Protein AF-A0A1F9JSQ9-F1 (afdb_monomer_lite)

pLDDT: mean 73.8, std 21.66, range [24.62, 98.81]

Sequence (836 aa):
MKRNQMRGGLVVLLMALALAYSAFALAQSYVGPLFETHAHIVPYQSESSTEVQYRVDAREAATELTVADYVASLDRNNITCTLGFHGIAFDGKQQELLDHATRLLDLYPDRFILFAEIFRDNPLGWYDSTSLDLIFDEGLFAGFGEAPFAHYPLGPDDDHSTTTQLYPNDPFFQPIYTLLGDRGLFMMAHPKSRQGLADAISYDPDVTWIIHGPQVHSSWSITDTDGDGIPDGMEALENLLNNHSNLYYTLDIAESLRDFLDLTKVMDPTTGKADFLDAMNDDPTFNDLLDQMVSTWKDVIERHPDRFLWGTDMALPTWHWDPEVIDKIAEFSRAFIGELDPTVAEMYAYQNAERLFGTCSNQGGEIQFSSASYGVDEGVGSATITVQRTGLTARTVAVDYATSSGTATEGSDYVAASGTLTFGPGETSKSFAVPIVNDSEVEGNETINLTLSNPTRGATLGTTSTAVLTIANNDVSFRFKDASYSVSEHDGTATIRVEKLGGTPETVTVNYSTSGGTAIAGTDYDAATATGTLTFAPGDPGIKTFSITILNNNTADGDRTLILTLANPTNPRGAATLGSPATALLTIRDDDFNTPAGTNVQTTPVDSTTGTTPVSVTFANVTQAGTTSLTTSSSGPASPSGFQLGSPPTYYEITTTALYSGSITVCINYSGVSFDDESNLRLYHLESGVWVDQTVSLDTTNDIICASASSLSPFAIFEPIPIPVTIDIKPGSFPNSINLGSGGTVPVAIFSTQTFDARTLTPSTITLASAPVKLKGQGTPMASFQDVNGDGLLDVVVHVSTETLQLSDTDTAAVLRGKTSDGRVVKGTDSVRVVP

Secondary structure (DSSP, 8-state):
-HHHHHHHHHHHHHHHHHHHHHHS-PPPPP-S-EEEEEEEEEEES-TT-SS-EEES--SSSS---BHHHHHHHHHHTTEEEEEEEEE--STT-HHHHHHHHHHHHHHSTTTEEEEEE--TTS-GGGSSHHHHHHHHHTT-EEEEEEEEE--SS--TT--TTT---B-TT-TTTHHHHHHHHHTT-EEEEEES-HHHHHHHHHH-TTSEEEEESGGGTTT----S-S---PPPTHHHHHHHHHH-TTEEEEEEHHHHHHHHTTGGG---TTTHHHHHHHHHH-HHHHHHHHHHHHHHHHHHHHHSTTTEEEE--BT-TTS---HHHHHHHHHHHHHHHTTS-HHHHHIIIIIHHHHHH--TT-TT-EEEES-SEEEEEGGGSEEEEEEEEES--SS-EEEEEEEEESSSPBTTTB---EEEEEE-TT--EEEEEEEB---S-----EEEEEEEE---TT-EE-TTSEEEEEEE---EEEEESSSEEEEEGGG-EEEEEEEEES--SS-EEEEEEEE-SS--BTTTB-TTTS-EEEEE-TT--SEEEEEEEB---S-----EEEEEEEEEEE-SSS-EEEPSPSEEEEEEE-------TT--EEEPPS-TTS--PPEEEEEEEEEE---EEEEEES--SPPPTTEEE-BS--EEEEEE-SEEEEEEEEEEE-TT-B-S-GGG-EEEEEETTEEEE-EEEEETTTTEEEEEESS---EEEEEEPPPPPP----TT---S----STT--------------TTS--TT----SS--------S--S-EEE-SSSSS--EEE----TTS----TT-------EE-TTSPEE----------

Foldseek 3Di:
DVVVVVVVVVVVVVVVVVVVVVVPPQLDFADDAFEAEAFEKEWDDDPPDPDIWIFREDDDDAATDGVVQVVVLNVVLRHFEHEYAYEDPDPPCLVVSVVVLVVVCVVPLQYYAYEHEYDQADDCVCLAQVNVCVNLQQVSHQAYEPQEEDEDDDDPPDDPRRGSHDQQPDPRNLSVLVSCLLQVHEYEYAYPDLVRVLSNCVSHLSHQYEYEACCQPDVPPPPVPVVPPQDGHPSSVLVSVVVRVRYAYEYAQQRLVCVVVVCVVVLDLVCQQVVLVVQLPPPVSLVVSLVVLCVRPQVSCQVVLLGAAYHHNSYDNSHNDGSVSSNSSSSSLSSNLSSHDPVSSCSHRPVSCCQAANGSLQSCFAKAWPDQEAEDELLVFKDKTKMFGGHRQSAWKKKKKWKDFDQDDDPAFWPIDIDMDIRGRPRGMDIDMTTTHADADADAWGKMKMAIDDIDDSHHYDPRRIHIYIHAYQHKEKEWPDQEFEDALVVQKTKTKMFMGHAHQAKKKKKKAKDDWQDDDPAFWPRVQRIDMDIDHGPRPRMDIGMIGTHDDQDPPFKIKIKMAIDDIDGPRGHYYYDPPRIHMYIHGYPHDPDDWFDWPFAFAPDDDADTKTKTKTANGWPFDWDKHKYKDLDDADDDPQKDFFVSWIKIFIDIPIHGADKMKIKIQPPRTDDPDLVQKFKWFQDPNDTDGFWPDADPVRSITMGIDGDRGMMGIIGGHPDDDDDDDDPDDDDQWDDDPDDDTDGDDDDDDDDDDPPPDDPDDDDDDDDDDDDDDDDDPQWDWDDPPPPPGTDIGGDDDCVVDDDDPPDDDDWDWDADPVGDIDGDDDDDDDDD

Structure (mmCIF, N/CA/C/O backbone):
data_AF-A0A1F9JSQ9-F1
#
_entry.id   AF-A0A1F9JSQ9-F1
#
loop_
_atom_site.group_PDB
_atom_site.id
_atom_site.type_symbol
_atom_site.label_atom_id
_atom_site.label_alt_id
_atom_site.label_comp_id
_atom_site.label_asym_id
_atom_site.label_entity_id
_atom_site.label_seq_id
_atom_site.pdbx_PDB_ins_code
_atom_site.Cartn_x
_atom_site.Cartn_y
_atom_site.Cartn_z
_atom_site.occupancy
_atom_site.B_iso_or_equiv
_atom_site.auth_seq_id
_atom_site.auth_comp_id
_atom_site.auth_asym_id
_atom_site.auth_atom_id
_atom_site.pdbx_PDB_model_num
ATOM 1 N N . MET A 1 1 ? 11.952 68.418 -7.853 1.00 43.44 1 MET A N 1
ATOM 2 C CA . MET A 1 1 ? 13.041 67.923 -8.730 1.00 43.44 1 MET A CA 1
ATOM 3 C C . MET A 1 1 ? 13.687 66.613 -8.256 1.00 43.44 1 MET A C 1
ATOM 5 O O . MET A 1 1 ? 13.841 65.734 -9.087 1.00 43.44 1 MET A O 1
ATOM 9 N N . LYS A 1 2 ? 13.970 66.386 -6.959 1.00 44.09 2 LYS A N 1
ATOM 10 C CA . LYS A 1 2 ? 14.623 65.134 -6.493 1.00 44.09 2 LYS A CA 1
ATOM 11 C C . LYS A 1 2 ? 13.759 63.851 -6.485 1.00 44.09 2 LYS A C 1
ATOM 13 O O . LYS A 1 2 ? 14.314 62.762 -6.496 1.00 44.09 2 LYS A O 1
ATOM 18 N N . ARG A 1 3 ? 12.420 63.945 -6.512 1.00 36.56 3 ARG A N 1
ATOM 19 C CA . ARG A 1 3 ? 11.516 62.766 -6.528 1.00 36.56 3 ARG A CA 1
ATOM 20 C C . ARG A 1 3 ? 11.298 62.158 -7.926 1.00 36.56 3 ARG A C 1
ATOM 22 O O . ARG A 1 3 ? 11.112 60.952 -8.027 1.00 36.56 3 ARG A O 1
ATOM 29 N N . ASN A 1 4 ? 11.390 62.962 -8.991 1.00 43.19 4 ASN A N 1
ATOM 30 C CA . ASN A 1 4 ? 11.239 62.476 -10.373 1.00 43.19 4 ASN A CA 1
ATOM 31 C C . ASN A 1 4 ? 12.536 61.871 -10.934 1.00 43.19 4 ASN A C 1
ATOM 33 O O . ASN A 1 4 ? 12.459 60.943 -11.729 1.00 43.19 4 ASN A O 1
ATOM 37 N N . GLN A 1 5 ? 13.715 62.314 -10.474 1.00 46.53 5 GLN A N 1
ATOM 38 C CA . GLN A 1 5 ? 14.986 61.683 -10.858 1.00 46.53 5 GLN A CA 1
ATOM 39 C C . GLN A 1 5 ? 15.192 60.299 -10.222 1.00 46.53 5 GLN A C 1
ATOM 41 O O . GLN A 1 5 ? 15.734 59.421 -10.880 1.00 46.53 5 GLN A O 1
ATOM 46 N N . MET A 1 6 ? 14.702 60.059 -8.998 1.00 43.72 6 MET A N 1
ATOM 47 C CA . MET A 1 6 ? 14.757 58.720 -8.387 1.00 43.72 6 MET A CA 1
ATOM 48 C C . MET A 1 6 ? 13.792 57.723 -9.043 1.00 43.72 6 MET A C 1
ATOM 50 O O . MET A 1 6 ? 14.151 56.564 -9.205 1.00 43.72 6 MET A O 1
ATOM 54 N N . ARG A 1 7 ? 12.599 58.160 -9.479 1.00 46.50 7 ARG A N 1
ATOM 55 C CA . ARG A 1 7 ? 11.677 57.298 -10.243 1.00 46.50 7 ARG A CA 1
ATOM 56 C C . ARG A 1 7 ? 12.193 56.997 -11.651 1.00 46.50 7 ARG A C 1
ATOM 58 O O . ARG A 1 7 ? 12.094 55.858 -12.078 1.00 46.50 7 ARG A O 1
ATOM 65 N N . GLY A 1 8 ? 12.792 57.976 -12.333 1.00 50.94 8 GLY A N 1
ATOM 66 C CA . GLY A 1 8 ? 13.451 57.749 -13.624 1.00 50.94 8 GLY A CA 1
ATOM 67 C C . GLY A 1 8 ? 14.651 56.806 -13.512 1.00 50.94 8 GLY A C 1
ATOM 68 O O . GLY A 1 8 ? 14.771 55.888 -14.309 1.00 50.94 8 GLY A O 1
ATOM 69 N N . GLY A 1 9 ? 15.486 56.967 -12.478 1.00 53.88 9 GLY A N 1
ATOM 70 C CA . GLY A 1 9 ? 16.624 56.080 -12.220 1.00 53.88 9 GLY A CA 1
ATOM 71 C C . GLY A 1 9 ? 16.217 54.655 -11.843 1.00 53.88 9 GLY A C 1
ATOM 72 O O . GLY A 1 9 ? 16.841 53.716 -12.314 1.00 53.88 9 GLY A O 1
ATOM 73 N N . LEU A 1 10 ? 15.147 54.476 -11.059 1.00 54.47 10 LEU A N 1
ATOM 74 C CA . LEU A 1 10 ? 14.639 53.149 -10.692 1.00 54.47 10 LEU A CA 1
ATOM 75 C C . LEU A 1 10 ? 13.972 52.436 -11.877 1.00 54.47 10 LEU A C 1
ATOM 77 O O . LEU A 1 10 ? 14.142 51.236 -12.023 1.00 54.47 10 LEU A O 1
ATOM 81 N N . VAL A 1 11 ? 13.253 53.163 -12.740 1.00 58.44 11 VAL A N 1
ATOM 82 C CA . VAL A 1 11 ? 12.648 52.598 -13.960 1.00 58.44 11 VAL A CA 1
ATOM 83 C C . VAL A 1 11 ? 13.716 52.253 -14.996 1.00 58.44 11 VAL A C 1
ATOM 85 O O . VAL A 1 11 ? 13.620 51.204 -15.615 1.00 58.44 11 VAL A O 1
ATOM 88 N N . VAL A 1 12 ? 14.763 53.071 -15.143 1.00 62.44 12 VAL A N 1
ATOM 89 C CA . VAL A 1 12 ? 15.910 52.754 -16.012 1.00 62.44 12 VAL A CA 1
ATOM 90 C C . VAL A 1 12 ? 16.738 51.605 -15.438 1.00 62.44 12 VAL A C 1
ATOM 92 O O . VAL A 1 12 ? 17.194 50.775 -16.207 1.00 62.44 12 VAL A O 1
ATOM 95 N N . LEU A 1 13 ? 16.884 51.494 -14.113 1.00 58.91 13 LEU A N 1
ATOM 96 C CA . LEU A 1 13 ? 17.549 50.359 -13.469 1.00 58.91 13 LEU A CA 1
ATOM 97 C C . LEU A 1 13 ? 16.716 49.076 -13.578 1.00 58.91 13 LEU A C 1
ATOM 99 O O . LEU A 1 13 ? 17.287 48.033 -13.834 1.00 58.91 13 LEU A O 1
ATOM 103 N N . LEU A 1 14 ? 15.387 49.142 -13.447 1.00 58.03 14 LEU A N 1
ATOM 104 C CA . LEU A 1 14 ? 14.481 48.004 -13.651 1.00 58.03 14 LEU A CA 1
ATOM 105 C C . LEU A 1 14 ? 14.375 47.605 -15.123 1.00 58.03 14 LEU A C 1
ATOM 107 O O . LEU A 1 14 ? 14.306 46.421 -15.405 1.00 58.03 14 LEU A O 1
ATOM 111 N N . MET A 1 15 ? 14.407 48.556 -16.060 1.00 56.28 15 MET A N 1
ATOM 112 C CA . MET A 1 15 ? 14.492 48.261 -17.492 1.00 56.28 15 MET A CA 1
ATOM 113 C C . MET A 1 15 ? 15.872 47.742 -17.876 1.00 56.28 15 MET A C 1
ATOM 115 O O . MET A 1 15 ? 15.934 46.856 -18.704 1.00 56.28 15 MET A O 1
ATOM 119 N N . ALA A 1 16 ? 16.959 48.232 -17.277 1.00 52.19 16 ALA A N 1
ATOM 120 C CA . ALA A 1 16 ? 18.304 47.704 -17.490 1.00 52.19 16 ALA A CA 1
ATOM 121 C C . ALA A 1 16 ? 18.493 46.342 -16.817 1.00 52.19 16 ALA A C 1
ATOM 123 O O . ALA A 1 16 ? 19.191 45.516 -17.375 1.00 52.19 16 ALA A O 1
ATOM 124 N N . LEU A 1 17 ? 17.849 46.078 -15.672 1.00 50.94 17 LEU A N 1
ATOM 125 C CA . LEU A 1 17 ? 17.783 44.747 -15.073 1.00 50.94 17 LEU A CA 1
ATOM 126 C C . LEU A 1 17 ? 16.870 43.826 -15.868 1.00 50.94 17 LEU A C 1
ATOM 128 O O . LEU A 1 17 ? 17.227 42.676 -15.983 1.00 50.94 17 LEU A O 1
ATOM 132 N N . ALA A 1 18 ? 15.754 44.291 -16.433 1.00 48.88 18 ALA A N 1
ATOM 133 C CA . ALA A 1 18 ? 14.885 43.483 -17.289 1.00 48.88 18 ALA A CA 1
ATOM 134 C C . ALA A 1 18 ? 15.519 43.219 -18.662 1.00 48.88 18 ALA A C 1
ATOM 136 O O . ALA A 1 18 ? 15.412 42.107 -19.147 1.00 48.88 18 ALA A O 1
ATOM 137 N N . LEU A 1 19 ? 16.232 44.198 -19.235 1.00 43.22 19 LEU A N 1
ATOM 138 C CA . LEU A 1 19 ? 17.055 44.053 -20.440 1.00 43.22 19 LEU A CA 1
ATOM 139 C C . LEU A 1 19 ? 18.295 43.204 -20.170 1.00 43.22 19 LEU A C 1
ATOM 141 O O . LEU A 1 19 ? 18.697 42.457 -21.045 1.00 43.22 19 LEU A O 1
ATOM 145 N N . ALA A 1 20 ? 18.884 43.284 -18.972 1.00 42.34 20 ALA A N 1
ATOM 146 C CA . ALA A 1 20 ? 19.941 42.379 -18.543 1.00 42.34 20 ALA A CA 1
ATOM 147 C C . ALA A 1 20 ? 19.389 40.989 -18.226 1.00 42.34 20 ALA A C 1
ATOM 149 O O . ALA A 1 20 ? 20.077 40.043 -18.532 1.00 42.34 20 ALA A O 1
ATOM 150 N N . TYR A 1 21 ? 18.167 40.829 -17.705 1.00 41.59 21 TYR A N 1
ATOM 151 C CA . TYR A 1 21 ? 17.522 39.524 -17.491 1.00 41.59 21 TYR A CA 1
ATOM 152 C C . TYR A 1 21 ? 17.106 38.891 -18.821 1.00 41.59 21 TYR A C 1
ATOM 154 O O . TYR A 1 21 ? 17.252 37.692 -18.990 1.00 41.59 21 TYR A O 1
ATOM 162 N N . SER A 1 22 ? 16.661 39.690 -19.796 1.00 38.75 22 SER A N 1
ATOM 163 C CA . SER A 1 22 ? 16.381 39.227 -21.158 1.00 38.75 22 SER A CA 1
ATOM 164 C C . SER A 1 22 ? 17.641 39.083 -22.021 1.00 38.75 22 SER A C 1
ATOM 166 O O . SER A 1 22 ? 17.572 38.450 -23.062 1.00 38.75 22 SER A O 1
ATOM 168 N N . ALA A 1 23 ? 18.779 39.664 -21.614 1.00 33.75 23 ALA A N 1
ATOM 169 C CA . ALA A 1 23 ? 20.094 39.461 -22.239 1.00 33.75 23 ALA A CA 1
ATOM 170 C C . ALA A 1 23 ? 20.987 38.452 -21.479 1.00 33.75 23 ALA A C 1
ATOM 172 O O . ALA A 1 23 ? 22.039 38.085 -21.987 1.00 33.75 23 ALA A O 1
ATOM 173 N N . PHE A 1 24 ? 20.578 38.010 -20.281 1.00 36.03 24 PHE A N 1
ATOM 174 C CA . PHE A 1 24 ? 21.173 36.920 -19.487 1.00 36.03 24 PHE A CA 1
ATOM 175 C C . PHE A 1 24 ? 20.246 35.708 -19.347 1.00 36.03 24 PHE A C 1
ATOM 177 O O . PHE A 1 24 ? 20.600 34.760 -18.649 1.00 36.03 24 PHE A O 1
ATOM 184 N N . ALA A 1 25 ? 19.110 35.680 -20.042 1.00 38.88 25 ALA A N 1
ATOM 185 C CA . ALA A 1 25 ? 18.455 34.428 -20.392 1.00 38.88 25 ALA A CA 1
ATOM 186 C C . ALA A 1 25 ? 19.263 33.763 -21.520 1.00 38.88 25 ALA A C 1
ATOM 188 O O . ALA A 1 25 ? 18.775 33.564 -22.622 1.00 38.88 25 ALA A O 1
ATOM 189 N N . LEU A 1 26 ? 20.546 33.498 -21.257 1.00 42.62 26 LEU A N 1
ATOM 190 C CA . LEU A 1 26 ? 21.195 32.350 -21.864 1.00 42.62 26 LEU A CA 1
ATOM 191 C C . LEU A 1 26 ? 20.419 31.164 -21.303 1.00 42.62 26 LEU A C 1
ATOM 193 O O . LEU A 1 26 ? 20.310 31.064 -20.074 1.00 42.62 26 LEU A O 1
ATOM 197 N N . ALA A 1 27 ? 19.826 30.336 -22.161 1.00 53.00 27 ALA A N 1
ATOM 198 C CA . ALA A 1 27 ? 19.311 29.053 -21.720 1.00 53.00 27 ALA A CA 1
ATOM 199 C C . ALA A 1 27 ? 20.408 28.380 -20.897 1.00 53.00 27 ALA A C 1
ATOM 201 O O . ALA A 1 27 ? 21.541 28.203 -21.349 1.00 53.00 27 ALA A O 1
ATOM 202 N N . GLN A 1 28 ? 20.126 28.150 -19.617 1.00 66.94 28 GLN A N 1
ATOM 203 C CA . GLN A 1 28 ? 21.077 27.439 -18.787 1.00 66.94 28 GLN A CA 1
ATOM 204 C C . GLN A 1 28 ? 21.017 25.993 -19.245 1.00 66.94 28 GLN A C 1
ATOM 206 O O . GLN A 1 28 ? 19.958 25.374 -19.167 1.00 66.94 28 GLN A O 1
ATOM 211 N N . SER A 1 29 ? 22.141 25.477 -19.740 1.00 83.12 29 SER A N 1
ATOM 212 C CA . SER A 1 29 ? 22.257 24.074 -20.114 1.00 83.12 29 SER A CA 1
ATOM 213 C C . SER A 1 29 ? 21.743 23.193 -18.979 1.00 83.12 29 SER A C 1
ATOM 215 O O . SER A 1 29 ? 22.001 23.456 -17.800 1.00 83.12 29 SER A O 1
ATOM 217 N N . TYR A 1 30 ? 21.021 22.140 -19.335 1.00 94.69 30 TYR A N 1
ATOM 218 C CA . TYR A 1 30 ? 20.478 21.200 -18.371 1.00 94.69 30 TYR A CA 1
ATOM 219 C C . TYR A 1 30 ? 21.600 20.514 -17.574 1.00 94.69 30 TYR A C 1
ATOM 221 O O . TYR A 1 30 ? 22.547 19.965 -18.143 1.00 94.69 30 TYR A O 1
ATOM 229 N N . VAL A 1 31 ? 21.491 20.528 -16.241 1.00 91.88 31 VAL A N 1
ATOM 230 C CA . VAL A 1 31 ? 22.517 20.005 -15.312 1.00 91.88 31 VAL A CA 1
ATOM 231 C C . VAL A 1 31 ? 22.109 18.717 -14.590 1.00 91.88 31 VAL A C 1
ATOM 233 O O . VAL A 1 31 ? 22.902 18.180 -13.818 1.00 91.88 31 VAL A O 1
ATOM 236 N N . GLY A 1 32 ? 20.891 18.220 -14.816 1.00 93.25 32 GLY A N 1
ATOM 237 C CA . GLY A 1 32 ? 20.406 16.989 -14.191 1.00 93.25 32 GLY A CA 1
ATOM 238 C C . GLY A 1 32 ? 20.997 15.709 -14.808 1.00 93.25 32 GLY A C 1
ATOM 239 O O . GLY A 1 32 ? 21.872 15.779 -15.691 1.00 93.25 32 GLY A O 1
ATOM 240 N N . PRO A 1 33 ? 20.588 14.534 -14.299 1.00 95.31 33 PRO A N 1
ATOM 241 C CA . PRO A 1 33 ? 21.011 13.245 -14.834 1.00 95.31 33 PRO A CA 1
ATOM 242 C C . PRO A 1 33 ? 20.444 13.010 -16.236 1.00 95.31 33 PRO A C 1
ATOM 244 O O . PRO A 1 33 ? 19.392 13.523 -16.592 1.00 95.31 33 PRO A O 1
ATOM 247 N N . LEU A 1 34 ? 21.154 12.218 -17.031 1.00 95.75 34 LEU A N 1
ATOM 248 C CA . LEU A 1 34 ? 20.677 11.747 -18.330 1.00 95.75 34 LEU A CA 1
ATOM 249 C C . LEU A 1 34 ? 20.463 10.231 -18.290 1.00 95.75 34 LEU A C 1
ATOM 251 O O . LEU A 1 34 ? 21.182 9.514 -17.578 1.00 95.75 34 LEU A O 1
ATOM 255 N N . PHE A 1 35 ? 19.490 9.758 -19.065 1.00 95.88 35 PHE A N 1
ATOM 256 C CA . PHE A 1 35 ? 19.202 8.345 -19.282 1.00 95.88 35 PHE A CA 1
ATOM 257 C C . PHE A 1 35 ? 19.292 8.036 -20.776 1.00 95.88 35 PHE A C 1
ATOM 259 O O . PHE A 1 35 ? 18.383 8.358 -21.530 1.00 95.88 35 PHE A O 1
ATOM 266 N N . GLU A 1 36 ? 20.379 7.395 -21.196 1.00 93.38 36 GLU A N 1
ATOM 267 C CA . GLU A 1 36 ? 20.593 7.034 -22.597 1.00 93.38 36 GLU A CA 1
ATOM 268 C C . GLU A 1 36 ? 19.627 5.919 -23.000 1.00 93.38 36 GLU A C 1
ATOM 270 O O . GLU A 1 36 ? 19.711 4.816 -22.461 1.00 93.38 36 GLU A O 1
ATOM 275 N N . THR A 1 37 ? 18.704 6.182 -23.925 1.00 93.06 37 THR A N 1
ATOM 276 C CA . THR A 1 37 ? 17.718 5.173 -24.341 1.00 93.06 37 THR A CA 1
ATOM 277 C C . THR A 1 37 ? 18.064 4.429 -25.624 1.00 93.06 37 THR A C 1
ATOM 279 O O . THR A 1 37 ? 17.341 3.492 -25.962 1.00 93.06 37 THR A O 1
ATOM 282 N N . HIS A 1 38 ? 19.169 4.764 -26.296 1.00 88.19 38 HIS A N 1
ATOM 283 C CA . HIS A 1 38 ? 19.554 4.086 -27.524 1.00 88.19 38 HIS A CA 1
ATOM 284 C C . HIS A 1 38 ? 21.073 4.110 -27.799 1.00 88.19 38 HIS A C 1
ATOM 286 O O . HIS A 1 38 ? 21.625 5.074 -28.328 1.00 88.19 38 HIS A O 1
ATOM 292 N N . ALA A 1 39 ? 21.764 3.015 -27.463 1.00 84.62 39 ALA A N 1
ATOM 293 C CA . ALA A 1 39 ? 23.172 2.802 -27.812 1.00 84.62 39 ALA A CA 1
ATOM 294 C C . ALA A 1 39 ? 23.435 1.345 -28.211 1.00 84.62 39 ALA A C 1
ATOM 296 O O . ALA A 1 39 ? 22.967 0.432 -27.532 1.00 84.62 39 ALA A O 1
ATOM 297 N N . HIS A 1 40 ? 24.232 1.101 -29.253 1.00 80.06 40 HIS A N 1
ATOM 298 C CA . HIS A 1 40 ? 24.532 -0.264 -29.697 1.00 80.06 40 HIS A CA 1
ATOM 299 C C . HIS A 1 40 ? 25.754 -0.826 -28.989 1.00 80.06 40 HIS A C 1
ATOM 301 O O . HIS A 1 40 ? 26.741 -0.131 -28.773 1.00 80.06 40 HIS A O 1
ATOM 307 N N . ILE A 1 41 ? 25.711 -2.109 -28.634 1.00 77.19 41 ILE A N 1
ATOM 308 C CA . ILE A 1 41 ? 26.803 -2.815 -27.964 1.00 77.19 41 ILE A CA 1
ATOM 309 C C . ILE A 1 41 ? 27.008 -4.171 -28.628 1.00 77.19 41 ILE A C 1
ATOM 311 O O . ILE A 1 41 ? 26.273 -5.130 -28.384 1.00 77.19 41 ILE A O 1
ATOM 315 N N . VAL A 1 42 ? 28.082 -4.287 -29.400 1.00 71.62 42 VAL A N 1
ATOM 316 C CA . VAL A 1 42 ? 28.450 -5.521 -30.092 1.00 71.62 42 VAL A CA 1
ATOM 317 C C . VAL A 1 42 ? 29.660 -6.189 -29.431 1.00 71.62 42 VAL A C 1
ATOM 319 O O . VAL A 1 42 ? 30.596 -5.515 -28.981 1.00 71.62 42 VAL A O 1
ATOM 322 N N . PRO A 1 43 ? 29.696 -7.526 -29.353 1.00 67.12 43 PRO A N 1
ATOM 323 C CA . PRO A 1 43 ? 30.903 -8.233 -28.954 1.00 67.12 43 PRO A CA 1
ATOM 324 C C . PRO A 1 43 ? 31.986 -8.113 -30.037 1.00 67.12 43 PRO A C 1
ATOM 326 O O . PRO A 1 43 ? 31.709 -8.103 -31.235 1.00 67.12 43 PRO A O 1
ATOM 329 N N . TYR A 1 44 ? 33.244 -8.046 -29.608 1.00 58.56 44 TYR A N 1
ATOM 330 C CA . TYR A 1 44 ? 34.419 -7.938 -30.464 1.00 58.56 44 TYR A CA 1
ATOM 331 C C . TYR A 1 44 ? 35.447 -9.037 -30.158 1.00 58.56 44 TYR A C 1
ATOM 333 O O . TYR A 1 44 ? 35.785 -9.270 -28.997 1.00 58.56 44 TYR A O 1
ATOM 341 N N . GLN A 1 45 ? 36.007 -9.606 -31.236 1.00 55.56 45 GLN A N 1
ATOM 342 C CA . GLN A 1 45 ? 36.970 -10.722 -31.359 1.00 55.56 45 GLN A CA 1
ATOM 343 C C . GLN A 1 45 ? 36.375 -12.099 -31.705 1.00 55.56 45 GLN A C 1
ATOM 345 O O . GLN A 1 45 ? 35.335 -12.508 -31.204 1.00 55.56 45 GLN A O 1
ATOM 350 N N . SER A 1 46 ? 37.094 -12.821 -32.580 1.00 47.16 46 SER A N 1
ATOM 351 C CA . SER A 1 46 ? 36.757 -14.164 -33.066 1.00 47.16 46 SER A CA 1
ATOM 352 C C . SER A 1 46 ? 36.849 -15.227 -31.970 1.00 47.16 46 SER A C 1
ATOM 354 O O . SER A 1 46 ? 37.709 -15.121 -31.098 1.00 47.16 46 SER A O 1
ATOM 356 N N . GLU A 1 47 ? 36.054 -16.285 -32.135 1.00 45.81 47 GLU A N 1
ATOM 357 C CA . GLU A 1 47 ? 35.765 -17.506 -31.345 1.00 45.81 47 GLU A CA 1
ATOM 358 C C . GLU A 1 47 ? 36.897 -18.216 -30.542 1.00 45.81 47 GLU A C 1
ATOM 360 O O . GLU A 1 47 ? 36.685 -19.304 -30.014 1.00 45.81 47 GLU A O 1
ATOM 365 N N . SER A 1 48 ? 38.104 -17.655 -30.409 1.00 46.62 48 SER A N 1
ATOM 366 C CA . SER A 1 48 ? 39.265 -18.253 -29.730 1.00 46.62 48 SER A CA 1
ATOM 367 C C . SER A 1 48 ? 39.880 -17.425 -28.587 1.00 46.62 48 SER A C 1
ATOM 369 O O . SER A 1 48 ? 40.893 -17.850 -28.029 1.00 46.62 48 SER A O 1
ATOM 371 N N . SER A 1 49 ? 39.346 -16.246 -28.249 1.00 49.19 49 SER A N 1
ATOM 372 C CA . SER A 1 49 ? 39.861 -15.415 -27.142 1.00 49.19 49 SER A CA 1
ATOM 373 C C . SER A 1 49 ? 39.260 -15.816 -25.787 1.00 49.19 49 SER A C 1
ATOM 375 O O . SER A 1 49 ? 38.064 -16.063 -25.679 1.00 49.19 49 SER A O 1
ATOM 377 N N . THR A 1 50 ? 40.076 -15.846 -24.725 1.00 49.78 50 THR A N 1
ATOM 378 C CA . THR A 1 50 ? 39.611 -16.045 -23.335 1.00 49.78 50 THR A CA 1
ATOM 379 C C . THR A 1 50 ? 39.083 -14.757 -22.683 1.00 49.78 50 THR A C 1
ATOM 381 O O . THR A 1 50 ? 38.433 -14.811 -21.638 1.00 49.78 50 THR A O 1
ATOM 384 N N . GLU A 1 51 ? 39.343 -13.593 -23.285 1.00 53.00 51 GLU A N 1
ATOM 385 C CA . GLU A 1 51 ? 38.755 -12.305 -22.902 1.00 53.00 51 GLU A CA 1
ATOM 386 C C . GLU A 1 51 ? 37.792 -11.842 -23.997 1.00 53.00 51 GLU A C 1
ATOM 388 O O . GLU A 1 51 ? 38.216 -11.437 -25.078 1.00 53.00 51 GLU A O 1
ATOM 393 N N . VAL A 1 52 ? 36.490 -11.908 -23.707 1.00 56.12 52 VAL A N 1
ATOM 394 C CA . VAL A 1 52 ? 35.449 -11.295 -24.538 1.00 56.12 52 VAL A CA 1
ATOM 395 C C . VAL A 1 52 ? 35.553 -9.786 -24.352 1.00 56.12 52 VAL A C 1
ATOM 397 O O . VAL A 1 52 ? 35.507 -9.298 -23.219 1.00 56.12 52 VAL A O 1
ATOM 400 N N . GLN A 1 53 ? 35.732 -9.062 -25.452 1.00 61.94 53 GLN A N 1
ATOM 401 C CA . GLN A 1 53 ? 35.732 -7.604 -25.477 1.00 61.94 53 GLN A CA 1
ATOM 402 C C . GLN A 1 53 ? 34.406 -7.115 -26.055 1.00 61.94 53 GLN A C 1
ATOM 404 O O . GLN A 1 53 ? 33.821 -7.776 -26.906 1.00 61.94 53 GLN A O 1
ATOM 409 N N . TYR A 1 54 ? 33.943 -5.952 -25.611 1.00 65.69 54 TYR A N 1
ATOM 410 C CA . TYR A 1 54 ? 32.717 -5.323 -26.104 1.00 65.69 54 TYR A CA 1
ATOM 411 C C . TYR A 1 54 ? 33.054 -3.973 -26.730 1.00 65.69 54 TYR A C 1
ATOM 413 O O . TYR A 1 54 ? 33.958 -3.272 -26.253 1.00 65.69 54 TYR A O 1
ATOM 421 N N . ARG A 1 55 ? 32.319 -3.615 -27.782 1.00 68.25 55 ARG A N 1
ATOM 422 C CA . ARG A 1 55 ? 32.414 -2.339 -28.495 1.00 68.25 55 ARG A CA 1
ATOM 423 C C . ARG A 1 55 ? 31.052 -1.704 -28.632 1.00 68.25 55 ARG A C 1
ATOM 425 O O . ARG A 1 55 ? 30.050 -2.403 -28.679 1.00 68.25 55 ARG A O 1
ATOM 432 N N . VAL A 1 56 ? 31.063 -0.387 -28.748 1.00 66.88 56 VAL A N 1
ATOM 433 C CA . VAL A 1 56 ? 29.859 0.425 -28.953 1.00 66.88 56 VAL A CA 1
ATOM 434 C C . VAL A 1 56 ? 29.672 0.772 -30.451 1.00 66.88 56 VAL A C 1
ATOM 436 O O . VAL A 1 56 ? 28.934 1.676 -30.797 1.00 66.88 56 VAL A O 1
ATOM 439 N N . ASP A 1 57 ? 30.372 0.081 -31.369 1.00 62.31 57 ASP A N 1
ATOM 440 C CA . ASP A 1 57 ? 30.297 0.303 -32.830 1.00 62.31 57 ASP A CA 1
ATOM 441 C C . ASP A 1 57 ? 30.457 -1.020 -33.610 1.00 62.31 57 ASP A C 1
ATOM 443 O O . ASP A 1 57 ? 31.257 -1.887 -33.237 1.00 62.31 57 ASP A O 1
ATOM 447 N N . ALA A 1 58 ? 29.685 -1.164 -34.692 1.00 53.00 58 ALA A N 1
ATOM 448 C CA . ALA A 1 58 ? 29.397 -2.392 -35.424 1.00 53.00 58 ALA A CA 1
ATOM 449 C C . ALA A 1 58 ? 30.193 -2.618 -36.731 1.00 53.00 58 ALA A C 1
ATOM 451 O O . ALA A 1 58 ? 29.952 -3.642 -37.378 1.00 53.00 58 ALA A O 1
ATOM 452 N N . ARG A 1 59 ? 31.116 -1.740 -37.182 1.00 52.56 59 ARG A N 1
ATOM 453 C CA . ARG A 1 59 ? 31.796 -1.932 -38.499 1.00 52.56 59 ARG A CA 1
ATOM 454 C C . ARG A 1 59 ? 33.326 -1.788 -38.531 1.00 52.56 59 ARG A C 1
ATOM 456 O O . ARG A 1 59 ? 33.968 -1.261 -37.633 1.00 52.56 59 ARG A O 1
ATOM 463 N N . GLU A 1 60 ? 33.918 -2.377 -39.578 1.00 50.84 60 GLU A N 1
ATOM 464 C CA . GLU A 1 60 ? 35.350 -2.678 -39.710 1.00 50.84 60 GLU A CA 1
ATOM 465 C C . GLU A 1 60 ? 36.295 -1.452 -39.732 1.00 50.84 60 GLU A C 1
ATOM 467 O O . GLU A 1 60 ? 36.189 -0.562 -40.571 1.00 50.84 60 GLU A O 1
ATOM 472 N N . ALA A 1 61 ? 37.346 -1.565 -38.907 1.00 49.38 61 ALA A N 1
ATOM 473 C CA . ALA A 1 61 ? 38.732 -1.139 -39.151 1.00 49.38 61 ALA A CA 1
ATOM 474 C C . ALA A 1 61 ? 39.212 0.303 -38.866 1.00 49.38 61 ALA A C 1
ATOM 476 O O . ALA A 1 61 ? 40.384 0.569 -39.151 1.00 49.38 61 ALA A O 1
ATOM 477 N N . ALA A 1 62 ? 38.461 1.198 -38.215 1.00 47.72 62 ALA A N 1
ATOM 478 C CA . ALA A 1 62 ? 39.029 2.501 -37.836 1.00 47.72 62 ALA A CA 1
ATOM 479 C C . ALA A 1 62 ? 38.591 3.007 -36.446 1.00 47.72 62 ALA A C 1
ATOM 481 O O . ALA A 1 62 ? 37.483 3.486 -36.261 1.00 47.72 62 ALA A O 1
ATOM 482 N N . THR A 1 63 ? 39.534 2.936 -35.492 1.00 54.69 63 THR A N 1
ATOM 483 C CA . THR A 1 63 ? 39.489 3.421 -34.089 1.00 54.69 63 THR A CA 1
ATOM 484 C C . THR A 1 63 ? 38.410 2.819 -33.182 1.00 54.69 63 THR A C 1
ATOM 486 O O . THR A 1 63 ? 37.242 2.731 -33.517 1.00 54.69 63 THR A O 1
ATOM 489 N N . GLU A 1 64 ? 38.836 2.338 -32.014 1.00 62.59 64 GLU A N 1
ATOM 490 C CA . GLU A 1 64 ? 38.061 1.424 -31.173 1.00 62.59 64 GLU A CA 1
ATOM 491 C C . GLU A 1 64 ? 37.554 2.154 -29.921 1.00 62.59 64 GLU A C 1
ATOM 493 O O . GLU A 1 64 ? 38.369 2.585 -29.107 1.00 62.59 64 GLU A O 1
ATOM 498 N N . LEU A 1 65 ? 36.232 2.256 -29.735 1.00 73.56 65 LEU A N 1
ATOM 499 C CA . LEU A 1 65 ? 35.636 2.671 -28.462 1.00 73.56 65 LEU A CA 1
ATOM 500 C C . LEU A 1 65 ? 35.286 1.430 -27.635 1.00 73.56 65 LEU A C 1
ATOM 502 O O . LEU A 1 65 ? 34.368 0.673 -27.966 1.00 73.56 65 LEU A O 1
ATOM 506 N N . THR A 1 66 ? 36.032 1.201 -26.555 1.00 79.00 66 THR A N 1
ATOM 507 C CA . THR A 1 66 ? 35.735 0.109 -25.622 1.00 79.00 66 THR A CA 1
ATOM 508 C C . THR A 1 66 ? 34.549 0.472 -24.726 1.00 79.00 66 THR A C 1
ATOM 510 O O . THR A 1 66 ? 34.327 1.646 -24.430 1.00 79.00 66 THR A O 1
ATOM 513 N N . VAL A 1 67 ? 33.815 -0.524 -24.213 1.00 81.25 67 VAL A N 1
ATOM 514 C CA . VAL A 1 67 ? 32.756 -0.268 -23.211 1.00 81.25 67 VAL A CA 1
ATOM 515 C C . VAL A 1 67 ? 33.306 0.438 -21.965 1.00 81.25 67 VAL A C 1
ATOM 517 O O . VAL A 1 67 ? 32.615 1.263 -21.380 1.00 81.25 67 VAL A O 1
ATOM 520 N N . ALA A 1 68 ? 34.560 0.190 -21.575 1.00 83.44 68 ALA A N 1
ATOM 521 C CA . ALA A 1 68 ? 35.175 0.879 -20.440 1.00 83.44 68 ALA A CA 1
ATOM 522 C C . ALA A 1 68 ? 35.348 2.386 -20.694 1.00 83.44 68 ALA A C 1
ATOM 524 O O . ALA A 1 68 ? 35.014 3.198 -19.831 1.00 83.44 68 ALA A O 1
ATOM 525 N N . ASP A 1 69 ? 35.832 2.759 -21.880 1.00 83.62 69 ASP A N 1
ATOM 526 C CA . ASP A 1 69 ? 35.992 4.163 -22.270 1.00 83.62 69 ASP A CA 1
ATOM 527 C C . ASP A 1 69 ? 34.635 4.856 -22.452 1.00 83.62 69 ASP A C 1
ATOM 529 O O . ASP A 1 69 ? 34.476 6.022 -22.080 1.00 83.62 69 ASP A O 1
ATOM 533 N N . TYR A 1 70 ? 33.641 4.115 -22.953 1.00 85.75 70 TYR A N 1
ATOM 534 C CA . TYR A 1 70 ? 32.254 4.561 -23.040 1.00 85.75 70 TYR A CA 1
ATOM 535 C C . TYR A 1 70 ? 31.676 4.878 -21.656 1.00 85.75 70 TYR A C 1
ATOM 537 O O . TYR A 1 70 ? 31.276 6.008 -21.393 1.00 85.75 70 TYR A O 1
ATOM 545 N N . VAL A 1 71 ? 31.739 3.921 -20.727 1.00 88.69 71 VAL A N 1
ATOM 546 C CA . VAL A 1 71 ? 31.297 4.066 -19.330 1.00 88.69 71 VAL A CA 1
ATOM 547 C C . VAL A 1 71 ? 31.999 5.243 -18.640 1.00 88.69 71 VAL A C 1
ATOM 549 O O . VAL A 1 71 ? 31.359 6.015 -17.923 1.00 88.69 71 VAL A O 1
ATOM 552 N N . ALA A 1 72 ? 33.291 5.450 -18.910 1.00 90.12 72 ALA A N 1
ATOM 553 C CA . ALA A 1 72 ? 34.023 6.602 -18.394 1.00 90.12 72 ALA A CA 1
ATOM 554 C C . ALA A 1 72 ? 33.517 7.942 -18.963 1.00 90.12 72 ALA A C 1
ATOM 556 O O . ALA A 1 72 ? 33.575 8.955 -18.265 1.00 90.12 72 ALA A O 1
ATOM 557 N N . SER A 1 73 ? 33.052 7.987 -20.216 1.00 88.50 73 SER A N 1
ATOM 558 C CA . SER A 1 73 ? 32.396 9.175 -20.787 1.00 88.50 73 SER A CA 1
ATOM 559 C C . SER A 1 73 ? 31.015 9.397 -20.176 1.00 88.50 73 SER A C 1
ATOM 561 O O . SER A 1 73 ? 30.716 10.505 -19.732 1.00 88.50 73 SER A O 1
ATOM 563 N N . LEU A 1 74 ? 30.214 8.342 -20.033 1.00 90.94 74 LEU A N 1
ATOM 564 C CA . LEU A 1 74 ? 28.928 8.411 -19.343 1.00 90.94 74 LEU A CA 1
ATOM 565 C C . LEU A 1 74 ? 29.070 9.008 -17.926 1.00 90.94 74 LEU A C 1
ATOM 567 O O . LEU A 1 74 ? 28.300 9.891 -17.553 1.00 90.94 74 LEU A O 1
ATOM 571 N N . ASP A 1 75 ? 30.103 8.607 -17.170 1.00 93.00 75 ASP A N 1
ATOM 572 C CA . ASP A 1 75 ? 30.393 9.151 -15.831 1.00 93.00 75 ASP A CA 1
ATOM 573 C C . ASP A 1 75 ? 30.710 10.648 -15.855 1.00 93.00 75 ASP A C 1
ATOM 575 O O . ASP A 1 75 ? 30.181 11.414 -15.046 1.00 93.00 75 ASP A O 1
ATOM 579 N N . ARG A 1 76 ? 31.562 11.088 -16.793 1.00 93.50 76 ARG A N 1
ATOM 580 C CA . ARG A 1 76 ? 31.902 12.514 -16.946 1.00 93.50 76 ARG A CA 1
ATOM 581 C C . ARG A 1 76 ? 30.676 13.359 -17.274 1.00 93.50 76 ARG A C 1
ATOM 583 O O . ARG A 1 76 ? 30.607 14.507 -16.841 1.00 93.50 76 ARG A O 1
ATOM 590 N N . ASN A 1 77 ? 29.722 12.782 -17.998 1.00 92.12 77 ASN A N 1
ATOM 591 C CA . ASN A 1 77 ? 28.513 13.457 -18.446 1.00 92.12 77 ASN A CA 1
ATOM 592 C C . ASN A 1 77 ? 27.291 13.185 -17.568 1.00 92.12 77 ASN A C 1
ATOM 594 O O . ASN A 1 77 ? 26.200 13.561 -17.981 1.00 92.12 77 ASN A O 1
ATOM 598 N N . ASN A 1 78 ? 27.422 12.569 -16.386 1.00 94.12 78 ASN A N 1
ATOM 599 C CA . ASN A 1 78 ? 26.291 12.245 -15.503 1.00 94.12 78 ASN A CA 1
ATOM 600 C C . ASN A 1 78 ? 25.148 11.492 -16.230 1.00 94.12 78 ASN A C 1
ATOM 602 O O . ASN A 1 78 ? 23.965 11.766 -16.010 1.00 94.12 78 ASN A O 1
ATOM 606 N N . ILE A 1 79 ? 25.512 10.577 -17.135 1.00 94.25 79 ILE A N 1
ATOM 607 C CA . ILE A 1 79 ? 24.588 9.627 -17.759 1.00 94.25 79 ILE A CA 1
ATOM 608 C C . ILE A 1 79 ? 24.561 8.386 -16.870 1.00 94.25 79 ILE A C 1
ATOM 610 O O . ILE A 1 79 ? 25.561 7.681 -16.710 1.00 94.25 79 ILE A O 1
ATOM 614 N N . THR A 1 80 ? 23.417 8.166 -16.237 1.00 92.69 80 THR A N 1
ATOM 615 C CA . THR A 1 80 ? 23.286 7.246 -15.098 1.00 92.69 80 THR A CA 1
ATOM 616 C C . THR A 1 80 ? 22.887 5.833 -15.508 1.00 92.69 80 THR A C 1
ATOM 618 O O . THR A 1 80 ? 23.167 4.886 -14.778 1.00 92.69 80 THR A O 1
ATOM 621 N N . CYS A 1 81 ? 22.263 5.682 -16.675 1.00 92.62 81 CYS A N 1
ATOM 622 C CA . CYS A 1 81 ? 21.800 4.408 -17.202 1.00 92.62 81 CYS A CA 1
ATOM 623 C C . CYS A 1 81 ? 21.743 4.458 -18.733 1.00 92.62 81 CYS A C 1
ATOM 625 O O . CYS A 1 81 ? 21.506 5.527 -19.302 1.00 92.62 81 CYS A O 1
ATOM 627 N N . THR A 1 82 ? 21.970 3.309 -19.372 1.00 91.75 82 THR A N 1
ATOM 628 C CA . THR A 1 82 ? 21.987 3.148 -20.829 1.00 91.75 82 THR A CA 1
ATOM 629 C C . THR A 1 82 ? 21.168 1.933 -21.258 1.00 91.75 82 THR A C 1
ATOM 631 O O . THR A 1 82 ? 21.408 0.824 -20.779 1.00 91.75 82 THR A O 1
ATOM 634 N N . LEU A 1 83 ? 20.242 2.109 -22.200 1.00 91.25 83 LEU A N 1
ATOM 635 C CA . LEU A 1 83 ? 19.664 1.007 -22.968 1.00 91.25 83 LEU A CA 1
ATOM 636 C C . LEU A 1 83 ? 20.676 0.570 -24.031 1.00 91.25 83 LEU A C 1
ATOM 638 O O . LEU A 1 83 ? 20.908 1.269 -25.016 1.00 91.25 83 LEU A O 1
ATOM 642 N N . GLY A 1 84 ? 21.299 -0.581 -23.793 1.00 87.31 84 GLY A N 1
ATOM 643 C CA . GLY A 1 84 ? 22.267 -1.198 -24.689 1.00 87.31 84 GLY A CA 1
ATOM 644 C C . GLY A 1 84 ? 21.599 -2.192 -25.633 1.00 87.31 84 GLY A C 1
ATOM 645 O O . GLY A 1 84 ? 21.147 -3.251 -25.193 1.00 87.31 84 GLY A O 1
ATOM 646 N N . PHE A 1 85 ? 21.578 -1.884 -26.923 1.00 81.44 85 PHE A N 1
ATOM 647 C CA . PHE A 1 85 ? 21.140 -2.782 -27.985 1.00 81.44 85 PHE A CA 1
ATOM 648 C C . PHE A 1 85 ? 22.245 -3.791 -28.243 1.00 81.44 85 PHE A C 1
ATOM 650 O O . PHE A 1 85 ? 23.303 -3.478 -28.784 1.00 81.44 85 PHE A O 1
ATOM 657 N N . HIS A 1 86 ? 22.038 -4.997 -27.726 1.00 76.94 86 HIS A N 1
ATOM 658 C CA . HIS A 1 86 ? 23.032 -6.047 -27.738 1.00 76.94 86 HIS A CA 1
ATOM 659 C C . HIS A 1 86 ? 22.692 -7.061 -28.822 1.00 76.94 86 HIS A C 1
ATOM 661 O O . HIS A 1 86 ? 21.783 -7.882 -28.671 1.00 76.94 86 HIS A O 1
ATOM 667 N N . GLY A 1 87 ? 23.438 -6.984 -29.921 1.00 69.44 87 GLY A N 1
ATOM 668 C CA . GLY A 1 87 ? 23.293 -7.868 -31.068 1.00 69.44 87 GLY A CA 1
ATOM 669 C C . GLY A 1 87 ? 24.523 -8.741 -31.300 1.00 69.44 87 GLY A C 1
ATOM 670 O O . GLY A 1 87 ? 25.666 -8.325 -31.101 1.00 69.44 87 GLY A O 1
ATOM 671 N N . ILE A 1 88 ? 24.279 -9.960 -31.780 1.00 60.00 88 ILE A N 1
ATOM 672 C CA . ILE A 1 88 ? 25.283 -10.824 -32.407 1.00 60.00 88 ILE A CA 1
ATOM 673 C C . ILE A 1 88 ? 24.852 -11.010 -33.864 1.00 60.00 88 ILE A C 1
ATOM 675 O O . ILE A 1 88 ? 23.754 -11.489 -34.140 1.00 60.00 88 ILE A O 1
ATOM 679 N N . ALA A 1 89 ? 25.708 -10.623 -34.810 1.00 51.47 89 ALA A N 1
ATOM 680 C CA . ALA A 1 89 ? 25.624 -11.169 -36.160 1.00 51.47 89 ALA A CA 1
ATOM 681 C C . ALA A 1 89 ? 26.049 -12.646 -36.085 1.00 51.47 89 ALA A C 1
ATOM 683 O O . ALA A 1 89 ? 26.945 -12.945 -35.308 1.00 51.47 89 ALA A O 1
ATOM 684 N N . PHE A 1 90 ? 25.470 -13.536 -36.893 1.00 51.66 90 PHE A N 1
ATOM 685 C CA . PHE A 1 90 ? 25.851 -14.950 -37.112 1.00 51.66 90 PHE A CA 1
ATOM 686 C C . PHE A 1 90 ? 24.923 -16.029 -36.499 1.00 51.66 90 PHE A C 1
ATOM 688 O O . PHE A 1 90 ? 24.500 -15.990 -35.348 1.00 51.66 90 PHE A O 1
ATOM 695 N N . ASP A 1 91 ? 24.653 -17.033 -37.339 1.00 51.88 91 ASP A N 1
ATOM 696 C CA . ASP A 1 91 ? 23.679 -18.122 -37.198 1.00 51.88 91 ASP A CA 1
ATOM 697 C C . ASP A 1 91 ? 23.996 -19.125 -36.058 1.00 51.88 91 ASP A C 1
ATOM 699 O O . ASP A 1 91 ? 25.141 -19.541 -35.884 1.00 51.88 91 ASP A O 1
ATOM 703 N N . GLY A 1 92 ? 22.968 -19.552 -35.308 1.00 57.97 92 GLY A N 1
ATOM 704 C CA . GLY A 1 92 ? 23.026 -20.584 -34.256 1.00 57.97 92 GLY A CA 1
ATOM 705 C C . GLY A 1 92 ? 23.622 -20.204 -32.886 1.00 57.97 92 GLY A C 1
ATOM 706 O O . GLY A 1 92 ? 24.053 -21.100 -32.159 1.00 57.97 92 GLY A O 1
ATOM 707 N N . LYS A 1 93 ? 23.685 -18.914 -32.527 1.00 68.31 93 LYS A N 1
ATOM 708 C CA . LYS A 1 93 ? 24.475 -18.397 -31.387 1.00 68.31 93 LYS A CA 1
ATOM 709 C C . LYS A 1 93 ? 23.664 -17.806 -30.217 1.00 68.31 93 LYS A C 1
ATOM 711 O O . LYS A 1 93 ? 24.176 -16.966 -29.485 1.00 68.31 93 LYS A O 1
ATOM 716 N N . GLN A 1 94 ? 22.425 -18.248 -29.970 1.00 73.62 94 GLN A N 1
ATOM 717 C CA . GLN A 1 94 ? 21.592 -17.712 -28.869 1.00 73.62 94 GLN A CA 1
ATOM 718 C C . GLN A 1 94 ? 22.270 -17.827 -27.494 1.00 73.62 94 GLN A C 1
ATOM 720 O O . GLN A 1 94 ? 22.229 -16.892 -26.702 1.00 73.62 94 GLN A O 1
ATOM 725 N N . GLN A 1 95 ? 22.943 -18.948 -27.221 1.00 76.19 95 GLN A N 1
ATOM 726 C CA . GLN A 1 95 ? 23.681 -19.112 -25.967 1.00 76.19 95 GLN A CA 1
ATOM 727 C C . GLN A 1 95 ? 24.859 -18.134 -25.862 1.00 76.19 95 GLN A C 1
ATOM 729 O O . GLN A 1 95 ? 25.128 -17.619 -24.787 1.00 76.19 95 GLN A O 1
ATOM 734 N N . GLU A 1 96 ? 25.528 -17.833 -26.975 1.00 75.56 96 GLU A N 1
ATOM 735 C CA . GLU A 1 96 ? 26.616 -16.851 -27.008 1.00 75.56 96 GLU A CA 1
ATOM 736 C C . GLU A 1 96 ? 26.086 -15.439 -26.714 1.00 75.56 96 GLU A C 1
ATOM 738 O O . GLU A 1 96 ? 26.713 -14.698 -25.962 1.00 75.56 96 GLU A O 1
ATOM 743 N N . LEU A 1 97 ? 24.895 -15.097 -27.225 1.00 77.12 97 LEU A N 1
ATOM 744 C CA . LEU A 1 97 ? 24.203 -13.843 -26.906 1.00 77.12 97 LEU A CA 1
ATOM 745 C C . LEU A 1 97 ? 23.902 -13.740 -25.405 1.00 77.12 97 LEU A C 1
ATOM 747 O O . LEU A 1 97 ? 24.168 -12.708 -24.792 1.00 77.12 97 LEU A O 1
ATOM 751 N N . LEU A 1 98 ? 23.391 -14.814 -24.800 1.00 80.12 98 LEU A N 1
ATOM 752 C CA . LEU A 1 98 ? 23.098 -14.872 -23.365 1.00 80.12 98 LEU A CA 1
ATOM 753 C C . LEU A 1 98 ? 24.368 -14.794 -22.505 1.00 80.12 98 LEU A C 1
ATOM 755 O O . LEU A 1 98 ? 24.406 -14.048 -21.524 1.00 80.12 98 LEU A O 1
ATOM 759 N N . ASP A 1 99 ? 25.423 -15.517 -22.882 1.00 79.00 99 ASP A N 1
ATOM 760 C CA . ASP A 1 99 ? 26.708 -15.512 -22.178 1.00 79.00 99 ASP A CA 1
ATOM 761 C C . ASP A 1 99 ? 27.361 -14.119 -22.247 1.00 79.00 99 ASP A C 1
ATOM 763 O O . ASP A 1 99 ? 27.906 -13.620 -21.255 1.00 79.00 99 ASP A O 1
ATOM 767 N N . HIS A 1 100 ? 27.264 -13.452 -23.402 1.00 79.00 100 HIS A N 1
ATOM 768 C CA . HIS A 1 100 ? 27.759 -12.093 -23.593 1.00 79.00 100 HIS A CA 1
ATOM 769 C C . HIS A 1 100 ? 26.933 -11.061 -22.822 1.00 79.00 100 HIS A C 1
ATOM 771 O O . HIS A 1 100 ? 27.519 -10.220 -22.138 1.00 79.00 100 HIS A O 1
ATOM 777 N N . ALA A 1 101 ? 25.606 -11.138 -22.858 1.00 82.44 101 ALA A N 1
ATOM 778 C CA . ALA A 1 101 ? 24.744 -10.271 -22.061 1.00 82.44 101 ALA A CA 1
ATOM 779 C C . ALA A 1 101 ? 25.042 -10.420 -20.561 1.00 82.44 101 ALA A C 1
ATOM 781 O O . ALA A 1 101 ? 25.256 -9.426 -19.867 1.00 82.44 101 ALA A O 1
ATOM 782 N N . THR A 1 102 ? 25.153 -11.661 -20.075 1.00 82.94 102 THR A N 1
ATOM 783 C CA . THR A 1 102 ? 25.470 -11.963 -18.669 1.00 82.94 102 THR A CA 1
ATOM 784 C C . THR A 1 102 ? 26.788 -11.324 -18.253 1.00 82.94 102 THR A C 1
ATOM 786 O O . THR A 1 102 ? 26.841 -10.592 -17.269 1.00 82.94 102 THR A O 1
ATOM 789 N N . ARG A 1 103 ? 27.854 -11.526 -19.033 1.00 81.06 103 ARG A N 1
ATOM 790 C CA . ARG A 1 103 ? 29.176 -10.984 -18.704 1.00 81.06 103 ARG A CA 1
ATOM 791 C C . ARG A 1 103 ? 29.226 -9.452 -18.759 1.00 81.06 103 ARG A C 1
ATOM 793 O O . ARG A 1 103 ? 29.945 -8.854 -17.961 1.00 81.06 103 ARG A O 1
ATOM 800 N N . LEU A 1 104 ? 28.485 -8.813 -19.668 1.00 82.69 104 LEU A N 1
ATOM 801 C CA . LEU A 1 104 ? 28.387 -7.351 -19.718 1.00 82.69 104 LEU A CA 1
ATOM 802 C C . LEU A 1 104 ? 27.721 -6.807 -18.449 1.00 82.69 104 LEU A C 1
ATOM 804 O O . LEU A 1 104 ? 28.243 -5.879 -17.831 1.00 82.69 104 LEU A O 1
ATOM 808 N N . LEU A 1 105 ? 26.612 -7.425 -18.039 1.00 83.88 105 LEU A N 1
ATOM 809 C CA . LEU A 1 105 ? 25.891 -7.065 -16.821 1.00 83.88 105 LEU A CA 1
ATOM 810 C C . LEU A 1 105 ? 26.683 -7.397 -15.547 1.00 83.88 105 LEU A C 1
ATOM 812 O O . LEU A 1 105 ? 26.592 -6.654 -14.581 1.00 83.88 105 LEU A O 1
ATOM 816 N N . ASP A 1 106 ? 27.518 -8.437 -15.538 1.00 83.56 106 ASP A N 1
ATOM 817 C CA . ASP A 1 106 ? 28.416 -8.724 -14.409 1.00 83.56 106 ASP A CA 1
ATOM 818 C C . ASP A 1 106 ? 29.520 -7.664 -14.258 1.00 83.56 106 ASP A C 1
ATOM 820 O O . ASP A 1 106 ? 29.920 -7.322 -13.142 1.00 83.56 106 ASP A O 1
ATOM 824 N N . LEU A 1 107 ? 30.037 -7.146 -15.378 1.00 84.31 107 LEU A N 1
ATOM 825 C CA . LEU A 1 107 ? 31.078 -6.114 -15.379 1.00 84.31 107 LEU A CA 1
ATOM 826 C C . LEU A 1 107 ? 30.521 -4.719 -15.070 1.00 84.31 107 LEU A C 1
ATOM 828 O O . LEU A 1 107 ? 31.206 -3.919 -14.431 1.00 84.31 107 LEU A O 1
ATOM 832 N N . TYR A 1 108 ? 29.296 -4.433 -15.515 1.00 86.12 108 TYR A N 1
ATOM 833 C CA . TYR A 1 108 ? 28.662 -3.118 -15.411 1.00 86.12 108 TYR A CA 1
ATOM 834 C C . TYR A 1 108 ? 27.192 -3.219 -14.954 1.00 86.12 108 TYR A C 1
ATOM 836 O O . TYR A 1 108 ? 26.290 -2.768 -15.669 1.00 86.12 108 TYR A O 1
ATOM 844 N N . PRO A 1 109 ? 26.932 -3.777 -13.755 1.00 81.12 109 PRO A N 1
ATOM 845 C CA . PRO A 1 109 ? 25.583 -4.133 -13.299 1.00 81.12 109 PRO A CA 1
ATOM 846 C C . PRO A 1 109 ? 24.644 -2.938 -13.157 1.00 81.12 109 PRO A C 1
ATOM 848 O O . PRO A 1 109 ? 23.442 -3.086 -13.328 1.00 81.12 109 PRO A O 1
ATOM 851 N N . ASP A 1 110 ? 25.194 -1.751 -12.907 1.00 87.25 110 ASP A N 1
ATOM 852 C CA . ASP A 1 110 ? 24.423 -0.534 -12.661 1.00 87.25 110 ASP A CA 1
ATOM 853 C C . ASP A 1 110 ? 24.426 0.428 -13.858 1.00 87.25 110 ASP A C 1
ATOM 855 O O . ASP A 1 110 ? 24.094 1.599 -13.692 1.00 87.25 110 ASP A O 1
ATOM 859 N N . ARG A 1 111 ? 24.834 -0.022 -15.057 1.00 89.44 111 ARG A N 1
ATOM 860 C CA . ARG A 1 111 ? 25.019 0.868 -16.224 1.00 89.44 111 ARG A CA 1
ATOM 861 C C . ARG A 1 111 ? 24.215 0.515 -17.455 1.00 89.44 111 ARG A C 1
ATOM 863 O O . ARG A 1 111 ? 23.947 1.419 -18.240 1.00 89.44 111 ARG A O 1
ATOM 870 N N . PHE A 1 112 ? 23.819 -0.745 -17.611 1.00 89.12 112 PHE A N 1
ATOM 871 C CA . PHE A 1 112 ? 23.109 -1.188 -18.803 1.00 89.12 112 PHE A CA 1
ATOM 872 C C . PHE A 1 112 ? 21.793 -1.883 -18.480 1.00 89.12 112 PHE A C 1
ATOM 874 O O . PHE A 1 112 ? 21.727 -2.747 -17.608 1.00 89.12 112 PHE A O 1
ATOM 881 N N . ILE A 1 113 ? 20.773 -1.547 -19.261 1.00 89.81 113 ILE A N 1
ATOM 882 C CA . ILE A 1 113 ? 19.574 -2.352 -19.483 1.00 89.81 113 ILE A CA 1
ATOM 883 C C . ILE A 1 113 ? 19.671 -2.843 -20.922 1.00 89.81 113 ILE A C 1
ATOM 885 O O . ILE A 1 113 ? 19.922 -2.044 -21.818 1.00 89.81 113 ILE A O 1
ATOM 889 N N . LEU A 1 114 ? 19.528 -4.143 -21.167 1.00 88.81 114 LEU A N 1
ATOM 890 C CA . LEU A 1 114 ? 19.802 -4.690 -22.495 1.00 88.81 114 LEU A CA 1
ATOM 891 C C . LEU A 1 114 ? 18.530 -4.865 -23.316 1.00 88.81 114 LEU A C 1
ATOM 893 O O . LEU A 1 114 ? 17.522 -5.358 -22.814 1.00 88.81 114 LEU A O 1
ATOM 897 N N . PHE A 1 115 ? 18.604 -4.514 -24.592 1.00 88.56 115 PHE A N 1
ATOM 898 C CA . PHE A 1 115 ? 17.638 -4.908 -25.613 1.00 88.56 115 PHE A CA 1
ATOM 899 C C . PHE A 1 115 ? 18.294 -5.934 -26.527 1.00 88.56 115 PHE A C 1
ATOM 901 O O . PHE A 1 115 ? 19.476 -5.820 -26.849 1.00 88.56 115 PHE A O 1
ATOM 908 N N . ALA A 1 116 ? 17.542 -6.961 -26.913 1.00 83.25 116 ALA A N 1
ATOM 909 C CA . ALA A 1 116 ? 18.006 -7.909 -27.912 1.00 83.25 116 ALA A CA 1
ATOM 910 C C . ALA A 1 116 ? 17.878 -7.259 -29.296 1.00 83.25 116 ALA A C 1
ATOM 912 O O . ALA A 1 116 ? 16.782 -6.855 -29.692 1.00 83.25 116 ALA A O 1
ATOM 913 N N . GLU A 1 117 ? 18.993 -7.175 -30.019 1.00 77.75 117 GLU A N 1
ATOM 914 C CA . GLU A 1 117 ? 19.055 -6.649 -31.384 1.00 77.75 117 GLU A CA 1
ATOM 915 C C . GLU A 1 117 ? 19.337 -7.787 -32.380 1.00 77.75 117 GLU A C 1
ATOM 917 O O . GLU A 1 117 ? 20.276 -8.570 -32.211 1.00 77.75 117 GLU A O 1
ATOM 922 N N . ILE A 1 118 ? 18.540 -7.870 -33.450 1.00 66.69 118 ILE A N 1
ATOM 923 C CA . ILE A 1 118 ? 18.749 -8.810 -34.562 1.00 66.69 118 ILE A CA 1
ATOM 924 C C . ILE A 1 118 ? 19.061 -7.996 -35.823 1.00 66.69 118 ILE A C 1
ATOM 926 O O . ILE A 1 118 ? 18.176 -7.381 -36.413 1.00 66.69 118 ILE A O 1
ATOM 930 N N . PHE A 1 119 ? 20.328 -8.024 -36.250 1.00 57.56 119 PHE A N 1
ATOM 931 C CA . PHE A 1 119 ? 20.809 -7.285 -37.422 1.00 57.56 119 PHE A CA 1
ATOM 932 C C . PHE A 1 119 ? 20.177 -7.749 -38.747 1.00 57.56 119 PHE A C 1
ATOM 934 O O . PHE A 1 119 ? 19.819 -8.915 -38.927 1.00 57.56 119 PHE A O 1
ATOM 941 N N . ARG A 1 120 ? 20.166 -6.818 -39.715 1.00 50.09 120 ARG A N 1
ATOM 942 C CA . ARG A 1 120 ? 19.637 -6.907 -41.094 1.00 50.09 120 ARG A CA 1
ATOM 943 C C . ARG A 1 120 ? 20.132 -8.074 -41.975 1.00 50.09 120 ARG A C 1
ATOM 945 O O . ARG A 1 120 ? 19.748 -8.151 -43.129 1.00 50.09 120 ARG A O 1
ATOM 952 N N . ASP A 1 121 ? 20.954 -8.990 -41.496 1.00 51.75 121 ASP A N 1
ATOM 953 C CA . ASP A 1 121 ? 21.408 -10.126 -42.313 1.00 51.75 121 ASP A CA 1
ATOM 954 C C . ASP A 1 121 ? 20.972 -11.481 -41.731 1.00 51.75 121 ASP A C 1
ATOM 956 O O . ASP A 1 121 ? 21.364 -12.536 -42.236 1.00 51.75 121 ASP A O 1
ATOM 960 N N . ASN A 1 122 ? 20.142 -11.476 -40.679 1.00 54.53 122 ASN A N 1
ATOM 961 C CA . ASN A 1 122 ? 19.684 -12.699 -40.030 1.00 54.53 122 ASN A CA 1
ATOM 962 C C . ASN A 1 122 ? 18.520 -13.370 -40.795 1.00 54.53 122 ASN A C 1
ATOM 964 O O . ASN A 1 122 ? 17.613 -12.685 -41.276 1.00 54.53 122 ASN A O 1
ATOM 968 N N . PRO A 1 123 ? 18.504 -14.715 -40.908 1.00 57.12 123 PRO A N 1
ATOM 969 C CA . PRO A 1 123 ? 17.413 -15.440 -41.558 1.00 57.12 123 PRO A CA 1
ATOM 970 C C . PRO A 1 123 ? 16.067 -15.188 -40.863 1.00 57.12 123 PRO A C 1
ATOM 972 O O . PRO A 1 123 ? 16.012 -15.132 -39.636 1.00 57.12 123 PRO A O 1
ATOM 975 N N . LEU A 1 124 ? 14.962 -15.171 -41.622 1.00 58.81 124 LEU A N 1
ATOM 976 C CA . LEU A 1 124 ? 13.593 -15.022 -41.088 1.00 58.81 124 LEU A CA 1
ATOM 977 C C . LEU A 1 124 ? 13.270 -15.983 -39.928 1.00 58.81 124 LEU A C 1
ATOM 979 O O . LEU A 1 124 ? 12.483 -15.643 -39.055 1.00 58.81 124 LEU A O 1
ATOM 983 N N . GLY A 1 125 ? 13.912 -17.156 -39.882 1.00 59.25 125 GLY A N 1
ATOM 984 C CA . GLY A 1 125 ? 13.768 -18.132 -38.798 1.00 59.25 125 GLY A CA 1
ATOM 985 C C . GLY A 1 125 ? 14.309 -17.698 -37.429 1.00 59.25 125 GLY A C 1
ATOM 986 O O . GLY A 1 125 ? 14.156 -18.457 -36.490 1.00 59.25 125 GLY A O 1
ATOM 987 N N . TRP A 1 126 ? 14.945 -16.530 -37.292 1.00 60.12 126 TRP A N 1
ATOM 988 C CA . TRP A 1 126 ? 15.275 -15.932 -35.987 1.00 60.12 126 TRP A CA 1
ATOM 989 C C . TRP A 1 126 ? 14.177 -15.005 -35.460 1.00 60.12 126 TRP A C 1
ATOM 991 O O . TRP A 1 126 ? 14.090 -14.775 -34.257 1.00 60.12 126 TRP A O 1
ATOM 1001 N N . TYR A 1 127 ? 13.315 -14.507 -36.346 1.00 64.69 127 TYR A N 1
ATOM 1002 C CA . TYR A 1 127 ? 12.127 -13.742 -35.985 1.00 64.69 127 TYR A CA 1
ATOM 1003 C C . TYR A 1 127 ? 10.938 -14.680 -35.735 1.00 64.69 127 TYR A C 1
ATOM 1005 O O . TYR A 1 127 ? 9.814 -14.376 -36.114 1.00 64.69 127 TYR A O 1
ATOM 1013 N N . ASP A 1 128 ? 11.181 -15.849 -35.141 1.00 71.50 128 ASP A N 1
ATOM 1014 C CA . ASP A 1 128 ? 10.119 -16.731 -34.670 1.00 71.50 128 ASP A CA 1
ATOM 1015 C C . ASP A 1 128 ? 9.996 -16.617 -33.145 1.00 71.50 128 ASP A C 1
ATOM 1017 O O . ASP A 1 128 ? 10.989 -16.474 -32.425 1.00 71.50 128 ASP A O 1
ATOM 1021 N N . SER A 1 129 ? 8.765 -16.675 -32.640 1.00 74.75 129 SER A N 1
ATOM 1022 C CA . SER A 1 129 ? 8.505 -16.471 -31.215 1.00 74.75 129 SER A CA 1
ATOM 1023 C C . SER A 1 129 ? 9.133 -17.542 -30.322 1.00 74.75 129 SER A C 1
ATOM 1025 O O . SER A 1 129 ? 9.437 -17.241 -29.180 1.00 74.75 129 SER A O 1
ATOM 1027 N N . THR A 1 130 ? 9.380 -18.762 -30.810 1.00 78.06 130 THR A N 1
ATOM 1028 C CA . THR A 1 130 ? 9.991 -19.843 -30.011 1.00 78.06 130 THR A CA 1
ATOM 1029 C C . THR A 1 130 ? 11.475 -19.575 -29.772 1.00 78.06 130 THR A C 1
ATOM 1031 O O . THR A 1 130 ? 11.977 -19.787 -28.671 1.00 78.06 130 THR A O 1
ATOM 1034 N N . SER A 1 131 ? 12.182 -19.087 -30.791 1.00 75.56 131 SER A N 1
ATOM 1035 C CA . SER A 1 131 ? 13.590 -18.697 -30.672 1.00 75.56 131 SER A CA 1
ATOM 1036 C C . SER A 1 131 ? 13.769 -17.490 -29.746 1.00 75.56 131 SER A C 1
ATOM 1038 O O . SER A 1 131 ? 14.685 -17.478 -28.923 1.00 75.56 131 SER A O 1
ATOM 1040 N N . LEU A 1 132 ? 12.876 -16.500 -29.841 1.00 78.94 132 LEU A N 1
ATOM 1041 C CA . LEU A 1 132 ? 12.873 -15.330 -28.959 1.00 78.94 132 LEU A CA 1
ATOM 1042 C C . LEU A 1 132 ? 12.473 -15.676 -27.517 1.00 78.94 132 LEU A C 1
ATOM 1044 O O . LEU A 1 132 ? 13.049 -15.125 -26.582 1.00 78.94 132 LEU A O 1
ATOM 1048 N N . ASP A 1 133 ? 11.552 -16.623 -27.324 1.00 81.00 133 ASP A N 1
ATOM 1049 C CA . ASP A 1 133 ? 11.131 -17.095 -25.999 1.00 81.00 133 ASP A CA 1
ATOM 1050 C C . ASP A 1 133 ? 12.331 -17.587 -25.176 1.00 81.00 133 ASP A C 1
ATOM 1052 O O . ASP A 1 133 ? 12.479 -17.197 -24.022 1.00 81.00 133 ASP A O 1
ATOM 1056 N N . LEU A 1 134 ? 13.256 -18.331 -25.800 1.00 78.00 134 LEU A N 1
ATOM 1057 C CA . LEU A 1 134 ? 14.494 -18.803 -25.161 1.00 78.00 134 LEU A CA 1
ATOM 1058 C C . LEU A 1 134 ? 15.430 -17.663 -24.735 1.00 78.00 134 LEU A C 1
ATOM 1060 O O . LEU A 1 134 ? 16.086 -17.763 -23.702 1.00 78.00 134 LEU A O 1
ATOM 1064 N N . ILE A 1 135 ? 15.503 -16.585 -25.519 1.00 78.88 135 ILE A N 1
ATOM 1065 C CA . ILE A 1 135 ? 16.334 -15.414 -25.199 1.00 78.88 135 ILE A CA 1
ATOM 1066 C C . ILE A 1 135 ? 15.729 -14.650 -24.016 1.00 78.88 135 ILE A C 1
ATOM 1068 O O . ILE A 1 135 ? 16.447 -14.199 -23.120 1.00 78.88 135 ILE A O 1
ATOM 1072 N N . PHE A 1 136 ? 14.403 -14.520 -23.993 1.00 83.00 136 PHE A N 1
ATOM 1073 C CA . PHE A 1 136 ? 13.703 -13.775 -22.955 1.00 83.00 136 PHE A CA 1
ATOM 1074 C C . PHE A 1 136 ? 13.456 -14.578 -21.674 1.00 83.00 136 PHE A C 1
ATOM 1076 O O . PHE A 1 136 ? 13.183 -13.968 -20.644 1.00 83.00 136 PHE A O 1
ATOM 1083 N N . ASP A 1 137 ? 13.559 -15.912 -21.686 1.00 80.00 137 ASP A N 1
ATOM 1084 C CA . ASP A 1 137 ? 13.348 -16.759 -20.497 1.00 80.00 137 ASP A CA 1
ATOM 1085 C C . ASP A 1 137 ? 14.372 -16.508 -19.387 1.00 80.00 137 ASP A C 1
ATOM 1087 O O . ASP A 1 137 ? 14.041 -16.511 -18.200 1.00 80.00 137 ASP A O 1
ATOM 1091 N N . GLU A 1 138 ? 15.601 -16.168 -19.772 1.00 77.31 138 GLU A N 1
ATOM 1092 C CA . GLU A 1 138 ? 16.642 -15.767 -18.825 1.00 77.31 138 GLU A CA 1
ATOM 1093 C C . GLU A 1 138 ? 16.376 -14.375 -18.217 1.00 77.31 138 GLU A C 1
ATOM 1095 O O . GLU A 1 138 ? 16.939 -14.012 -17.178 1.00 77.31 138 GLU A O 1
ATOM 1100 N N . GLY A 1 139 ? 15.500 -13.583 -18.851 1.00 78.31 139 GLY A N 1
ATOM 1101 C CA . GLY A 1 139 ? 15.121 -12.233 -18.441 1.00 78.31 139 GLY A CA 1
ATOM 1102 C C . GLY A 1 139 ? 16.265 -11.217 -18.520 1.00 78.31 139 GLY A C 1
ATOM 1103 O O . GLY A 1 139 ? 16.212 -10.162 -17.891 1.00 78.31 139 GLY A O 1
ATOM 1104 N N . LEU A 1 140 ? 17.337 -11.514 -19.257 1.00 81.44 140 LEU A N 1
ATOM 1105 C CA . LEU A 1 140 ? 18.480 -10.604 -19.379 1.00 81.44 140 LEU A CA 1
ATOM 1106 C C . LEU A 1 140 ? 18.140 -9.322 -20.143 1.00 81.44 140 LEU A C 1
ATOM 1108 O O . LEU A 1 140 ? 18.751 -8.285 -19.887 1.00 81.44 140 LEU A O 1
ATOM 1112 N N . PHE A 1 141 ? 17.150 -9.404 -21.029 1.00 86.81 141 PHE A N 1
ATOM 1113 C CA . PHE A 1 141 ? 16.735 -8.333 -21.919 1.00 86.81 141 PHE A CA 1
ATOM 1114 C C . PHE A 1 141 ? 15.401 -7.731 -21.474 1.00 86.81 141 PHE A C 1
ATOM 1116 O O . PHE A 1 141 ? 14.466 -8.458 -21.144 1.00 86.81 141 PHE A O 1
ATOM 1123 N N . ALA A 1 142 ? 15.314 -6.403 -21.486 1.00 87.56 142 ALA A N 1
ATOM 1124 C CA . ALA A 1 142 ? 14.088 -5.652 -21.231 1.00 87.56 142 ALA A CA 1
ATOM 1125 C C . ALA A 1 142 ? 13.174 -5.596 -22.461 1.00 87.56 142 ALA A C 1
ATOM 1127 O O . ALA A 1 142 ? 11.978 -5.348 -22.334 1.00 87.56 142 ALA A O 1
ATOM 1128 N N . GLY A 1 143 ? 13.710 -5.843 -23.651 1.00 88.25 143 GLY A N 1
ATOM 1129 C CA . GLY A 1 143 ? 12.930 -5.768 -24.869 1.00 88.25 143 GLY A CA 1
ATOM 1130 C C . GLY A 1 143 ? 13.666 -6.265 -26.096 1.00 88.25 143 GLY A C 1
ATOM 1131 O O . GLY A 1 143 ? 14.790 -6.771 -26.029 1.00 88.25 143 GLY A O 1
ATOM 1132 N N . PHE A 1 144 ? 12.985 -6.102 -27.217 1.00 84.25 144 PHE A N 1
ATOM 1133 C CA . PHE A 1 144 ? 13.445 -6.423 -28.555 1.00 84.25 144 PHE A CA 1
ATOM 1134 C C . PHE A 1 144 ? 13.475 -5.148 -29.390 1.00 84.25 144 PHE A C 1
ATOM 1136 O O . PHE A 1 144 ? 12.578 -4.316 -29.241 1.00 84.25 144 PHE A O 1
ATOM 1143 N N . GLY A 1 145 ? 14.446 -4.982 -30.286 1.00 80.56 145 GLY A N 1
ATOM 1144 C CA . GLY A 1 145 ? 14.362 -3.853 -31.201 1.00 80.56 145 GLY A CA 1
ATOM 1145 C C . GLY A 1 145 ? 15.319 -3.835 -32.376 1.00 80.56 145 GLY A C 1
ATOM 1146 O O . GLY A 1 145 ? 15.912 -4.857 -32.720 1.00 80.56 145 GLY A O 1
ATOM 1147 N N . GLU A 1 146 ? 15.378 -2.664 -33.018 1.00 70.25 146 GLU A N 1
ATOM 1148 C CA . GLU A 1 146 ? 16.045 -2.406 -34.307 1.00 70.25 146 GLU A CA 1
ATOM 1149 C C . GLU A 1 146 ? 15.441 -3.160 -35.502 1.00 70.25 146 GLU A C 1
ATOM 1151 O O . GLU A 1 146 ? 16.051 -3.390 -36.550 1.00 70.25 146 GLU A O 1
ATOM 1156 N N . ALA A 1 147 ? 14.169 -3.532 -35.367 1.00 64.62 147 ALA A N 1
ATOM 1157 C CA . ALA A 1 147 ? 13.437 -4.219 -36.412 1.00 64.62 147 ALA A CA 1
ATOM 1158 C C . ALA A 1 147 ? 12.773 -3.204 -37.368 1.00 64.62 147 ALA A C 1
ATOM 1160 O O . ALA A 1 147 ? 11.959 -2.384 -36.925 1.00 64.62 147 ALA A O 1
ATOM 1161 N N . PRO A 1 148 ? 13.075 -3.224 -38.681 1.00 63.28 148 PRO A N 1
ATOM 1162 C CA . PRO A 1 148 ? 12.455 -2.298 -39.616 1.00 63.28 148 PRO A CA 1
ATOM 1163 C C . PRO A 1 148 ? 11.017 -2.729 -39.946 1.00 63.28 148 PRO A C 1
ATOM 1165 O O . PRO A 1 148 ? 10.790 -3.853 -40.365 1.00 63.28 148 PRO A O 1
ATOM 1168 N N . PHE A 1 149 ? 10.025 -1.851 -39.791 1.00 61.88 149 PHE A N 1
ATOM 1169 C CA . PHE A 1 149 ? 8.610 -2.194 -40.037 1.00 61.88 149 PHE A CA 1
ATOM 1170 C C . PHE A 1 149 ? 8.104 -1.694 -41.392 1.00 61.88 149 PHE A C 1
ATOM 1172 O O . PHE A 1 149 ? 8.281 -0.515 -41.696 1.00 61.88 149 PHE A O 1
ATOM 1179 N N . ALA A 1 150 ? 7.408 -2.536 -42.161 1.00 59.81 150 ALA A N 1
ATOM 1180 C CA . ALA A 1 150 ? 6.845 -2.189 -43.473 1.00 59.81 150 ALA A CA 1
ATOM 1181 C C . ALA A 1 150 ? 5.337 -2.491 -43.592 1.00 59.81 150 ALA A C 1
ATOM 1183 O O . ALA A 1 150 ? 4.772 -3.232 -42.787 1.00 59.81 150 ALA A O 1
ATOM 1184 N N . HIS A 1 151 ? 4.669 -1.886 -44.584 1.00 54.50 151 HIS A N 1
ATOM 1185 C CA . HIS A 1 151 ? 3.233 -2.068 -44.849 1.00 54.50 151 HIS A CA 1
ATOM 1186 C C . HIS A 1 151 ? 2.979 -3.021 -46.023 1.00 54.50 151 HIS A C 1
ATOM 1188 O O . HIS A 1 151 ? 3.816 -3.185 -46.904 1.00 54.50 151 HIS A O 1
ATOM 1194 N N . TYR A 1 152 ? 1.814 -3.670 -46.003 1.00 51.47 152 TYR A N 1
ATOM 1195 C CA . TYR A 1 152 ? 1.387 -4.685 -46.968 1.00 51.47 152 TYR A CA 1
ATOM 1196 C C . TYR A 1 152 ? 0.256 -4.134 -47.863 1.00 51.47 152 TYR A C 1
ATOM 1198 O O . TYR A 1 152 ? -0.628 -3.476 -47.317 1.00 51.47 152 TYR A O 1
ATOM 1206 N N . PRO A 1 153 ? 0.167 -4.444 -49.180 1.00 51.66 153 PRO A N 1
ATOM 1207 C CA . PRO A 1 153 ? 0.924 -5.445 -49.938 1.00 51.66 153 PRO A CA 1
ATOM 1208 C C . PRO A 1 153 ? 2.226 -4.926 -50.554 1.00 51.66 153 PRO A C 1
ATOM 1210 O O . PRO A 1 153 ? 2.346 -3.750 -50.876 1.00 51.66 153 PRO A O 1
ATOM 1213 N N . LEU A 1 154 ? 3.152 -5.868 -50.758 1.00 50.12 154 LEU A N 1
ATOM 1214 C CA . LEU A 1 154 ? 4.471 -5.687 -51.366 1.00 50.12 154 LEU A CA 1
ATOM 1215 C C . LEU A 1 154 ? 4.452 -4.764 -52.590 1.00 50.12 154 LEU A C 1
ATOM 1217 O O . LEU A 1 154 ? 3.699 -4.991 -53.549 1.00 50.12 154 LEU A O 1
ATOM 1221 N N . GLY A 1 155 ? 5.355 -3.787 -52.596 1.00 47.59 155 GLY A N 1
ATOM 1222 C CA . GLY A 1 155 ? 5.778 -3.158 -53.836 1.00 47.59 155 GLY A CA 1
ATOM 1223 C C . GLY A 1 155 ? 6.492 -4.182 -54.736 1.00 47.59 155 GLY A C 1
ATOM 1224 O O . GLY A 1 155 ? 6.959 -5.219 -54.267 1.00 47.59 155 GLY A O 1
ATOM 1225 N N . PRO A 1 156 ? 6.612 -3.925 -56.049 1.00 43.66 156 PRO A N 1
ATOM 1226 C CA . PRO A 1 156 ? 7.284 -4.834 -56.985 1.00 43.66 156 PRO A CA 1
ATOM 1227 C C . PRO A 1 156 ? 8.776 -5.093 -56.687 1.00 43.66 156 PRO A C 1
ATOM 1229 O O . PRO A 1 156 ? 9.346 -5.988 -57.309 1.00 43.66 156 PRO A O 1
ATOM 1232 N N . ASP A 1 157 ? 9.380 -4.350 -55.753 1.00 45.34 157 ASP A N 1
ATOM 1233 C CA . ASP A 1 157 ? 10.773 -4.493 -55.313 1.00 45.34 157 ASP A CA 1
ATOM 1234 C C . ASP A 1 157 ? 10.926 -5.245 -53.969 1.00 45.34 157 ASP A C 1
ATOM 1236 O O . ASP A 1 157 ? 12.054 -5.518 -53.555 1.00 45.34 157 ASP A O 1
ATOM 1240 N N . ASP A 1 158 ? 9.828 -5.625 -53.300 1.00 46.44 158 ASP A N 1
ATOM 1241 C CA . ASP A 1 158 ? 9.882 -6.334 -52.015 1.00 46.44 158 ASP A CA 1
ATOM 1242 C C . ASP A 1 158 ? 9.933 -7.861 -52.234 1.00 46.44 158 ASP A C 1
ATOM 1244 O O . ASP A 1 158 ? 8.920 -8.541 -52.421 1.00 46.44 158 ASP A O 1
ATOM 1248 N N . ASP A 1 159 ? 11.144 -8.422 -52.241 1.00 44.09 159 ASP A N 1
ATOM 1249 C CA . ASP A 1 159 ? 11.381 -9.867 -52.313 1.00 44.09 159 ASP A CA 1
ATOM 1250 C C . ASP A 1 159 ? 11.371 -10.499 -50.909 1.00 44.09 159 ASP A C 1
ATOM 1252 O O . ASP A 1 159 ? 12.335 -10.365 -50.151 1.00 44.09 159 ASP A O 1
ATOM 1256 N N . HIS A 1 160 ? 10.322 -11.277 -50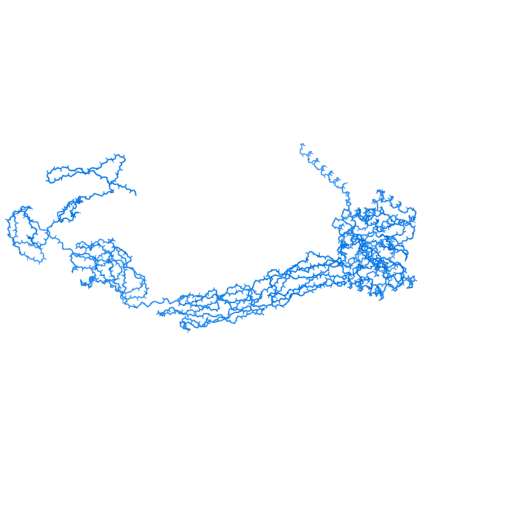.606 1.00 44.72 160 HIS A N 1
ATOM 1257 C CA . HIS A 1 160 ? 10.181 -12.098 -49.390 1.00 44.72 160 HIS A CA 1
ATOM 1258 C C . HIS A 1 160 ? 11.409 -12.969 -49.041 1.00 44.72 160 HIS A C 1
ATOM 1260 O O . HIS A 1 160 ? 11.499 -13.467 -47.921 1.00 44.72 160 HIS A O 1
ATOM 1266 N N . SER A 1 161 ? 12.338 -13.213 -49.972 1.00 40.91 161 SER A N 1
ATOM 1267 C CA . SER A 1 161 ? 13.538 -14.020 -49.730 1.00 40.91 161 SER A CA 1
ATOM 1268 C C . SER A 1 161 ? 14.733 -13.249 -49.141 1.00 40.91 161 SER A C 1
ATOM 1270 O O . SER A 1 161 ? 15.721 -13.884 -48.768 1.00 40.91 161 SER A O 1
ATOM 1272 N N . THR A 1 162 ? 14.648 -11.913 -49.022 1.00 41.97 162 THR A N 1
ATOM 1273 C CA . THR A 1 162 ? 15.760 -11.042 -48.568 1.00 41.97 162 THR A CA 1
ATOM 1274 C C . THR A 1 162 ? 15.367 -9.924 -47.590 1.00 41.97 162 THR A C 1
ATOM 1276 O O . THR A 1 162 ? 16.236 -9.190 -47.119 1.00 41.97 162 THR A O 1
ATOM 1279 N N . THR A 1 163 ? 14.081 -9.754 -47.271 1.00 49.16 163 THR A N 1
ATOM 1280 C CA . THR A 1 163 ? 13.600 -8.584 -46.521 1.00 49.16 163 THR A CA 1
ATOM 1281 C C . THR A 1 163 ? 13.740 -8.752 -45.010 1.00 49.16 163 THR A C 1
ATOM 1283 O O . THR A 1 163 ? 13.141 -9.634 -44.404 1.00 49.16 163 THR A O 1
ATOM 1286 N N . THR A 1 164 ? 14.466 -7.823 -44.399 1.00 54.19 164 THR A N 1
ATOM 1287 C CA . THR A 1 164 ? 14.721 -7.672 -42.955 1.00 54.19 164 THR A CA 1
ATOM 1288 C C . THR A 1 164 ? 13.558 -7.079 -42.178 1.00 54.19 164 THR A C 1
ATOM 1290 O O . THR A 1 164 ? 13.729 -6.673 -41.034 1.00 54.19 164 THR A O 1
ATOM 1293 N N . GLN A 1 165 ? 12.400 -6.952 -42.822 1.00 61.16 165 GLN A N 1
ATOM 1294 C CA . GLN A 1 165 ? 11.310 -6.110 -42.364 1.00 61.16 165 GLN A CA 1
ATOM 1295 C C . GLN A 1 165 ? 10.211 -6.920 -41.677 1.00 61.16 165 GLN A C 1
ATOM 1297 O O . GLN A 1 165 ? 9.793 -7.964 -42.176 1.00 61.16 165 GLN A O 1
ATOM 1302 N N . LEU A 1 166 ? 9.721 -6.413 -40.545 1.00 65.38 166 LEU A N 1
ATOM 1303 C CA . LEU A 1 166 ? 8.545 -6.929 -39.860 1.00 65.38 166 LEU A CA 1
ATOM 1304 C C . LEU A 1 166 ? 7.285 -6.378 -40.528 1.00 65.38 166 LEU A C 1
ATOM 1306 O O . LEU A 1 166 ? 7.126 -5.163 -40.676 1.00 65.38 166 LEU A O 1
ATOM 1310 N N . TYR A 1 167 ? 6.378 -7.280 -40.893 1.00 69.75 167 TYR A N 1
ATOM 1311 C CA . TYR A 1 167 ? 5.063 -6.957 -41.440 1.00 69.75 167 TYR A CA 1
ATOM 1312 C C . TYR A 1 167 ? 4.001 -7.237 -40.371 1.00 69.75 167 TYR A C 1
ATOM 1314 O O . TYR A 1 167 ? 3.698 -8.397 -40.109 1.00 69.75 167 TYR A O 1
ATOM 1322 N N . PRO A 1 168 ? 3.407 -6.215 -39.744 1.00 67.50 168 PRO A N 1
ATOM 1323 C CA . PRO A 1 168 ? 2.582 -6.415 -38.545 1.00 67.50 168 PRO A CA 1
ATOM 1324 C C . PRO A 1 168 ? 1.312 -7.244 -38.736 1.00 67.50 168 PRO A C 1
ATOM 1326 O O . PRO A 1 168 ? 0.852 -7.920 -37.818 1.00 67.50 168 PRO A O 1
ATOM 1329 N N . ASN A 1 169 ? 0.771 -7.238 -39.955 1.00 69.81 169 ASN A N 1
ATOM 1330 C CA . ASN A 1 169 ? -0.379 -8.059 -40.331 1.00 69.81 169 ASN A CA 1
ATOM 1331 C C . ASN A 1 169 ? 0.009 -9.482 -40.772 1.00 69.81 169 ASN A C 1
ATOM 1333 O O . ASN A 1 169 ? -0.877 -10.268 -41.109 1.00 69.81 169 ASN A O 1
ATOM 1337 N N . ASP A 1 170 ? 1.301 -9.819 -40.807 1.00 74.00 170 ASP A N 1
ATOM 1338 C CA . ASP A 1 170 ? 1.760 -11.170 -41.111 1.00 74.00 170 ASP A CA 1
ATOM 1339 C C . ASP A 1 170 ? 1.575 -12.071 -39.873 1.00 74.00 170 ASP A C 1
ATOM 1341 O O . ASP A 1 170 ? 2.156 -11.796 -38.814 1.00 74.00 170 ASP A O 1
ATOM 1345 N N . PRO A 1 171 ? 0.807 -13.173 -39.983 1.00 75.62 171 PRO A N 1
ATOM 1346 C CA . PRO A 1 171 ? 0.634 -14.136 -38.897 1.00 75.62 171 PRO A CA 1
ATOM 1347 C C . PRO A 1 171 ? 1.941 -14.735 -38.362 1.00 75.62 171 PRO A C 1
ATOM 1349 O O . PRO A 1 171 ? 1.935 -15.318 -37.281 1.00 75.62 171 PRO A O 1
ATOM 1352 N N . PHE A 1 172 ? 3.048 -14.633 -39.103 1.00 74.19 172 PHE A N 1
ATOM 1353 C CA . PHE A 1 172 ? 4.365 -15.068 -38.652 1.00 74.19 172 PHE A CA 1
ATOM 1354 C C . PHE A 1 172 ? 4.924 -14.197 -37.513 1.00 74.19 172 PHE A C 1
ATOM 1356 O O . PHE A 1 172 ? 5.493 -14.739 -36.569 1.00 74.19 172 PHE A O 1
ATOM 1363 N N . PHE A 1 173 ? 4.726 -12.872 -37.558 1.00 75.88 173 PHE A N 1
ATOM 1364 C CA . PHE A 1 173 ? 5.286 -11.938 -36.568 1.00 75.88 173 PHE A CA 1
ATOM 1365 C C . PHE A 1 173 ? 4.339 -11.643 -35.401 1.00 75.88 173 PHE A C 1
ATOM 1367 O O . PHE A 1 173 ? 4.791 -11.299 -34.312 1.00 75.88 173 PHE A O 1
ATOM 1374 N N . GLN A 1 174 ? 3.034 -11.830 -35.594 1.00 81.00 174 GLN A N 1
ATOM 1375 C CA . GLN A 1 174 ? 2.015 -11.626 -34.561 1.00 81.00 174 GLN A CA 1
ATOM 1376 C C . GLN A 1 174 ? 2.296 -12.344 -33.221 1.00 81.00 174 GLN A C 1
ATOM 1378 O O . GLN A 1 174 ? 2.161 -11.702 -32.177 1.00 81.00 174 GLN A O 1
ATOM 1383 N N . PRO A 1 175 ? 2.751 -13.617 -33.198 1.00 84.94 175 PRO A N 1
ATOM 1384 C CA . PRO A 1 175 ? 3.138 -14.295 -31.960 1.00 84.94 175 PRO A CA 1
ATOM 1385 C C . PRO A 1 175 ? 4.283 -13.627 -31.187 1.00 84.94 175 PRO A C 1
ATOM 1387 O O . PRO A 1 175 ? 4.407 -13.859 -29.988 1.00 84.94 175 PRO A O 1
ATOM 1390 N N . ILE A 1 176 ? 5.125 -12.817 -31.840 1.00 82.75 176 ILE A N 1
ATOM 1391 C CA . ILE A 1 176 ? 6.194 -12.067 -31.168 1.00 82.75 176 ILE A CA 1
ATOM 1392 C C . ILE A 1 176 ? 5.593 -10.939 -30.334 1.00 82.75 176 ILE A C 1
ATOM 1394 O O . ILE A 1 176 ? 5.996 -10.760 -29.192 1.00 82.75 176 ILE A O 1
ATOM 1398 N N . TYR A 1 177 ? 4.618 -10.199 -30.869 1.00 84.88 177 TYR A N 1
ATOM 1399 C CA . TYR A 1 177 ? 3.978 -9.111 -30.123 1.00 84.88 177 TYR A CA 1
ATOM 1400 C C . TYR A 1 177 ? 3.270 -9.654 -28.883 1.00 84.88 177 TYR A C 1
ATOM 1402 O O . TYR A 1 177 ? 3.506 -9.149 -27.793 1.00 84.88 177 TYR A O 1
ATOM 1410 N N . THR A 1 178 ? 2.538 -10.763 -29.027 1.00 86.69 178 THR A N 1
ATOM 1411 C CA . THR A 1 178 ? 1.910 -11.450 -27.889 1.00 86.69 178 THR A CA 1
ATOM 1412 C C . THR A 1 178 ? 2.939 -11.924 -26.864 1.00 86.69 178 THR A C 1
ATOM 1414 O O . THR A 1 178 ? 2.752 -11.704 -25.675 1.00 86.69 178 THR A O 1
ATOM 1417 N N . LEU A 1 179 ? 4.066 -12.502 -27.301 1.00 87.00 179 LEU A N 1
ATOM 1418 C CA . LEU A 1 179 ? 5.159 -12.883 -26.399 1.00 87.00 179 LEU A CA 1
ATOM 1419 C C . LEU A 1 179 ? 5.703 -11.682 -25.609 1.00 87.00 179 LEU A C 1
ATOM 1421 O O . LEU A 1 179 ? 5.971 -11.803 -24.413 1.00 87.00 179 LEU A O 1
ATOM 1425 N N . LEU A 1 180 ? 5.893 -10.537 -26.270 1.00 87.38 180 LEU A N 1
ATOM 1426 C CA . LEU A 1 180 ? 6.388 -9.328 -25.617 1.00 87.38 180 LEU A CA 1
ATOM 1427 C C . LEU A 1 180 ? 5.354 -8.769 -24.630 1.00 87.38 180 LEU A C 1
ATOM 1429 O O . LEU A 1 180 ? 5.721 -8.465 -23.497 1.00 87.38 180 LEU A O 1
ATOM 1433 N N . GLY A 1 181 ? 4.079 -8.698 -25.025 1.00 86.69 181 GLY A N 1
ATOM 1434 C CA . GLY A 1 181 ? 2.976 -8.222 -24.186 1.00 86.69 181 GLY A CA 1
ATOM 1435 C C . GLY A 1 181 ? 2.788 -9.089 -22.941 1.00 86.69 181 GLY A C 1
ATOM 1436 O O . GLY A 1 181 ? 2.844 -8.580 -21.821 1.00 86.69 181 GLY A O 1
ATOM 1437 N N . ASP A 1 182 ? 2.706 -10.412 -23.118 1.00 85.25 182 ASP A N 1
ATOM 1438 C CA . ASP A 1 182 ? 2.552 -11.388 -22.028 1.00 85.25 182 ASP A CA 1
ATOM 1439 C C . ASP A 1 182 ? 3.702 -11.319 -21.005 1.00 85.25 182 ASP A C 1
ATOM 1441 O O . ASP A 1 182 ? 3.510 -11.611 -19.822 1.00 85.25 182 ASP A O 1
ATOM 1445 N N . ARG A 1 183 ? 4.908 -10.932 -21.444 1.00 83.81 183 ARG A N 1
ATOM 1446 C CA . ARG A 1 183 ? 6.112 -10.840 -20.598 1.00 83.81 183 ARG A CA 1
ATOM 1447 C C . ARG A 1 183 ? 6.426 -9.420 -20.113 1.00 83.81 183 ARG A C 1
ATOM 1449 O O . ARG A 1 183 ? 7.414 -9.247 -19.395 1.00 83.81 183 ARG A O 1
ATOM 1456 N N . GLY A 1 184 ? 5.615 -8.423 -20.476 1.00 85.44 184 GLY A N 1
ATOM 1457 C CA . GLY A 1 184 ? 5.860 -7.015 -20.144 1.00 85.44 184 GLY A CA 1
ATOM 1458 C C . GLY A 1 184 ? 7.168 -6.472 -20.733 1.00 85.44 184 GLY A C 1
ATOM 1459 O O . GLY A 1 184 ? 7.848 -5.670 -20.092 1.00 85.44 184 GLY A O 1
ATOM 1460 N N . LEU A 1 185 ? 7.552 -6.962 -21.913 1.00 88.38 185 LEU A N 1
ATOM 1461 C CA . LEU A 1 185 ? 8.752 -6.563 -22.644 1.00 88.38 185 LEU A CA 1
ATOM 1462 C C . LEU A 1 185 ? 8.455 -5.411 -23.607 1.00 88.38 185 LEU A C 1
ATOM 1464 O O . LEU A 1 185 ? 7.347 -5.262 -24.126 1.00 88.38 185 LEU A O 1
ATOM 1468 N N . PHE A 1 186 ? 9.483 -4.617 -23.883 1.00 90.12 186 PHE A N 1
ATOM 1469 C CA . PHE A 1 186 ? 9.390 -3.474 -24.786 1.00 90.12 186 PHE A CA 1
ATOM 1470 C C . PHE A 1 186 ? 9.700 -3.865 -26.233 1.00 90.12 186 PHE A C 1
ATOM 1472 O O . PHE A 1 186 ? 10.544 -4.725 -26.493 1.00 90.12 186 PHE A O 1
ATOM 1479 N N . MET A 1 187 ? 9.064 -3.172 -27.175 1.00 88.31 187 MET A N 1
ATOM 1480 C CA . MET A 1 187 ? 9.417 -3.210 -28.591 1.00 88.31 187 MET A CA 1
ATOM 1481 C C . MET A 1 187 ? 9.996 -1.858 -28.998 1.00 88.31 187 MET A C 1
ATOM 1483 O O . MET A 1 187 ? 9.265 -0.868 -29.005 1.00 88.31 187 MET A O 1
ATOM 1487 N N . MET A 1 188 ? 11.274 -1.810 -29.377 1.00 87.44 188 MET A N 1
ATOM 1488 C CA . MET A 1 188 ? 11.833 -0.654 -30.072 1.00 87.44 188 MET A CA 1
ATOM 1489 C C . MET A 1 188 ? 11.795 -0.883 -31.586 1.00 87.44 188 MET A C 1
ATOM 1491 O O . MET A 1 188 ? 12.432 -1.781 -32.128 1.00 87.44 188 MET A O 1
ATOM 1495 N N . ALA A 1 189 ? 11.014 -0.070 -32.278 1.00 79.75 189 ALA A N 1
ATOM 1496 C CA . ALA A 1 189 ? 10.766 -0.165 -33.700 1.00 79.75 189 ALA A CA 1
ATOM 1497 C C . ALA A 1 189 ? 11.522 0.924 -34.462 1.00 79.75 189 ALA A C 1
ATOM 1499 O O . ALA A 1 189 ? 11.531 2.089 -34.069 1.00 79.75 189 ALA A O 1
ATOM 1500 N N . HIS A 1 190 ? 12.050 0.547 -35.623 1.00 73.94 190 HIS A N 1
ATOM 1501 C CA . HIS A 1 190 ? 12.661 1.468 -36.573 1.00 73.94 190 HIS A CA 1
ATOM 1502 C C . HIS A 1 190 ? 11.743 1.567 -37.821 1.00 73.94 190 HIS A C 1
ATOM 1504 O O . HIS A 1 190 ? 11.963 0.900 -38.843 1.00 73.94 190 HIS A O 1
ATOM 1510 N N . PRO A 1 191 ? 10.623 2.316 -37.757 1.00 68.56 191 PRO A N 1
ATOM 1511 C CA . PRO A 1 191 ? 9.534 2.198 -38.725 1.00 68.56 191 PRO A CA 1
ATOM 1512 C C . PRO A 1 191 ? 9.905 2.720 -40.121 1.00 68.56 191 PRO A C 1
ATOM 1514 O O . PRO A 1 191 ? 10.325 3.863 -40.291 1.00 68.56 191 PRO A O 1
ATOM 1517 N N . LYS A 1 192 ? 9.668 1.899 -41.153 1.00 65.94 192 LYS A N 1
ATOM 1518 C CA . LYS A 1 192 ? 9.716 2.303 -42.571 1.00 65.94 192 LYS A CA 1
ATOM 1519 C C . LYS A 1 192 ? 8.331 2.642 -43.135 1.00 65.94 192 LYS A C 1
ATOM 1521 O O . LYS A 1 192 ? 8.259 3.261 -44.190 1.00 65.94 192 LYS A O 1
ATOM 1526 N N . SER A 1 193 ? 7.248 2.284 -42.436 1.00 66.62 193 SER A N 1
ATOM 1527 C CA . SER A 1 193 ? 5.868 2.637 -42.793 1.00 66.62 193 SER A CA 1
ATOM 1528 C C . SER A 1 193 ? 5.023 3.050 -41.581 1.00 66.62 193 SER A C 1
ATOM 1530 O O . SER A 1 193 ? 5.027 2.373 -40.550 1.00 66.62 193 SER A O 1
ATOM 1532 N N . ARG A 1 194 ? 4.240 4.128 -41.747 1.00 69.50 194 ARG A N 1
ATOM 1533 C CA . ARG A 1 194 ? 3.256 4.639 -40.772 1.00 69.50 194 ARG A CA 1
ATOM 1534 C C . ARG A 1 194 ? 2.135 3.648 -40.504 1.00 69.50 194 ARG A C 1
ATOM 1536 O O . ARG A 1 194 ? 1.896 3.292 -39.355 1.00 69.50 194 ARG A O 1
ATOM 1543 N N . GLN A 1 195 ? 1.457 3.215 -41.567 1.00 69.94 195 GLN A N 1
ATOM 1544 C CA . GLN A 1 195 ? 0.311 2.319 -41.455 1.00 69.94 195 GLN A CA 1
ATOM 1545 C C . GLN A 1 195 ? 0.741 0.964 -40.897 1.00 69.94 195 GLN A C 1
ATOM 1547 O O . GLN A 1 195 ? 0.065 0.428 -40.029 1.00 69.94 195 GLN A O 1
ATOM 1552 N N . GLY A 1 196 ? 1.906 0.456 -41.321 1.00 72.50 196 GLY A N 1
ATOM 1553 C CA . GLY A 1 196 ? 2.494 -0.745 -40.728 1.00 72.50 196 GLY A CA 1
ATOM 1554 C C . GLY A 1 196 ? 2.650 -0.605 -39.211 1.00 72.50 196 GLY A C 1
ATOM 1555 O O . GLY A 1 196 ? 2.122 -1.422 -38.465 1.00 72.50 196 GLY A O 1
ATOM 1556 N N . LEU A 1 197 ? 3.296 0.464 -38.738 1.00 76.12 197 LEU A N 1
ATOM 1557 C CA . LEU A 1 197 ? 3.460 0.709 -37.303 1.00 76.12 197 LEU A CA 1
ATOM 1558 C C . LEU A 1 197 ? 2.115 0.826 -36.559 1.00 76.12 197 LEU A C 1
ATOM 1560 O O . LEU A 1 197 ? 1.945 0.198 -35.518 1.00 76.12 197 LEU A O 1
ATOM 1564 N N . ALA A 1 198 ? 1.159 1.593 -37.090 1.00 77.12 198 ALA A N 1
ATOM 1565 C CA . ALA A 1 198 ? -0.163 1.754 -36.478 1.00 77.12 198 ALA A CA 1
ATOM 1566 C C 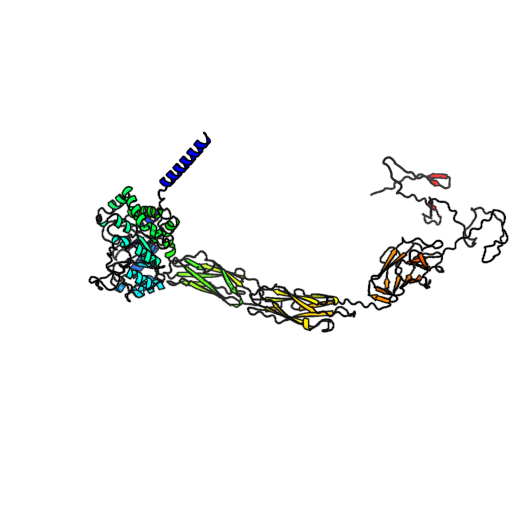. ALA A 1 198 ? -0.922 0.418 -36.369 1.00 77.12 198 ALA A C 1
ATOM 1568 O O . ALA A 1 198 ? -1.548 0.145 -35.340 1.00 77.12 198 ALA A O 1
ATOM 1569 N N . ASP A 1 199 ? -0.824 -0.432 -37.397 1.00 77.19 199 ASP A N 1
ATOM 1570 C CA . ASP A 1 199 ? -1.393 -1.783 -37.396 1.00 77.19 199 ASP A CA 1
ATOM 1571 C C . ASP A 1 199 ? -0.746 -2.653 -36.304 1.00 77.19 199 ASP A C 1
ATOM 1573 O O . ASP A 1 199 ? -1.450 -3.360 -35.584 1.00 77.19 199 ASP A O 1
ATOM 1577 N N . ALA A 1 200 ? 0.578 -2.558 -36.126 1.00 78.25 200 ALA A N 1
ATOM 1578 C CA . ALA A 1 200 ? 1.322 -3.309 -35.109 1.00 78.25 200 ALA A CA 1
ATOM 1579 C C . ALA A 1 200 ? 0.911 -2.940 -33.685 1.00 78.25 200 ALA A C 1
ATOM 1581 O O . ALA A 1 200 ? 0.595 -3.813 -32.879 1.00 78.25 200 ALA A O 1
ATOM 1582 N N . ILE A 1 201 ? 0.873 -1.638 -33.394 1.00 83.50 201 ILE A N 1
ATOM 1583 C CA . ILE A 1 201 ? 0.505 -1.129 -32.070 1.00 83.50 201 ILE A CA 1
ATOM 1584 C C . ILE A 1 201 ? -0.945 -1.499 -31.740 1.00 83.50 201 ILE A C 1
ATOM 1586 O O . ILE A 1 201 ? -1.274 -1.792 -30.593 1.00 83.50 201 ILE A O 1
ATOM 1590 N N . SER A 1 202 ? -1.819 -1.499 -32.748 1.00 83.94 202 SER A N 1
ATOM 1591 C CA . SER A 1 202 ? -3.229 -1.857 -32.579 1.00 83.94 202 SER A CA 1
ATOM 1592 C C . SER A 1 202 ? -3.457 -3.359 -32.404 1.00 83.94 202 SER A C 1
ATOM 1594 O O . SER A 1 202 ? -4.504 -3.744 -31.882 1.00 83.94 202 SER A O 1
ATOM 1596 N N . TYR A 1 203 ? -2.525 -4.204 -32.858 1.00 83.94 203 TYR A N 1
ATOM 1597 C CA . TYR A 1 203 ? -2.632 -5.655 -32.718 1.00 83.94 203 TYR A CA 1
ATOM 1598 C C . TYR A 1 203 ? -2.505 -6.091 -31.255 1.00 83.94 203 TYR A C 1
ATOM 1600 O O . TYR A 1 203 ? -3.321 -6.888 -30.793 1.00 83.94 203 TYR A O 1
ATOM 1608 N N . ASP A 1 204 ? -1.524 -5.541 -30.532 1.00 83.56 204 ASP A N 1
ATOM 1609 C CA . ASP A 1 204 ? -1.305 -5.838 -29.117 1.00 83.56 204 ASP A CA 1
ATOM 1610 C C . ASP A 1 204 ? -1.091 -4.547 -28.299 1.00 83.56 204 ASP A C 1
ATOM 1612 O O . ASP A 1 204 ? -0.005 -3.952 -28.343 1.00 83.56 204 ASP A O 1
ATOM 1616 N N . PRO A 1 205 ? -2.122 -4.084 -27.564 1.00 84.38 205 PRO A N 1
ATOM 1617 C CA . PRO A 1 205 ? -2.038 -2.868 -26.763 1.00 84.38 205 PRO A CA 1
ATOM 1618 C C . PRO A 1 205 ? -1.212 -3.040 -25.479 1.00 84.38 205 PRO A C 1
ATOM 1620 O O . PRO A 1 205 ? -0.869 -2.028 -24.864 1.00 84.38 205 PRO A O 1
ATOM 1623 N N . ASP A 1 206 ? -0.899 -4.277 -25.073 1.00 85.88 206 ASP A N 1
ATOM 1624 C CA . ASP A 1 206 ? -0.140 -4.559 -23.850 1.00 85.88 206 ASP A CA 1
ATOM 1625 C C . ASP A 1 206 ? 1.377 -4.421 -24.080 1.00 85.88 206 ASP A C 1
ATOM 1627 O O . ASP A 1 206 ? 2.140 -4.190 -23.138 1.00 85.88 206 ASP A O 1
ATOM 1631 N N . VAL A 1 207 ? 1.829 -4.460 -25.340 1.00 88.88 207 VAL A N 1
ATOM 1632 C CA . VAL A 1 207 ? 3.211 -4.128 -25.708 1.00 88.88 207 VAL A CA 1
ATOM 1633 C C . VAL A 1 207 ? 3.432 -2.624 -25.577 1.00 88.88 207 VAL A C 1
ATOM 1635 O O . VAL A 1 207 ? 2.691 -1.819 -26.143 1.00 88.88 207 VAL A O 1
ATOM 1638 N N . THR A 1 208 ? 4.498 -2.225 -24.881 1.00 90.88 208 THR A N 1
ATOM 1639 C CA . THR A 1 208 ? 4.973 -0.837 -24.930 1.00 90.88 208 THR A CA 1
ATOM 1640 C C . THR A 1 208 ? 5.921 -0.662 -26.110 1.00 90.88 208 THR A C 1
ATOM 1642 O O . THR A 1 208 ? 6.941 -1.347 -26.216 1.00 90.88 208 THR A O 1
ATOM 1645 N N . TRP A 1 209 ? 5.579 0.273 -26.989 1.00 90.38 209 TRP A N 1
ATOM 1646 C CA . TRP A 1 209 ? 6.288 0.559 -28.227 1.00 90.38 209 TRP A CA 1
ATOM 1647 C C . TRP A 1 209 ? 7.154 1.796 -28.070 1.00 90.38 209 TRP A C 1
ATOM 1649 O O . TRP A 1 209 ? 6.705 2.809 -27.545 1.00 90.38 209 TRP A O 1
ATOM 1659 N N . ILE A 1 210 ? 8.375 1.743 -28.579 1.00 90.94 210 ILE A N 1
ATOM 1660 C CA . ILE A 1 210 ? 9.293 2.874 -28.657 1.00 90.94 210 ILE A CA 1
ATOM 1661 C C . ILE A 1 210 ? 9.712 2.988 -30.113 1.00 90.94 210 ILE A C 1
ATOM 1663 O O . ILE A 1 210 ? 10.051 1.987 -30.732 1.00 90.94 210 ILE A O 1
ATOM 1667 N N . ILE A 1 211 ? 9.673 4.178 -30.686 1.00 85.75 211 ILE A N 1
ATOM 1668 C CA . ILE A 1 211 ? 10.218 4.437 -32.020 1.00 85.75 211 ILE A CA 1
ATOM 1669 C C . ILE A 1 211 ? 11.378 5.411 -31.916 1.00 85.75 211 I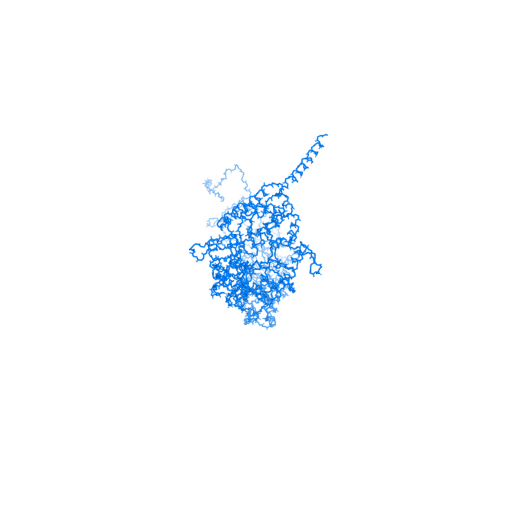LE A C 1
ATOM 1671 O O . ILE A 1 211 ? 11.376 6.258 -31.027 1.00 85.75 211 ILE A O 1
ATOM 1675 N N . HIS A 1 212 ? 12.358 5.289 -32.802 1.00 80.88 212 HIS A N 1
ATOM 1676 C CA . HIS A 1 212 ? 13.574 6.101 -32.760 1.00 80.88 212 HIS A CA 1
ATOM 1677 C C . HIS A 1 212 ? 14.059 6.486 -34.178 1.00 80.88 212 HIS A C 1
ATOM 1679 O O . HIS A 1 212 ? 13.533 5.982 -35.178 1.00 80.88 212 HIS A O 1
ATOM 1685 N N . GLY A 1 213 ? 15.021 7.416 -34.248 1.00 65.25 213 GLY A N 1
ATOM 1686 C CA . GLY A 1 213 ? 15.679 7.924 -35.463 1.00 65.25 213 GLY A CA 1
ATOM 1687 C C . GLY A 1 213 ? 14.988 9.083 -36.244 1.00 65.25 213 GLY A C 1
ATOM 1688 O O . GLY A 1 213 ? 13.766 9.099 -36.395 1.00 65.25 213 GLY A O 1
ATOM 1689 N N . PRO A 1 214 ? 15.723 10.058 -36.842 1.00 49.41 214 PRO A N 1
ATOM 1690 C CA . PRO A 1 214 ? 15.259 11.150 -37.723 1.00 49.41 214 PRO A CA 1
ATOM 1691 C C . PRO A 1 214 ? 14.609 10.723 -39.039 1.00 49.41 214 PRO A C 1
ATOM 1693 O O . PRO A 1 214 ? 14.333 11.569 -39.895 1.00 49.41 214 PRO A O 1
ATOM 1696 N N . GLN A 1 215 ? 14.319 9.441 -39.251 1.00 49.81 215 GLN A N 1
ATOM 1697 C CA . GLN A 1 215 ? 13.647 9.013 -40.478 1.00 49.81 215 GLN A CA 1
ATOM 1698 C C . GLN A 1 215 ? 12.242 9.590 -40.598 1.00 49.81 215 GLN A C 1
ATOM 1700 O O . GLN A 1 215 ? 11.773 9.731 -41.717 1.00 49.81 215 GLN A O 1
ATOM 1705 N N . VAL A 1 216 ? 11.647 10.068 -39.503 1.00 47.78 216 VAL A N 1
ATOM 1706 C CA . VAL A 1 216 ? 10.431 10.895 -39.530 1.00 47.78 216 VAL A CA 1
ATOM 1707 C C . VAL A 1 216 ? 10.629 12.222 -40.294 1.00 47.78 216 VAL A C 1
ATOM 1709 O O . VAL A 1 216 ? 9.654 12.809 -40.759 1.00 47.78 216 VAL A O 1
ATOM 1712 N N . HIS A 1 217 ? 11.873 12.688 -40.471 1.00 41.91 217 HIS A N 1
ATOM 1713 C CA . HIS A 1 217 ? 12.203 14.020 -40.986 1.00 41.91 217 HIS A CA 1
ATOM 1714 C C . HIS A 1 217 ? 12.960 14.050 -42.334 1.00 41.91 217 HIS A C 1
ATOM 1716 O O . HIS A 1 217 ? 12.681 14.938 -43.136 1.00 41.91 217 HIS A O 1
ATOM 1722 N N . SER A 1 218 ? 13.874 13.115 -42.647 1.00 39.81 218 SER A N 1
ATOM 1723 C CA . SER A 1 218 ? 14.691 13.206 -43.887 1.00 39.81 218 SER A CA 1
ATOM 1724 C C . SER A 1 218 ? 14.515 12.059 -44.893 1.00 39.81 218 SER A C 1
ATOM 1726 O O . SER A 1 218 ? 14.650 12.269 -46.100 1.00 39.81 218 SER A O 1
ATOM 1728 N N . SER A 1 219 ? 14.162 10.854 -44.433 1.00 39.44 219 SER A N 1
ATOM 1729 C CA . SER A 1 219 ? 13.874 9.692 -45.297 1.00 39.44 219 SER A CA 1
ATOM 1730 C C . SER A 1 219 ? 12.403 9.269 -45.306 1.00 39.44 219 SER A C 1
ATOM 1732 O O . SER A 1 219 ? 12.012 8.479 -46.161 1.00 39.44 219 SER A O 1
ATOM 1734 N N . TRP A 1 220 ? 11.549 9.933 -44.522 1.00 44.38 220 TRP A N 1
ATOM 1735 C CA . TRP A 1 220 ? 10.142 10.185 -44.855 1.00 44.38 220 TRP A CA 1
ATOM 1736 C C . TRP A 1 220 ? 10.015 11.282 -45.923 1.00 44.38 220 TRP A C 1
ATOM 1738 O O . TRP A 1 220 ? 9.161 12.160 -45.864 1.00 44.38 220 TRP A O 1
ATOM 1748 N N . SER A 1 221 ? 10.814 11.169 -46.984 1.00 39.31 221 SER A N 1
ATOM 1749 C CA . SER A 1 221 ? 10.374 11.576 -48.315 1.00 39.31 221 SER A CA 1
ATOM 1750 C C . SER A 1 221 ? 9.341 10.548 -48.803 1.00 39.31 221 SER A C 1
ATOM 1752 O O . SER A 1 221 ? 9.547 9.861 -49.802 1.00 39.31 221 SER A O 1
ATOM 1754 N N . ILE A 1 222 ? 8.212 10.438 -48.109 1.00 38.09 222 ILE A N 1
ATOM 1755 C CA . ILE A 1 222 ? 6.974 10.107 -48.794 1.00 38.09 222 ILE A CA 1
ATOM 1756 C C . ILE A 1 222 ? 6.546 11.457 -49.364 1.00 38.09 222 ILE A C 1
ATOM 1758 O O . ILE A 1 222 ? 5.924 12.276 -48.712 1.00 38.09 222 ILE A O 1
ATOM 1762 N N . THR A 1 223 ? 6.884 11.721 -50.626 1.00 37.66 223 THR A N 1
ATOM 1763 C CA . THR A 1 223 ? 5.783 12.194 -51.466 1.00 37.66 223 THR A CA 1
ATOM 1764 C C . THR A 1 223 ? 4.667 11.202 -51.212 1.00 37.66 223 THR A C 1
ATOM 1766 O O . THR A 1 223 ? 4.967 10.026 -51.411 1.00 37.66 223 THR A O 1
ATOM 1769 N N . ASP A 1 224 ? 3.497 11.634 -50.733 1.00 42.06 224 ASP A N 1
ATOM 1770 C CA . ASP A 1 224 ? 2.271 10.830 -50.651 1.00 42.06 224 ASP A CA 1
ATOM 1771 C C . ASP A 1 224 ? 2.228 9.820 -51.811 1.00 42.06 224 ASP A C 1
ATOM 1773 O O . ASP A 1 224 ? 1.864 10.144 -52.943 1.00 42.06 224 ASP A O 1
ATOM 1777 N N . THR A 1 225 ? 2.770 8.631 -51.568 1.00 41.81 225 THR A N 1
ATOM 1778 C CA . THR A 1 225 ? 2.912 7.565 -52.565 1.00 41.81 225 THR A CA 1
ATOM 1779 C C . THR A 1 225 ? 1.836 6.518 -52.318 1.00 41.81 225 THR A C 1
ATOM 1781 O O . THR A 1 225 ? 1.528 5.738 -53.218 1.00 41.81 225 THR A O 1
ATOM 1784 N N . ASP A 1 226 ? 1.192 6.604 -51.152 1.00 43.03 226 ASP A N 1
ATOM 1785 C CA . ASP A 1 226 ? 0.192 5.688 -50.631 1.00 43.03 226 ASP A CA 1
ATOM 1786 C C . ASP A 1 226 ? -1.229 6.245 -50.875 1.00 43.03 226 ASP A C 1
ATOM 1788 O O . ASP A 1 226 ? -2.199 5.487 -50.926 1.00 43.03 226 ASP A O 1
ATOM 1792 N N . GLY A 1 227 ? -1.368 7.558 -51.106 1.00 42.97 227 GLY A N 1
ATOM 1793 C CA . GLY A 1 227 ? -2.621 8.242 -51.430 1.00 42.97 227 GLY A CA 1
ATOM 1794 C C . GLY A 1 227 ? -3.612 8.327 -50.266 1.00 42.97 227 GLY A C 1
ATOM 1795 O O . GLY A 1 227 ? -4.817 8.434 -50.518 1.00 42.97 227 GLY A O 1
ATOM 1796 N N . ASP A 1 228 ? -3.150 8.219 -49.017 1.00 47.69 228 ASP A N 1
ATOM 1797 C CA . ASP A 1 228 ? -3.997 8.017 -47.829 1.00 47.69 228 ASP A CA 1
ATOM 1798 C C . ASP A 1 228 ? -4.526 9.319 -47.189 1.00 47.69 228 ASP A C 1
ATOM 1800 O O . ASP A 1 228 ? -5.482 9.289 -46.410 1.00 47.69 228 ASP A O 1
ATOM 1804 N N . GLY A 1 229 ? -3.974 10.475 -47.577 1.00 42.88 229 GLY A N 1
ATOM 1805 C CA . GLY A 1 229 ? -4.435 11.798 -47.154 1.00 42.88 229 GLY A CA 1
ATOM 1806 C C . GLY A 1 229 ? -4.022 12.230 -45.740 1.00 42.88 229 GLY A C 1
ATOM 1807 O O . GLY A 1 229 ? -4.629 13.174 -45.224 1.00 42.88 229 GLY A O 1
ATOM 1808 N N . ILE A 1 230 ? -3.026 11.589 -45.112 1.00 41.97 230 ILE A N 1
ATOM 1809 C CA . ILE A 1 230 ? -2.484 11.988 -43.796 1.00 41.97 230 ILE A CA 1
ATOM 1810 C C . ILE A 1 230 ? -1.267 12.928 -43.971 1.00 41.97 230 ILE A C 1
ATOM 1812 O O . ILE A 1 230 ? -0.374 12.613 -44.755 1.00 41.97 230 ILE A O 1
ATOM 1816 N N . PRO A 1 231 ? -1.176 14.068 -43.251 1.00 42.44 231 PRO A N 1
ATOM 1817 C CA . PRO A 1 231 ? -0.080 15.036 -43.418 1.00 42.44 231 PRO A CA 1
ATOM 1818 C C . PRO A 1 231 ? 1.319 14.486 -43.089 1.00 42.44 231 PRO A C 1
ATOM 1820 O O . PRO A 1 231 ? 1.473 13.670 -42.181 1.00 42.44 231 PRO A O 1
ATOM 1823 N N . ASP A 1 232 ? 2.349 14.955 -43.802 1.00 53.53 232 ASP A N 1
ATOM 1824 C CA . ASP A 1 232 ? 3.743 14.516 -43.645 1.00 53.53 232 ASP A CA 1
ATOM 1825 C C . ASP A 1 232 ? 4.486 15.131 -42.447 1.00 53.53 232 ASP A C 1
ATOM 1827 O O . ASP A 1 232 ? 4.269 16.284 -42.078 1.00 53.53 232 ASP A O 1
ATOM 1831 N N . GLY A 1 233 ? 5.425 14.370 -41.870 1.00 62.84 233 GLY A N 1
ATOM 1832 C CA . GLY A 1 233 ? 6.363 14.850 -40.846 1.00 62.84 233 GLY A CA 1
ATOM 1833 C C . GLY A 1 233 ? 5.807 14.838 -39.416 1.00 62.84 233 GLY A C 1
ATOM 1834 O O . GLY A 1 233 ? 5.170 13.873 -38.992 1.00 62.84 233 GLY A O 1
ATOM 1835 N N . MET A 1 234 ? 6.071 15.904 -38.653 1.00 72.56 234 MET A N 1
ATOM 1836 C CA . MET A 1 234 ? 5.770 16.002 -37.212 1.00 72.56 234 MET A CA 1
ATOM 1837 C C . MET A 1 234 ? 4.286 15.817 -36.864 1.00 72.56 234 MET A C 1
ATOM 1839 O O . MET A 1 234 ? 3.969 15.303 -35.795 1.00 72.56 234 MET A O 1
ATOM 1843 N N . GLU A 1 235 ? 3.372 16.178 -37.769 1.00 74.56 235 GLU A N 1
ATOM 1844 C CA . GLU A 1 235 ? 1.927 16.002 -37.572 1.00 74.56 235 GLU A CA 1
ATOM 1845 C C . GLU A 1 235 ? 1.520 14.518 -37.543 1.00 74.56 235 GLU A C 1
ATOM 1847 O O . GLU A 1 235 ? 0.669 14.120 -36.748 1.00 74.56 235 GLU A O 1
ATOM 1852 N N . ALA A 1 236 ? 2.160 13.665 -38.349 1.00 72.50 236 ALA A N 1
ATOM 1853 C CA . ALA A 1 236 ? 1.911 12.224 -38.330 1.00 72.50 236 ALA A CA 1
ATOM 1854 C C . ALA A 1 236 ? 2.402 11.568 -37.032 1.00 72.50 236 ALA A C 1
ATOM 1856 O O . ALA A 1 236 ? 1.703 10.721 -36.472 1.00 72.50 236 ALA A O 1
ATOM 1857 N N . LEU A 1 237 ? 3.570 11.983 -36.527 1.00 78.44 237 LEU A N 1
ATOM 1858 C CA . LEU A 1 237 ? 4.062 11.547 -35.219 1.00 78.44 237 LEU A CA 1
ATOM 1859 C C . LEU A 1 237 ? 3.092 11.966 -34.108 1.00 78.44 237 LEU A C 1
ATOM 1861 O O . LEU A 1 237 ? 2.712 11.143 -33.277 1.00 78.44 237 LEU A O 1
ATOM 1865 N N . GLU A 1 238 ? 2.642 13.221 -34.129 1.00 82.94 238 GLU A N 1
ATOM 1866 C CA . GLU A 1 238 ? 1.686 13.741 -33.150 1.00 82.94 238 GLU A CA 1
ATOM 1867 C C . GLU A 1 238 ? 0.368 12.947 -33.178 1.00 82.94 238 GLU A C 1
ATOM 1869 O O . GLU A 1 238 ? -0.158 12.561 -32.134 1.00 82.94 238 GLU A O 1
ATOM 1874 N N . ASN A 1 239 ? -0.137 12.614 -34.369 1.00 82.56 239 ASN A N 1
ATOM 1875 C CA . ASN A 1 239 ? -1.327 11.776 -34.527 1.00 82.56 239 ASN A CA 1
ATOM 1876 C C . ASN A 1 239 ? -1.141 10.364 -33.948 1.00 82.56 239 ASN A C 1
ATOM 1878 O O . ASN A 1 239 ? -2.045 9.857 -33.283 1.00 82.56 239 ASN A O 1
ATOM 1882 N N . LEU A 1 240 ? 0.018 9.732 -34.153 1.00 82.50 240 LEU A N 1
ATOM 1883 C CA . LEU A 1 240 ? 0.315 8.422 -33.563 1.00 82.50 240 LEU A CA 1
ATOM 1884 C C . LEU A 1 240 ? 0.372 8.491 -32.031 1.00 82.50 240 LEU A C 1
ATOM 1886 O O . LEU A 1 240 ? -0.265 7.681 -31.357 1.00 82.50 240 LEU A O 1
ATOM 1890 N N . LEU A 1 241 ? 1.073 9.482 -31.473 1.00 88.00 241 LEU A N 1
ATOM 1891 C CA . LEU A 1 241 ? 1.174 9.669 -30.022 1.00 88.00 241 LEU A CA 1
ATOM 1892 C C . LEU A 1 241 ? -0.195 9.926 -29.375 1.00 88.00 241 LEU A C 1
ATOM 1894 O O . LEU A 1 241 ? -0.464 9.410 -28.287 1.00 88.00 241 LEU A O 1
ATOM 1898 N N . ASN A 1 242 ? -1.068 10.677 -30.050 1.00 89.31 242 ASN A N 1
ATOM 1899 C CA . ASN A 1 242 ? -2.432 10.952 -29.594 1.00 89.31 242 ASN A CA 1
ATOM 1900 C C . ASN A 1 242 ? -3.339 9.714 -29.599 1.00 89.31 242 ASN A C 1
ATOM 1902 O O . ASN A 1 242 ? -4.208 9.592 -28.736 1.00 89.31 242 ASN A O 1
ATOM 1906 N N . ASN A 1 243 ? -3.154 8.807 -30.560 1.00 88.75 243 ASN A N 1
ATOM 1907 C CA . ASN A 1 243 ? -4.038 7.655 -30.748 1.00 88.75 243 ASN A CA 1
ATOM 1908 C C . ASN A 1 243 ? -3.595 6.398 -29.988 1.00 88.75 243 ASN A C 1
ATOM 1910 O O . ASN A 1 243 ? -4.412 5.505 -29.769 1.00 88.75 243 ASN A O 1
ATOM 1914 N N . HIS A 1 244 ? -2.334 6.330 -29.560 1.00 87.69 244 HIS A N 1
ATOM 1915 C CA . HIS A 1 244 ? -1.771 5.150 -28.908 1.00 87.69 244 HIS A CA 1
ATOM 1916 C C . HIS A 1 244 ? -1.084 5.535 -27.604 1.00 87.69 244 HIS A C 1
ATOM 1918 O O . HIS A 1 244 ? -0.018 6.134 -27.637 1.00 87.69 244 HIS A O 1
ATOM 1924 N N . SER A 1 245 ? -1.654 5.196 -26.446 1.00 90.75 245 SER A N 1
ATOM 1925 C CA . SER A 1 245 ? -1.084 5.553 -25.133 1.00 90.75 245 SER A CA 1
ATOM 1926 C C . SER A 1 245 ? 0.168 4.755 -24.750 1.00 90.75 245 SER A C 1
ATOM 1928 O O . SER A 1 245 ? 0.901 5.170 -23.860 1.00 90.75 245 SER A O 1
ATOM 1930 N N . ASN A 1 246 ? 0.409 3.624 -25.412 1.00 89.88 246 ASN A N 1
ATOM 1931 C CA . ASN A 1 246 ? 1.534 2.710 -25.204 1.00 89.88 246 ASN A CA 1
ATOM 1932 C C . ASN A 1 246 ? 2.737 2.988 -26.131 1.00 89.88 246 ASN A C 1
ATOM 1934 O O . ASN A 1 246 ? 3.666 2.188 -26.159 1.00 89.88 246 ASN A O 1
ATOM 1938 N N . LEU A 1 247 ? 2.731 4.086 -26.898 1.00 92.00 247 LEU A N 1
ATOM 1939 C CA . LEU A 1 247 ? 3.814 4.459 -27.820 1.00 92.00 247 LEU A CA 1
ATOM 1940 C C . LEU A 1 247 ? 4.770 5.492 -27.195 1.00 92.00 247 LEU A C 1
ATOM 1942 O O . LEU A 1 247 ? 4.344 6.389 -26.483 1.00 92.00 247 LEU A O 1
ATOM 1946 N N . TYR A 1 248 ? 6.054 5.443 -27.491 1.00 94.00 248 TYR A N 1
ATOM 1947 C CA . TYR A 1 248 ? 7.053 6.401 -27.024 1.00 94.00 248 TYR A CA 1
ATOM 1948 C C . TYR A 1 248 ? 7.994 6.753 -28.168 1.00 94.00 248 TYR A C 1
ATOM 1950 O O . TYR A 1 248 ? 8.122 5.985 -29.120 1.00 94.00 248 TYR A O 1
ATOM 1958 N N . TYR A 1 249 ? 8.637 7.913 -28.088 1.00 91.81 249 TYR A N 1
ATOM 1959 C CA . TYR A 1 249 ? 9.591 8.368 -29.093 1.00 91.81 249 TYR A CA 1
ATOM 1960 C C . TYR A 1 249 ? 10.949 8.647 -28.459 1.00 91.81 249 TYR A C 1
ATOM 1962 O O . TYR A 1 249 ? 11.062 9.546 -27.627 1.00 91.81 249 TYR A O 1
ATOM 1970 N N . THR A 1 250 ? 11.978 7.921 -28.879 1.00 91.94 250 THR A N 1
ATOM 1971 C CA . THR A 1 250 ? 13.368 8.245 -28.573 1.00 91.94 250 THR A CA 1
ATOM 1972 C C . THR A 1 250 ? 13.908 9.212 -29.623 1.00 91.94 250 THR A C 1
ATOM 1974 O O . THR A 1 250 ? 13.949 8.905 -30.814 1.00 91.94 250 THR A O 1
ATOM 1977 N N . LEU A 1 251 ? 14.310 10.407 -29.186 1.00 88.62 251 LEU A N 1
ATOM 1978 C CA . LEU A 1 251 ? 14.983 11.372 -30.048 1.00 88.62 251 LEU A CA 1
ATOM 1979 C C . LEU A 1 251 ? 16.491 11.137 -30.000 1.00 88.62 251 LEU A C 1
ATOM 1981 O O . LEU A 1 251 ? 17.164 11.542 -29.054 1.00 88.62 251 LEU A O 1
ATOM 1985 N N . ASP A 1 252 ? 16.991 10.529 -31.069 1.00 85.62 252 ASP A N 1
ATOM 1986 C CA . ASP A 1 252 ? 18.403 10.231 -31.267 1.00 85.62 252 ASP A CA 1
ATOM 1987 C C . ASP A 1 252 ? 19.175 11.469 -31.732 1.00 85.62 252 ASP A C 1
ATOM 1989 O O . ASP A 1 252 ? 19.065 11.924 -32.880 1.00 85.62 252 ASP A O 1
ATOM 1993 N N . ILE A 1 253 ? 19.950 12.054 -30.817 1.00 84.81 253 ILE A N 1
ATOM 1994 C CA . ILE A 1 253 ? 20.636 13.328 -31.057 1.00 84.81 253 ILE A CA 1
ATOM 1995 C C . ILE A 1 253 ? 21.740 13.185 -32.108 1.00 84.81 253 ILE A C 1
ATOM 1997 O O . ILE A 1 253 ? 21.834 14.042 -32.989 1.00 84.81 253 ILE A O 1
ATOM 2001 N N . ALA A 1 254 ? 22.558 12.126 -32.073 1.00 77.69 254 ALA A N 1
ATOM 2002 C CA . ALA A 1 254 ? 23.648 11.991 -33.042 1.00 77.69 254 ALA A CA 1
ATOM 2003 C C . ALA A 1 254 ? 23.108 11.788 -34.463 1.00 77.69 254 ALA A C 1
ATOM 2005 O O . ALA A 1 254 ? 23.606 12.397 -35.416 1.00 77.69 254 ALA A O 1
ATOM 2006 N N . GLU A 1 255 ? 22.040 10.998 -34.594 1.00 73.50 255 GLU A N 1
ATOM 2007 C CA . GLU A 1 255 ? 21.377 10.785 -35.873 1.00 73.50 255 GLU A CA 1
ATOM 2008 C C . GLU A 1 255 ? 20.741 12.090 -36.396 1.00 73.50 255 GLU A C 1
ATOM 2010 O O . GLU A 1 255 ? 20.871 12.424 -37.575 1.00 73.50 255 GLU A O 1
ATOM 2015 N N . SER A 1 256 ? 20.134 12.891 -35.515 1.00 74.81 256 SER A N 1
ATOM 2016 C CA . SER A 1 256 ? 19.562 14.198 -35.875 1.00 74.81 256 SER A CA 1
ATOM 2017 C C . SER A 1 256 ? 20.628 15.200 -36.339 1.00 74.81 256 SER A C 1
ATOM 2019 O O . SER A 1 256 ? 20.455 15.870 -37.358 1.00 74.81 256 SER A O 1
ATOM 2021 N N . LEU A 1 257 ? 21.762 15.282 -35.635 1.00 73.62 257 LEU A N 1
ATOM 2022 C CA . LEU A 1 257 ? 22.871 16.178 -35.985 1.00 73.62 257 LEU A CA 1
ATOM 2023 C C . LEU A 1 257 ? 23.484 15.845 -37.352 1.00 73.62 257 LEU A C 1
ATOM 2025 O O . LEU A 1 257 ? 23.841 16.757 -38.101 1.00 73.62 257 LEU A O 1
ATOM 2029 N N . ARG A 1 258 ? 23.566 14.554 -37.707 1.00 64.25 258 ARG A N 1
ATOM 2030 C CA . ARG A 1 258 ? 24.008 14.097 -39.036 1.00 64.25 258 ARG A CA 1
ATOM 2031 C C . ARG A 1 258 ? 23.197 14.737 -40.158 1.00 64.25 258 ARG A C 1
ATOM 2033 O O . ARG A 1 258 ? 23.777 15.191 -41.148 1.00 64.25 258 ARG A O 1
ATOM 2040 N N . ASP A 1 259 ? 21.878 14.743 -40.007 1.00 61.03 259 ASP A N 1
ATOM 2041 C CA . ASP A 1 259 ? 20.961 15.227 -41.033 1.00 61.03 259 ASP A CA 1
ATOM 2042 C C . ASP A 1 259 ? 21.036 16.757 -41.174 1.00 61.03 259 ASP A C 1
ATOM 2044 O O . ASP A 1 259 ? 21.043 17.265 -42.296 1.00 61.03 259 ASP A O 1
ATOM 2048 N N . PHE A 1 260 ? 21.183 17.493 -40.064 1.00 60.09 260 PHE A N 1
ATOM 2049 C CA . PHE A 1 260 ? 21.303 18.959 -40.082 1.00 60.09 260 PHE A CA 1
ATOM 2050 C C . PHE A 1 260 ? 22.642 19.465 -40.627 1.00 60.09 260 PHE A C 1
ATOM 2052 O O . PHE A 1 260 ? 22.693 20.500 -41.291 1.00 60.09 260 PHE A O 1
ATOM 2059 N N . LEU A 1 261 ? 23.727 18.733 -40.386 1.00 59.94 261 LEU A N 1
ATOM 2060 C CA . LEU A 1 261 ? 25.057 19.105 -40.865 1.00 59.94 261 LEU A CA 1
ATOM 2061 C C . LEU A 1 261 ? 25.321 18.702 -42.339 1.00 59.94 261 LEU A C 1
ATOM 2063 O O . LEU A 1 261 ? 26.423 18.932 -42.833 1.00 59.94 261 LEU A O 1
ATOM 2067 N N . ASP A 1 262 ? 24.354 18.094 -43.055 1.00 57.72 262 ASP A N 1
ATOM 2068 C CA . ASP A 1 262 ? 24.544 17.482 -44.395 1.00 57.72 262 ASP A CA 1
ATOM 2069 C C . ASP A 1 262 ? 25.803 16.581 -44.437 1.00 57.72 262 ASP A C 1
ATOM 2071 O O . ASP A 1 262 ? 26.533 16.495 -45.434 1.00 57.72 262 ASP A O 1
ATOM 2075 N N . LEU A 1 263 ? 26.080 15.886 -43.320 1.00 51.56 263 LEU A N 1
ATOM 2076 C CA . LEU A 1 263 ? 27.309 15.103 -43.112 1.00 51.56 263 LEU A CA 1
ATOM 2077 C C . LEU A 1 263 ? 27.406 13.882 -44.022 1.00 51.56 263 LEU A C 1
ATOM 2079 O O . LEU A 1 263 ? 28.450 13.235 -44.072 1.00 51.56 263 LEU A O 1
ATOM 2083 N N . THR A 1 264 ? 26.377 13.604 -44.824 1.00 45.56 264 THR A N 1
ATOM 2084 C CA . THR A 1 264 ? 26.453 12.607 -45.896 1.00 45.56 264 THR A CA 1
ATOM 2085 C C . THR A 1 264 ? 27.589 12.887 -46.890 1.00 45.56 264 THR A C 1
ATOM 2087 O O . THR A 1 264 ? 28.096 11.954 -47.513 1.00 45.56 264 THR A O 1
ATOM 2090 N N . LYS A 1 265 ? 28.051 14.144 -46.996 1.00 45.06 265 LYS A N 1
ATOM 2091 C CA . LYS A 1 265 ? 29.192 14.561 -47.837 1.00 45.06 265 LYS A CA 1
ATOM 2092 C C . LYS A 1 265 ? 30.544 14.599 -47.116 1.00 45.06 265 LYS A C 1
ATOM 2094 O O . LYS A 1 265 ? 31.559 14.784 -47.783 1.00 45.06 265 LYS A O 1
ATOM 2099 N N . VAL A 1 266 ? 30.564 14.405 -45.797 1.00 46.47 266 VAL A N 1
ATOM 2100 C CA . VAL A 1 266 ? 31.761 14.453 -44.929 1.00 46.47 266 VAL A CA 1
ATOM 2101 C C . VAL A 1 266 ? 32.076 13.063 -44.346 1.00 46.47 266 VAL A C 1
ATOM 2103 O O . VAL A 1 266 ? 32.864 12.909 -43.422 1.00 46.47 266 VAL A O 1
ATOM 2106 N N . MET A 1 267 ? 31.496 12.007 -44.927 1.00 51.03 267 MET A N 1
ATOM 2107 C CA . MET A 1 267 ? 31.776 10.606 -44.594 1.00 51.03 267 MET A CA 1
ATOM 2108 C C . MET A 1 267 ? 33.128 10.138 -45.160 1.00 51.03 267 MET A C 1
ATOM 2110 O O . MET A 1 267 ? 33.206 9.131 -45.866 1.00 51.03 267 MET A O 1
ATOM 2114 N N . ASP A 1 268 ? 34.195 10.887 -44.879 1.00 56.69 268 ASP A N 1
ATOM 2115 C CA . ASP A 1 268 ? 35.551 10.368 -44.983 1.00 56.69 268 ASP A CA 1
ATOM 2116 C C . ASP A 1 268 ? 35.893 9.684 -43.644 1.00 56.69 268 ASP A C 1
ATOM 2118 O O . ASP A 1 268 ? 36.071 10.384 -42.640 1.00 56.69 268 ASP A O 1
ATOM 2122 N N . PRO A 1 269 ? 36.049 8.345 -43.602 1.00 56.31 269 PRO A N 1
ATOM 2123 C CA . PRO A 1 269 ? 36.553 7.615 -42.435 1.00 56.31 269 PRO A CA 1
ATOM 2124 C C . PRO A 1 269 ? 38.015 7.971 -42.097 1.00 56.31 269 PRO A C 1
ATOM 2126 O O . PRO A 1 269 ? 38.695 7.249 -41.386 1.00 56.31 269 PRO A O 1
ATOM 2129 N N . THR A 1 270 ? 38.556 9.065 -42.627 1.00 60.16 270 THR A N 1
ATOM 2130 C CA . THR A 1 270 ? 39.860 9.617 -42.264 1.00 60.16 270 THR A CA 1
ATOM 2131 C C . THR A 1 270 ? 39.746 10.978 -41.564 1.00 60.16 270 THR A C 1
ATOM 2133 O O . THR A 1 270 ? 40.629 11.301 -40.769 1.00 60.16 270 THR A O 1
ATOM 2136 N N . THR A 1 271 ? 38.682 11.766 -41.803 1.00 64.56 271 THR A N 1
ATOM 2137 C CA . THR A 1 271 ? 38.518 13.133 -41.248 1.00 64.56 271 THR A CA 1
ATOM 2138 C C . THR A 1 271 ? 37.224 13.364 -40.464 1.00 64.56 271 THR A C 1
ATOM 2140 O O . THR A 1 271 ? 37.177 14.317 -39.690 1.00 64.56 271 THR A O 1
ATOM 2143 N N . GLY A 1 272 ? 36.227 12.473 -40.555 1.00 70.31 272 GLY A N 1
ATOM 2144 C CA . GLY A 1 272 ? 34.880 12.695 -40.006 1.00 70.31 272 GLY A CA 1
ATOM 2145 C C . GLY A 1 272 ? 34.818 13.083 -38.520 1.00 70.31 272 GLY A C 1
ATOM 2146 O O . GLY A 1 272 ? 34.039 13.959 -38.153 1.00 70.31 272 GLY A O 1
ATOM 2147 N N . LYS A 1 273 ? 35.684 12.519 -37.659 1.00 75.19 273 LYS A N 1
ATOM 2148 C CA . LYS A 1 273 ? 35.792 12.947 -36.245 1.00 75.19 273 LYS A CA 1
ATOM 2149 C C . LYS A 1 273 ? 36.221 14.408 -36.117 1.00 75.19 273 LYS A C 1
ATOM 2151 O O . LYS A 1 273 ? 35.642 15.140 -35.324 1.00 75.19 273 LYS A O 1
ATOM 2156 N N . ALA A 1 274 ? 37.263 14.812 -36.843 1.00 77.25 274 ALA A N 1
ATOM 2157 C CA . ALA A 1 274 ? 37.790 16.170 -36.757 1.00 77.25 274 ALA A CA 1
ATOM 2158 C C . ALA A 1 274 ? 36.763 17.177 -37.279 1.00 77.25 274 ALA A C 1
ATOM 2160 O O . ALA A 1 274 ? 36.525 18.180 -36.621 1.00 77.25 274 ALA A O 1
ATOM 2161 N N . ASP A 1 275 ? 36.091 16.854 -38.385 1.00 75.88 275 ASP A N 1
ATOM 2162 C CA . ASP A 1 275 ? 35.063 17.716 -38.969 1.00 75.88 275 ASP A CA 1
ATOM 2163 C C . ASP A 1 275 ? 33.856 17.889 -38.024 1.00 75.88 275 ASP A C 1
ATOM 2165 O O . ASP A 1 275 ? 33.356 19.002 -37.856 1.00 75.88 275 ASP A O 1
ATOM 2169 N N . PHE A 1 276 ? 33.421 16.819 -37.343 1.00 79.44 276 PHE A N 1
ATOM 2170 C CA . PHE A 1 276 ? 32.380 16.908 -36.313 1.00 79.44 276 PHE A CA 1
ATOM 2171 C C . PHE A 1 276 ? 32.819 17.762 -35.118 1.00 79.44 276 PHE A C 1
ATOM 2173 O O . PHE A 1 276 ? 32.086 18.652 -34.689 1.00 79.44 276 PHE A O 1
ATOM 2180 N N . LEU A 1 277 ? 34.014 17.509 -34.576 1.00 82.00 277 LEU A N 1
ATOM 2181 C CA . LEU A 1 277 ? 34.520 18.260 -33.428 1.00 82.00 277 LEU A CA 1
ATOM 2182 C C . LEU A 1 277 ? 34.744 19.735 -33.770 1.00 82.00 277 LEU A C 1
ATOM 2184 O O . LEU A 1 277 ? 34.442 20.589 -32.942 1.00 82.00 277 LEU A O 1
ATOM 2188 N N . ASP A 1 278 ? 35.226 20.051 -34.971 1.00 83.69 278 ASP A N 1
ATOM 2189 C CA . ASP A 1 278 ? 35.369 21.429 -35.443 1.00 83.69 278 ASP A CA 1
ATOM 2190 C C . ASP A 1 278 ? 33.998 22.116 -35.524 1.00 83.69 278 ASP A C 1
ATOM 2192 O O . ASP A 1 278 ? 33.850 23.226 -35.017 1.00 83.69 278 ASP A O 1
ATOM 2196 N N . ALA A 1 279 ? 32.975 21.440 -36.061 1.00 80.56 279 ALA A N 1
ATOM 2197 C CA . ALA A 1 279 ? 31.609 21.967 -36.102 1.00 80.56 279 ALA A CA 1
ATOM 2198 C C . ALA A 1 279 ? 31.009 22.188 -34.700 1.00 80.56 279 ALA A C 1
ATOM 2200 O O . ALA A 1 279 ? 30.357 23.201 -34.464 1.00 80.56 279 ALA A O 1
ATOM 2201 N N . MET A 1 280 ? 31.242 21.270 -33.757 1.00 84.50 280 MET A N 1
ATOM 2202 C CA . MET A 1 280 ? 30.746 21.380 -32.376 1.00 84.50 280 MET A CA 1
ATOM 2203 C C . MET A 1 280 ? 31.524 22.380 -31.512 1.00 84.50 280 MET A C 1
ATOM 2205 O O . MET A 1 280 ? 31.023 22.807 -30.475 1.00 84.50 280 MET A O 1
ATOM 2209 N N . ASN A 1 281 ? 32.753 22.728 -31.895 1.00 87.12 281 ASN A N 1
ATOM 2210 C CA . ASN A 1 281 ? 33.566 23.733 -31.207 1.00 87.12 281 ASN A CA 1
ATOM 2211 C C . ASN A 1 281 ? 33.441 25.135 -31.830 1.00 87.12 281 ASN A C 1
ATOM 2213 O O . ASN A 1 281 ? 33.924 26.104 -31.243 1.00 87.12 281 ASN A O 1
ATOM 2217 N N . ASP A 1 282 ? 32.828 25.256 -33.009 1.00 86.94 282 ASP A N 1
ATOM 2218 C CA . ASP A 1 282 ? 32.527 26.534 -33.650 1.00 86.94 282 ASP A CA 1
ATOM 2219 C C . ASP A 1 282 ? 31.189 27.085 -33.134 1.00 86.94 282 ASP A C 1
ATOM 2221 O O . ASP A 1 282 ? 30.124 26.599 -33.513 1.00 86.94 282 ASP A O 1
ATOM 2225 N N . ASP A 1 283 ? 31.236 28.115 -32.276 1.00 86.44 283 ASP A N 1
ATOM 2226 C CA . ASP A 1 283 ? 30.038 28.700 -31.648 1.00 86.44 283 ASP A CA 1
ATOM 2227 C C . ASP A 1 283 ? 28.917 29.043 -32.658 1.00 86.44 283 ASP A C 1
ATOM 2229 O O . ASP A 1 283 ? 27.757 28.749 -32.363 1.00 86.44 283 ASP A O 1
ATOM 2233 N N . PRO A 1 284 ? 29.177 29.664 -33.832 1.00 87.50 284 PRO A N 1
ATOM 2234 C CA . PRO A 1 284 ? 28.129 29.911 -34.823 1.00 87.50 284 PRO A CA 1
ATOM 2235 C C . PRO A 1 284 ? 27.462 28.628 -35.324 1.00 87.50 284 PRO A C 1
ATOM 2237 O O . PRO A 1 284 ? 26.238 28.537 -35.296 1.00 87.50 284 PRO A O 1
ATOM 2240 N N . THR A 1 285 ? 28.251 27.631 -35.733 1.00 82.94 285 THR A N 1
ATOM 2241 C CA . THR A 1 285 ? 27.723 26.356 -36.239 1.00 82.94 285 THR A CA 1
ATOM 2242 C C . THR A 1 285 ? 26.946 25.607 -35.157 1.00 82.94 285 THR A C 1
ATOM 2244 O O . THR A 1 285 ? 25.846 25.122 -35.415 1.00 82.94 285 THR A O 1
ATOM 2247 N N . PHE A 1 286 ? 27.468 25.564 -33.929 1.00 87.75 286 PHE A N 1
ATOM 2248 C CA . PHE A 1 286 ? 26.790 24.958 -32.784 1.00 87.75 286 PHE A CA 1
ATOM 2249 C C . PHE A 1 286 ? 25.424 25.607 -32.517 1.00 87.75 286 PHE A C 1
ATOM 2251 O O . PHE A 1 286 ? 24.420 24.905 -32.389 1.00 87.75 286 PHE A O 1
ATOM 2258 N N . ASN A 1 287 ? 25.368 26.942 -32.461 1.00 88.75 287 ASN A N 1
ATOM 2259 C CA . ASN A 1 287 ? 24.125 27.665 -32.179 1.00 88.75 287 ASN A CA 1
ATOM 2260 C C . ASN A 1 287 ? 23.109 27.541 -33.327 1.00 88.75 287 ASN A C 1
ATOM 2262 O O . ASN A 1 287 ? 21.926 27.354 -33.062 1.00 88.75 287 ASN A O 1
ATOM 2266 N N . ASP A 1 288 ? 23.557 27.560 -34.586 1.00 85.31 288 ASP A N 1
ATOM 2267 C CA . ASP A 1 288 ? 22.677 27.354 -35.745 1.00 85.31 288 ASP A CA 1
ATOM 2268 C C . ASP A 1 288 ? 22.038 25.950 -35.739 1.00 85.31 288 ASP A C 1
ATOM 2270 O O . ASP A 1 288 ? 20.894 25.778 -36.169 1.00 85.31 288 ASP A O 1
ATOM 2274 N N . LEU A 1 289 ? 22.757 24.930 -35.256 1.00 82.06 289 LEU A N 1
ATOM 2275 C CA . LEU A 1 289 ? 22.219 23.576 -35.078 1.00 82.06 289 LEU A CA 1
ATOM 2276 C C . LEU A 1 289 ? 21.251 23.494 -33.901 1.00 82.06 289 LEU A C 1
ATOM 2278 O O . LEU A 1 289 ? 20.203 22.854 -34.011 1.00 82.06 289 LEU A O 1
ATOM 2282 N N . LEU A 1 290 ? 21.583 24.152 -32.790 1.00 87.88 290 LEU A N 1
ATOM 2283 C CA . LEU A 1 290 ? 20.714 24.235 -31.622 1.00 87.88 290 LEU A CA 1
ATOM 2284 C C . LEU A 1 290 ? 19.368 24.874 -31.990 1.00 87.88 290 LEU A C 1
ATOM 2286 O O . LEU A 1 290 ? 18.326 24.277 -31.725 1.00 87.88 290 LEU A O 1
ATOM 2290 N N . ASP A 1 291 ? 19.379 26.011 -32.688 1.00 85.06 291 ASP A N 1
ATOM 2291 C CA . ASP A 1 291 ? 18.169 26.699 -33.155 1.00 85.06 291 ASP A CA 1
ATOM 2292 C C . ASP A 1 291 ? 17.314 25.810 -34.080 1.00 85.06 291 ASP A C 1
ATOM 2294 O O . ASP A 1 291 ? 16.079 25.799 -33.996 1.00 85.06 291 ASP A O 1
ATOM 2298 N N . GLN A 1 292 ? 17.949 25.012 -34.944 1.00 81.19 292 GLN A N 1
ATOM 2299 C CA . GLN A 1 292 ? 17.252 24.045 -35.799 1.00 81.19 292 GLN A CA 1
ATOM 2300 C C . GLN A 1 292 ? 16.605 22.914 -34.990 1.00 81.19 292 GLN A C 1
ATOM 2302 O O . GLN A 1 292 ? 15.439 22.585 -35.219 1.00 81.19 292 GLN A O 1
ATOM 2307 N N . MET A 1 293 ? 17.310 22.351 -34.006 1.00 84.31 293 MET A N 1
ATOM 2308 C CA . MET A 1 293 ? 16.744 21.314 -33.141 1.00 84.31 293 MET A CA 1
ATOM 2309 C C . MET A 1 293 ? 15.593 21.844 -32.287 1.00 84.31 293 MET A C 1
ATOM 2311 O O . MET A 1 293 ? 14.538 21.210 -32.223 1.00 84.31 293 MET A O 1
ATOM 2315 N N . VAL A 1 294 ? 15.754 23.031 -31.697 1.00 87.25 294 VAL A N 1
ATOM 2316 C CA . VAL A 1 294 ? 14.711 23.706 -30.913 1.00 87.25 294 VAL A CA 1
ATOM 2317 C C . VAL A 1 294 ? 13.476 23.963 -31.768 1.00 87.25 294 VAL A C 1
ATOM 2319 O O . VAL A 1 294 ? 12.381 23.562 -31.380 1.00 87.25 294 VAL A O 1
ATOM 2322 N N . SER A 1 295 ? 13.638 24.570 -32.946 1.00 81.62 295 SER A N 1
ATOM 2323 C CA . SER A 1 295 ? 12.506 24.878 -33.833 1.00 81.62 295 SER A CA 1
ATOM 2324 C C . SER A 1 295 ? 11.787 23.640 -34.378 1.00 81.62 295 SER A C 1
ATOM 2326 O O . SER A 1 295 ? 10.611 23.733 -34.721 1.00 81.62 295 SER A O 1
ATOM 2328 N N . THR A 1 296 ? 12.461 22.488 -34.426 1.00 79.94 296 THR A N 1
ATOM 2329 C CA . THR A 1 296 ? 11.874 21.231 -34.909 1.00 79.94 296 THR A CA 1
ATOM 2330 C C . THR A 1 296 ? 11.134 20.473 -33.804 1.00 79.94 296 THR A C 1
ATOM 2332 O O . THR A 1 296 ? 10.015 20.007 -34.017 1.00 79.94 296 THR A O 1
ATOM 2335 N N . TRP A 1 297 ? 11.743 20.334 -32.622 1.00 85.69 297 TRP A N 1
ATOM 2336 C CA . TRP A 1 297 ? 11.319 19.336 -31.632 1.00 85.69 297 TRP A CA 1
ATOM 2337 C C . TRP A 1 297 ? 10.651 19.911 -30.385 1.00 85.69 297 TRP A C 1
ATOM 2339 O O . TRP A 1 297 ? 9.808 19.237 -29.790 1.00 85.69 297 TRP A O 1
ATOM 2349 N N . LYS A 1 298 ? 10.985 21.142 -29.982 1.00 89.25 298 LYS A N 1
ATOM 2350 C CA . LYS A 1 298 ? 10.546 21.701 -28.693 1.00 89.25 298 LYS A CA 1
ATOM 2351 C C . LYS A 1 298 ? 9.029 21.652 -28.520 1.00 89.25 298 LYS A C 1
ATOM 2353 O O . LYS A 1 298 ? 8.536 21.097 -27.541 1.00 89.25 298 LYS A O 1
ATOM 2358 N N . ASP A 1 299 ? 8.292 22.160 -29.505 1.00 89.75 299 ASP A N 1
ATOM 2359 C CA . ASP A 1 299 ? 6.837 22.293 -29.413 1.00 89.75 299 ASP A CA 1
ATOM 2360 C C . ASP A 1 299 ? 6.111 20.939 -29.332 1.00 89.75 299 ASP A C 1
ATOM 2362 O O . ASP A 1 299 ? 5.034 20.857 -28.740 1.00 89.75 299 ASP A O 1
ATOM 2366 N N . VAL A 1 300 ? 6.641 19.864 -29.932 1.00 87.00 300 VAL A N 1
ATOM 2367 C CA . VAL A 1 300 ? 6.018 18.531 -29.820 1.00 87.00 300 VAL A CA 1
ATOM 2368 C C . VAL A 1 300 ? 6.358 17.864 -28.488 1.00 87.00 300 VAL A C 1
ATOM 2370 O O . VAL A 1 300 ? 5.481 17.247 -27.885 1.00 87.00 300 VAL A O 1
ATOM 2373 N N . ILE A 1 301 ? 7.591 18.040 -27.996 1.00 92.56 301 ILE A N 1
ATOM 2374 C CA . ILE A 1 301 ? 8.037 17.476 -26.718 1.00 92.56 301 ILE A CA 1
ATOM 2375 C C . ILE A 1 301 ? 7.238 18.116 -25.582 1.00 92.56 301 ILE A C 1
ATOM 2377 O O . ILE A 1 301 ? 6.706 17.409 -24.734 1.00 92.56 301 ILE A O 1
ATOM 2381 N N . GLU A 1 302 ? 7.064 19.439 -25.595 1.00 95.00 302 GLU A N 1
ATOM 2382 C CA . GLU A 1 302 ? 6.296 20.147 -24.562 1.00 95.00 302 GLU A CA 1
ATOM 2383 C C . GLU A 1 302 ? 4.787 19.851 -24.611 1.00 95.00 302 GLU A C 1
ATOM 2385 O O . GLU A 1 302 ? 4.110 19.950 -23.586 1.00 95.00 302 GLU A O 1
ATOM 2390 N N . ARG A 1 303 ? 4.246 19.446 -25.770 1.00 94.62 303 ARG A N 1
ATOM 2391 C CA . ARG A 1 303 ? 2.849 18.988 -25.894 1.00 94.62 303 ARG A CA 1
ATOM 2392 C C . ARG A 1 303 ? 2.645 17.537 -25.455 1.00 94.62 303 ARG A C 1
ATOM 2394 O O . ARG A 1 303 ? 1.552 17.207 -24.997 1.00 94.62 303 ARG A O 1
ATOM 2401 N N . HIS A 1 304 ? 3.681 16.702 -25.544 1.00 94.31 304 HIS A N 1
ATOM 2402 C CA . HIS A 1 304 ? 3.665 15.292 -25.135 1.00 94.31 304 HIS A CA 1
ATOM 2403 C C . HIS A 1 304 ? 4.810 14.959 -24.161 1.00 94.31 304 HIS A C 1
ATOM 2405 O O . HIS A 1 304 ? 5.615 14.060 -24.428 1.00 94.31 304 HIS A O 1
ATOM 2411 N N . PRO A 1 305 ? 4.906 15.661 -23.020 1.00 95.69 305 PRO A N 1
ATOM 2412 C CA . PRO A 1 305 ? 6.092 15.624 -22.165 1.00 95.69 305 PRO A CA 1
ATOM 2413 C C . PRO A 1 305 ? 6.360 14.252 -21.541 1.00 95.69 305 PRO A C 1
ATOM 2415 O O . PRO A 1 305 ? 7.485 13.965 -21.154 1.00 95.69 305 PRO A O 1
ATOM 2418 N N . ASP A 1 306 ? 5.354 13.384 -21.460 1.00 95.62 306 ASP A N 1
ATOM 2419 C CA . ASP A 1 306 ? 5.420 12.032 -20.903 1.00 95.62 306 ASP A CA 1
ATOM 2420 C C . ASP A 1 306 ? 5.733 10.936 -21.936 1.00 95.62 306 ASP A C 1
ATOM 2422 O O . ASP A 1 306 ? 5.746 9.756 -21.575 1.00 95.62 306 ASP A O 1
ATOM 2426 N N . ARG A 1 307 ? 5.957 11.307 -23.208 1.00 94.31 307 ARG A N 1
ATOM 2427 C CA . ARG A 1 307 ? 6.059 10.376 -24.350 1.00 94.31 307 ARG A CA 1
ATOM 2428 C C . ARG A 1 307 ? 7.397 10.405 -25.085 1.00 94.31 307 ARG A C 1
ATOM 2430 O O . ARG A 1 307 ? 7.634 9.530 -25.915 1.00 94.31 307 ARG A O 1
ATOM 2437 N N . PHE A 1 308 ? 8.255 11.377 -24.790 1.00 95.00 308 PHE A N 1
ATOM 2438 C CA . PHE A 1 308 ? 9.580 11.501 -25.394 1.00 95.00 308 PHE A CA 1
ATOM 2439 C C . PHE A 1 308 ? 10.681 11.011 -24.451 1.00 95.00 308 PHE A C 1
ATOM 2441 O O . PHE A 1 308 ? 10.613 11.217 -23.236 1.00 95.00 308 PHE A O 1
ATOM 2448 N N . LEU A 1 309 ? 11.701 10.394 -25.040 1.00 95.81 309 LEU A N 1
ATOM 2449 C CA . LEU A 1 309 ? 12.883 9.841 -24.392 1.00 95.81 309 LEU A CA 1
ATOM 2450 C C . LEU A 1 309 ? 14.135 10.408 -25.069 1.00 95.81 309 LEU A C 1
ATOM 2452 O O . LEU A 1 309 ? 14.170 10.546 -26.293 1.00 95.81 309 LEU A O 1
ATOM 2456 N N . TRP A 1 310 ? 15.160 10.735 -24.290 1.00 95.19 310 TRP A N 1
ATOM 2457 C CA . TRP A 1 310 ? 16.455 11.152 -24.826 1.00 95.19 310 TRP A CA 1
ATOM 2458 C C . TRP A 1 310 ? 17.302 9.934 -25.225 1.00 95.19 310 TRP A C 1
ATOM 2460 O O . TRP A 1 310 ? 17.392 8.959 -24.475 1.00 95.19 310 TRP A O 1
ATOM 2470 N N . GLY A 1 311 ? 17.927 9.985 -26.400 1.00 90.94 311 GLY A N 1
ATOM 2471 C CA . GLY A 1 311 ? 18.863 8.964 -26.865 1.00 90.94 311 GLY A CA 1
ATOM 2472 C C . GLY A 1 311 ? 19.953 9.551 -27.755 1.00 90.94 311 GLY A C 1
ATOM 2473 O O . GLY A 1 311 ? 19.868 10.703 -28.197 1.00 90.94 311 GLY A O 1
ATOM 2474 N N . THR A 1 312 ? 21.004 8.779 -28.013 1.00 83.75 312 THR A N 1
ATOM 2475 C CA . THR A 1 312 ? 22.105 9.217 -28.881 1.00 83.75 312 THR A CA 1
ATOM 2476 C C . THR A 1 312 ? 22.206 8.456 -30.192 1.00 83.75 312 THR A C 1
ATOM 2478 O O . THR A 1 312 ? 22.662 9.074 -31.151 1.00 83.75 312 THR A O 1
ATOM 2481 N N . ASP A 1 313 ? 21.751 7.203 -30.268 1.00 80.25 313 ASP A N 1
ATOM 2482 C CA . ASP A 1 313 ? 21.951 6.292 -31.408 1.00 80.25 313 ASP A CA 1
ATOM 2483 C C . ASP A 1 313 ? 23.429 6.131 -31.777 1.00 80.25 313 ASP A C 1
ATOM 2485 O O . ASP A 1 313 ? 23.915 6.455 -32.867 1.00 80.25 313 ASP A O 1
ATOM 2489 N N . MET A 1 314 ? 24.202 5.657 -30.808 1.00 71.94 314 MET A N 1
ATOM 2490 C CA . MET A 1 314 ? 25.605 5.335 -31.036 1.00 71.94 314 MET A CA 1
ATOM 2491 C C . MET A 1 314 ? 25.730 4.015 -31.805 1.00 71.94 314 MET A C 1
ATOM 2493 O O . MET A 1 314 ? 26.006 2.974 -31.214 1.00 71.94 314 MET A O 1
ATOM 2497 N N . ALA A 1 315 ? 25.482 4.072 -33.116 1.00 56.09 315 ALA A N 1
ATOM 2498 C CA . ALA A 1 315 ? 25.503 2.930 -34.041 1.00 56.09 315 ALA A CA 1
ATOM 2499 C C . ALA A 1 315 ? 26.226 3.210 -35.367 1.00 56.09 315 ALA A C 1
ATOM 2501 O O . ALA A 1 315 ? 26.514 2.290 -36.142 1.00 56.09 315 ALA A O 1
ATOM 2502 N N . LEU A 1 316 ? 26.426 4.490 -35.708 1.00 53.50 316 LEU A N 1
ATOM 2503 C CA . LEU A 1 316 ? 26.718 4.858 -37.090 1.00 53.50 316 LEU A CA 1
ATOM 2504 C C . LEU A 1 316 ? 28.187 4.597 -37.467 1.00 53.50 316 LEU A C 1
ATOM 2506 O O . LEU A 1 316 ? 29.089 5.189 -36.877 1.00 53.50 316 LEU A O 1
ATOM 2510 N N . PRO A 1 317 ? 28.441 3.814 -38.530 1.00 46.69 317 PRO A N 1
ATOM 2511 C CA . PRO A 1 317 ? 29.761 3.267 -38.854 1.00 46.69 317 PRO A CA 1
ATOM 2512 C C . PRO A 1 317 ? 30.746 4.254 -39.498 1.00 46.69 317 PRO A C 1
ATOM 2514 O O . PRO A 1 317 ? 31.844 3.865 -39.888 1.00 46.69 317 PRO A O 1
ATOM 2517 N N . THR A 1 318 ? 30.344 5.508 -39.717 1.00 50.94 318 THR A N 1
ATOM 2518 C CA . THR A 1 318 ? 31.179 6.528 -40.382 1.00 50.94 318 THR A CA 1
ATOM 2519 C C . THR A 1 318 ? 31.728 7.574 -39.422 1.00 50.94 318 THR A C 1
ATOM 2521 O O . THR A 1 318 ? 32.518 8.426 -39.828 1.00 50.94 318 THR A O 1
ATOM 2524 N N . TRP A 1 319 ? 31.336 7.500 -38.152 1.00 54.47 319 TRP A N 1
ATOM 2525 C CA . TRP A 1 319 ? 31.806 8.372 -37.092 1.00 54.47 319 TRP A CA 1
ATOM 2526 C C . TRP A 1 319 ? 32.844 7.580 -36.311 1.00 54.47 319 TRP A C 1
ATOM 2528 O O . TRP A 1 319 ? 32.541 6.530 -35.763 1.00 54.47 319 TRP A O 1
ATOM 2538 N N . HIS A 1 320 ? 34.095 8.037 -36.284 1.00 59.50 320 HIS A N 1
ATOM 2539 C CA . HIS A 1 320 ? 35.079 7.448 -35.379 1.00 59.50 320 HIS A CA 1
ATOM 2540 C C . HIS A 1 320 ? 34.684 7.800 -33.947 1.00 59.50 320 HIS A C 1
ATOM 2542 O O . HIS A 1 320 ? 35.023 8.880 -33.452 1.00 59.50 320 HIS A O 1
ATOM 2548 N N . TRP A 1 321 ? 33.923 6.909 -33.314 1.00 68.88 321 TRP A N 1
ATOM 2549 C CA . TRP A 1 321 ? 33.432 7.104 -31.962 1.00 68.88 321 TRP A CA 1
ATOM 2550 C C . TRP A 1 321 ? 34.604 7.150 -30.988 1.00 68.88 321 TRP A C 1
ATOM 2552 O O . TRP A 1 321 ? 35.440 6.251 -30.913 1.00 68.88 321 TRP A O 1
ATOM 2562 N N . ASP A 1 322 ? 34.667 8.249 -30.252 1.00 75.06 322 ASP A N 1
ATOM 2563 C CA . ASP A 1 322 ? 35.710 8.567 -29.292 1.00 75.06 322 ASP A CA 1
ATOM 2564 C C . ASP A 1 322 ? 35.040 9.186 -28.064 1.00 75.06 322 ASP A C 1
ATOM 2566 O O . ASP A 1 322 ? 34.004 9.845 -28.218 1.00 75.06 322 ASP A O 1
ATOM 2570 N N . PRO A 1 323 ? 35.605 9.025 -26.855 1.00 81.44 323 PRO A N 1
ATOM 2571 C CA . PRO A 1 323 ? 35.046 9.644 -25.660 1.00 81.44 323 PRO A CA 1
ATOM 2572 C C . PRO A 1 323 ? 34.764 11.149 -25.809 1.00 81.44 323 PRO A C 1
ATOM 2574 O O . PRO A 1 323 ? 33.784 11.632 -25.254 1.00 81.44 323 PRO A O 1
ATOM 2577 N N . GLU A 1 324 ? 35.561 11.881 -26.592 1.00 83.31 324 GLU A N 1
ATOM 2578 C CA . GLU A 1 324 ? 35.354 13.309 -26.869 1.00 83.31 324 GLU A CA 1
ATOM 2579 C C . GLU A 1 324 ? 34.106 13.588 -27.727 1.00 83.31 324 GLU A C 1
ATOM 2581 O O . GLU A 1 324 ? 33.421 14.587 -27.516 1.00 83.31 324 GLU A O 1
ATOM 2586 N N . VAL A 1 325 ? 33.769 12.697 -28.667 1.00 81.31 325 VAL A N 1
ATOM 2587 C CA . VAL A 1 325 ? 32.563 12.818 -29.507 1.00 81.31 325 VAL A CA 1
ATOM 2588 C C . VAL A 1 325 ? 31.306 12.650 -28.654 1.00 81.31 325 VAL A C 1
ATOM 2590 O O . VAL A 1 325 ? 30.368 13.431 -28.784 1.00 81.31 325 VAL A O 1
ATOM 2593 N N . ILE A 1 326 ? 31.310 11.681 -27.734 1.00 82.88 326 ILE A N 1
ATOM 2594 C CA . ILE A 1 326 ? 30.201 11.452 -26.796 1.00 82.88 326 ILE A CA 1
ATOM 2595 C C . ILE A 1 326 ? 30.042 12.646 -25.863 1.00 82.88 326 ILE A C 1
ATOM 2597 O O . ILE A 1 326 ? 28.931 13.140 -25.687 1.00 82.88 326 ILE A O 1
ATOM 2601 N N . ASP A 1 327 ? 31.153 13.132 -25.299 1.00 88.06 327 ASP A N 1
ATOM 2602 C CA . ASP A 1 327 ? 31.152 14.305 -24.425 1.00 88.06 327 ASP A CA 1
ATOM 2603 C C . ASP A 1 327 ? 30.535 15.514 -25.156 1.00 88.06 327 ASP A C 1
ATOM 2605 O O . ASP A 1 327 ? 29.728 16.238 -24.576 1.00 88.06 327 ASP A O 1
ATOM 2609 N N . LYS A 1 328 ? 30.822 15.686 -26.456 1.00 88.62 328 LYS A N 1
ATOM 2610 C CA . LYS A 1 328 ? 30.232 16.755 -27.276 1.00 88.62 328 LYS A CA 1
ATOM 2611 C C . LYS A 1 328 ? 28.759 16.553 -27.615 1.00 88.62 328 LYS A C 1
ATOM 2613 O O . LYS A 1 328 ? 28.002 17.520 -27.590 1.00 88.62 328 LYS A O 1
ATOM 2618 N N . ILE A 1 329 ? 28.322 15.325 -27.876 1.00 88.06 329 ILE A N 1
ATOM 2619 C CA . ILE A 1 329 ? 26.895 15.027 -28.066 1.00 88.06 329 ILE A CA 1
ATOM 2620 C C . ILE A 1 329 ? 26.124 15.259 -26.765 1.00 88.06 329 ILE A C 1
ATOM 2622 O O . ILE A 1 329 ? 25.031 15.824 -26.797 1.00 88.06 329 ILE A O 1
ATOM 2626 N N . ALA A 1 330 ? 26.686 14.879 -25.617 1.00 91.38 330 ALA A N 1
ATOM 2627 C CA . ALA A 1 330 ? 26.092 15.143 -24.313 1.00 91.38 330 ALA A CA 1
ATOM 2628 C C . ALA A 1 330 ? 26.049 16.651 -24.007 1.00 91.38 330 ALA A C 1
ATOM 2630 O O . ALA A 1 330 ? 25.030 17.145 -23.526 1.00 91.38 330 ALA A O 1
ATOM 2631 N N . GLU A 1 331 ? 27.108 17.399 -24.329 1.00 92.50 331 GLU A N 1
ATOM 2632 C CA . GLU A 1 331 ? 27.142 18.864 -24.227 1.00 92.50 331 GLU A CA 1
ATOM 2633 C C . GLU A 1 331 ? 26.036 19.509 -25.073 1.00 92.50 331 GLU A C 1
ATOM 2635 O O . GLU A 1 331 ? 25.235 20.289 -24.550 1.00 92.50 331 GLU A O 1
ATOM 2640 N N . PHE A 1 332 ? 25.935 19.125 -26.348 1.00 92.56 332 PHE A N 1
ATOM 2641 C CA . PHE A 1 332 ? 24.886 19.604 -27.245 1.00 92.56 332 PHE A CA 1
ATOM 2642 C C . PHE A 1 332 ? 23.489 19.231 -26.729 1.00 92.56 332 PHE A C 1
ATOM 2644 O O . PHE A 1 332 ? 22.600 20.079 -26.648 1.00 92.56 332 PHE A O 1
ATOM 2651 N N . SER A 1 333 ? 23.302 17.977 -26.306 1.00 94.19 333 SER A N 1
ATOM 2652 C CA . SER A 1 333 ? 22.043 17.490 -25.735 1.00 94.19 333 SER A CA 1
ATOM 2653 C C . SER A 1 333 ? 21.613 18.336 -24.543 1.00 94.19 333 SER A C 1
ATOM 2655 O O . SER A 1 333 ? 20.458 18.732 -24.453 1.00 94.19 333 SER A O 1
ATOM 2657 N N . ARG A 1 334 ? 22.541 18.675 -23.641 1.00 95.38 334 ARG A N 1
ATOM 2658 C CA . ARG A 1 334 ? 22.258 19.518 -22.472 1.00 95.38 334 ARG A CA 1
ATOM 2659 C C . ARG A 1 334 ? 21.892 20.946 -22.850 1.00 95.38 334 ARG A C 1
ATOM 2661 O O . ARG A 1 334 ? 21.056 21.537 -22.166 1.00 95.38 334 ARG A O 1
ATOM 2668 N N . ALA A 1 335 ? 22.496 21.498 -23.900 1.00 95.25 335 ALA A N 1
ATOM 2669 C CA . ALA A 1 335 ? 22.095 22.794 -24.438 1.00 95.25 335 ALA A CA 1
ATOM 2670 C C . ALA A 1 335 ? 20.652 22.736 -24.963 1.00 95.25 335 ALA A C 1
ATOM 2672 O O . ALA A 1 335 ? 19.823 23.516 -24.510 1.00 95.25 335 ALA A O 1
ATOM 2673 N N . PHE A 1 336 ? 20.325 21.744 -25.798 1.00 94.69 336 PHE A N 1
ATOM 2674 C CA . PHE A 1 336 ? 18.969 21.539 -26.320 1.00 94.69 336 PHE A CA 1
ATOM 2675 C C . PHE A 1 336 ? 17.928 21.300 -25.219 1.00 94.69 336 PHE A C 1
ATOM 2677 O O . PHE A 1 336 ? 16.888 21.951 -25.197 1.00 94.69 336 PHE A O 1
ATOM 2684 N N . ILE A 1 337 ? 18.209 20.416 -24.261 1.00 97.00 337 ILE A N 1
ATOM 2685 C CA . ILE A 1 337 ? 17.301 20.129 -23.140 1.00 97.00 337 ILE A CA 1
ATOM 2686 C C . ILE A 1 337 ? 17.085 21.382 -22.277 1.00 97.00 337 ILE A C 1
ATOM 2688 O O . ILE A 1 337 ? 15.984 21.602 -21.778 1.00 97.00 337 ILE A O 1
ATOM 2692 N N . GLY A 1 338 ? 18.114 22.224 -22.123 1.00 96.19 338 GLY A N 1
ATOM 2693 C CA . GLY A 1 338 ? 18.027 23.494 -21.395 1.00 96.19 338 GLY A CA 1
ATOM 2694 C C . GLY A 1 338 ? 17.084 24.524 -22.027 1.00 96.19 338 GLY A C 1
ATOM 2695 O O . GLY A 1 338 ? 16.700 25.481 -21.356 1.00 96.19 338 GLY A O 1
ATOM 2696 N N . GLU A 1 339 ? 16.689 24.326 -23.287 1.00 96.12 339 GLU A N 1
ATOM 2697 C CA . GLU A 1 339 ? 15.718 25.169 -23.992 1.00 96.12 339 GLU A CA 1
ATOM 2698 C C . GLU A 1 339 ? 14.260 24.754 -23.734 1.00 96.12 339 GLU A C 1
ATOM 2700 O O . GLU A 1 339 ? 13.348 25.515 -24.065 1.00 96.12 339 GLU A O 1
ATOM 2705 N N . LEU A 1 340 ? 14.012 23.573 -23.156 1.00 96.19 340 LEU A N 1
ATOM 2706 C CA . LEU A 1 340 ? 12.672 23.087 -22.804 1.00 96.19 340 LEU A CA 1
ATOM 2707 C C . LEU A 1 340 ? 12.183 23.691 -21.474 1.00 96.19 340 LEU A C 1
ATOM 2709 O O . LEU A 1 340 ? 12.980 24.150 -20.651 1.00 96.19 340 LEU A O 1
ATOM 2713 N N . ASP A 1 341 ? 10.870 23.652 -21.215 1.00 95.50 341 ASP A N 1
ATOM 2714 C CA . ASP A 1 341 ? 10.342 23.898 -19.862 1.00 95.50 341 ASP A CA 1
ATOM 2715 C C . ASP A 1 341 ? 11.079 23.024 -18.821 1.00 95.50 341 ASP A C 1
ATOM 2717 O O . ASP A 1 341 ? 11.229 21.823 -19.050 1.00 95.50 341 ASP A O 1
ATOM 2721 N N . PRO A 1 342 ? 11.508 23.559 -17.658 1.00 94.25 342 PRO A N 1
ATOM 2722 C CA . PRO A 1 342 ? 12.318 22.809 -16.694 1.00 94.25 342 PRO A CA 1
ATOM 2723 C C . PRO A 1 342 ? 11.704 21.491 -16.206 1.00 94.25 342 PRO A C 1
ATOM 2725 O O . PRO A 1 342 ? 12.439 20.565 -15.870 1.00 94.25 342 PRO A O 1
ATOM 2728 N N . THR A 1 343 ? 10.373 21.396 -16.150 1.00 94.81 343 THR A N 1
ATOM 2729 C CA . THR A 1 343 ? 9.687 20.154 -15.761 1.00 94.81 343 THR A CA 1
ATOM 2730 C C . THR A 1 343 ? 9.756 19.136 -16.894 1.00 94.81 343 THR A C 1
ATOM 2732 O O . THR A 1 343 ? 10.054 17.968 -16.664 1.00 94.81 343 THR A O 1
ATOM 2735 N N . VAL A 1 344 ? 9.523 19.593 -18.126 1.00 97.25 344 VAL A N 1
ATOM 2736 C CA . VAL A 1 344 ? 9.583 18.765 -19.337 1.00 97.25 344 VAL A CA 1
ATOM 2737 C C . VAL A 1 344 ? 11.012 18.299 -19.613 1.00 97.25 344 VAL A C 1
ATOM 2739 O O . VAL A 1 344 ? 11.212 17.141 -19.964 1.00 97.25 344 VAL A O 1
ATOM 2742 N N . ALA A 1 345 ? 12.000 19.167 -19.393 1.00 97.00 345 ALA A N 1
ATOM 2743 C CA . ALA A 1 345 ? 13.420 18.863 -19.506 1.00 97.00 345 ALA A CA 1
ATOM 2744 C C . ALA A 1 345 ? 13.802 17.638 -18.664 1.00 97.00 345 ALA A C 1
ATOM 2746 O O . ALA A 1 345 ? 14.392 16.700 -19.187 1.00 97.00 345 ALA A O 1
ATOM 2747 N N . GLU A 1 346 ? 13.407 17.614 -17.388 1.00 96.56 346 GLU A N 1
ATOM 2748 C CA . GLU A 1 346 ? 13.673 16.495 -16.477 1.00 96.56 346 GLU A CA 1
ATOM 2749 C C . GLU A 1 346 ? 12.925 15.212 -16.890 1.00 96.56 346 GLU A C 1
ATOM 2751 O O . GLU A 1 346 ? 13.471 14.108 -16.806 1.00 96.56 346 GLU A O 1
ATOM 2756 N N . MET A 1 347 ? 11.686 15.347 -17.379 1.00 97.44 347 MET A N 1
ATOM 2757 C CA . MET A 1 347 ? 10.902 14.213 -17.875 1.00 97.44 347 MET A CA 1
ATOM 2758 C C . MET A 1 347 ? 11.543 13.555 -19.098 1.00 97.44 347 MET A C 1
ATOM 2760 O O . MET A 1 347 ? 11.747 12.340 -19.102 1.00 97.44 347 MET A O 1
ATOM 2764 N N . TYR A 1 348 ? 11.891 14.361 -20.102 1.00 97.06 348 TYR A N 1
ATOM 2765 C CA . TYR A 1 348 ? 12.518 13.928 -21.349 1.00 97.06 348 TYR A CA 1
ATOM 2766 C C . TYR A 1 348 ? 13.926 13.355 -21.130 1.00 97.06 348 TYR A C 1
ATOM 2768 O O . TYR A 1 348 ? 14.263 12.311 -21.685 1.00 97.06 348 TYR A O 1
ATOM 2776 N N . ALA A 1 349 ? 14.732 14.021 -20.298 1.00 96.88 349 ALA A N 1
ATOM 2777 C CA . ALA A 1 349 ? 16.116 13.647 -20.028 1.00 96.88 349 ALA A CA 1
ATOM 2778 C C . ALA A 1 349 ? 16.262 12.349 -19.220 1.00 96.88 349 ALA A C 1
ATOM 2780 O O . ALA A 1 349 ? 17.251 11.634 -19.400 1.00 96.88 349 ALA A O 1
ATOM 2781 N N . TYR A 1 350 ? 15.325 12.074 -18.299 1.00 95.31 350 TYR A N 1
ATOM 2782 C CA . TYR A 1 350 ? 15.498 11.011 -17.307 1.00 95.31 350 TYR A CA 1
ATOM 2783 C C . TYR A 1 350 ? 14.194 10.336 -16.852 1.00 95.31 350 TYR A C 1
ATOM 2785 O O . TYR A 1 350 ? 14.073 9.115 -16.967 1.00 95.31 350 TYR A O 1
ATOM 2793 N N . GLN A 1 351 ? 13.204 11.082 -16.340 1.00 94.62 351 GLN A N 1
ATOM 2794 C CA . GLN A 1 351 ? 12.099 10.462 -15.580 1.00 94.62 351 GLN A CA 1
ATOM 2795 C C . GLN A 1 351 ? 11.204 9.552 -16.424 1.00 94.62 351 GLN A C 1
ATOM 2797 O O . GLN A 1 351 ? 10.683 8.565 -15.908 1.00 94.62 351 GLN A O 1
ATOM 2802 N N . ASN A 1 352 ? 11.002 9.853 -17.712 1.00 95.12 352 ASN A N 1
ATOM 2803 C CA . ASN A 1 352 ? 10.208 8.983 -18.580 1.00 95.12 352 ASN A CA 1
ATOM 2804 C C . ASN A 1 352 ? 10.885 7.623 -18.775 1.00 95.12 352 ASN A C 1
ATOM 2806 O O . ASN A 1 352 ? 10.214 6.597 -18.678 1.00 95.12 352 ASN A O 1
ATOM 2810 N N . ALA A 1 353 ? 12.203 7.613 -18.992 1.00 92.88 353 ALA A N 1
ATOM 2811 C CA . ALA A 1 353 ? 12.978 6.385 -19.118 1.00 92.88 353 ALA A CA 1
ATOM 2812 C C . ALA A 1 353 ? 13.013 5.614 -17.790 1.00 92.88 353 ALA A C 1
ATOM 2814 O O . ALA A 1 353 ? 12.721 4.424 -17.774 1.00 92.88 353 ALA A O 1
ATOM 2815 N N . GLU A 1 354 ? 13.251 6.288 -16.660 1.00 90.19 354 GLU A N 1
ATOM 2816 C CA . GLU A 1 354 ? 13.208 5.654 -15.334 1.00 90.19 354 GLU A CA 1
ATOM 2817 C C . GLU A 1 354 ? 11.822 5.068 -15.017 1.00 90.19 354 GLU A C 1
ATOM 2819 O O . GLU A 1 354 ? 11.711 3.967 -14.482 1.00 90.19 354 GLU A O 1
ATOM 2824 N N . ARG A 1 355 ? 10.739 5.757 -15.388 1.00 87.19 355 ARG A N 1
ATOM 2825 C CA . ARG A 1 355 ? 9.371 5.258 -15.198 1.00 87.19 355 ARG A CA 1
ATOM 2826 C C . ARG A 1 355 ? 9.099 3.987 -16.003 1.00 87.19 355 ARG A C 1
ATOM 2828 O O . ARG A 1 355 ? 8.357 3.129 -15.528 1.00 87.19 355 ARG A O 1
ATOM 2835 N N . LEU A 1 356 ? 9.648 3.887 -17.212 1.00 86.69 356 LEU A N 1
ATOM 2836 C CA . LEU A 1 356 ? 9.477 2.723 -18.083 1.00 86.69 356 LEU A CA 1
ATOM 2837 C C . LEU A 1 356 ? 10.384 1.563 -17.670 1.00 86.69 356 LEU A C 1
ATOM 2839 O O . LEU A 1 356 ? 9.916 0.443 -17.481 1.00 86.69 356 LEU A O 1
ATOM 2843 N N . PHE A 1 357 ? 11.676 1.836 -17.508 1.00 86.06 357 PHE A N 1
ATOM 2844 C CA . PHE A 1 357 ? 12.715 0.816 -17.391 1.00 86.06 357 PHE A CA 1
ATOM 2845 C C . PHE A 1 357 ? 13.288 0.678 -15.975 1.00 86.06 357 PHE A C 1
ATOM 2847 O O . PHE A 1 357 ? 14.154 -0.160 -15.745 1.00 86.06 357 PHE A O 1
ATOM 2854 N N . GLY A 1 358 ? 12.838 1.474 -15.007 1.00 85.19 358 GLY A N 1
ATOM 2855 C CA . GLY A 1 358 ? 13.490 1.564 -13.702 1.00 85.19 358 GLY A CA 1
ATOM 2856 C C . GLY A 1 358 ? 14.909 2.127 -13.809 1.00 85.19 358 GLY A C 1
ATOM 2857 O O . GLY A 1 358 ? 15.285 2.753 -14.797 1.00 85.19 358 GLY A O 1
ATOM 2858 N N . THR A 1 359 ? 15.722 1.896 -12.783 1.00 86.50 359 THR A N 1
ATOM 2859 C CA . THR A 1 359 ? 17.153 2.216 -12.814 1.00 86.50 359 THR A CA 1
ATOM 2860 C C . THR A 1 359 ? 17.948 1.021 -13.335 1.00 86.50 359 THR A C 1
ATOM 2862 O O . THR A 1 359 ? 17.546 -0.128 -13.154 1.00 86.50 359 THR A O 1
ATOM 2865 N N . CYS A 1 360 ? 19.139 1.255 -13.892 1.00 86.12 360 CYS A N 1
ATOM 2866 C CA . CYS A 1 360 ? 20.031 0.164 -14.301 1.00 86.12 360 CYS A CA 1
ATOM 2867 C C . CYS A 1 360 ? 20.417 -0.775 -13.143 1.00 86.12 360 CYS A C 1
ATOM 2869 O O . CYS A 1 360 ? 20.692 -1.948 -13.373 1.00 86.12 360 CYS A O 1
ATOM 2871 N N . SER A 1 361 ? 20.384 -0.281 -11.902 1.00 78.94 361 SER A N 1
ATOM 2872 C CA . SER A 1 361 ? 20.592 -1.066 -10.680 1.00 78.94 361 SER A CA 1
ATOM 2873 C C . SER A 1 361 ? 19.367 -1.885 -10.234 1.00 78.94 361 SER A C 1
ATOM 2875 O O . SER A 1 361 ? 19.489 -2.730 -9.348 1.00 78.94 361 SER A O 1
ATOM 2877 N N . ASN A 1 362 ? 18.188 -1.655 -10.828 1.00 77.25 362 ASN A N 1
ATOM 2878 C CA . ASN A 1 362 ? 16.916 -2.297 -10.486 1.00 77.25 362 ASN A CA 1
ATOM 2879 C C . ASN A 1 362 ? 16.350 -3.132 -11.649 1.00 77.25 362 ASN A C 1
ATOM 2881 O O . ASN A 1 362 ? 15.216 -2.956 -12.097 1.00 77.25 362 ASN A O 1
ATOM 2885 N N . GLN A 1 363 ? 17.145 -4.078 -12.144 1.00 75.00 363 GLN A N 1
ATOM 2886 C CA . GLN A 1 363 ? 16.774 -4.912 -13.297 1.00 75.00 363 GLN A CA 1
ATOM 2887 C C . GLN A 1 363 ? 15.654 -5.922 -13.001 1.00 75.00 363 GLN A C 1
ATOM 2889 O O . GLN A 1 363 ? 15.120 -6.553 -13.913 1.00 75.00 363 GLN A O 1
ATOM 2894 N N . GLY A 1 364 ? 15.311 -6.112 -11.724 1.00 80.25 364 GLY A N 1
ATOM 2895 C CA . GLY A 1 364 ? 14.220 -6.979 -11.290 1.00 80.25 364 GLY A CA 1
ATOM 2896 C C . GLY A 1 364 ? 12.912 -6.242 -10.998 1.00 80.25 364 GLY A C 1
ATOM 2897 O O . GLY A 1 364 ? 11.930 -6.904 -10.666 1.00 80.25 364 GLY A O 1
ATOM 2898 N N . GLY A 1 365 ? 12.874 -4.915 -11.123 1.00 87.19 365 GLY A N 1
ATOM 2899 C CA . GLY A 1 365 ? 11.714 -4.108 -10.757 1.00 87.19 365 GLY A CA 1
ATOM 2900 C C . GLY A 1 365 ? 11.564 -3.907 -9.245 1.00 87.19 365 GLY A C 1
ATOM 2901 O O . GLY A 1 365 ? 12.169 -4.589 -8.415 1.00 87.19 365 GLY A O 1
ATOM 2902 N N . GLU A 1 366 ? 10.743 -2.930 -8.878 1.00 90.94 366 GLU A N 1
ATOM 2903 C CA . GLU A 1 366 ? 10.451 -2.584 -7.487 1.00 90.94 366 GLU A CA 1
ATOM 2904 C C . GLU A 1 366 ? 9.277 -3.419 -6.963 1.00 90.94 366 GLU A C 1
ATOM 2906 O O . GLU A 1 366 ? 8.221 -3.466 -7.591 1.00 90.94 366 GLU A O 1
ATOM 2911 N N . ILE A 1 367 ? 9.448 -4.068 -5.808 1.00 96.38 367 ILE A N 1
ATOM 2912 C CA . ILE A 1 367 ? 8.434 -4.917 -5.173 1.00 96.38 367 ILE A CA 1
ATOM 2913 C C . ILE A 1 367 ? 7.966 -4.289 -3.859 1.00 96.38 367 ILE A C 1
ATOM 2915 O O . ILE A 1 367 ? 8.770 -3.980 -2.977 1.00 96.38 367 ILE A O 1
ATOM 2919 N N . GLN A 1 368 ? 6.654 -4.139 -3.693 1.00 97.88 368 GLN A N 1
ATOM 2920 C CA . GLN A 1 368 ? 6.059 -3.541 -2.497 1.00 97.88 368 GLN A CA 1
ATOM 2921 C C . GLN A 1 368 ? 4.655 -4.071 -2.212 1.00 97.88 368 GLN A C 1
ATOM 2923 O O . GLN A 1 368 ? 3.997 -4.649 -3.075 1.00 97.88 368 GLN A O 1
ATOM 2928 N N . PHE A 1 369 ? 4.153 -3.859 -0.998 1.00 98.69 369 PHE A N 1
ATOM 2929 C CA . PHE A 1 369 ? 2.745 -4.104 -0.707 1.00 98.69 369 PHE A CA 1
ATOM 2930 C C . PHE A 1 369 ? 1.849 -3.159 -1.516 1.00 98.69 369 PHE A C 1
ATOM 2932 O O . PHE A 1 369 ? 2.152 -1.982 -1.685 1.00 98.69 369 PHE A O 1
ATOM 2939 N N . SER A 1 370 ? 0.698 -3.669 -1.960 1.00 98.00 370 SER A N 1
ATOM 2940 C CA . SER A 1 370 ? -0.319 -2.879 -2.674 1.00 98.00 370 SER A CA 1
ATOM 2941 C C . SER A 1 370 ? -0.929 -1.740 -1.846 1.00 98.00 370 SER A C 1
ATOM 2943 O O . SER A 1 370 ? -1.500 -0.803 -2.396 1.00 98.00 370 SER A O 1
ATOM 2945 N N . SER A 1 371 ? -0.832 -1.842 -0.520 1.00 98.00 371 SER A N 1
ATOM 2946 C CA . SER A 1 371 ? -1.307 -0.875 0.461 1.00 98.00 371 SER A CA 1
ATOM 2947 C C . SER A 1 371 ? -0.443 -0.965 1.718 1.00 98.00 371 SER A C 1
ATOM 2949 O O . SER A 1 371 ? -0.002 -2.053 2.095 1.00 98.00 371 SER A O 1
ATOM 2951 N N . ALA A 1 372 ? -0.248 0.162 2.403 1.00 98.00 372 ALA A N 1
ATOM 2952 C CA . ALA A 1 372 ? 0.419 0.210 3.706 1.00 98.00 372 ALA A CA 1
ATOM 2953 C C . ALA A 1 372 ? -0.451 -0.360 4.845 1.00 98.00 372 ALA A C 1
ATOM 2955 O O . ALA A 1 372 ? 0.058 -0.671 5.923 1.00 98.00 372 ALA A O 1
ATOM 2956 N N . SER A 1 373 ? -1.762 -0.499 4.619 1.00 97.94 373 SER A N 1
ATOM 2957 C CA . SER A 1 373 ? -2.711 -1.018 5.606 1.00 97.94 373 SER A CA 1
ATOM 2958 C C . SER A 1 373 ? -3.750 -1.950 4.990 1.00 97.94 373 SER A C 1
ATOM 2960 O O . SER A 1 373 ? -4.328 -1.636 3.944 1.00 97.94 373 SER A O 1
ATOM 2962 N N . TYR A 1 374 ? -4.046 -3.038 5.693 1.00 98.31 374 TYR A N 1
ATOM 2963 C CA . TYR A 1 374 ? -5.085 -4.014 5.374 1.00 98.31 374 TYR A CA 1
ATOM 2964 C C . TYR A 1 374 ? -6.040 -4.159 6.560 1.00 98.31 374 TYR A C 1
ATOM 2966 O O . TYR A 1 374 ? -5.674 -3.878 7.701 1.00 98.31 374 TYR A O 1
ATOM 2974 N N . GLY A 1 375 ? -7.264 -4.608 6.295 1.00 96.69 375 GLY A N 1
ATOM 2975 C CA . GLY A 1 375 ? -8.266 -4.872 7.323 1.00 96.69 375 GLY A CA 1
ATOM 2976 C C . GLY A 1 375 ? -8.988 -6.181 7.049 1.00 96.69 375 GLY A C 1
ATOM 2977 O O . GLY A 1 375 ? -9.265 -6.504 5.892 1.00 96.69 375 GLY A O 1
ATOM 2978 N N . VAL A 1 376 ? -9.286 -6.925 8.107 1.00 96.12 376 VAL A N 1
ATOM 2979 C CA . VAL A 1 376 ? -10.041 -8.177 8.046 1.00 96.12 376 VAL A CA 1
ATOM 2980 C C . VAL A 1 376 ? -10.934 -8.288 9.279 1.00 96.12 376 VAL A C 1
ATOM 2982 O O . VAL A 1 376 ? -10.511 -7.926 10.372 1.00 96.12 376 VAL A O 1
ATOM 2985 N N . ASP A 1 377 ? -12.165 -8.768 9.108 1.00 91.94 377 ASP A N 1
ATOM 2986 C CA . ASP A 1 377 ? -12.995 -9.176 10.246 1.00 91.94 377 ASP A CA 1
ATOM 2987 C C . ASP A 1 377 ? -12.479 -10.523 10.765 1.00 91.94 377 ASP A C 1
ATOM 2989 O O . ASP A 1 377 ? -12.219 -11.435 9.975 1.00 91.94 377 ASP A O 1
ATOM 2993 N N . GLU A 1 378 ? -12.385 -10.668 12.081 1.00 92.75 378 GLU A N 1
ATOM 2994 C CA . GLU A 1 378 ? -11.887 -11.877 12.747 1.00 92.75 378 GLU A CA 1
ATOM 2995 C C . GLU A 1 378 ? -12.576 -13.169 12.247 1.00 92.75 378 GLU A C 1
ATOM 2997 O O . GLU A 1 378 ? -11.928 -14.154 11.885 1.00 92.75 378 GLU A O 1
ATOM 3002 N N . GLY A 1 379 ? -13.897 -13.116 12.050 1.00 89.81 379 GLY A N 1
ATOM 3003 C CA . GLY A 1 379 ? -14.713 -14.240 11.575 1.00 89.81 379 GLY A CA 1
ATOM 3004 C C . GLY A 1 379 ? -14.571 -14.619 10.098 1.00 89.81 379 GLY A C 1
ATOM 3005 O O . GLY A 1 379 ? -15.236 -15.554 9.650 1.00 89.81 379 GLY A O 1
ATOM 3006 N N . VAL A 1 380 ? -13.741 -13.923 9.312 1.00 91.31 380 VAL A N 1
ATOM 3007 C CA . VAL A 1 380 ? -13.499 -14.261 7.891 1.00 91.31 380 VAL A CA 1
ATOM 3008 C C . VAL A 1 380 ? -12.543 -15.450 7.753 1.00 91.31 380 VAL A C 1
ATOM 3010 O O . VAL A 1 380 ? -12.581 -16.161 6.748 1.00 91.31 380 VAL A O 1
ATOM 3013 N N . GLY A 1 381 ? -11.695 -15.690 8.758 1.00 92.75 381 GLY A N 1
ATOM 3014 C CA . GLY A 1 381 ? -10.767 -16.823 8.821 1.00 92.75 381 GLY A CA 1
ATOM 3015 C C . GLY A 1 381 ? -9.455 -16.647 8.047 1.00 92.75 381 GLY A C 1
ATOM 3016 O O . GLY A 1 381 ? -8.500 -17.380 8.292 1.00 92.75 381 GLY A O 1
ATOM 3017 N N . SER A 1 382 ? -9.352 -15.679 7.129 1.00 96.38 382 SER A N 1
ATOM 3018 C CA . SER A 1 382 ? -8.076 -15.324 6.493 1.00 96.38 382 SER A CA 1
ATOM 3019 C C . SER A 1 382 ? -8.102 -13.934 5.860 1.00 96.38 382 SER A C 1
ATOM 3021 O O . SER A 1 382 ? -9.058 -13.571 5.177 1.00 96.38 382 SER A O 1
ATOM 3023 N N . ALA A 1 383 ? -7.000 -13.195 5.987 1.00 98.00 383 ALA A N 1
ATOM 3024 C CA . ALA A 1 383 ? -6.738 -11.984 5.212 1.00 98.00 383 ALA A CA 1
ATOM 3025 C C . ALA A 1 383 ? -5.938 -12.311 3.944 1.00 98.00 383 ALA A C 1
ATOM 3027 O O . ALA A 1 383 ? -5.032 -13.143 3.986 1.00 98.00 383 ALA A O 1
ATOM 3028 N N . THR A 1 384 ? -6.241 -11.644 2.827 1.00 98.25 384 THR A N 1
ATOM 3029 C CA . THR A 1 384 ? -5.435 -11.714 1.594 1.00 98.25 384 THR A CA 1
ATOM 3030 C C . THR A 1 384 ? -4.560 -10.474 1.496 1.00 98.25 384 THR A C 1
ATOM 3032 O O . THR A 1 384 ? -5.073 -9.356 1.481 1.00 98.25 384 THR A O 1
ATOM 3035 N N . ILE A 1 385 ? -3.247 -10.674 1.415 1.00 98.62 385 ILE A N 1
ATOM 3036 C CA . ILE A 1 385 ? -2.258 -9.604 1.302 1.00 98.62 385 ILE A CA 1
ATOM 3037 C C . ILE A 1 385 ? -1.697 -9.613 -0.111 1.00 98.62 385 ILE A C 1
ATOM 3039 O O . ILE A 1 385 ? -1.154 -10.625 -0.552 1.00 98.62 385 ILE A O 1
ATOM 3043 N N . THR A 1 386 ? -1.810 -8.485 -0.809 1.00 98.62 386 THR A N 1
ATOM 3044 C CA . THR A 1 386 ? -1.349 -8.346 -2.193 1.00 98.62 386 THR A CA 1
ATOM 3045 C C . THR A 1 386 ? -0.043 -7.567 -2.255 1.00 98.62 386 THR A C 1
ATOM 3047 O O . THR A 1 386 ? 0.092 -6.480 -1.691 1.00 98.62 386 THR A O 1
ATOM 3050 N N . VAL A 1 387 ? 0.915 -8.122 -2.983 1.00 98.62 387 VAL A N 1
ATOM 3051 C CA . VAL A 1 387 ? 2.220 -7.547 -3.293 1.00 98.62 387 VAL A CA 1
ATOM 3052 C C . VAL A 1 387 ? 2.234 -7.215 -4.784 1.00 98.62 387 VAL A C 1
ATOM 3054 O O . VAL A 1 387 ? 1.751 -7.994 -5.609 1.00 98.62 387 VAL A O 1
ATOM 3057 N N . GLN A 1 388 ? 2.742 -6.038 -5.122 1.00 97.06 388 GLN A N 1
ATOM 3058 C CA . GLN A 1 388 ? 2.868 -5.540 -6.485 1.00 97.06 388 GLN A CA 1
ATOM 3059 C C . GLN A 1 388 ? 4.338 -5.420 -6.872 1.00 97.06 388 GLN A C 1
ATOM 3061 O O . GLN A 1 388 ? 5.194 -5.172 -6.021 1.00 97.06 388 GLN A O 1
ATOM 3066 N N . ARG A 1 389 ? 4.595 -5.576 -8.167 1.00 93.62 389 ARG A N 1
ATOM 3067 C CA . ARG A 1 389 ? 5.884 -5.377 -8.813 1.00 93.62 389 ARG A CA 1
ATOM 3068 C C . ARG A 1 389 ? 5.723 -4.349 -9.933 1.00 93.62 389 ARG A C 1
ATOM 3070 O O . ARG A 1 389 ? 4.835 -4.500 -10.769 1.00 93.62 389 ARG A O 1
ATOM 3077 N N . THR A 1 390 ? 6.574 -3.329 -9.949 1.00 86.56 390 THR A N 1
ATOM 3078 C CA . THR A 1 390 ? 6.573 -2.235 -10.937 1.00 86.56 390 THR A CA 1
ATOM 3079 C C . THR A 1 390 ? 7.948 -2.069 -11.591 1.00 86.56 390 THR A C 1
ATOM 3081 O O . THR A 1 390 ? 8.952 -2.538 -11.056 1.00 86.56 390 THR A O 1
ATOM 3084 N N . GLY A 1 391 ? 8.017 -1.384 -12.736 1.00 80.81 391 GLY A N 1
ATOM 3085 C CA . GLY A 1 391 ? 9.245 -1.267 -13.535 1.00 80.81 391 GLY A CA 1
ATOM 3086 C C . GLY A 1 391 ? 9.488 -2.519 -14.382 1.00 80.81 391 GLY A C 1
ATOM 3087 O O . GLY A 1 391 ? 8.538 -3.101 -14.902 1.00 80.81 391 GLY A O 1
ATOM 3088 N N . LEU A 1 392 ? 10.746 -2.957 -14.511 1.00 81.38 392 LEU A N 1
ATOM 3089 C CA . LEU A 1 392 ? 11.096 -4.127 -15.325 1.00 81.38 392 LEU A CA 1
ATOM 3090 C C . LEU A 1 392 ? 10.529 -5.431 -14.754 1.00 81.38 392 LEU A C 1
ATOM 3092 O O . LEU A 1 392 ? 10.854 -5.851 -13.640 1.00 81.38 392 LEU A O 1
ATOM 3096 N N . THR A 1 393 ? 9.728 -6.115 -15.570 1.00 84.69 393 THR A N 1
ATOM 3097 C CA . THR A 1 393 ? 9.069 -7.379 -15.208 1.00 84.69 393 THR A CA 1
ATOM 3098 C C . THR A 1 393 ? 9.578 -8.583 -15.992 1.00 84.69 393 THR A C 1
ATOM 3100 O O . THR A 1 393 ? 9.173 -9.699 -15.694 1.00 84.69 393 THR A O 1
ATOM 3103 N N . ALA A 1 394 ? 10.528 -8.392 -16.911 1.00 75.81 394 ALA A N 1
ATOM 3104 C CA . ALA A 1 394 ? 11.091 -9.430 -17.778 1.00 75.81 394 ALA A CA 1
ATOM 3105 C C . ALA A 1 394 ? 11.712 -10.623 -17.027 1.00 75.81 394 ALA A C 1
ATOM 3107 O O . ALA A 1 394 ? 11.697 -11.754 -17.504 1.00 75.81 394 ALA A O 1
ATOM 3108 N N . ARG A 1 395 ? 12.286 -10.379 -15.841 1.00 78.75 395 ARG A N 1
ATOM 3109 C CA . ARG A 1 395 ? 12.963 -11.410 -15.040 1.00 78.75 395 ARG A CA 1
ATOM 3110 C C . ARG A 1 395 ? 12.001 -12.135 -14.128 1.00 78.75 395 ARG A C 1
ATOM 3112 O O . ARG A 1 395 ? 11.214 -11.490 -13.442 1.00 78.75 395 ARG A O 1
ATOM 3119 N N . THR A 1 396 ? 12.190 -13.443 -13.980 1.00 85.62 396 THR A N 1
ATOM 3120 C CA . THR A 1 396 ? 11.678 -14.126 -12.790 1.00 85.62 396 THR A CA 1
ATOM 3121 C C . THR A 1 396 ? 12.419 -13.604 -11.562 1.00 85.62 396 THR A C 1
ATOM 3123 O O . THR A 1 396 ? 13.645 -13.715 -11.491 1.00 85.62 396 THR A O 1
ATOM 3126 N N . VAL A 1 397 ? 11.695 -13.059 -10.590 1.00 91.50 397 VAL A N 1
ATOM 3127 C CA . VAL A 1 397 ? 12.243 -12.582 -9.312 1.00 91.50 397 VAL A CA 1
ATOM 3128 C C . VAL A 1 397 ? 11.458 -13.178 -8.158 1.00 91.50 397 VAL A C 1
ATOM 3130 O O . VAL A 1 397 ? 10.319 -13.618 -8.300 1.00 91.50 397 VAL A O 1
ATOM 3133 N N . ALA A 1 398 ? 12.076 -13.195 -6.991 1.00 95.94 398 ALA A N 1
ATOM 3134 C CA . ALA A 1 398 ? 11.461 -13.656 -5.762 1.00 95.94 398 ALA A CA 1
ATOM 3135 C C . ALA A 1 398 ? 11.663 -12.643 -4.637 1.00 95.94 398 ALA A C 1
ATOM 3137 O O . ALA A 1 398 ? 12.702 -11.981 -4.598 1.00 95.94 398 ALA A O 1
ATOM 3138 N N . VAL A 1 399 ? 10.681 -12.565 -3.740 1.00 98.44 399 VAL A N 1
ATOM 3139 C CA . VAL A 1 399 ? 10.718 -11.794 -2.494 1.00 98.44 399 VAL A CA 1
ATOM 3140 C C . VAL A 1 399 ? 10.185 -12.665 -1.359 1.00 98.44 399 VAL A C 1
ATOM 3142 O O . VAL A 1 399 ? 9.203 -13.390 -1.534 1.00 98.44 399 VAL A O 1
ATOM 3145 N N . ASP A 1 400 ? 10.812 -12.590 -0.195 1.00 98.81 400 ASP A N 1
ATOM 3146 C CA . ASP A 1 400 ? 10.311 -13.242 1.008 1.00 98.81 400 ASP A CA 1
ATOM 3147 C C . ASP A 1 400 ? 9.282 -12.345 1.700 1.00 98.81 400 ASP A C 1
ATOM 3149 O O . ASP A 1 400 ? 9.400 -11.119 1.698 1.00 98.81 400 ASP A O 1
ATOM 3153 N N . TYR A 1 401 ? 8.280 -12.954 2.327 1.00 98.75 401 TYR A N 1
ATOM 3154 C CA . TYR A 1 401 ? 7.336 -12.273 3.205 1.00 98.75 401 TYR A CA 1
ATOM 3155 C C . TYR A 1 401 ? 7.293 -12.949 4.573 1.00 98.75 401 TYR A C 1
ATOM 3157 O O . TYR A 1 401 ? 7.475 -14.163 4.698 1.00 98.75 401 TYR A O 1
ATOM 3165 N N . ALA A 1 402 ? 7.014 -12.161 5.607 1.00 98.62 402 ALA A N 1
ATOM 3166 C CA . ALA A 1 402 ? 6.777 -12.667 6.951 1.00 98.62 402 ALA A CA 1
ATOM 3167 C C . ALA A 1 402 ? 5.799 -11.779 7.727 1.00 98.62 402 ALA A C 1
ATOM 3169 O O . ALA A 1 402 ? 5.784 -10.553 7.574 1.00 98.62 402 ALA A O 1
ATOM 3170 N N . THR A 1 403 ? 5.013 -12.411 8.594 1.00 98.62 403 THR A N 1
ATOM 3171 C CA . THR A 1 403 ? 4.227 -11.754 9.641 1.00 98.62 403 THR A CA 1
ATOM 3172 C C . THR A 1 403 ? 5.020 -11.666 10.942 1.00 98.62 403 THR A C 1
ATOM 3174 O O . THR A 1 403 ? 5.786 -12.571 11.273 1.00 98.62 403 THR A O 1
ATOM 3177 N N . SER A 1 404 ? 4.775 -10.624 11.728 1.00 97.81 404 SER A N 1
ATOM 3178 C CA . SER A 1 404 ? 5.194 -10.535 13.129 1.00 97.81 404 SER A CA 1
ATOM 3179 C C . SER A 1 404 ? 4.115 -9.850 13.963 1.00 97.81 404 SER A C 1
ATOM 3181 O O . SER A 1 404 ? 3.321 -9.067 13.437 1.00 97.81 404 SER A O 1
ATOM 3183 N N . SER A 1 405 ? 4.075 -10.135 15.263 1.00 97.00 405 SER A N 1
ATOM 3184 C CA . SER A 1 405 ? 3.060 -9.564 16.150 1.00 97.00 405 SER A CA 1
ATOM 3185 C C . SER A 1 405 ? 3.154 -8.038 16.225 1.00 97.00 405 SER A C 1
ATOM 3187 O O . SER A 1 405 ? 4.238 -7.470 16.386 1.00 97.00 405 SER A O 1
ATOM 3189 N N . GLY A 1 406 ? 2.000 -7.382 16.100 1.00 97.19 406 GLY A N 1
ATOM 3190 C CA . GLY A 1 406 ? 1.781 -6.012 16.550 1.00 97.19 406 GLY A CA 1
ATOM 3191 C C . GLY A 1 406 ? 1.168 -6.054 17.945 1.00 97.19 406 GLY A C 1
ATOM 3192 O O . GLY A 1 406 ? 1.856 -6.383 18.910 1.00 97.19 406 GLY A O 1
ATOM 3193 N N . THR A 1 407 ? -0.125 -5.745 18.043 1.00 97.94 407 THR A N 1
ATOM 3194 C CA . THR A 1 407 ? -0.913 -6.007 19.260 1.00 97.94 407 THR A CA 1
ATOM 3195 C C . THR A 1 407 ? -1.534 -7.402 19.274 1.00 97.94 407 THR A C 1
ATOM 3197 O O . THR A 1 407 ? -1.751 -7.910 20.363 1.00 97.94 407 THR A O 1
ATOM 3200 N N . ALA A 1 408 ? -1.744 -8.015 18.101 1.00 97.31 408 ALA A N 1
ATOM 3201 C CA . ALA A 1 408 ? -2.258 -9.376 17.984 1.00 97.31 408 ALA A CA 1
ATOM 3202 C C . ALA A 1 408 ? -1.196 -10.416 18.384 1.00 97.31 408 ALA A C 1
ATOM 3204 O O . ALA A 1 408 ? -0.006 -10.315 18.033 1.00 97.31 408 ALA A O 1
ATOM 3205 N N . THR A 1 409 ? -1.639 -11.454 19.073 1.00 96.81 409 THR A N 1
ATOM 3206 C CA . THR A 1 409 ? -0.877 -12.587 19.591 1.00 96.81 409 THR A CA 1
ATOM 3207 C C . THR A 1 409 ? -0.932 -13.779 18.634 1.00 96.81 409 THR A C 1
ATOM 3209 O O . THR A 1 409 ? -1.983 -14.321 18.296 1.00 96.81 409 THR A O 1
ATOM 3212 N N . GLU A 1 410 ? 0.244 -14.247 18.212 1.00 97.00 410 GLU A N 1
ATOM 3213 C CA . GLU A 1 410 ? 0.355 -15.454 17.391 1.00 97.00 410 GLU A CA 1
ATOM 3214 C C . GLU A 1 410 ? -0.206 -16.682 18.131 1.00 97.00 410 GLU A C 1
ATOM 3216 O O . GLU A 1 410 ? 0.135 -16.952 19.284 1.00 97.00 410 GLU A O 1
ATOM 3221 N N . GLY A 1 411 ? -1.044 -17.453 17.442 1.00 94.25 411 GLY A N 1
ATOM 3222 C CA . GLY A 1 411 ? -1.700 -18.658 17.941 1.00 94.25 411 GLY A CA 1
ATOM 3223 C C . GLY A 1 411 ? -3.025 -18.409 18.663 1.00 94.25 411 GLY A C 1
ATOM 3224 O O . GLY A 1 411 ? -3.801 -19.358 18.767 1.00 94.25 411 GLY A O 1
ATOM 3225 N N . SER A 1 412 ? -3.277 -17.177 19.120 1.00 95.00 412 SER A N 1
ATOM 3226 C CA . SER A 1 412 ? -4.574 -16.746 19.660 1.00 95.00 412 SER A CA 1
ATOM 3227 C C . SER A 1 412 ? -5.409 -16.087 18.570 1.00 95.00 412 SER A C 1
ATOM 3229 O O . SER A 1 412 ? -6.477 -16.593 18.264 1.00 95.00 412 SER A O 1
ATOM 3231 N N . ASP A 1 413 ? -4.839 -15.086 17.888 1.00 96.81 413 ASP A N 1
ATOM 3232 C CA . ASP A 1 413 ? -5.617 -14.175 17.030 1.00 96.81 413 ASP A CA 1
ATOM 3233 C C . ASP A 1 413 ? -5.270 -14.389 15.544 1.00 96.81 413 ASP A C 1
ATOM 3235 O O . ASP A 1 413 ? -6.043 -14.122 14.622 1.00 96.81 413 ASP A O 1
ATOM 3239 N N . TYR A 1 414 ? -4.082 -14.941 15.272 1.00 98.25 414 TYR A N 1
ATOM 3240 C CA . TYR A 1 414 ? -3.644 -15.308 13.925 1.00 98.25 414 TYR A CA 1
ATOM 3241 C C . TYR A 1 414 ? -2.612 -16.434 13.929 1.00 98.25 414 TYR A C 1
ATOM 3243 O O . TYR A 1 414 ? -1.948 -16.698 14.930 1.00 98.25 414 TYR A O 1
ATOM 3251 N N . VAL A 1 415 ? -2.429 -17.085 12.780 1.00 98.12 415 VAL A N 1
ATOM 3252 C CA . VAL A 1 415 ? -1.323 -18.030 12.563 1.00 98.12 415 VAL A CA 1
ATOM 3253 C C . VAL A 1 415 ? -0.226 -17.324 11.777 1.00 98.12 415 VAL A C 1
ATOM 3255 O O . VAL A 1 415 ? -0.505 -16.742 10.726 1.00 98.12 415 VAL A O 1
ATOM 3258 N N . ALA A 1 416 ? 1.022 -17.388 12.253 1.00 96.88 416 ALA A N 1
ATOM 3259 C CA . ALA A 1 416 ? 2.138 -16.775 11.545 1.00 96.88 416 ALA A CA 1
ATOM 3260 C C . ALA A 1 416 ? 2.252 -17.310 10.111 1.00 96.88 416 ALA A C 1
ATOM 3262 O O . ALA A 1 416 ? 2.199 -18.516 9.860 1.00 96.88 416 ALA A O 1
ATOM 3263 N N . ALA A 1 417 ? 2.433 -16.388 9.169 1.00 97.81 417 ALA A N 1
ATOM 3264 C CA . ALA A 1 417 ? 2.608 -16.682 7.760 1.00 97.81 417 ALA A CA 1
ATOM 3265 C C . ALA A 1 417 ? 3.962 -16.150 7.294 1.00 97.81 417 ALA A C 1
ATOM 3267 O O . ALA A 1 417 ? 4.292 -14.975 7.464 1.00 97.81 417 ALA A O 1
ATOM 3268 N N . SER A 1 418 ? 4.743 -17.020 6.670 1.00 98.31 418 SER A N 1
ATOM 3269 C CA . SER A 1 418 ? 5.965 -16.650 5.972 1.00 98.31 418 SER A CA 1
ATOM 3270 C C . SER A 1 418 ? 6.156 -17.535 4.750 1.00 98.31 418 SER A C 1
ATOM 3272 O O . SER A 1 418 ? 5.598 -18.632 4.660 1.00 98.31 418 SER A O 1
ATOM 3274 N N . GLY A 1 419 ? 6.910 -17.036 3.783 1.00 98.31 419 GLY A N 1
ATOM 3275 C CA . GLY A 1 419 ? 7.165 -17.747 2.542 1.00 98.31 419 GLY A CA 1
ATOM 3276 C C . GLY A 1 419 ? 7.853 -16.859 1.522 1.00 98.31 419 GLY A C 1
ATOM 3277 O O . GLY A 1 419 ? 8.290 -15.756 1.837 1.00 98.31 419 GLY A O 1
ATOM 3278 N N . THR A 1 420 ? 7.908 -17.346 0.290 1.00 98.50 420 THR A N 1
ATOM 3279 C CA . THR A 1 420 ? 8.526 -16.648 -0.835 1.00 98.50 420 THR A CA 1
ATOM 3280 C C . THR A 1 420 ? 7.490 -16.494 -1.940 1.00 98.50 420 THR A C 1
ATOM 3282 O O . THR A 1 420 ? 6.866 -17.473 -2.354 1.00 98.50 420 THR A O 1
ATOM 3285 N N . LEU A 1 421 ? 7.298 -15.269 -2.421 1.00 98.50 421 LEU A N 1
ATOM 3286 C CA . LEU A 1 421 ? 6.536 -14.991 -3.633 1.00 98.50 421 LEU A CA 1
ATOM 3287 C C . LEU A 1 421 ? 7.499 -14.967 -4.813 1.00 98.50 421 LEU A C 1
ATOM 3289 O O . LEU A 1 421 ? 8.444 -14.183 -4.816 1.00 98.50 421 LEU A O 1
ATOM 3293 N N . THR A 1 422 ? 7.243 -15.798 -5.819 1.00 96.69 422 THR A N 1
ATOM 3294 C CA . THR A 1 422 ? 7.972 -15.786 -7.091 1.00 96.69 422 THR A CA 1
ATOM 3295 C C . THR A 1 422 ? 7.106 -15.122 -8.148 1.00 96.69 422 THR A C 1
ATOM 3297 O O . THR A 1 422 ? 6.024 -15.622 -8.441 1.00 96.69 422 THR A O 1
ATOM 3300 N N 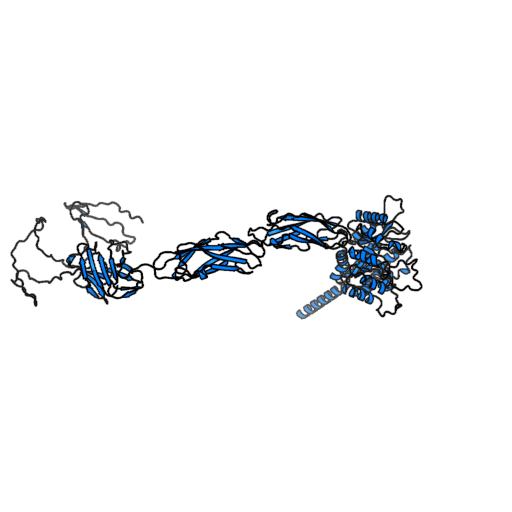. PHE A 1 423 ? 7.580 -14.010 -8.695 1.00 93.88 423 PHE A N 1
ATOM 3301 C CA . PHE A 1 423 ? 7.005 -13.326 -9.846 1.00 93.88 423 PHE A CA 1
ATOM 3302 C C . PHE A 1 423 ? 7.737 -13.817 -11.089 1.00 93.88 423 PHE A C 1
ATOM 3304 O O . PHE A 1 423 ? 8.940 -13.589 -11.211 1.00 93.88 423 PHE A O 1
ATOM 3311 N N . GLY A 1 424 ? 7.035 -14.508 -11.980 1.00 87.94 424 GLY A N 1
ATOM 3312 C CA . GLY A 1 424 ? 7.524 -14.828 -13.316 1.00 87.94 424 GLY A CA 1
ATOM 3313 C C . GLY A 1 424 ? 7.620 -13.585 -14.211 1.00 87.94 424 GLY A C 1
ATOM 3314 O O . GLY A 1 424 ? 7.279 -12.478 -13.776 1.00 87.94 424 GLY A O 1
ATOM 3315 N N . PRO A 1 425 ? 8.084 -13.754 -15.460 1.00 80.75 425 PRO A N 1
ATOM 3316 C CA . PRO A 1 425 ? 8.098 -12.682 -16.449 1.00 80.75 425 PRO A CA 1
ATOM 3317 C C . PRO A 1 425 ? 6.696 -12.089 -16.644 1.00 80.75 425 PRO A C 1
ATOM 3319 O O . PRO A 1 425 ? 5.721 -12.838 -16.670 1.00 80.75 425 PRO A O 1
ATOM 3322 N N . GLY A 1 426 ? 6.582 -10.761 -16.721 1.00 82.38 426 GLY A N 1
ATOM 3323 C CA . GLY A 1 426 ? 5.309 -10.043 -16.896 1.00 82.38 426 GLY A CA 1
ATOM 3324 C C . GLY A 1 426 ? 4.376 -10.030 -15.675 1.00 82.38 426 GLY A C 1
ATOM 3325 O O . GLY A 1 426 ? 3.445 -9.227 -15.610 1.00 82.38 426 GLY A O 1
ATOM 3326 N N . GLU A 1 427 ? 4.617 -10.861 -14.653 1.00 89.44 427 GLU A N 1
ATOM 3327 C CA . GLU A 1 427 ? 3.767 -10.889 -13.463 1.00 89.44 427 GLU A CA 1
ATOM 3328 C C . GLU A 1 427 ? 4.007 -9.650 -12.588 1.00 89.44 427 GLU A C 1
ATOM 3330 O O . GLU A 1 427 ? 5.069 -9.470 -11.987 1.00 89.44 427 GLU A O 1
ATOM 3335 N N . THR A 1 428 ? 2.979 -8.810 -12.471 1.00 92.44 428 THR A N 1
ATOM 3336 C CA . THR A 1 428 ? 3.005 -7.552 -11.703 1.00 92.44 428 THR A CA 1
ATOM 3337 C C . THR A 1 428 ? 2.339 -7.661 -10.334 1.00 92.44 428 THR A C 1
ATOM 3339 O O . THR A 1 428 ? 2.421 -6.734 -9.529 1.00 92.44 428 THR A O 1
ATOM 3342 N N . SER A 1 429 ? 1.677 -8.780 -10.022 1.00 96.56 429 SER A N 1
ATOM 3343 C CA . SER A 1 429 ? 1.007 -8.966 -8.734 1.00 96.56 429 SER A CA 1
ATOM 3344 C C . SER A 1 429 ? 0.994 -10.420 -8.266 1.00 96.56 429 SER A C 1
ATOM 3346 O O . SER A 1 429 ? 0.781 -11.348 -9.045 1.00 96.56 429 SER A O 1
ATOM 3348 N N . LYS A 1 430 ? 1.193 -10.606 -6.959 1.00 98.31 430 LYS A N 1
ATOM 3349 C CA . LYS A 1 430 ? 1.020 -11.870 -6.238 1.00 98.31 430 LYS A CA 1
ATOM 3350 C C . LYS A 1 430 ? 0.360 -11.600 -4.896 1.00 98.31 430 LYS A C 1
ATOM 3352 O O . LYS A 1 430 ? 0.458 -10.500 -4.358 1.00 98.31 430 LYS A O 1
ATOM 3357 N N . SER A 1 431 ? -0.249 -12.626 -4.319 1.00 98.19 431 SER A N 1
ATOM 3358 C CA . SER A 1 431 ? -0.846 -12.526 -2.992 1.00 98.19 431 SER A CA 1
ATOM 3359 C C . SER A 1 431 ? -0.494 -13.731 -2.134 1.00 98.19 431 SER A C 1
ATOM 3361 O O . SER A 1 431 ? -0.279 -14.830 -2.645 1.00 98.19 431 SER A O 1
ATOM 3363 N N . PHE A 1 432 ? -0.481 -13.526 -0.822 1.00 98.62 432 PHE A N 1
ATOM 3364 C CA . PHE A 1 432 ? -0.446 -14.594 0.172 1.00 98.62 432 PHE A CA 1
ATOM 3365 C C . PHE A 1 432 ? -1.574 -14.407 1.185 1.00 98.62 432 PHE A C 1
ATOM 3367 O O . PHE A 1 432 ? -2.175 -13.335 1.286 1.00 98.62 432 PHE A O 1
ATOM 3374 N N . ALA A 1 433 ? -1.870 -15.471 1.923 1.00 98.25 433 ALA A N 1
ATOM 3375 C CA . ALA A 1 433 ? -2.926 -15.487 2.919 1.00 98.25 433 ALA A CA 1
ATOM 3376 C C . ALA A 1 433 ? -2.326 -15.464 4.331 1.00 98.25 433 ALA A C 1
ATOM 3378 O O . ALA A 1 433 ? -1.368 -16.187 4.608 1.00 98.25 433 ALA A O 1
ATOM 3379 N N . VAL A 1 434 ? -2.906 -14.657 5.218 1.00 98.56 434 VAL A N 1
ATOM 3380 C CA . VAL A 1 434 ? -2.637 -14.688 6.661 1.00 98.56 434 VAL A CA 1
ATOM 3381 C C . VAL A 1 434 ? -3.864 -15.296 7.342 1.00 98.56 434 VAL A C 1
ATOM 3383 O O . VAL A 1 434 ? -4.919 -14.653 7.322 1.00 98.56 434 VAL A O 1
ATOM 3386 N N . PRO A 1 435 ? -3.781 -16.522 7.893 1.00 98.31 435 PRO A N 1
ATOM 3387 C CA . PRO A 1 435 ? -4.903 -17.139 8.591 1.00 98.31 435 PRO A CA 1
ATOM 3388 C C . PRO A 1 435 ? -5.239 -16.370 9.868 1.00 98.31 435 PRO A C 1
ATOM 3390 O O . PRO A 1 435 ? -4.351 -16.088 10.674 1.00 98.31 435 PRO A O 1
ATOM 3393 N N . ILE A 1 436 ? -6.521 -16.066 10.044 1.00 97.94 436 ILE A N 1
ATOM 3394 C CA . ILE A 1 436 ? -7.056 -15.370 11.216 1.00 97.94 436 ILE A CA 1
ATOM 3395 C C . ILE A 1 436 ? -7.775 -16.394 12.081 1.00 97.94 436 ILE A C 1
ATOM 3397 O O . ILE A 1 436 ? -8.515 -17.238 11.564 1.00 97.94 436 ILE A O 1
ATOM 3401 N N . VAL A 1 437 ? -7.512 -16.357 13.379 1.00 96.25 437 VAL A N 1
ATOM 3402 C CA . VAL A 1 437 ? -8.167 -17.226 14.351 1.00 96.25 437 VAL A CA 1
ATOM 3403 C C . VAL A 1 437 ? -9.337 -16.438 14.922 1.00 96.25 437 VAL A C 1
ATOM 3405 O O . VAL A 1 437 ? -9.173 -15.281 15.272 1.00 96.25 437 VAL A O 1
ATOM 3408 N N . ASN A 1 438 ? -10.519 -17.050 14.931 1.00 93.00 438 ASN A N 1
ATOM 3409 C CA . ASN A 1 438 ? -11.716 -16.447 15.504 1.00 93.00 438 ASN A CA 1
ATOM 3410 C C . ASN A 1 438 ? -12.037 -17.125 16.825 1.00 93.00 438 ASN A C 1
ATOM 3412 O O . ASN A 1 438 ? -12.167 -18.360 16.845 1.00 93.00 438 ASN A O 1
ATOM 3416 N N . ASP A 1 439 ? -12.286 -16.344 17.868 1.00 91.50 439 ASP A N 1
ATOM 3417 C CA . ASP A 1 439 ? -12.695 -16.874 19.161 1.00 91.50 439 ASP A CA 1
ATOM 3418 C C . ASP A 1 439 ? -14.024 -16.300 19.696 1.00 91.50 439 ASP A C 1
ATOM 3420 O O . ASP A 1 439 ? -15.027 -16.329 18.975 1.00 91.50 439 ASP A O 1
ATOM 3424 N N . SER A 1 440 ? -14.111 -16.057 21.005 1.00 91.25 440 SER A N 1
ATOM 3425 C CA . SER A 1 440 ? -15.303 -15.543 21.693 1.00 91.25 440 SER A CA 1
ATOM 3426 C C . SER A 1 440 ? -14.973 -14.500 22.771 1.00 91.25 440 SER A C 1
ATOM 3428 O O . SER A 1 440 ? -15.868 -14.094 23.533 1.00 91.25 440 SER A O 1
ATOM 3430 N N . GLU A 1 441 ? -13.692 -14.161 22.924 1.00 90.94 441 GLU A N 1
ATOM 3431 C CA . GLU A 1 441 ? -13.201 -13.134 23.828 1.00 90.94 441 GLU A CA 1
ATOM 3432 C C . GLU A 1 441 ? -13.504 -11.757 23.228 1.00 90.94 441 GLU A C 1
ATOM 3434 O O . GLU A 1 441 ? -13.531 -11.560 22.026 1.00 90.94 441 GLU A O 1
ATOM 3439 N N . VAL A 1 442 ? -13.848 -10.787 24.078 1.00 92.06 442 VAL A N 1
ATOM 3440 C CA . VAL A 1 442 ? -14.173 -9.443 23.588 1.00 92.06 442 VAL A CA 1
ATOM 3441 C C . VAL A 1 442 ? -12.943 -8.571 23.703 1.00 92.06 442 VAL A C 1
ATOM 3443 O O . VAL A 1 442 ? -12.584 -8.142 24.805 1.00 92.06 442 VAL A O 1
ATOM 3446 N N . GLU A 1 443 ? -12.375 -8.246 22.553 1.00 90.31 443 GLU A N 1
ATOM 3447 C CA . GLU A 1 443 ? -11.102 -7.555 22.438 1.00 90.31 443 GLU A CA 1
ATOM 3448 C C . GLU A 1 443 ? -11.244 -6.193 21.744 1.00 90.31 443 GLU A C 1
ATOM 3450 O O . GLU A 1 443 ? -12.323 -5.752 21.326 1.00 90.31 443 GLU A O 1
ATOM 3455 N N . GLY A 1 444 ? -10.134 -5.454 21.693 1.00 90.75 444 GLY A N 1
ATOM 3456 C CA . GLY A 1 444 ? -10.017 -4.303 20.802 1.00 90.75 444 GLY A CA 1
ATOM 3457 C C . GLY A 1 444 ? -9.720 -4.754 19.373 1.00 90.75 444 GLY A C 1
ATOM 3458 O O . GLY A 1 444 ? -9.482 -5.924 19.120 1.00 90.75 444 GLY A O 1
ATOM 3459 N N . ASN A 1 445 ? -9.667 -3.815 18.427 1.00 93.38 445 ASN A N 1
ATOM 3460 C CA . ASN A 1 445 ? -9.046 -4.132 17.142 1.00 93.38 445 ASN A CA 1
ATOM 3461 C C . ASN A 1 445 ? -7.549 -4.340 17.351 1.00 93.38 445 ASN A C 1
ATOM 3463 O O . ASN A 1 445 ? -6.890 -3.510 17.989 1.00 93.38 445 ASN A O 1
ATOM 3467 N N . GLU A 1 446 ? -7.017 -5.389 16.745 1.00 96.56 446 GLU A N 1
ATOM 3468 C CA . GLU A 1 446 ? -5.630 -5.782 16.917 1.00 96.56 446 GLU A CA 1
ATOM 3469 C C . GLU A 1 446 ? -4.846 -5.732 15.611 1.00 96.56 446 GLU A C 1
ATOM 3471 O O . GLU A 1 446 ? -5.414 -5.590 14.532 1.00 96.56 446 GLU A O 1
ATOM 3476 N N . THR A 1 447 ? -3.518 -5.789 15.690 1.00 98.44 447 THR A N 1
ATOM 3477 C CA . THR A 1 447 ? -2.640 -5.545 14.540 1.00 98.44 447 THR A CA 1
ATOM 3478 C C . THR A 1 447 ? -1.551 -6.598 14.385 1.00 98.44 447 THR A C 1
ATOM 3480 O O . THR A 1 447 ? -0.939 -7.031 15.363 1.00 98.44 447 THR A O 1
ATOM 3483 N N . ILE A 1 448 ? -1.264 -6.941 13.129 1.00 98.69 448 ILE A N 1
ATOM 3484 C CA . ILE A 1 448 ? -0.148 -7.776 12.676 1.00 98.69 448 ILE A CA 1
ATOM 3485 C C . ILE A 1 448 ? 0.753 -6.916 11.783 1.00 98.69 448 ILE A C 1
ATOM 3487 O O . ILE A 1 448 ? 0.271 -6.209 10.895 1.00 98.69 448 ILE A O 1
ATOM 3491 N N . ASN A 1 449 ? 2.065 -7.003 11.979 1.00 98.62 449 ASN A N 1
ATOM 3492 C CA . ASN A 1 449 ? 3.056 -6.364 11.119 1.00 98.62 449 ASN A CA 1
ATOM 3493 C C . ASN A 1 449 ? 3.450 -7.303 9.971 1.00 98.62 449 ASN A C 1
ATOM 3495 O O . ASN A 1 449 ? 3.753 -8.476 10.190 1.00 98.62 449 ASN A O 1
ATOM 3499 N N . LEU A 1 450 ? 3.494 -6.773 8.753 1.00 98.81 450 LEU A N 1
ATOM 3500 C CA . LEU A 1 450 ? 3.873 -7.471 7.526 1.00 98.81 450 LEU A CA 1
ATOM 3501 C C . LEU A 1 450 ? 5.199 -6.906 7.015 1.00 98.81 450 LEU A C 1
ATOM 3503 O O . LEU A 1 450 ? 5.418 -5.694 7.052 1.00 98.81 450 LEU A O 1
ATOM 3507 N N . THR A 1 451 ? 6.095 -7.760 6.531 1.00 98.75 451 THR A N 1
ATOM 3508 C CA . THR A 1 451 ? 7.405 -7.334 6.014 1.00 98.75 451 THR A CA 1
ATOM 3509 C C . THR A 1 451 ? 7.774 -8.119 4.766 1.00 98.75 451 THR A C 1
ATOM 3511 O O . THR A 1 451 ? 7.595 -9.336 4.736 1.00 98.75 451 THR A O 1
ATOM 3514 N N . LEU A 1 452 ? 8.306 -7.416 3.765 1.00 98.81 452 LEU A N 1
ATOM 3515 C CA . LEU A 1 452 ? 8.987 -7.994 2.609 1.00 98.81 452 LEU A CA 1
ATOM 3516 C C . LEU A 1 452 ? 10.504 -7.948 2.815 1.00 98.81 452 LEU A C 1
ATOM 3518 O O . LEU A 1 452 ? 11.032 -6.983 3.369 1.00 98.81 452 LEU A O 1
ATOM 3522 N N . SER A 1 453 ? 11.215 -8.981 2.374 1.00 98.50 453 SER A N 1
ATOM 3523 C CA . SER A 1 453 ? 12.675 -9.058 2.483 1.00 98.50 453 SER A CA 1
ATOM 3524 C C . SER A 1 453 ? 13.297 -9.890 1.359 1.00 98.50 453 SER A C 1
ATOM 3526 O O . SER A 1 453 ? 12.598 -10.524 0.575 1.00 98.50 453 SER A O 1
ATOM 3528 N N . ASN A 1 454 ? 14.629 -9.847 1.261 1.00 96.62 454 ASN A N 1
ATOM 3529 C CA . ASN A 1 454 ? 15.429 -10.660 0.337 1.00 96.62 454 ASN A CA 1
ATOM 3530 C C . ASN A 1 454 ? 14.942 -10.652 -1.131 1.00 96.62 454 ASN A C 1
ATOM 3532 O O . ASN A 1 454 ? 14.795 -11.729 -1.715 1.00 96.62 454 ASN A O 1
ATOM 3536 N N . PRO A 1 455 ? 14.690 -9.482 -1.757 1.00 95.44 455 PRO A N 1
ATOM 3537 C CA . PRO A 1 455 ? 14.420 -9.465 -3.188 1.00 95.44 455 PRO A CA 1
ATOM 3538 C C . PRO A 1 455 ? 15.631 -10.034 -3.944 1.00 95.44 455 PRO A C 1
ATOM 3540 O O . PRO A 1 455 ? 16.786 -9.836 -3.557 1.00 95.44 455 PRO A O 1
ATOM 3543 N N . THR A 1 456 ? 15.376 -10.778 -5.013 1.00 89.56 456 THR A N 1
ATOM 3544 C CA . THR A 1 456 ? 16.417 -11.487 -5.773 1.00 89.56 456 THR A CA 1
ATOM 3545 C C . THR A 1 456 ? 16.605 -10.904 -7.170 1.00 89.56 456 THR A C 1
ATOM 3547 O O . THR A 1 456 ? 15.752 -10.183 -7.682 1.00 89.56 456 THR A O 1
ATOM 3550 N N . ARG A 1 457 ? 17.739 -11.242 -7.806 1.00 78.69 457 ARG A N 1
ATOM 3551 C CA . ARG A 1 457 ? 18.027 -10.956 -9.227 1.00 78.69 457 ARG A CA 1
ATOM 3552 C C . ARG A 1 457 ? 17.890 -9.472 -9.613 1.00 78.69 457 ARG A C 1
ATOM 3554 O O . ARG A 1 457 ? 17.418 -9.155 -10.700 1.00 78.69 457 ARG A O 1
ATOM 3561 N N . GLY A 1 458 ? 18.334 -8.583 -8.723 1.00 79.25 458 GLY A N 1
ATOM 3562 C CA . GLY A 1 458 ? 18.348 -7.137 -8.960 1.00 79.25 458 GLY A CA 1
ATOM 3563 C C . GLY A 1 458 ? 16.995 -6.451 -8.769 1.00 79.25 458 GLY A C 1
ATOM 3564 O O . GLY A 1 458 ? 16.872 -5.294 -9.141 1.00 79.25 458 GLY A O 1
ATOM 3565 N N . ALA A 1 459 ? 15.983 -7.135 -8.222 1.00 88.38 459 ALA A N 1
ATOM 3566 C CA . ALA A 1 459 ? 14.781 -6.466 -7.734 1.00 88.38 459 ALA A CA 1
ATOM 3567 C C . ALA A 1 459 ? 15.092 -5.676 -6.458 1.00 88.38 459 ALA A C 1
ATOM 3569 O O . ALA A 1 459 ? 15.926 -6.087 -5.642 1.00 88.38 459 ALA A O 1
ATOM 3570 N N . THR A 1 460 ? 14.382 -4.574 -6.253 1.00 92.06 460 THR A N 1
ATOM 3571 C CA . THR A 1 460 ? 14.484 -3.757 -5.039 1.00 92.06 460 THR A CA 1
ATOM 3572 C C . THR A 1 460 ? 13.163 -3.742 -4.278 1.00 92.06 460 THR A C 1
ATOM 3574 O O . THR A 1 460 ? 12.108 -4.087 -4.811 1.00 92.06 460 THR A O 1
ATOM 3577 N N . LEU A 1 461 ? 13.217 -3.387 -2.993 1.00 95.31 461 LEU A N 1
ATOM 3578 C CA . LEU A 1 461 ? 12.008 -3.162 -2.207 1.00 95.31 461 LEU A CA 1
ATOM 3579 C C . LEU A 1 461 ? 11.559 -1.715 -2.359 1.00 95.31 461 LEU A C 1
ATOM 3581 O O . LEU A 1 461 ? 12.367 -0.798 -2.205 1.00 95.31 461 LEU A O 1
ATOM 3585 N N . GLY A 1 462 ? 10.266 -1.532 -2.592 1.00 92.31 462 GLY A N 1
ATOM 3586 C CA . GLY A 1 462 ? 9.674 -0.212 -2.688 1.00 92.31 462 GLY A CA 1
ATOM 3587 C C . GLY A 1 462 ? 9.449 0.473 -1.352 1.00 92.31 462 GLY A C 1
ATOM 3588 O O . GLY A 1 462 ? 9.745 -0.051 -0.271 1.00 92.31 462 GLY A O 1
ATOM 3589 N N . THR A 1 463 ? 8.865 1.666 -1.428 1.00 93.69 463 THR A N 1
ATOM 3590 C CA . THR A 1 463 ? 8.574 2.485 -0.239 1.00 93.69 463 THR A CA 1
ATOM 3591 C C . THR A 1 463 ? 7.631 1.783 0.743 1.00 93.69 463 THR A C 1
ATOM 3593 O O . THR A 1 463 ? 7.787 1.933 1.955 1.00 93.69 463 THR A O 1
ATOM 3596 N N . THR A 1 464 ? 6.709 0.954 0.239 1.00 97.44 464 THR A N 1
ATOM 3597 C CA . THR A 1 464 ? 5.766 0.166 1.051 1.00 97.44 464 THR A CA 1
ATOM 3598 C C . THR A 1 464 ? 6.267 -1.272 1.244 1.00 97.44 464 THR A C 1
ATOM 3600 O O . THR A 1 464 ? 5.599 -2.244 0.897 1.00 97.44 464 THR A O 1
ATOM 3603 N N . SER A 1 465 ? 7.482 -1.426 1.773 1.00 97.81 465 SER A N 1
ATOM 3604 C CA . SER A 1 465 ? 8.094 -2.734 2.082 1.00 97.81 465 SER A CA 1
ATOM 3605 C C . SER A 1 465 ? 7.631 -3.341 3.412 1.00 97.81 465 SER A C 1
ATOM 3607 O O . SER A 1 465 ? 7.847 -4.527 3.676 1.00 97.81 465 SER A O 1
ATOM 3609 N N . THR A 1 466 ? 6.948 -2.546 4.235 1.00 98.50 466 THR A N 1
ATOM 3610 C CA . THR A 1 466 ? 6.218 -2.980 5.427 1.00 98.50 466 THR A CA 1
ATOM 3611 C C . THR A 1 466 ? 4.764 -2.525 5.342 1.00 98.50 466 THR A C 1
ATOM 3613 O O . THR A 1 466 ? 4.447 -1.529 4.691 1.00 98.50 466 THR A O 1
ATOM 3616 N N . ALA A 1 467 ? 3.868 -3.274 5.978 1.00 98.56 467 ALA A N 1
ATOM 3617 C CA . ALA A 1 467 ? 2.450 -2.939 6.059 1.00 98.56 467 ALA A CA 1
ATOM 3618 C C . ALA A 1 467 ? 1.850 -3.440 7.378 1.00 98.56 467 ALA A C 1
ATOM 3620 O O . ALA A 1 467 ? 2.437 -4.282 8.057 1.00 98.56 467 ALA A O 1
ATOM 3621 N N . VAL A 1 468 ? 0.672 -2.933 7.735 1.00 98.75 468 VAL A N 1
ATOM 3622 C CA . VAL A 1 468 ? -0.067 -3.355 8.935 1.00 98.75 468 VAL A CA 1
ATOM 3623 C C . VAL A 1 468 ? -1.386 -3.998 8.526 1.00 98.75 468 VAL A C 1
ATOM 3625 O O . VAL A 1 468 ? -2.147 -3.421 7.753 1.00 98.75 468 VAL A O 1
ATOM 3628 N N . LEU A 1 469 ? -1.676 -5.183 9.053 1.00 98.69 469 LEU A N 1
ATOM 3629 C CA . LEU A 1 469 ? -2.985 -5.823 8.954 1.00 98.69 469 LEU A CA 1
ATOM 3630 C C . LEU A 1 469 ? -3.732 -5.636 10.275 1.00 98.69 469 LEU A C 1
ATOM 3632 O O . LEU A 1 469 ? -3.243 -6.065 11.315 1.00 98.69 469 LEU A O 1
ATOM 3636 N N . THR A 1 470 ? -4.911 -5.023 10.224 1.00 98.38 470 THR A N 1
ATOM 3637 C CA . THR A 1 470 ? -5.798 -4.860 11.379 1.00 98.38 470 THR A CA 1
ATOM 3638 C C . THR A 1 470 ? -6.865 -5.950 11.389 1.00 98.38 470 THR A C 1
ATOM 3640 O O . THR A 1 470 ? -7.622 -6.076 10.424 1.00 98.38 470 THR A O 1
ATOM 3643 N N . ILE A 1 471 ? -6.953 -6.694 12.489 1.00 96.44 471 ILE A N 1
ATOM 3644 C CA . ILE A 1 471 ? -8.047 -7.617 12.791 1.00 96.44 471 ILE A CA 1
ATOM 3645 C C . ILE A 1 471 ? -9.133 -6.819 13.514 1.00 96.44 471 ILE A C 1
ATOM 3647 O O . ILE A 1 471 ? -8.884 -6.197 14.549 1.00 96.44 471 ILE A O 1
ATOM 3651 N N . ALA A 1 472 ? -10.328 -6.776 12.938 1.00 93.81 472 ALA A N 1
ATOM 3652 C CA . ALA A 1 472 ? -11.490 -6.177 13.568 1.00 93.81 472 ALA A CA 1
ATOM 3653 C C . ALA A 1 472 ? -12.210 -7.237 14.408 1.00 93.81 472 ALA A C 1
ATOM 3655 O O . ALA A 1 472 ? -12.783 -8.174 13.843 1.00 93.81 472 ALA A O 1
ATOM 3656 N N . ASN A 1 473 ? -12.193 -7.051 15.732 1.00 91.25 473 ASN A N 1
ATOM 3657 C CA . ASN A 1 473 ? -12.954 -7.870 16.674 1.00 91.25 473 ASN A CA 1
ATOM 3658 C C . ASN A 1 473 ? -14.427 -7.854 16.259 1.00 91.25 473 ASN A C 1
ATOM 3660 O O . ASN A 1 473 ? -15.039 -6.786 16.125 1.00 91.25 473 ASN A O 1
ATOM 3664 N N . ASN A 1 474 ? -15.015 -9.031 16.105 1.00 90.50 474 ASN A N 1
ATOM 3665 C CA . ASN A 1 474 ? -16.426 -9.192 15.764 1.00 90.50 474 ASN A CA 1
ATOM 3666 C C . ASN A 1 474 ? -17.286 -9.600 16.969 1.00 90.50 474 ASN A C 1
ATOM 3668 O O . ASN A 1 474 ? -18.505 -9.680 16.810 1.00 90.50 474 ASN A O 1
ATOM 3672 N N . ASP A 1 475 ? -16.696 -9.794 18.148 1.00 92.81 475 ASP A N 1
ATOM 3673 C CA . ASP A 1 475 ? -17.355 -10.341 19.331 1.00 92.81 475 ASP A CA 1
ATOM 3674 C C . ASP A 1 475 ? -17.969 -9.297 20.266 1.00 92.81 475 ASP A C 1
ATOM 3676 O O . ASP A 1 475 ? -17.531 -8.144 20.368 1.00 92.81 475 ASP A O 1
ATOM 3680 N N . VAL A 1 476 ? -19.034 -9.707 20.968 1.00 94.56 476 VAL A N 1
ATOM 3681 C CA . VAL A 1 476 ? -19.747 -8.864 21.941 1.00 94.56 476 VAL A CA 1
ATOM 3682 C C . VAL A 1 476 ? -20.090 -9.599 23.224 1.00 94.56 476 VAL A C 1
ATOM 3684 O O . VAL A 1 476 ? -20.393 -10.793 23.235 1.00 94.56 476 VAL A O 1
ATOM 3687 N N . SER A 1 477 ? -20.163 -8.835 24.313 1.00 95.62 477 SER A N 1
ATOM 3688 C CA . SER A 1 477 ? -20.628 -9.330 25.608 1.00 95.62 477 SER A CA 1
ATOM 3689 C C . SER A 1 477 ? -21.665 -8.396 26.218 1.00 95.62 477 SER A C 1
ATOM 3691 O O . SER A 1 477 ? -21.499 -7.175 26.202 1.00 95.62 477 SER A O 1
ATOM 3693 N N . PHE A 1 478 ? -22.734 -8.961 26.779 1.00 97.38 478 PHE A N 1
ATOM 3694 C CA . PHE A 1 478 ? -23.796 -8.205 27.446 1.00 97.38 478 PHE A CA 1
ATOM 3695 C C . PHE A 1 478 ? -23.782 -8.437 28.951 1.00 97.38 478 PHE A C 1
ATOM 3697 O O . PHE A 1 478 ? -23.741 -9.578 29.408 1.00 97.38 478 PHE A O 1
ATOM 3704 N N . ARG A 1 479 ? -23.895 -7.363 29.733 1.00 97.81 479 ARG A N 1
ATOM 3705 C CA . ARG A 1 479 ? -24.028 -7.431 31.195 1.00 97.81 479 ARG A CA 1
ATOM 3706 C C . ARG A 1 479 ? -24.954 -6.349 31.727 1.00 97.81 479 ARG A C 1
ATOM 3708 O O . ARG A 1 479 ? -25.150 -5.318 31.084 1.00 97.81 479 ARG A O 1
ATOM 3715 N N . PHE A 1 480 ? -25.487 -6.538 32.928 1.00 98.38 480 PHE A N 1
ATOM 3716 C CA . PHE A 1 480 ? -26.066 -5.410 33.652 1.00 98.38 480 PHE A CA 1
ATOM 3717 C C . PHE A 1 480 ? -24.966 -4.416 34.020 1.00 98.38 480 PHE A C 1
ATOM 3719 O O . PHE A 1 480 ? -23.851 -4.811 34.369 1.00 98.38 480 PHE A O 1
ATOM 3726 N N . LYS A 1 481 ? -25.273 -3.117 33.932 1.00 97.81 481 LYS A N 1
ATOM 3727 C CA . LYS A 1 481 ? -24.304 -2.070 34.285 1.00 97.81 481 LYS A CA 1
ATOM 3728 C C . LYS A 1 481 ? -23.992 -2.074 35.781 1.00 97.81 481 LYS A C 1
ATOM 3730 O O . LYS A 1 481 ? -22.858 -1.808 36.165 1.00 97.81 481 LYS A O 1
ATOM 3735 N N . ASP A 1 482 ? -24.999 -2.396 36.589 1.00 97.31 482 ASP A N 1
ATOM 3736 C CA . ASP A 1 482 ? -24.944 -2.434 38.043 1.00 97.31 482 ASP A CA 1
ATOM 3737 C C . ASP A 1 482 ? -25.428 -3.812 38.526 1.00 97.31 482 ASP A C 1
ATOM 3739 O O . ASP A 1 482 ? -26.357 -4.393 37.963 1.00 97.31 482 ASP A O 1
ATOM 3743 N N . ALA A 1 483 ? -24.805 -4.353 39.577 1.00 96.50 483 ALA A N 1
ATOM 3744 C CA . ALA A 1 483 ? -25.216 -5.635 40.165 1.00 96.50 483 ALA A CA 1
ATOM 3745 C C . ALA A 1 483 ? -26.534 -5.530 40.955 1.00 96.50 483 ALA A C 1
ATOM 3747 O O . ALA A 1 483 ? -27.186 -6.542 41.228 1.00 96.50 483 ALA A O 1
ATOM 3748 N N . SER A 1 484 ? -26.929 -4.312 41.327 1.00 96.44 484 SER A N 1
ATOM 3749 C CA . SER A 1 484 ? -28.199 -4.035 41.978 1.00 96.44 484 SER A CA 1
ATOM 3750 C C . SER A 1 484 ? -28.783 -2.691 41.553 1.00 96.44 484 SER A C 1
ATOM 3752 O O . SER A 1 484 ? -28.072 -1.750 41.203 1.00 96.44 484 SER A O 1
ATOM 3754 N N . TYR A 1 485 ? -30.107 -2.618 41.612 1.00 97.56 485 TYR A N 1
ATOM 3755 C CA . TYR A 1 485 ? -30.930 -1.455 41.320 1.00 97.56 485 TYR A CA 1
ATOM 3756 C C . TYR A 1 485 ? -31.906 -1.249 42.474 1.00 97.56 485 TYR A C 1
ATOM 3758 O O . TYR A 1 485 ? -32.287 -2.203 43.153 1.00 97.56 485 TYR A O 1
ATOM 3766 N N . SER A 1 486 ? -32.342 -0.013 42.701 1.00 95.44 486 SER A N 1
ATOM 3767 C CA . SER A 1 486 ? -33.380 0.248 43.690 1.00 95.44 486 SER A CA 1
ATOM 3768 C C . SER A 1 486 ? -34.254 1.428 43.294 1.00 95.44 486 SER A C 1
ATOM 3770 O O . SER A 1 486 ? -33.754 2.455 42.836 1.00 95.44 486 SER A O 1
ATOM 3772 N N . VAL A 1 487 ? -35.555 1.275 43.495 1.00 96.19 487 VAL A N 1
ATOM 3773 C CA . VAL A 1 487 ? -36.611 2.202 43.074 1.00 96.19 487 VAL A CA 1
ATOM 3774 C C . VAL A 1 487 ? -37.628 2.320 44.207 1.00 96.19 487 VAL A C 1
ATOM 3776 O O . VAL A 1 487 ? -37.793 1.351 44.940 1.00 96.19 487 VAL A O 1
ATOM 3779 N N . SER A 1 488 ? -38.268 3.472 44.403 1.00 92.62 488 SER A N 1
ATOM 3780 C CA . SER A 1 488 ? -39.446 3.540 45.284 1.00 92.62 488 SER A CA 1
ATOM 3781 C C . SER A 1 488 ? -40.664 3.014 44.529 1.00 92.62 488 SER A C 1
ATOM 3783 O O . SER A 1 488 ? -40.771 3.247 43.324 1.00 92.62 488 SER A O 1
ATOM 3785 N N . GLU A 1 489 ? -41.587 2.320 45.195 1.00 91.94 489 GLU A N 1
ATOM 3786 C CA . GLU A 1 489 ? -42.830 1.912 44.527 1.00 91.94 489 GLU A CA 1
ATOM 3787 C C . GLU A 1 489 ? -43.647 3.110 44.001 1.00 91.94 489 GLU A C 1
ATOM 3789 O O . GLU A 1 489 ? -44.266 3.009 42.939 1.00 91.94 489 GLU A O 1
ATOM 3794 N N . HIS A 1 490 ? -43.503 4.289 44.621 1.00 89.38 490 HIS A N 1
ATOM 3795 C CA . HIS A 1 490 ? -44.061 5.557 44.145 1.00 89.38 490 HIS A CA 1
ATOM 3796 C C . HIS A 1 490 ? -43.495 6.071 42.809 1.00 89.38 490 HIS A C 1
ATOM 3798 O O . HIS A 1 490 ? -44.167 6.828 42.104 1.00 89.38 490 HIS A O 1
ATOM 3804 N N . ASP A 1 491 ? -42.273 5.681 42.424 1.00 89.50 491 ASP A N 1
ATOM 3805 C CA . ASP A 1 491 ? -41.607 6.207 41.218 1.00 89.50 491 ASP A CA 1
ATOM 3806 C C . ASP A 1 491 ? -42.237 5.663 39.917 1.00 89.50 491 ASP A C 1
ATOM 3808 O O . ASP A 1 491 ? -41.952 6.151 38.818 1.00 89.50 491 ASP A O 1
ATOM 3812 N N . GLY A 1 492 ? -43.070 4.619 40.016 1.00 90.44 492 GLY A N 1
ATOM 3813 C CA . GLY A 1 492 ? -43.855 4.033 38.923 1.00 90.44 492 GLY A CA 1
ATOM 3814 C C . GLY A 1 492 ? -43.055 3.281 37.851 1.00 90.44 492 GLY A C 1
ATOM 3815 O O . GLY A 1 492 ? -43.618 2.454 37.134 1.00 90.44 492 GLY A O 1
ATOM 3816 N N . THR A 1 493 ? -41.744 3.509 37.723 1.00 95.31 493 THR A N 1
ATOM 3817 C CA . THR A 1 493 ? -40.875 2.775 36.789 1.00 95.31 493 THR A CA 1
ATOM 3818 C C . THR A 1 493 ? -39.454 2.589 37.322 1.00 95.31 493 THR A C 1
ATOM 3820 O O . THR A 1 493 ? -38.791 3.542 37.723 1.00 95.31 493 THR A O 1
ATOM 3823 N N . ALA A 1 494 ? -38.937 1.362 37.242 1.00 96.12 494 ALA A N 1
ATOM 3824 C CA . ALA A 1 494 ? -37.523 1.065 37.449 1.00 96.12 494 ALA A CA 1
ATOM 3825 C C . ALA A 1 494 ? -36.785 1.102 36.109 1.00 96.12 494 ALA A C 1
ATOM 3827 O O . ALA A 1 494 ? -37.123 0.350 35.196 1.00 96.12 494 ALA A O 1
ATOM 3828 N N . THR A 1 495 ? -35.757 1.943 35.987 1.00 97.31 495 THR A N 1
ATOM 3829 C CA . THR A 1 495 ? -34.905 1.990 34.787 1.00 97.31 495 THR A CA 1
ATOM 3830 C C . THR A 1 495 ? -33.677 1.111 34.975 1.00 97.31 495 THR A C 1
ATOM 3832 O O . THR A 1 495 ? -32.834 1.389 35.828 1.00 97.31 495 THR A O 1
ATOM 3835 N N . ILE A 1 496 ? -33.550 0.079 34.145 1.00 98.00 496 ILE A N 1
ATOM 3836 C CA . ILE A 1 496 ? -32.449 -0.884 34.188 1.00 98.00 496 ILE A CA 1
ATOM 3837 C C . ILE A 1 496 ? -31.492 -0.607 33.038 1.00 98.00 496 ILE A C 1
ATOM 3839 O O . ILE A 1 496 ? -31.926 -0.381 31.909 1.00 98.00 496 ILE A O 1
ATOM 3843 N N . ARG A 1 497 ? -30.184 -0.633 33.312 1.00 98.06 497 ARG A N 1
ATOM 3844 C CA . ARG A 1 497 ? -29.140 -0.375 32.312 1.00 98.06 497 ARG A CA 1
ATOM 3845 C C . ARG A 1 497 ? -28.409 -1.662 31.951 1.00 98.06 497 ARG A C 1
ATOM 3847 O O . ARG A 1 497 ? -27.886 -2.350 32.823 1.00 98.06 497 ARG A O 1
ATOM 3854 N N . VAL A 1 498 ? -28.322 -1.946 30.660 1.00 98.31 498 VAL A N 1
ATOM 3855 C CA . VAL A 1 498 ? -27.560 -3.066 30.106 1.00 98.31 498 VAL A CA 1
ATOM 3856 C C . VAL A 1 498 ? -26.425 -2.498 29.272 1.00 98.31 498 VAL A C 1
ATOM 3858 O O . VAL A 1 498 ? -26.639 -1.649 28.405 1.00 98.31 498 VAL A O 1
ATOM 3861 N N . GLU A 1 499 ? -25.216 -2.948 29.573 1.00 97.44 499 GLU A N 1
ATOM 3862 C CA . GLU A 1 499 ? -23.991 -2.585 28.877 1.00 97.44 499 GLU A CA 1
ATOM 3863 C C . GLU A 1 499 ? -23.626 -3.677 27.869 1.00 97.44 499 GLU A C 1
ATOM 3865 O O . GLU A 1 499 ? -23.630 -4.866 28.194 1.00 97.44 499 GLU A O 1
ATOM 3870 N N . LYS A 1 500 ? -23.303 -3.247 26.650 1.00 95.12 500 LYS A N 1
ATOM 3871 C CA . LYS A 1 500 ? -22.691 -4.033 25.587 1.00 95.12 500 LYS A CA 1
ATOM 3872 C C . LYS A 1 500 ? -21.208 -3.666 25.517 1.00 95.12 500 LYS A C 1
ATOM 3874 O O . LYS A 1 500 ? -20.873 -2.506 25.275 1.00 95.12 500 LYS A O 1
ATOM 3879 N N . LEU A 1 501 ? -20.342 -4.652 25.702 1.00 93.06 501 LEU A N 1
ATOM 3880 C CA . LEU A 1 501 ? -18.905 -4.566 25.448 1.00 93.06 501 LEU A CA 1
ATOM 3881 C C . LEU A 1 501 ? -18.602 -5.091 24.039 1.00 93.06 501 LEU A C 1
ATOM 3883 O O . LEU A 1 501 ? -19.341 -5.937 23.532 1.00 93.06 501 LEU A O 1
ATOM 3887 N N . GLY A 1 502 ? -17.526 -4.591 23.432 1.00 87.44 502 GLY A N 1
ATOM 3888 C CA . GLY A 1 502 ? -17.163 -4.907 22.049 1.00 87.44 502 GLY A CA 1
ATOM 3889 C C . GLY A 1 502 ? -17.913 -4.059 21.017 1.00 87.44 502 GLY A C 1
ATOM 3890 O O . GLY A 1 502 ? -18.953 -3.436 21.288 1.00 87.44 502 GLY A O 1
ATOM 3891 N N . GLY A 1 503 ? -17.364 -4.006 19.808 1.00 78.56 503 GLY A N 1
ATOM 3892 C CA . GLY A 1 503 ? -17.900 -3.241 18.687 1.00 78.56 503 GLY A CA 1
ATOM 3893 C C . GLY A 1 503 ? -18.141 -4.150 17.494 1.00 78.56 503 GLY A C 1
ATOM 3894 O O . GLY A 1 503 ? -17.256 -4.891 17.111 1.00 78.56 503 GLY A O 1
ATOM 3895 N N . THR A 1 504 ? -19.326 -4.079 16.892 1.00 79.00 504 THR A N 1
ATOM 3896 C CA . THR A 1 504 ? -19.597 -4.742 15.609 1.00 79.00 504 THR A CA 1
ATOM 3897 C C . THR A 1 504 ? -20.450 -3.809 14.749 1.00 79.00 504 THR A C 1
ATOM 3899 O O . THR A 1 504 ? -21.233 -3.022 15.302 1.00 79.00 504 THR A O 1
ATOM 3902 N N . PRO A 1 505 ? -20.299 -3.858 13.414 1.00 81.19 505 PRO A N 1
ATOM 3903 C CA . PRO A 1 505 ? -21.116 -3.090 12.479 1.00 81.19 505 PRO A CA 1
ATOM 3904 C C . PRO A 1 505 ? -22.523 -3.676 12.289 1.00 81.19 505 PRO A C 1
ATOM 3906 O O . PRO A 1 505 ? -23.282 -3.160 11.474 1.00 81.19 505 PRO A O 1
ATOM 3909 N N . GLU A 1 506 ? -22.881 -4.739 13.012 1.00 86.69 506 GLU A N 1
ATOM 3910 C CA . GLU A 1 506 ? -24.152 -5.445 12.887 1.00 86.69 506 GLU A CA 1
ATOM 3911 C C . GLU A 1 506 ? -25.099 -5.152 14.052 1.00 86.69 506 GLU A C 1
ATOM 3913 O O . GLU A 1 506 ? -24.718 -4.692 15.131 1.00 86.69 506 GLU A O 1
ATOM 3918 N N . THR A 1 507 ? -26.378 -5.453 13.831 1.00 94.25 507 THR A N 1
ATOM 3919 C CA . THR A 1 507 ? -27.369 -5.416 14.908 1.00 94.25 507 THR A CA 1
ATOM 3920 C C . THR A 1 507 ? -27.212 -6.639 15.808 1.00 94.25 507 THR A C 1
ATOM 3922 O O . THR A 1 507 ? -27.280 -7.774 15.337 1.00 94.25 507 THR A O 1
ATOM 3925 N N . VAL A 1 508 ? -27.069 -6.410 17.112 1.00 96.00 508 VAL A N 1
ATOM 3926 C CA . VAL A 1 508 ? -26.950 -7.464 18.129 1.00 96.00 508 VAL A CA 1
ATOM 3927 C C . VAL A 1 508 ? -28.081 -7.366 19.147 1.00 96.00 508 VAL A C 1
ATOM 3929 O O . VAL A 1 508 ? -28.626 -6.284 19.388 1.00 96.00 508 VAL A O 1
ATOM 3932 N N . THR A 1 509 ? -28.461 -8.493 19.749 1.00 97.38 509 THR A N 1
ATOM 3933 C CA . THR A 1 509 ? -29.590 -8.531 20.691 1.00 97.38 509 THR A CA 1
ATOM 3934 C C . THR A 1 509 ? -29.276 -9.321 21.950 1.00 97.38 509 THR A C 1
ATOM 3936 O O . THR A 1 509 ? -28.398 -10.180 21.942 1.00 97.38 509 THR A O 1
ATOM 3939 N N . VAL A 1 510 ? -29.991 -9.019 23.034 1.00 98.12 510 VAL A N 1
ATOM 3940 C CA . VAL A 1 510 ? -29.990 -9.802 24.274 1.00 98.12 510 VAL A CA 1
ATOM 3941 C C . VAL A 1 510 ? -31.382 -9.773 24.895 1.00 98.12 510 VAL A C 1
ATOM 3943 O O . VAL A 1 510 ? -32.025 -8.720 24.957 1.00 98.12 510 VAL A O 1
ATOM 3946 N N . ASN A 1 511 ? -31.867 -10.921 25.359 1.00 98.44 511 ASN A N 1
ATOM 3947 C CA . ASN A 1 511 ? -33.143 -10.993 26.060 1.00 98.44 511 ASN A CA 1
ATOM 3948 C C . ASN A 1 511 ? -32.959 -10.645 27.533 1.00 98.44 511 ASN A C 1
ATOM 3950 O O . ASN A 1 511 ? -31.945 -10.987 28.138 1.00 98.44 511 ASN A O 1
ATOM 3954 N N . TYR A 1 512 ? -33.973 -10.018 28.117 1.00 97.81 512 TYR A N 1
ATOM 3955 C CA . TYR A 1 512 ? -34.084 -9.823 29.554 1.00 97.81 512 TYR A CA 1
ATOM 3956 C C . TYR A 1 512 ? -35.385 -10.435 30.075 1.00 97.81 512 TYR A C 1
ATOM 3958 O O . TYR A 1 512 ? -36.412 -10.487 29.390 1.00 97.81 512 TYR A O 1
ATOM 3966 N N . SER A 1 513 ? -35.334 -10.909 31.312 1.00 96.38 513 SER A N 1
ATOM 3967 C CA . SER A 1 513 ? -36.481 -11.442 32.043 1.00 96.38 513 SER A CA 1
ATOM 3968 C C . SER A 1 513 ? -36.270 -11.281 33.542 1.00 96.38 513 SER A C 1
ATOM 3970 O O . SER A 1 513 ? -35.130 -11.164 34.001 1.00 96.38 513 SER A O 1
ATOM 3972 N N . THR A 1 514 ? -37.347 -11.347 34.314 1.00 93.50 514 THR A N 1
ATOM 3973 C CA . THR A 1 514 ? -37.287 -11.463 35.772 1.00 93.50 514 THR A CA 1
ATOM 3974 C C . THR A 1 514 ? -37.438 -12.915 36.220 1.00 93.50 514 THR A C 1
ATOM 3976 O O . THR A 1 514 ? -38.141 -13.715 35.602 1.00 93.50 514 THR A O 1
ATOM 3979 N N . SER A 1 515 ? -36.765 -13.275 37.309 1.00 85.25 515 SER A N 1
ATOM 3980 C CA . SER A 1 515 ? -36.935 -14.550 38.002 1.00 85.25 515 SER A CA 1
ATOM 3981 C C . SER A 1 515 ? -36.795 -14.362 39.515 1.00 85.25 515 SER A C 1
ATOM 3983 O O . SER A 1 515 ? -36.141 -13.430 39.973 1.00 85.25 515 SER A O 1
ATOM 3985 N N . GLY A 1 516 ? -37.422 -15.239 40.306 1.00 82.06 516 GLY A N 1
ATOM 3986 C CA . GLY A 1 516 ? -37.271 -15.261 41.767 1.00 82.06 516 GLY A CA 1
ATOM 3987 C C . GLY A 1 516 ? -37.611 -13.947 42.492 1.00 82.06 516 GLY A C 1
ATOM 3988 O O . GLY A 1 516 ? -38.293 -13.079 41.955 1.00 82.06 516 GLY A O 1
ATOM 3989 N N . GLY A 1 517 ? -37.117 -13.820 43.729 1.00 89.81 517 GLY A N 1
ATOM 3990 C CA . GLY A 1 517 ? -37.333 -12.649 44.586 1.00 89.81 517 GLY A CA 1
ATOM 3991 C C . GLY A 1 517 ? -38.585 -12.723 45.470 1.00 89.81 517 GLY A C 1
ATOM 3992 O O . GLY A 1 517 ? -39.279 -13.740 45.509 1.00 89.81 517 GLY A O 1
ATOM 3993 N N . THR A 1 518 ? -38.825 -11.655 46.234 1.00 94.31 518 THR A N 1
ATOM 3994 C CA . THR A 1 518 ? -40.001 -11.497 47.114 1.00 94.31 518 THR A CA 1
ATOM 3995 C C . THR A 1 518 ? -41.148 -10.724 46.466 1.00 94.31 518 THR A C 1
ATOM 3997 O O . THR A 1 518 ? -42.241 -10.724 47.030 1.00 94.31 518 THR A O 1
ATOM 4000 N N . ALA A 1 519 ? -40.909 -10.080 45.320 1.00 93.50 519 ALA A N 1
ATOM 4001 C CA . ALA A 1 519 ? -41.920 -9.328 44.590 1.00 93.50 519 ALA A CA 1
ATOM 4002 C C . ALA A 1 519 ? -42.835 -10.242 43.755 1.00 93.50 519 ALA A C 1
ATOM 4004 O O . ALA A 1 519 ? -42.386 -11.202 43.121 1.00 93.50 519 ALA A O 1
ATOM 4005 N N . ILE A 1 520 ? -44.118 -9.907 43.697 1.00 91.56 520 ILE A N 1
ATOM 4006 C CA . ILE A 1 520 ? -45.186 -10.650 43.040 1.00 91.56 520 ILE A CA 1
ATOM 4007 C C . ILE A 1 520 ? -45.639 -9.890 41.787 1.00 91.56 520 ILE A C 1
ATOM 4009 O O . ILE A 1 520 ? -46.047 -8.729 41.833 1.00 91.56 520 ILE A O 1
ATOM 4013 N N . ALA A 1 521 ? -45.603 -10.577 40.645 1.00 92.88 521 ALA A N 1
ATOM 4014 C CA . ALA A 1 521 ? -46.097 -10.053 39.374 1.00 92.88 521 ALA A CA 1
ATOM 4015 C C . ALA A 1 521 ? -47.593 -9.702 39.448 1.00 92.88 521 ALA A C 1
ATOM 4017 O O . ALA A 1 521 ? -48.407 -10.515 39.884 1.00 92.88 521 ALA A O 1
ATOM 4018 N N . GLY A 1 522 ? -47.955 -8.512 38.971 1.00 90.62 522 GLY A N 1
ATOM 4019 C CA . GLY A 1 522 ? -49.317 -7.973 39.023 1.00 90.62 522 GLY A CA 1
ATOM 4020 C C . GLY A 1 522 ? -49.705 -7.353 40.369 1.00 90.62 522 GLY A C 1
ATOM 4021 O O . GLY A 1 522 ? -50.780 -6.763 40.453 1.00 90.62 522 GLY A O 1
ATOM 4022 N N . THR A 1 523 ? -48.851 -7.463 41.392 1.00 91.38 523 THR A N 1
ATOM 4023 C CA . THR A 1 523 ? -49.011 -6.771 42.680 1.00 91.38 523 THR A CA 1
ATOM 4024 C C . THR A 1 523 ? -47.964 -5.679 42.834 1.00 91.38 523 THR A C 1
ATOM 4026 O O . THR A 1 523 ? -48.351 -4.531 42.989 1.00 91.38 523 THR A O 1
ATOM 4029 N N . ASP A 1 524 ? -46.682 -6.017 42.675 1.00 93.12 524 ASP A N 1
ATOM 4030 C CA . ASP A 1 524 ? -45.570 -5.078 42.899 1.00 93.12 524 ASP A CA 1
ATOM 4031 C C . ASP A 1 524 ? -45.007 -4.520 41.578 1.00 93.12 524 ASP A C 1
ATOM 4033 O O . ASP A 1 524 ? -44.387 -3.460 41.530 1.00 93.12 524 ASP A O 1
ATOM 4037 N N . TYR A 1 525 ? -45.205 -5.236 40.465 1.00 95.06 525 TYR A N 1
ATOM 4038 C CA . TYR A 1 525 ? -44.718 -4.840 39.140 1.00 95.06 525 TYR A CA 1
ATOM 4039 C C . TYR A 1 525 ? -45.544 -5.451 38.001 1.00 95.06 525 TYR A C 1
ATOM 4041 O O . TYR A 1 525 ? -46.168 -6.505 38.160 1.00 95.06 525 TYR A O 1
ATOM 4049 N N . ASP A 1 526 ? -45.510 -4.828 36.821 1.00 95.25 526 ASP A N 1
ATOM 4050 C CA . ASP A 1 526 ? -46.135 -5.368 35.609 1.00 95.25 526 ASP A CA 1
ATOM 4051 C C . ASP A 1 526 ? -45.206 -6.366 34.895 1.00 95.25 526 ASP A C 1
ATOM 4053 O O . ASP A 1 526 ? -44.191 -5.990 34.295 1.00 95.25 526 ASP A O 1
ATOM 4057 N N . ALA A 1 527 ? -45.592 -7.645 34.894 1.00 91.81 527 ALA A N 1
ATOM 4058 C CA . ALA A 1 527 ? -44.855 -8.712 34.221 1.00 91.81 527 ALA A CA 1
ATOM 4059 C C . ALA A 1 527 ? -44.697 -8.504 32.706 1.00 91.81 527 ALA A C 1
ATOM 4061 O O . ALA A 1 527 ? -43.715 -8.983 32.139 1.00 91.81 527 ALA A O 1
ATOM 4062 N N . ALA A 1 528 ? -45.611 -7.782 32.045 1.00 92.44 528 ALA A N 1
ATOM 4063 C CA . ALA A 1 528 ? -45.521 -7.517 30.608 1.00 92.44 528 ALA A CA 1
ATOM 4064 C C . ALA A 1 528 ? -44.331 -6.611 30.250 1.00 92.44 528 ALA A C 1
ATOM 4066 O O . ALA A 1 528 ? -43.789 -6.712 29.153 1.00 92.44 528 ALA A O 1
ATOM 4067 N N . THR A 1 529 ? -43.904 -5.757 31.184 1.00 93.81 529 THR A N 1
ATOM 4068 C CA . THR A 1 529 ? -42.743 -4.860 31.025 1.00 93.81 529 THR A CA 1
ATOM 4069 C C . THR A 1 529 ? -41.442 -5.455 31.572 1.00 93.81 529 THR A C 1
ATOM 4071 O O . THR A 1 529 ? -40.358 -4.920 31.359 1.00 93.81 529 THR A O 1
ATOM 4074 N N . ALA A 1 530 ? -41.534 -6.591 32.266 1.00 93.12 530 ALA A N 1
ATOM 4075 C CA . ALA A 1 530 ? -40.421 -7.246 32.944 1.00 93.12 530 ALA A CA 1
ATOM 4076 C C . ALA A 1 530 ? -39.679 -8.278 32.074 1.00 93.12 530 ALA A C 1
ATOM 4078 O O . ALA A 1 530 ? -38.746 -8.936 32.539 1.00 93.12 530 ALA A O 1
ATOM 4079 N N . THR A 1 531 ? -40.079 -8.436 30.812 1.00 95.88 531 THR A N 1
ATOM 4080 C CA . THR A 1 531 ? -39.405 -9.302 29.844 1.00 95.88 531 THR A CA 1
ATOM 4081 C C . THR A 1 531 ? -39.414 -8.692 28.448 1.00 95.88 531 THR A C 1
ATOM 4083 O O . THR A 1 531 ? -40.345 -7.984 28.072 1.00 95.88 531 THR A O 1
ATOM 4086 N N . GLY A 1 532 ? -38.375 -8.968 27.666 1.00 96.69 532 GLY A N 1
ATOM 4087 C CA . GLY A 1 532 ? -38.276 -8.504 26.291 1.00 96.69 532 GLY A CA 1
ATOM 4088 C C . GLY A 1 532 ? -36.893 -8.733 25.698 1.00 96.69 532 GLY A C 1
ATOM 4089 O O . GLY A 1 532 ? -36.068 -9.459 26.251 1.00 96.69 532 GLY A O 1
ATOM 4090 N N . THR A 1 533 ? -36.638 -8.078 24.570 1.00 97.62 533 THR A N 1
ATOM 4091 C CA . THR A 1 533 ? -35.355 -8.125 23.860 1.00 97.62 533 THR A CA 1
ATOM 4092 C C . THR A 1 533 ? -34.810 -6.711 23.718 1.00 97.62 533 THR A C 1
ATOM 4094 O O . THR A 1 533 ? -35.474 -5.828 23.173 1.00 97.62 533 THR A O 1
ATOM 4097 N N . LEU A 1 534 ? -33.587 -6.487 24.193 1.00 97.50 534 LEU A N 1
ATOM 4098 C CA . LEU A 1 534 ? -32.826 -5.287 23.874 1.00 97.50 534 LEU A CA 1
ATOM 4099 C C . LEU A 1 534 ? -32.103 -5.494 22.548 1.00 97.50 534 LEU A C 1
ATOM 4101 O O . LEU A 1 534 ? -31.392 -6.476 22.368 1.00 97.50 534 LEU A O 1
ATOM 4105 N N . THR A 1 535 ? -32.273 -4.541 21.638 1.00 96.81 535 THR A N 1
ATOM 4106 C CA . THR A 1 535 ? -31.615 -4.522 20.327 1.00 96.81 535 THR A CA 1
ATOM 4107 C C . THR A 1 535 ? -30.640 -3.355 20.279 1.00 96.81 535 THR A C 1
ATOM 4109 O O . THR A 1 535 ? -31.051 -2.220 20.520 1.00 96.81 535 THR A O 1
ATOM 4112 N N . PHE A 1 536 ? -29.374 -3.619 19.969 1.00 96.12 536 PHE A N 1
ATOM 4113 C CA . PHE A 1 536 ? -28.339 -2.619 19.715 1.00 96.12 536 PHE A CA 1
ATOM 4114 C C . PHE A 1 536 ? -28.030 -2.628 18.217 1.00 96.12 536 PHE A C 1
ATOM 4116 O O . PHE A 1 536 ? -27.417 -3.566 17.713 1.00 96.12 536 PHE A O 1
ATOM 4123 N N . ALA A 1 537 ? -28.496 -1.605 17.512 1.00 94.25 537 ALA A N 1
ATOM 4124 C CA . ALA A 1 537 ? -28.188 -1.338 16.120 1.00 94.25 537 ALA A CA 1
ATOM 4125 C C . ALA A 1 537 ? -26.796 -0.685 15.978 1.00 94.25 537 ALA A C 1
ATOM 4127 O O . ALA A 1 537 ? -26.243 -0.163 16.954 1.00 94.25 537 ALA A O 1
ATOM 4128 N N . PRO A 1 538 ? -26.223 -0.671 14.765 1.00 89.25 538 PRO A N 1
ATOM 4129 C CA . PRO A 1 538 ? -24.945 -0.014 14.512 1.00 89.25 538 PRO A CA 1
ATOM 4130 C C . PRO A 1 538 ? -24.994 1.472 14.888 1.00 89.25 538 PRO A C 1
ATOM 4132 O O . PRO A 1 538 ? -25.932 2.184 14.531 1.00 89.25 538 PRO A O 1
ATOM 4135 N N . GLY A 1 539 ? -23.984 1.939 15.624 1.00 86.38 539 GLY A N 1
ATOM 4136 C CA . GLY A 1 539 ? -23.902 3.321 16.114 1.00 86.38 539 GLY A CA 1
ATOM 4137 C C . GLY A 1 539 ? -24.692 3.612 17.395 1.00 86.38 539 GLY A C 1
ATOM 4138 O O . GLY A 1 539 ? -24.566 4.713 17.933 1.00 86.38 539 GLY A O 1
ATOM 4139 N N . ASP A 1 540 ? -25.460 2.652 17.921 1.00 92.75 540 ASP A N 1
ATOM 4140 C CA . ASP A 1 540 ? -26.066 2.806 19.243 1.00 92.75 540 ASP A CA 1
ATOM 4141 C C . ASP A 1 540 ? -24.996 2.935 20.340 1.00 92.75 540 ASP A C 1
ATOM 4143 O O . ASP A 1 540 ? -23.922 2.328 20.245 1.00 92.75 540 ASP A O 1
ATOM 4147 N N . PRO A 1 541 ? -25.286 3.676 21.426 1.00 89.75 541 PRO A N 1
ATOM 4148 C CA . PRO A 1 541 ? -24.394 3.721 22.573 1.00 89.75 541 PRO A CA 1
ATOM 4149 C C . PRO A 1 541 ? -24.192 2.316 23.156 1.00 89.75 541 PRO A C 1
ATOM 4151 O O . PRO A 1 541 ? -25.109 1.492 23.175 1.00 89.75 541 PRO A O 1
ATOM 4154 N N . GLY A 1 542 ? -23.010 2.066 23.729 1.00 92.56 542 GLY A N 1
ATOM 4155 C CA . GLY A 1 542 ? -22.692 0.808 24.421 1.00 92.56 542 GLY A CA 1
ATOM 4156 C C . GLY A 1 542 ? -23.553 0.530 25.662 1.00 92.56 542 GLY A C 1
ATOM 4157 O O . GLY A 1 542 ? -23.394 -0.504 26.293 1.00 92.56 542 GLY A O 1
ATOM 4158 N N . ILE A 1 543 ? -24.476 1.423 26.028 1.00 96.69 543 ILE A N 1
ATOM 4159 C CA . ILE A 1 543 ? -25.447 1.218 27.104 1.00 96.69 543 ILE A CA 1
ATOM 4160 C C . ILE A 1 543 ? -26.844 1.500 26.560 1.00 96.69 543 ILE A C 1
ATOM 4162 O O . ILE A 1 543 ? -27.103 2.585 26.039 1.00 96.69 543 ILE A O 1
ATOM 4166 N N . LYS A 1 544 ? -27.761 0.553 26.762 1.00 97.06 544 LYS A N 1
ATOM 4167 C CA . LYS A 1 544 ? -29.200 0.752 26.561 1.00 97.06 544 LYS A CA 1
ATOM 4168 C C . LYS A 1 544 ? -29.973 0.461 27.829 1.00 97.06 544 LYS A C 1
ATOM 4170 O O . LYS A 1 544 ? -29.486 -0.200 28.745 1.00 97.06 544 LYS A O 1
ATOM 4175 N N . THR A 1 545 ? -31.194 0.972 27.872 1.00 97.31 545 THR A N 1
ATOM 4176 C CA . THR A 1 545 ? -32.075 0.824 29.022 1.00 97.31 545 THR A CA 1
ATOM 4177 C C . THR A 1 545 ? -33.391 0.177 28.643 1.00 97.31 545 THR A C 1
ATOM 4179 O O . THR A 1 545 ? -33.910 0.413 27.554 1.00 97.31 545 THR A O 1
ATOM 4182 N N . PHE A 1 546 ? -33.953 -0.583 29.574 1.00 96.88 546 PHE A N 1
ATOM 4183 C CA . PHE A 1 546 ? -35.363 -0.957 29.569 1.00 96.88 546 PHE A CA 1
ATOM 4184 C C . PHE A 1 546 ? -36.000 -0.525 30.890 1.00 96.88 546 PHE A C 1
ATOM 4186 O O . PHE A 1 546 ? -35.298 -0.263 31.872 1.00 96.88 546 PHE A O 1
ATOM 4193 N N . SER A 1 547 ? -37.325 -0.429 30.902 1.00 97.00 547 SER A N 1
ATOM 4194 C CA . SER A 1 547 ? -38.084 0.013 32.068 1.00 97.00 547 SER A CA 1
ATOM 4195 C C . SER A 1 547 ? -39.058 -1.070 32.497 1.00 97.00 547 SER A C 1
ATOM 4197 O O . SER A 1 547 ? -39.772 -1.616 31.661 1.00 97.00 547 SER A O 1
ATOM 4199 N N . ILE A 1 548 ? -39.096 -1.341 33.798 1.00 97.06 548 ILE A N 1
ATOM 4200 C CA . ILE A 1 548 ? -40.106 -2.194 34.427 1.00 97.06 548 ILE A CA 1
ATOM 4201 C C . ILE A 1 548 ? -41.106 -1.269 35.113 1.00 97.06 548 ILE A C 1
ATOM 4203 O O . ILE A 1 548 ? -40.704 -0.428 35.919 1.00 97.06 548 ILE A O 1
ATOM 4207 N N . THR A 1 549 ? -42.391 -1.399 34.801 1.00 97.25 549 THR A N 1
ATOM 4208 C CA . THR A 1 549 ? -43.454 -0.661 35.489 1.00 97.25 549 THR A CA 1
ATOM 4209 C C . THR A 1 549 ? -43.627 -1.212 36.897 1.00 97.25 549 THR A C 1
ATOM 4211 O O . THR A 1 549 ? -43.861 -2.408 37.077 1.00 97.25 549 THR A O 1
ATOM 4214 N N . ILE A 1 550 ? -43.508 -0.325 37.881 1.00 96.50 550 ILE A N 1
ATOM 4215 C CA . ILE A 1 550 ? -43.679 -0.621 39.302 1.00 96.50 550 ILE A CA 1
ATOM 4216 C C . ILE A 1 550 ? -45.102 -0.245 39.695 1.00 96.50 550 ILE A C 1
ATOM 4218 O O . ILE A 1 550 ? -45.614 0.800 39.286 1.00 96.50 550 ILE A O 1
ATOM 4222 N N . LEU A 1 551 ? -45.760 -1.134 40.427 1.00 93.56 551 LEU A N 1
ATOM 4223 C CA . LEU A 1 551 ? -47.138 -0.961 40.854 1.00 93.56 551 LEU A CA 1
ATOM 4224 C C . LEU A 1 551 ? -47.119 -0.472 42.299 1.00 93.56 551 LEU A C 1
ATOM 4226 O O . LEU A 1 551 ? -46.840 -1.247 43.203 1.00 93.56 551 LEU A O 1
ATOM 4230 N N . ASN A 1 552 ? -47.400 0.816 42.485 1.00 90.06 552 ASN A N 1
ATOM 4231 C CA . ASN A 1 552 ? -47.553 1.389 43.815 1.00 90.06 552 ASN A CA 1
ATOM 4232 C C . ASN A 1 552 ? -48.832 0.864 44.476 1.00 90.06 552 ASN A C 1
ATOM 4234 O O . ASN A 1 552 ? -49.890 0.821 43.828 1.00 90.06 552 ASN A O 1
ATOM 4238 N N . ASN A 1 553 ? -48.756 0.538 45.762 1.00 82.81 553 ASN A N 1
ATOM 4239 C CA . ASN A 1 553 ? -49.927 0.224 46.559 1.00 82.81 553 ASN A CA 1
ATOM 4240 C C . ASN A 1 553 ? -50.087 1.197 47.753 1.00 82.81 553 ASN A C 1
ATOM 4242 O O . ASN A 1 553 ? -49.738 2.359 47.617 1.00 82.81 553 ASN A O 1
ATOM 4246 N N . ASN A 1 554 ? -50.851 0.828 48.787 1.00 82.88 554 ASN A N 1
ATOM 4247 C CA . ASN A 1 554 ? -51.034 1.663 49.996 1.00 82.88 554 ASN A CA 1
ATOM 4248 C C . ASN A 1 554 ? -50.880 0.789 51.261 1.00 82.88 554 ASN A C 1
ATOM 4250 O O . ASN A 1 554 ? -51.603 0.961 52.251 1.00 82.88 554 ASN A O 1
ATOM 4254 N N . THR A 1 555 ? -50.055 -0.253 51.178 1.00 79.56 555 THR A N 1
ATOM 4255 C CA . THR A 1 555 ? -49.878 -1.282 52.202 1.00 79.56 555 THR A CA 1
ATOM 4256 C C . THR A 1 555 ? -48.410 -1.343 52.577 1.00 79.56 555 THR A C 1
ATOM 4258 O O . THR A 1 555 ? -47.600 -1.802 51.790 1.00 79.56 555 THR A O 1
ATOM 4261 N N . ALA A 1 556 ? -48.102 -1.003 53.830 1.00 79.88 556 ALA A N 1
ATOM 4262 C CA . ALA A 1 556 ? -46.759 -1.169 54.377 1.00 79.88 556 ALA A CA 1
ATOM 4263 C C . ALA A 1 556 ? -46.444 -2.663 54.544 1.00 79.88 556 ALA A C 1
ATOM 4265 O O . ALA A 1 556 ? -46.818 -3.291 55.550 1.00 79.88 556 ALA A O 1
ATOM 4266 N N . ASP A 1 557 ? -45.816 -3.243 53.529 1.00 81.19 557 ASP A N 1
ATOM 4267 C CA . ASP A 1 557 ? -45.571 -4.674 53.394 1.00 81.19 557 ASP A CA 1
ATOM 4268 C C . ASP A 1 557 ? -44.081 -5.038 53.211 1.00 81.19 557 ASP A C 1
ATOM 4270 O O . ASP A 1 557 ? -43.749 -6.229 53.090 1.00 81.19 557 ASP A O 1
ATOM 4274 N N . GLY A 1 558 ? -43.212 -4.027 53.329 1.00 87.88 558 GLY A N 1
ATOM 4275 C CA . GLY A 1 558 ? -41.756 -4.076 53.320 1.00 87.88 558 GLY A CA 1
ATOM 4276 C C . GLY A 1 558 ? -41.137 -4.192 51.927 1.00 87.88 558 GLY A C 1
ATOM 4277 O O . GLY A 1 558 ? -41.752 -4.692 50.992 1.00 87.88 558 GLY A O 1
ATOM 4278 N N . ASP A 1 559 ? -39.860 -3.808 51.810 1.00 92.88 559 ASP A N 1
ATOM 4279 C CA . ASP A 1 559 ? -39.112 -3.862 50.549 1.00 92.88 559 ASP A CA 1
ATOM 4280 C C . ASP A 1 559 ? -39.252 -5.209 49.810 1.00 92.88 559 ASP A C 1
ATOM 4282 O O . ASP A 1 559 ? -38.992 -6.300 50.343 1.00 92.88 559 ASP A O 1
ATOM 4286 N N . ARG A 1 560 ? -39.589 -5.121 48.521 1.00 94.19 560 ARG A N 1
ATOM 4287 C CA . ARG A 1 560 ? -39.744 -6.261 47.613 1.00 94.19 560 ARG A CA 1
ATOM 4288 C C . ARG A 1 560 ? -38.551 -6.374 46.676 1.00 94.19 560 ARG A C 1
ATOM 4290 O O . ARG A 1 560 ? -37.916 -5.389 46.313 1.00 94.19 560 ARG A O 1
ATOM 4297 N N . THR A 1 561 ? -38.212 -7.593 46.271 1.00 96.12 561 THR A N 1
ATOM 4298 C CA . THR A 1 561 ? -37.024 -7.858 45.444 1.00 96.12 561 THR A CA 1
ATOM 4299 C C . THR A 1 561 ? -37.338 -8.691 44.214 1.00 96.12 561 THR A C 1
ATOM 4301 O O . THR A 1 561 ? -38.204 -9.564 44.265 1.00 96.12 561 THR A O 1
ATOM 4304 N N . LEU A 1 562 ? -36.601 -8.452 43.126 1.00 94.81 562 LEU A N 1
ATOM 4305 C CA . LEU A 1 562 ? -36.675 -9.188 41.858 1.00 94.81 562 LEU A CA 1
ATOM 4306 C C . LEU A 1 562 ? -35.263 -9.503 41.368 1.00 94.81 562 LEU A C 1
ATOM 4308 O O . LEU A 1 562 ? -34.393 -8.632 41.433 1.00 94.81 562 LEU A O 1
ATOM 4312 N N . ILE A 1 563 ? -35.028 -10.697 40.818 1.00 96.81 563 ILE A N 1
ATOM 4313 C CA . ILE A 1 563 ? -33.770 -10.982 40.116 1.00 96.81 563 ILE A CA 1
ATOM 4314 C C . ILE A 1 563 ? -33.988 -10.741 38.625 1.00 96.81 563 ILE A C 1
ATOM 4316 O O . ILE A 1 563 ? -34.823 -11.370 37.982 1.00 96.81 563 ILE A O 1
ATOM 4320 N N . LEU A 1 564 ? -33.216 -9.821 38.067 1.00 97.75 564 LEU A N 1
ATOM 4321 C CA . LEU A 1 564 ? -33.126 -9.555 36.639 1.00 97.75 564 LEU A CA 1
ATOM 4322 C C . LEU A 1 564 ? -32.140 -10.547 36.022 1.00 97.75 564 LEU A C 1
ATOM 4324 O O . LEU A 1 564 ? -31.112 -10.851 36.625 1.00 97.75 564 LEU A O 1
ATOM 4328 N N . THR A 1 565 ? -32.424 -11.063 34.832 1.00 97.62 565 THR A N 1
ATOM 4329 C CA . THR A 1 565 ? -31.574 -12.039 34.135 1.00 97.62 565 THR A CA 1
ATOM 4330 C C . THR A 1 565 ? -31.464 -11.678 32.661 1.00 97.62 565 THR A C 1
ATOM 4332 O O . THR A 1 565 ? -32.481 -11.409 32.023 1.00 97.62 565 THR A O 1
ATOM 4335 N N . LEU A 1 566 ? -30.239 -11.686 32.130 1.00 98.25 566 LEU A N 1
ATOM 4336 C CA . LEU A 1 566 ? -29.973 -11.628 30.693 1.00 98.25 566 LEU A CA 1
ATOM 4337 C C . LEU A 1 566 ? -29.849 -13.043 30.120 1.00 98.25 566 LEU A C 1
ATOM 4339 O O . LEU A 1 566 ? -29.308 -13.935 30.771 1.00 98.25 566 LEU A O 1
ATOM 4343 N N . ALA A 1 567 ? -30.342 -13.252 28.902 1.00 97.88 567 ALA A N 1
ATOM 4344 C CA . ALA A 1 567 ? -30.313 -14.549 28.233 1.00 97.88 567 ALA A CA 1
ATOM 4345 C C . ALA A 1 567 ? -30.262 -14.407 26.708 1.00 97.88 567 ALA A C 1
ATOM 4347 O O . ALA A 1 567 ? -30.615 -13.366 26.157 1.00 97.88 567 ALA A O 1
ATOM 4348 N N . ASN A 1 568 ? -29.876 -15.493 26.034 1.00 96.88 568 ASN A N 1
ATOM 4349 C CA . ASN A 1 568 ? -29.920 -15.642 24.576 1.00 96.88 568 ASN A CA 1
ATOM 4350 C C . ASN A 1 568 ? -29.334 -14.440 23.804 1.00 96.88 568 ASN A C 1
ATOM 4352 O O . ASN A 1 568 ? -30.038 -13.867 22.970 1.00 96.88 568 ASN A O 1
ATOM 4356 N N . PRO A 1 569 ? -28.089 -14.017 24.092 1.00 97.00 569 PRO A N 1
ATOM 4357 C CA . PRO A 1 569 ? -27.448 -12.985 23.293 1.00 97.00 569 PRO A CA 1
ATOM 4358 C C . PRO A 1 569 ? -27.236 -13.487 21.854 1.00 97.00 569 PRO A C 1
ATOM 4360 O O . PRO A 1 569 ? -26.984 -14.672 21.633 1.00 97.00 569 PRO A O 1
ATOM 4363 N N . THR A 1 570 ? -27.340 -12.597 20.867 1.00 95.88 570 THR A N 1
ATOM 4364 C CA . THR A 1 570 ? -27.165 -12.940 19.447 1.00 95.88 570 THR A CA 1
ATOM 4365 C C . THR A 1 570 ? -26.256 -11.946 18.739 1.00 95.88 570 THR A C 1
ATOM 4367 O O . THR A 1 570 ? -26.459 -10.735 18.860 1.00 95.88 570 THR A O 1
ATOM 4370 N N . ASN A 1 571 ? -25.345 -12.461 17.917 1.00 93.25 571 ASN A N 1
ATOM 4371 C CA . ASN A 1 571 ? -24.484 -11.692 17.028 1.00 93.25 571 ASN A CA 1
ATOM 4372 C C . ASN A 1 571 ? -24.372 -12.425 15.677 1.00 93.25 571 ASN A C 1
ATOM 4374 O O . ASN A 1 571 ? -23.991 -13.593 15.664 1.00 93.25 571 ASN A O 1
ATOM 4378 N N . PRO A 1 572 ? -24.747 -11.801 14.546 1.00 89.88 572 PRO A N 1
ATOM 4379 C CA . PRO A 1 572 ? -24.715 -12.467 13.242 1.00 89.88 572 PRO A CA 1
ATOM 4380 C C . PRO A 1 572 ? -23.314 -12.760 12.690 1.00 89.88 572 PRO A C 1
ATOM 4382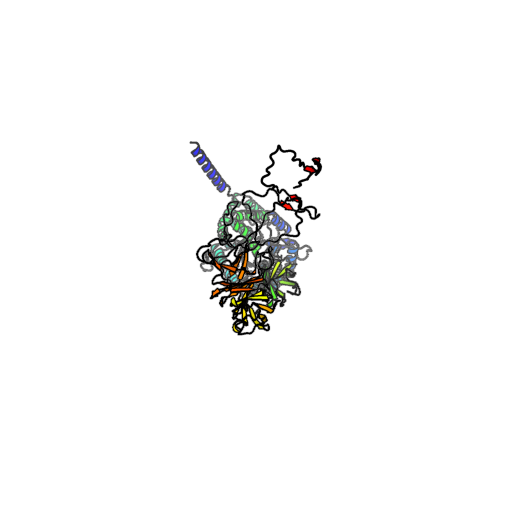 O O . PRO A 1 572 ? -23.191 -13.611 11.812 1.00 89.88 572 PRO A O 1
ATOM 4385 N N . ARG A 1 573 ? -22.283 -12.033 13.141 1.00 85.12 573 ARG A N 1
ATOM 4386 C CA . ARG A 1 573 ? -20.930 -12.068 12.554 1.00 85.12 573 ARG A CA 1
ATOM 4387 C C . ARG A 1 573 ? -19.828 -12.536 13.501 1.00 85.12 573 ARG A C 1
ATOM 4389 O O . ARG A 1 573 ? -18.686 -12.578 13.065 1.00 85.12 573 ARG A O 1
ATOM 4396 N N . GLY A 1 574 ? -20.159 -12.885 14.738 1.00 86.81 574 GLY A N 1
ATOM 4397 C CA . GLY A 1 574 ? -19.210 -13.314 15.765 1.00 86.81 574 GLY A CA 1
ATOM 4398 C C . GLY A 1 574 ? -19.934 -13.960 16.943 1.00 86.81 574 GLY A C 1
ATOM 4399 O O . GLY A 1 574 ? -21.143 -14.217 16.891 1.00 86.81 574 GLY A O 1
ATOM 4400 N N . ALA A 1 575 ? -19.211 -14.204 18.023 1.00 91.19 575 ALA A N 1
ATOM 4401 C CA . ALA A 1 575 ? -19.752 -14.646 19.288 1.00 91.19 575 ALA A CA 1
ATOM 4402 C C . ALA A 1 575 ? -20.571 -13.544 19.977 1.00 91.19 575 ALA A C 1
ATOM 4404 O O . ALA A 1 575 ? -20.371 -12.333 19.825 1.00 91.19 575 ALA A O 1
ATOM 4405 N N . ALA A 1 576 ? -21.545 -13.996 20.763 1.00 94.56 576 ALA A N 1
ATOM 4406 C CA . ALA A 1 576 ? -22.303 -13.160 21.676 1.00 94.56 576 ALA A CA 1
ATOM 4407 C C . ALA A 1 576 ? -22.348 -13.863 23.028 1.00 94.56 576 ALA A C 1
ATOM 4409 O O . ALA A 1 576 ? -22.903 -14.958 23.147 1.00 94.56 576 ALA A O 1
ATOM 4410 N N . THR A 1 577 ? -21.765 -13.245 24.049 1.00 95.88 577 THR A N 1
ATOM 4411 C CA . THR A 1 577 ? -21.640 -13.846 25.380 1.00 95.88 577 THR A CA 1
ATOM 4412 C C . THR A 1 577 ? -22.361 -13.020 26.444 1.00 95.88 577 THR A C 1
ATOM 4414 O O . THR A 1 577 ? -22.766 -11.874 26.226 1.00 95.88 577 THR A O 1
ATOM 4417 N N . LEU A 1 578 ? -22.570 -13.625 27.615 1.00 96.75 578 LEU A N 1
ATOM 4418 C CA . LEU A 1 578 ? -23.062 -12.925 28.799 1.00 96.75 578 LEU A CA 1
ATOM 4419 C C . LEU A 1 578 ? -21.887 -12.647 29.734 1.00 96.75 578 LEU A C 1
ATOM 4421 O O . LEU A 1 578 ? -21.219 -13.573 30.193 1.00 96.75 578 LEU A O 1
ATOM 4425 N N . GLY A 1 579 ? -21.653 -11.372 30.020 1.00 94.44 579 GLY A N 1
ATOM 4426 C CA . GLY A 1 579 ? -20.629 -10.914 30.946 1.00 94.44 579 GLY A CA 1
ATOM 4427 C C . GLY A 1 579 ? -21.117 -10.911 32.393 1.00 94.44 579 GLY A C 1
ATOM 4428 O O . GLY A 1 579 ? -22.303 -11.065 32.682 1.00 94.44 579 GLY A O 1
ATOM 4429 N N . SER A 1 580 ? -20.198 -10.689 33.331 1.00 94.81 580 SER A N 1
ATOM 4430 C CA . SER A 1 580 ? -20.543 -10.530 34.746 1.00 94.81 580 SER A CA 1
ATOM 4431 C C . SER A 1 580 ? -20.787 -9.048 35.084 1.00 94.81 580 SER A C 1
ATOM 4433 O O . SER A 1 580 ? -19.910 -8.227 34.788 1.00 94.81 580 SER A O 1
ATOM 4435 N N . PRO A 1 581 ? -21.928 -8.678 35.700 1.00 97.06 581 PRO A N 1
ATOM 4436 C CA . PRO A 1 581 ? -23.026 -9.550 36.128 1.00 97.06 581 PRO A CA 1
ATOM 4437 C C . PRO A 1 581 ? -24.086 -9.802 35.030 1.00 97.06 581 PRO A C 1
ATOM 4439 O O . PRO A 1 581 ? -24.670 -8.865 34.486 1.00 97.06 581 PRO A O 1
ATOM 4442 N N . ALA A 1 582 ? -24.412 -11.075 34.770 1.00 96.94 582 ALA A N 1
ATOM 4443 C CA . ALA A 1 582 ? -25.524 -11.480 33.890 1.00 96.94 582 ALA A CA 1
ATOM 4444 C C . ALA A 1 582 ? -26.884 -11.496 34.618 1.00 96.94 582 ALA A C 1
ATOM 4446 O O . ALA A 1 582 ? -27.940 -11.631 33.996 1.00 96.94 582 ALA A O 1
ATOM 4447 N N . THR A 1 583 ? -26.852 -11.351 35.945 1.00 96.88 583 THR A N 1
ATOM 4448 C CA . THR A 1 583 ? -28.014 -11.235 36.827 1.00 96.88 583 THR A CA 1
ATOM 4449 C C . THR A 1 583 ? -27.855 -10.043 37.761 1.00 96.88 583 THR A C 1
ATOM 4451 O O . THR A 1 583 ? -26.764 -9.849 38.292 1.00 96.88 583 THR A O 1
ATOM 4454 N N . ALA A 1 584 ? -28.925 -9.298 38.026 1.00 97.56 584 ALA A N 1
ATOM 4455 C CA . ALA A 1 584 ? -28.909 -8.161 38.952 1.00 97.56 584 ALA A CA 1
ATOM 4456 C C . ALA A 1 584 ? -30.114 -8.190 39.902 1.00 97.56 584 ALA A C 1
ATOM 4458 O O . ALA A 1 584 ? -31.164 -8.718 39.548 1.00 97.56 584 ALA A O 1
ATOM 4459 N N . LEU A 1 585 ? -29.980 -7.628 41.104 1.00 97.38 585 LEU A N 1
ATOM 4460 C CA . LEU A 1 585 ? -31.073 -7.529 42.081 1.00 97.38 585 LEU A CA 1
ATOM 4461 C C . LEU A 1 585 ? -31.772 -6.170 41.966 1.00 97.38 585 LEU A C 1
ATOM 4463 O O . LEU A 1 585 ? -31.126 -5.147 42.159 1.00 97.38 585 LEU A O 1
ATOM 4467 N N . LEU A 1 586 ? -33.077 -6.136 41.713 1.00 97.81 586 LEU A N 1
ATOM 4468 C CA . LEU A 1 586 ? -33.886 -4.921 41.840 1.00 97.81 586 LEU A CA 1
ATOM 4469 C C . LEU A 1 586 ? -34.634 -4.937 43.176 1.00 97.81 586 LEU A C 1
ATOM 4471 O O . LEU A 1 586 ? -35.414 -5.855 43.418 1.00 97.81 586 LEU A O 1
ATOM 4475 N N . THR A 1 587 ? -34.424 -3.915 44.007 1.00 96.88 587 THR A N 1
ATOM 4476 C CA . THR A 1 587 ? -35.184 -3.674 45.242 1.00 96.88 587 THR A CA 1
ATOM 4477 C C . THR A 1 587 ? -36.216 -2.572 45.022 1.00 96.88 587 THR A C 1
ATOM 4479 O O . THR A 1 587 ? -35.851 -1.410 44.823 1.00 96.88 587 THR A O 1
ATOM 4482 N N . ILE A 1 588 ? -37.492 -2.933 45.092 1.00 95.62 588 ILE A N 1
ATOM 4483 C CA . ILE A 1 588 ? -38.610 -2.000 45.209 1.00 95.62 588 ILE A CA 1
ATOM 4484 C C . ILE A 1 588 ? -38.716 -1.626 46.688 1.00 95.62 588 ILE A C 1
ATOM 4486 O O . ILE A 1 588 ? -38.954 -2.495 47.524 1.00 95.62 588 ILE A O 1
ATOM 4490 N N . ARG A 1 589 ? -38.463 -0.358 47.003 1.00 93.00 589 ARG A N 1
ATOM 4491 C CA . ARG A 1 589 ? -38.553 0.174 48.361 1.00 93.00 589 ARG A CA 1
ATOM 4492 C C . ARG A 1 589 ? -39.997 0.533 48.659 1.00 93.00 589 ARG A C 1
ATOM 4494 O O . ARG A 1 589 ? -40.567 1.329 47.908 1.00 93.00 589 ARG A O 1
ATOM 4501 N N . ASP A 1 590 ? -40.501 -0.043 49.741 1.00 87.94 590 ASP A N 1
ATOM 4502 C CA . ASP A 1 590 ? -41.818 0.254 50.302 1.00 87.94 590 ASP A CA 1
ATOM 4503 C C . ASP A 1 590 ? -41.805 1.696 50.829 1.00 87.94 590 ASP A C 1
ATOM 4505 O O . ASP A 1 590 ? -40.924 2.063 51.622 1.00 87.94 590 ASP A O 1
ATOM 4509 N N . ASP A 1 591 ? -42.704 2.541 50.323 1.00 80.38 591 ASP A N 1
ATOM 4510 C CA . ASP A 1 591 ? -42.881 3.915 50.816 1.00 80.38 591 ASP A CA 1
ATOM 4511 C C . ASP A 1 591 ? -44.141 4.095 51.669 1.00 80.38 591 ASP A C 1
ATOM 4513 O O . ASP A 1 591 ? -44.379 5.184 52.209 1.00 80.38 591 ASP A O 1
ATOM 4517 N N . ASP A 1 592 ? -44.880 3.009 51.896 1.00 78.25 592 ASP A N 1
ATOM 4518 C CA . ASP A 1 592 ? -46.006 2.975 52.801 1.00 78.25 592 ASP A CA 1
ATOM 4519 C C . ASP A 1 592 ? -45.543 2.734 54.245 1.00 78.25 592 ASP A C 1
ATOM 4521 O O . ASP A 1 592 ? -44.829 1.795 54.596 1.00 78.25 592 ASP A O 1
ATOM 4525 N N . PHE A 1 593 ? -46.007 3.585 55.161 1.00 61.31 593 PHE A N 1
ATOM 4526 C CA . PHE A 1 593 ? -45.800 3.398 56.596 1.00 61.31 593 PHE A CA 1
ATOM 4527 C C . PHE A 1 593 ? -47.142 3.154 57.282 1.00 61.31 593 PHE A C 1
ATOM 4529 O O . PHE A 1 593 ? -48.046 3.990 57.228 1.00 61.31 593 PHE A O 1
ATOM 4536 N N . ASN A 1 594 ? -47.257 2.044 58.020 1.00 47.72 594 ASN A N 1
ATOM 4537 C CA . ASN A 1 594 ? -48.385 1.801 58.919 1.00 47.72 594 ASN A CA 1
ATOM 4538 C C . ASN A 1 594 ? -48.402 2.863 60.035 1.00 47.72 594 ASN A C 1
ATOM 4540 O O . ASN A 1 594 ? -47.819 2.663 61.099 1.00 47.72 594 ASN A O 1
ATOM 4544 N N . THR A 1 595 ? -49.103 3.980 59.837 1.00 45.03 595 THR A N 1
ATOM 4545 C CA . THR A 1 595 ? -49.538 4.851 60.940 1.00 45.03 595 THR A CA 1
ATOM 4546 C C . THR A 1 595 ? -51.055 4.737 61.098 1.00 45.03 595 THR A C 1
ATOM 4548 O O . THR A 1 595 ? -51.809 5.388 60.376 1.00 45.03 595 THR A O 1
ATOM 4551 N N . PRO A 1 596 ? -51.555 3.887 62.018 1.00 41.50 596 PRO A N 1
ATOM 4552 C CA . PRO A 1 596 ? -52.986 3.785 62.275 1.00 41.50 596 PRO A CA 1
ATOM 4553 C C . PRO A 1 596 ? -53.556 5.109 62.805 1.00 41.50 596 PRO A C 1
ATOM 4555 O O . PRO A 1 596 ? -52.941 5.785 63.638 1.00 41.50 596 PRO A O 1
ATOM 4558 N N . ALA A 1 597 ? -54.769 5.461 62.376 1.00 38.03 597 ALA A N 1
ATOM 4559 C CA . ALA A 1 597 ? -55.545 6.546 62.973 1.00 38.03 597 ALA A CA 1
ATOM 4560 C C . ALA A 1 597 ? -55.734 6.308 64.489 1.00 38.03 597 ALA A C 1
ATOM 4562 O O . ALA A 1 597 ? -56.113 5.213 64.902 1.00 38.03 597 ALA A O 1
ATOM 4563 N N . GLY A 1 598 ? -55.474 7.332 65.315 1.00 50.22 598 GLY A N 1
ATOM 4564 C CA . GLY A 1 598 ? -55.591 7.266 66.783 1.00 50.22 598 GLY A CA 1
ATOM 4565 C C . GLY A 1 598 ? -54.298 6.949 67.553 1.00 50.22 598 GLY A C 1
ATOM 4566 O O . GLY A 1 598 ? -54.361 6.627 68.738 1.00 50.22 598 GLY A O 1
ATOM 4567 N N . THR A 1 599 ? -53.126 7.035 66.920 1.00 49.47 599 THR A N 1
ATOM 4568 C CA . THR A 1 599 ? -51.846 6.728 67.580 1.00 49.47 599 THR A CA 1
ATOM 4569 C C . THR A 1 599 ? -51.338 7.909 68.421 1.00 49.47 599 THR A C 1
ATOM 4571 O O . THR A 1 599 ? -51.194 9.023 67.919 1.00 49.47 599 THR A O 1
ATOM 4574 N N . ASN A 1 600 ? -51.033 7.658 69.701 1.00 45.31 600 ASN A N 1
ATOM 4575 C CA . ASN A 1 600 ? -50.251 8.568 70.542 1.00 45.31 600 ASN A CA 1
ATOM 4576 C C . ASN A 1 600 ? -48.856 8.729 69.938 1.00 45.31 600 ASN A C 1
ATOM 4578 O O . ASN A 1 600 ? -48.097 7.760 69.889 1.00 45.31 600 ASN A O 1
ATOM 4582 N N . VAL A 1 601 ? -48.482 9.942 69.538 1.00 55.19 601 VAL A N 1
ATOM 4583 C CA . VAL A 1 601 ? -47.075 10.230 69.256 1.00 55.19 601 VAL A CA 1
ATOM 4584 C C . VAL A 1 601 ? -46.425 10.533 70.604 1.00 55.19 601 VAL A C 1
ATOM 4586 O O . VAL A 1 601 ? -46.630 11.610 71.164 1.00 55.19 601 VAL A O 1
ATOM 4589 N N . GLN A 1 602 ? -45.691 9.570 71.172 1.00 49.75 602 GLN A N 1
ATOM 4590 C CA . GLN A 1 602 ? -44.738 9.897 72.233 1.00 49.75 602 GLN A CA 1
ATOM 4591 C C . GLN A 1 602 ? -43.537 10.571 71.581 1.00 49.75 602 GLN A C 1
ATOM 4593 O O . GLN A 1 602 ? -42.758 9.932 70.877 1.00 49.75 602 GLN A O 1
ATOM 4598 N N . THR A 1 603 ? -43.407 11.875 71.803 1.00 53.06 603 THR A N 1
ATOM 4599 C CA . THR A 1 603 ? -42.239 12.642 71.375 1.00 53.06 603 THR A CA 1
ATOM 4600 C C . THR A 1 603 ? -41.320 12.831 72.575 1.00 53.06 603 THR A C 1
ATOM 4602 O O . THR A 1 603 ? -41.737 13.386 73.592 1.00 53.06 603 THR A O 1
ATOM 4605 N N . THR A 1 604 ? -40.068 12.393 72.471 1.00 51.38 604 THR A N 1
ATOM 4606 C CA . THR A 1 604 ? -39.008 12.789 73.409 1.00 51.38 604 THR A CA 1
ATOM 4607 C C . THR A 1 604 ? -38.403 14.120 72.942 1.00 51.38 604 THR A C 1
ATOM 4609 O O . THR A 1 604 ? -38.109 14.229 71.748 1.00 51.38 604 THR A O 1
ATOM 4612 N N . PRO A 1 605 ? -38.215 15.125 73.821 1.00 50.56 605 PRO A N 1
ATOM 4613 C CA . PRO A 1 605 ? -37.615 16.406 73.440 1.00 50.56 605 PRO A CA 1
ATOM 4614 C C . PRO A 1 605 ? -36.234 16.225 72.790 1.00 50.56 605 PRO A C 1
ATOM 4616 O O . PRO A 1 605 ? -35.462 15.363 73.206 1.00 50.56 605 PRO A O 1
ATOM 4619 N N . VAL A 1 606 ? -35.914 17.047 71.785 1.00 48.00 606 VAL A N 1
ATOM 4620 C CA . VAL A 1 606 ? -34.623 17.014 71.059 1.00 48.00 606 VAL A CA 1
ATOM 4621 C C . VAL A 1 606 ? -33.563 17.931 71.710 1.00 48.00 606 VAL A C 1
ATOM 4623 O O . VAL A 1 606 ? -32.432 17.993 71.239 1.00 48.00 606 VAL A O 1
ATOM 4626 N N . ASP A 1 607 ? -33.879 18.607 72.822 1.00 43.53 607 ASP A N 1
ATOM 4627 C CA . ASP A 1 607 ? -32.936 19.481 73.540 1.00 43.53 607 ASP A CA 1
ATOM 4628 C C . ASP A 1 607 ? -32.442 18.845 74.855 1.00 43.53 607 ASP A C 1
ATOM 4630 O O . ASP A 1 607 ? -33.216 18.334 75.663 1.00 43.53 607 ASP A O 1
ATOM 4634 N N . SER A 1 608 ? -31.123 18.854 75.053 1.00 48.12 608 SER A N 1
ATOM 4635 C CA . SER A 1 608 ? -30.365 18.042 76.008 1.00 48.12 608 SER A CA 1
ATOM 4636 C C . SER A 1 608 ? -30.047 18.742 77.336 1.00 48.12 608 SER A C 1
ATOM 4638 O O . SER A 1 608 ? -29.001 18.466 77.926 1.00 48.12 608 SER A O 1
ATOM 4640 N N . THR A 1 609 ? -30.877 19.674 77.815 1.00 47.78 609 THR A N 1
ATOM 4641 C CA . THR A 1 609 ? -30.526 20.487 79.004 1.00 47.78 609 THR A CA 1
ATOM 4642 C C . THR A 1 609 ? -31.534 20.495 80.156 1.00 47.78 609 THR A C 1
ATOM 4644 O O . THR A 1 609 ? -31.207 21.006 81.227 1.00 47.78 609 THR A O 1
ATOM 4647 N N . THR A 1 610 ? -32.685 19.832 80.039 1.00 50.84 610 THR A N 1
ATOM 4648 C CA . THR A 1 610 ? -33.598 19.563 81.166 1.00 50.84 610 THR A CA 1
ATOM 4649 C C . THR A 1 610 ? -34.168 18.146 81.046 1.00 50.84 610 THR A C 1
ATOM 4651 O O . THR A 1 610 ? -34.276 17.607 79.950 1.00 50.84 610 THR A O 1
ATOM 4654 N N . GLY A 1 611 ? -34.435 17.488 82.180 1.00 52.09 611 GLY A N 1
ATOM 4655 C CA . GLY A 1 611 ? -34.806 16.069 82.248 1.00 52.09 611 GLY A CA 1
ATOM 4656 C C . GLY A 1 611 ? -35.886 15.655 81.240 1.00 52.09 611 GLY A C 1
ATOM 4657 O O . GLY A 1 611 ? -36.855 16.375 81.010 1.00 52.09 611 GLY A O 1
ATOM 4658 N N . THR A 1 612 ? -35.698 14.480 80.637 1.00 52.00 612 THR A N 1
ATOM 4659 C CA . THR A 1 612 ? -36.568 13.874 79.622 1.00 52.00 612 THR A CA 1
ATOM 4660 C C . THR A 1 612 ? -37.980 13.651 80.162 1.00 52.00 612 THR A C 1
ATOM 4662 O O . THR A 1 612 ? -38.274 12.593 80.718 1.00 52.00 612 THR A O 1
ATOM 4665 N N . THR A 1 613 ? -38.860 14.631 79.996 1.00 58.34 613 THR A N 1
ATOM 4666 C CA . THR A 1 613 ? -40.286 14.482 80.282 1.00 58.34 613 THR A CA 1
ATOM 4667 C C . THR A 1 613 ? -40.999 13.999 79.021 1.00 58.34 613 THR A C 1
ATOM 4669 O O . THR A 1 613 ? -40.948 14.673 77.988 1.00 58.34 613 THR A O 1
ATOM 4672 N N . PRO A 1 614 ? -41.639 12.816 79.034 1.00 63.09 614 PRO A N 1
ATOM 4673 C CA . PRO A 1 614 ? -42.441 12.383 77.902 1.00 63.09 614 PRO A CA 1
ATOM 4674 C C . PRO A 1 614 ? -43.639 13.319 77.730 1.00 63.09 614 PRO A C 1
ATOM 4676 O O . PRO A 1 614 ? -44.451 13.474 78.646 1.00 63.09 614 PRO A O 1
ATOM 4679 N N . VAL A 1 615 ? -43.778 13.904 76.541 1.00 68.81 615 VAL A N 1
ATOM 4680 C CA . VAL A 1 615 ? -45.036 14.516 76.107 1.00 68.81 615 VAL A CA 1
ATOM 4681 C C . VAL A 1 615 ? -45.693 13.556 75.133 1.00 68.81 615 VAL A C 1
ATOM 4683 O O . VAL A 1 615 ? -45.063 13.064 74.192 1.00 68.81 615 VAL A O 1
ATOM 4686 N N . SER A 1 616 ? -46.968 13.273 75.373 1.00 73.44 616 SER A N 1
ATOM 4687 C CA . SER A 1 616 ? -47.798 12.540 74.423 1.00 73.44 616 SER A CA 1
ATOM 4688 C C . SER A 1 616 ? -48.802 13.487 73.790 1.00 73.44 616 SER A C 1
ATOM 4690 O O . SER A 1 616 ? -49.503 14.225 74.484 1.00 73.44 616 SER A O 1
ATOM 4692 N N . VAL A 1 617 ? -48.831 13.470 72.459 1.00 74.12 617 VAL A N 1
ATOM 4693 C CA . VAL A 1 617 ? -49.781 14.231 71.650 1.00 74.12 617 VAL A CA 1
ATOM 4694 C C . VAL A 1 617 ? -50.663 13.241 70.903 1.00 74.12 617 VAL A C 1
ATOM 4696 O O . VAL A 1 617 ? -50.171 12.361 70.190 1.00 74.12 617 VAL A O 1
ATOM 4699 N N . THR A 1 618 ? -51.972 13.393 71.065 1.00 76.44 618 THR A N 1
ATOM 4700 C CA . THR A 1 618 ? -52.992 12.568 70.417 1.00 76.44 618 THR A CA 1
ATOM 4701 C C . THR A 1 618 ? -53.861 13.454 69.538 1.00 76.44 618 THR A C 1
ATOM 4703 O O . THR A 1 618 ? -54.505 14.387 70.019 1.00 76.44 618 THR A O 1
ATOM 4706 N N . PHE A 1 619 ? -53.916 13.155 68.246 1.00 76.81 619 PHE A N 1
ATOM 4707 C CA . PHE A 1 619 ? -54.818 13.829 67.313 1.00 76.81 619 PHE A CA 1
ATOM 4708 C C . PHE A 1 619 ? -56.132 13.052 67.216 1.00 76.81 619 PHE A C 1
ATOM 4710 O O . PHE A 1 619 ? -56.104 11.832 67.048 1.00 76.81 619 PHE A O 1
ATOM 4717 N N . ALA A 1 620 ? -57.276 13.743 67.284 1.00 70.19 620 ALA A N 1
ATOM 4718 C CA . ALA A 1 620 ? -58.584 13.098 67.155 1.00 70.19 620 ALA A CA 1
ATOM 4719 C C . ALA A 1 620 ? -58.752 12.388 65.802 1.00 70.19 620 ALA A C 1
ATOM 4721 O O . ALA A 1 620 ? -59.229 11.259 65.777 1.00 70.19 620 ALA A O 1
ATOM 4722 N N . ASN A 1 621 ? -58.339 13.022 64.696 1.00 67.44 621 ASN A N 1
ATOM 4723 C CA . ASN A 1 621 ? -58.299 12.416 63.362 1.00 67.44 621 ASN A CA 1
ATOM 4724 C C . ASN A 1 621 ? -57.083 12.919 62.575 1.00 67.44 621 ASN A C 1
ATOM 4726 O O . ASN A 1 621 ? -56.932 14.127 62.396 1.00 67.44 621 ASN A O 1
ATOM 4730 N N . VAL A 1 622 ? -56.270 12.008 62.037 1.00 62.09 622 VAL A N 1
ATOM 4731 C CA . VAL A 1 622 ? -55.176 12.321 61.099 1.00 62.09 622 VAL A CA 1
ATOM 4732 C C . VAL A 1 622 ? -55.644 11.967 59.689 1.00 62.09 622 VAL A C 1
ATOM 4734 O O . VAL A 1 622 ? -56.045 10.833 59.441 1.00 62.09 622 VAL A O 1
ATOM 4737 N N . THR A 1 623 ? -55.649 12.943 58.782 1.00 63.59 623 THR A N 1
ATOM 4738 C CA . THR A 1 623 ? -56.101 12.792 57.389 1.00 63.59 623 THR A CA 1
ATOM 4739 C C . THR A 1 623 ? -54.947 12.639 56.400 1.00 63.59 623 THR A C 1
ATOM 4741 O O . THR A 1 623 ? -55.169 12.152 55.296 1.00 63.59 623 THR A O 1
ATOM 4744 N N . GLN A 1 624 ? -53.728 13.029 56.782 1.00 63.50 624 GLN A N 1
ATOM 4745 C CA . GLN A 1 624 ? -52.492 12.736 56.053 1.00 63.50 624 GLN A CA 1
ATOM 4746 C C . GLN A 1 624 ? -51.349 12.586 57.057 1.00 63.50 624 GLN A C 1
ATOM 4748 O O . GLN A 1 624 ? -51.219 13.411 57.963 1.00 63.50 624 GLN A O 1
ATOM 4753 N N . ALA A 1 625 ? -50.530 11.547 56.897 1.00 57.06 625 ALA A N 1
ATOM 4754 C CA . ALA A 1 625 ? -49.378 11.320 57.758 1.00 57.06 625 ALA A CA 1
ATOM 4755 C C . ALA A 1 625 ? -48.340 12.447 57.627 1.00 57.06 625 ALA A C 1
ATOM 4757 O O . ALA A 1 625 ? -48.206 13.085 56.583 1.00 57.06 625 ALA A O 1
ATOM 4758 N N . GLY A 1 626 ? -47.597 12.676 58.703 1.00 58.88 626 GLY A N 1
ATOM 4759 C CA . GLY A 1 626 ? -46.500 13.632 58.752 1.00 58.88 626 GLY A CA 1
ATOM 4760 C C . GLY A 1 626 ? -45.716 13.498 60.053 1.00 58.88 626 GLY A C 1
ATOM 4761 O O . GLY A 1 626 ? -46.050 12.702 60.929 1.00 58.88 626 GLY A O 1
ATOM 4762 N N . THR A 1 627 ? -44.649 14.274 60.177 1.00 61.94 627 THR A N 1
ATOM 4763 C CA . THR A 1 627 ? -43.757 14.293 61.337 1.00 61.94 627 THR A CA 1
ATOM 4764 C C . THR A 1 627 ? -44.236 15.320 62.353 1.00 61.94 627 THR A C 1
ATOM 4766 O O . THR A 1 627 ? -44.401 16.487 62.001 1.00 61.94 627 THR A O 1
ATOM 4769 N N . THR A 1 628 ? -44.403 14.908 63.611 1.00 66.06 628 THR A N 1
ATOM 4770 C CA . THR A 1 628 ? -44.672 15.810 64.741 1.00 66.06 628 THR A CA 1
ATOM 4771 C C . THR A 1 628 ? -43.398 15.992 65.557 1.00 66.06 628 THR A C 1
ATOM 4773 O O . THR A 1 628 ? -42.746 15.015 65.921 1.00 66.06 628 THR A O 1
ATOM 4776 N N . SER A 1 629 ? -43.040 17.236 65.847 1.00 68.12 629 SER A N 1
ATOM 4777 C CA . SER A 1 629 ? -41.863 17.605 66.627 1.00 68.12 629 SER A CA 1
ATOM 4778 C C . SER A 1 629 ? -42.266 18.469 67.815 1.00 68.12 629 SER A C 1
ATOM 4780 O O . SER A 1 629 ? -43.182 19.287 67.720 1.00 68.12 629 SER A O 1
ATOM 4782 N N . LEU A 1 630 ? -41.565 18.278 68.929 1.00 72.12 630 LEU A N 1
ATOM 4783 C CA . LEU A 1 630 ? -41.735 19.041 70.158 1.00 72.12 630 LEU A CA 1
ATOM 4784 C C . LEU A 1 630 ? -40.431 19.765 70.484 1.00 72.12 630 LEU A C 1
ATOM 4786 O O . LEU A 1 630 ? -39.373 19.136 70.574 1.00 72.12 630 LEU A O 1
ATOM 4790 N N . THR A 1 631 ? -40.532 21.063 70.736 1.00 71.94 631 THR A N 1
ATOM 4791 C CA . THR A 1 631 ? -39.449 21.883 71.277 1.00 71.94 631 THR A CA 1
ATOM 4792 C C . THR A 1 631 ? -39.882 22.511 72.593 1.00 71.94 631 THR A C 1
ATOM 4794 O O . THR A 1 631 ? -41.031 22.921 72.754 1.00 71.94 631 THR A O 1
ATOM 4797 N N . THR A 1 632 ? -38.962 22.587 73.550 1.00 72.44 632 THR A N 1
ATOM 4798 C CA . THR A 1 632 ? -39.178 23.280 74.823 1.00 72.44 632 THR A CA 1
ATOM 4799 C C . THR A 1 632 ? -38.401 24.585 74.841 1.00 72.44 632 THR A C 1
ATOM 4801 O O . THR A 1 632 ? -37.251 24.612 74.408 1.00 72.44 632 THR A O 1
ATOM 4804 N N . SER A 1 633 ? -38.985 25.659 75.369 1.00 71.50 633 SER A N 1
ATOM 4805 C CA . SER A 1 633 ? -38.278 26.929 75.563 1.00 71.50 633 SER A CA 1
ATOM 4806 C C . SER A 1 633 ? -38.422 27.434 76.996 1.00 71.50 633 SER A C 1
ATOM 4808 O O . SER A 1 633 ? -39.410 27.154 77.672 1.00 71.50 633 SER A O 1
ATOM 4810 N N . SER A 1 634 ? -37.432 28.198 77.462 1.00 71.94 634 SER A N 1
ATOM 4811 C CA . SER A 1 634 ? -37.494 28.936 78.734 1.00 71.94 634 SER A CA 1
ATOM 4812 C C . SER A 1 634 ? -37.858 30.416 78.560 1.00 71.94 634 SER A C 1
ATOM 4814 O O . SER A 1 634 ? -38.088 31.130 79.539 1.00 71.94 634 SER A O 1
ATOM 4816 N N . SER A 1 635 ? -37.962 30.875 77.310 1.00 73.56 635 SER A N 1
ATOM 4817 C CA . SER A 1 635 ? -38.358 32.224 76.927 1.00 73.56 635 SER A CA 1
ATOM 4818 C C . SER A 1 635 ? -39.693 32.173 76.180 1.00 73.56 635 SER A C 1
ATOM 4820 O O . SER A 1 635 ? -39.731 31.822 75.002 1.00 73.56 635 SER A O 1
ATOM 4822 N N . GLY A 1 636 ? -40.778 32.549 76.856 1.00 71.81 636 GLY A N 1
ATOM 4823 C CA . GLY A 1 636 ? -42.129 32.567 76.287 1.00 71.81 636 GLY A CA 1
ATOM 4824 C C . GLY A 1 636 ? -42.958 33.770 76.756 1.00 71.81 636 GLY A C 1
ATOM 4825 O O . GLY A 1 636 ? -42.428 34.661 77.428 1.00 71.81 636 GLY A O 1
ATOM 4826 N N . PRO A 1 637 ? -44.245 33.837 76.375 1.00 76.81 637 PRO A N 1
ATOM 4827 C CA . PRO A 1 637 ? -45.150 34.933 76.726 1.00 76.81 637 PRO A CA 1
ATOM 4828 C C . PRO A 1 637 ? -45.291 35.124 78.243 1.00 76.81 637 PRO A C 1
ATOM 4830 O O . PRO A 1 637 ? -45.277 34.156 78.995 1.00 76.81 637 PRO A O 1
ATOM 4833 N N . ALA A 1 638 ? -45.491 36.365 78.700 1.00 74.62 638 ALA A N 1
ATOM 4834 C CA . ALA A 1 638 ? -45.627 36.669 80.128 1.00 74.62 638 ALA A CA 1
ATOM 4835 C C . ALA A 1 638 ? -46.776 35.881 80.794 1.00 74.62 638 ALA A C 1
ATOM 4837 O O . ALA A 1 638 ? -47.853 35.731 80.207 1.00 74.62 638 ALA A O 1
ATOM 4838 N N . SER A 1 639 ? -46.565 35.413 82.031 1.00 72.00 639 SER A N 1
ATOM 4839 C CA . SER A 1 639 ? -47.617 34.740 82.799 1.00 72.00 639 SER A CA 1
ATOM 4840 C C . SER A 1 639 ? -48.747 35.703 83.186 1.00 72.00 639 SER A C 1
ATOM 4842 O O . SER A 1 639 ? -48.507 36.896 83.416 1.00 72.00 639 SER A O 1
ATOM 4844 N N . PRO A 1 640 ? -49.992 35.210 83.303 1.00 75.38 640 PRO A N 1
ATOM 4845 C CA . PRO A 1 640 ? -51.088 35.990 83.859 1.00 75.38 640 PRO A CA 1
ATOM 4846 C C . PRO A 1 640 ? -50.778 36.459 85.290 1.00 75.38 640 PRO A C 1
ATOM 4848 O O . PRO A 1 640 ? -50.163 35.749 86.088 1.00 75.38 640 PRO A O 1
ATOM 4851 N N . SER A 1 641 ? -51.231 37.665 85.643 1.00 70.88 641 SER A N 1
ATOM 4852 C CA . SER A 1 641 ? -51.085 38.184 87.009 1.00 70.88 641 SER A CA 1
ATOM 4853 C C . SER A 1 641 ? -51.814 37.284 88.011 1.00 70.88 641 SER A C 1
ATOM 4855 O O . SER A 1 641 ? -52.991 36.992 87.824 1.00 70.88 641 SER A O 1
ATOM 4857 N N . GLY A 1 642 ? -51.128 36.879 89.085 1.00 71.69 642 GLY A N 1
ATOM 4858 C CA . GLY A 1 642 ? -51.673 35.960 90.093 1.00 71.69 642 GLY A CA 1
ATOM 4859 C C . GLY A 1 642 ? -51.342 34.481 89.865 1.00 71.69 642 GLY A C 1
ATOM 4860 O O . GLY A 1 642 ? -51.879 33.650 90.584 1.00 71.69 642 GLY A O 1
ATOM 4861 N N . PHE A 1 643 ? -50.459 34.154 88.917 1.00 76.38 643 PHE A N 1
ATOM 4862 C CA . PHE A 1 643 ? -49.989 32.789 88.651 1.00 76.38 643 PHE A CA 1
ATOM 4863 C C . PHE A 1 643 ? -48.446 32.716 88.634 1.00 76.38 643 PHE A C 1
ATOM 4865 O O . PHE A 1 643 ? -47.779 33.704 88.300 1.00 76.38 643 PHE A O 1
ATOM 4872 N N . GLN A 1 644 ? -47.859 31.572 89.000 1.00 79.69 644 GLN A N 1
ATOM 4873 C CA . GLN A 1 644 ? -46.439 31.245 88.784 1.00 79.69 644 GLN A CA 1
ATOM 4874 C C . GLN A 1 644 ? -46.283 30.181 87.691 1.00 79.69 644 GLN A C 1
ATOM 4876 O O . GLN A 1 644 ? -47.099 29.268 87.582 1.00 79.69 644 GLN A O 1
ATOM 4881 N N . LEU A 1 645 ? -45.210 30.302 86.903 1.00 78.50 645 LEU A N 1
ATOM 4882 C CA . LEU A 1 645 ? -44.654 29.187 86.132 1.00 78.50 645 LEU A CA 1
ATOM 4883 C C . LEU A 1 645 ? -43.748 28.350 87.034 1.00 78.50 645 LEU A C 1
ATOM 4885 O O . LEU A 1 645 ? -43.161 28.880 87.977 1.00 78.50 645 LEU A O 1
ATOM 4889 N N . GLY A 1 646 ? -43.576 27.079 86.681 1.00 72.31 646 GLY A N 1
ATOM 4890 C CA . GLY A 1 646 ? -42.594 26.210 87.322 1.00 72.31 646 GLY A CA 1
ATOM 4891 C C . GLY A 1 646 ? -41.164 26.719 87.142 1.00 72.31 646 GLY A C 1
ATOM 4892 O O . GLY A 1 646 ? -40.894 27.563 86.285 1.00 72.31 646 GLY A O 1
ATOM 4893 N N . SER A 1 647 ? -40.242 26.220 87.963 1.00 71.50 647 SER A N 1
ATOM 4894 C CA . SER A 1 647 ? -38.827 26.605 87.915 1.00 71.50 647 SER A CA 1
ATOM 4895 C C . SER A 1 647 ? -37.958 25.442 87.407 1.00 71.50 647 SER A C 1
ATOM 4897 O O . SER A 1 647 ? -37.905 24.416 88.092 1.00 71.50 647 SER A O 1
ATOM 4899 N N . PRO A 1 648 ? -37.260 25.574 86.256 1.00 71.88 648 PRO A N 1
ATOM 4900 C CA . PRO A 1 648 ? -37.277 26.714 85.331 1.00 71.88 648 PRO A CA 1
ATOM 4901 C C . PRO A 1 648 ? -38.592 26.811 84.526 1.00 71.88 648 PRO A C 1
ATOM 4903 O O . PRO A 1 648 ? -39.239 25.786 84.284 1.00 71.88 648 PRO A O 1
ATOM 4906 N N . PRO A 1 649 ? -38.989 28.019 84.069 1.00 74.00 649 PRO A N 1
ATOM 4907 C CA . PRO A 1 649 ? -40.179 28.178 83.239 1.00 74.00 649 PRO A CA 1
ATOM 4908 C C . PRO A 1 649 ? -40.002 27.379 81.950 1.00 74.00 649 PRO A C 1
ATOM 4910 O O . PRO A 1 649 ? -38.967 27.494 81.298 1.00 74.00 649 PRO A O 1
ATOM 4913 N N . THR A 1 650 ? -41.003 26.570 81.604 1.00 76.69 650 THR A N 1
ATOM 4914 C CA . THR A 1 650 ? -40.953 25.676 80.442 1.00 76.69 650 THR A CA 1
ATOM 4915 C C . THR A 1 650 ? -42.214 25.850 79.602 1.00 76.69 650 THR A C 1
ATOM 4917 O O . THR A 1 650 ? -43.328 25.669 80.095 1.00 76.69 650 THR A O 1
ATOM 4920 N N . TYR A 1 651 ? -42.024 26.209 78.334 1.00 83.75 651 TYR A N 1
ATOM 4921 C CA . TYR A 1 651 ? -43.065 26.305 77.313 1.00 83.75 651 TYR A CA 1
ATOM 4922 C C . TYR A 1 651 ? -42.892 25.163 76.317 1.00 83.75 651 TYR A C 1
ATOM 4924 O O . TYR A 1 651 ? -41.769 24.875 75.907 1.00 83.75 651 TYR A O 1
ATOM 4932 N N . TYR A 1 652 ? -43.993 24.538 75.917 1.00 82.81 652 TYR A N 1
ATOM 4933 C CA . TYR A 1 652 ? -44.010 23.404 74.998 1.00 82.81 652 TYR A CA 1
ATOM 4934 C C . TYR A 1 652 ? -44.573 23.852 73.650 1.00 82.81 652 TYR A C 1
ATOM 4936 O O . TYR A 1 652 ? -45.751 24.204 73.549 1.00 82.81 652 TYR A O 1
ATOM 4944 N N . GLU A 1 653 ? -43.730 23.848 72.619 1.00 83.38 653 GLU A N 1
ATOM 4945 C CA . GLU A 1 653 ? -44.099 24.171 71.241 1.00 83.38 653 GLU A CA 1
ATOM 4946 C C . GLU A 1 653 ? -44.174 22.892 70.412 1.00 83.38 653 GLU A C 1
ATOM 4948 O O . GLU A 1 653 ? -43.205 22.139 70.310 1.00 83.38 653 GLU A O 1
ATOM 4953 N N . ILE A 1 654 ? -45.341 22.645 69.818 1.00 80.19 654 ILE A N 1
ATOM 4954 C CA . ILE A 1 654 ? -45.594 21.455 69.009 1.00 80.19 654 ILE A CA 1
ATOM 4955 C C . ILE A 1 654 ? -45.748 21.899 67.557 1.00 80.19 654 ILE A C 1
ATOM 4957 O O . ILE A 1 654 ? -46.555 22.768 67.240 1.00 80.19 654 ILE A O 1
ATOM 4961 N N . THR A 1 655 ? -44.998 21.279 66.653 1.00 77.31 655 THR A N 1
ATOM 4962 C CA . THR A 1 655 ? -45.145 21.477 65.205 1.00 77.31 655 THR A CA 1
ATOM 4963 C C . THR A 1 655 ? -45.424 20.141 64.538 1.00 77.31 655 THR A C 1
ATOM 4965 O O . THR A 1 655 ? -44.938 19.106 64.986 1.00 77.31 655 THR A O 1
ATOM 4968 N N . THR A 1 656 ? -46.238 20.129 63.484 1.00 73.38 656 THR A N 1
ATOM 4969 C CA . THR A 1 656 ? -46.498 18.905 62.721 1.00 73.38 656 THR A CA 1
ATOM 4970 C C . THR A 1 656 ? -46.623 19.194 61.233 1.00 73.38 656 THR A C 1
ATOM 4972 O O . THR A 1 656 ? -47.155 20.234 60.845 1.00 73.38 656 THR A O 1
ATOM 4975 N N . THR A 1 657 ? -46.136 18.270 60.404 1.00 72.25 657 THR A N 1
ATOM 4976 C CA . THR A 1 657 ? -46.431 18.237 58.963 1.00 72.25 657 THR A CA 1
ATOM 4977 C C . THR A 1 657 ? -47.634 17.349 58.638 1.00 72.25 657 THR A C 1
ATOM 4979 O O . THR A 1 657 ? -48.057 17.306 57.486 1.00 72.25 657 THR A O 1
ATOM 4982 N N . ALA A 1 658 ? -48.212 16.664 59.634 1.00 69.19 658 ALA A N 1
ATOM 4983 C CA . ALA A 1 658 ? -49.409 15.853 59.446 1.00 69.19 658 ALA A CA 1
ATOM 4984 C C . ALA A 1 658 ? -50.642 16.740 59.208 1.00 69.19 658 ALA A C 1
ATOM 4986 O O . ALA A 1 658 ? -50.832 17.750 59.891 1.00 69.19 658 ALA A O 1
ATOM 4987 N N . LEU A 1 659 ? -51.526 16.340 58.290 1.00 74.19 659 LEU A N 1
ATOM 4988 C CA . LEU A 1 659 ? -52.853 16.952 58.187 1.00 74.19 659 LEU A CA 1
ATOM 4989 C C . LEU A 1 659 ? -53.792 16.263 59.175 1.00 74.19 659 LEU A C 1
ATOM 4991 O O . LEU A 1 659 ? -53.884 15.035 59.200 1.00 74.19 659 LEU A O 1
ATOM 4995 N N . TYR A 1 660 ? -54.502 17.049 59.980 1.00 76.81 660 TYR A N 1
ATOM 4996 C CA . TYR A 1 660 ? -55.402 16.549 61.016 1.00 76.81 660 TYR A CA 1
ATOM 4997 C C . TYR A 1 660 ? -56.701 17.363 61.084 1.00 76.81 660 TYR A C 1
ATOM 4999 O O . TYR A 1 660 ? -56.794 18.478 60.570 1.00 76.81 660 TYR A O 1
ATOM 5007 N N . SER A 1 661 ? -57.723 16.803 61.732 1.00 73.81 661 SER A N 1
ATOM 5008 C CA . SER A 1 661 ? -58.985 17.488 62.030 1.00 73.81 661 SER A CA 1
ATOM 5009 C C . SER A 1 661 ? -59.522 17.096 63.413 1.00 73.81 661 SER A C 1
ATOM 5011 O O . SER A 1 661 ? -59.254 16.002 63.910 1.00 73.81 661 SER A O 1
ATOM 5013 N N . GLY A 1 662 ? -60.298 17.983 64.042 1.00 77.75 662 GLY A N 1
ATOM 5014 C CA . GLY A 1 662 ? -60.849 17.768 65.387 1.00 77.75 662 GLY A CA 1
ATOM 5015 C C . GLY A 1 662 ? -59.939 18.268 66.515 1.00 77.75 662 GLY A C 1
ATOM 5016 O O . GLY A 1 662 ? -59.081 19.119 66.296 1.00 77.75 662 GLY A O 1
ATOM 5017 N N . SER A 1 663 ? -60.173 17.784 67.738 1.00 79.88 663 SER A N 1
ATOM 5018 C CA . SER A 1 663 ? -59.412 18.175 68.931 1.00 79.88 663 SER A CA 1
ATOM 5019 C C . SER A 1 663 ? -58.055 17.473 69.021 1.00 79.88 663 SER A C 1
ATOM 5021 O O . SER A 1 663 ? -57.855 16.385 68.483 1.00 79.88 663 SER A O 1
ATOM 5023 N N . ILE A 1 664 ? -57.135 18.086 69.756 1.00 84.19 664 ILE A N 1
ATOM 5024 C CA . ILE A 1 664 ? -55.801 17.571 70.060 1.00 84.19 664 ILE A CA 1
ATOM 5025 C C . ILE A 1 664 ? -55.723 17.395 71.572 1.00 84.19 664 ILE A C 1
ATOM 5027 O O . ILE A 1 664 ? -56.038 18.327 72.309 1.00 84.19 664 ILE A O 1
ATOM 5031 N N . THR A 1 665 ? -55.309 16.223 72.040 1.00 85.06 665 THR A N 1
ATOM 5032 C CA . THR A 1 665 ? -55.033 15.980 73.458 1.00 85.06 665 THR A CA 1
ATOM 5033 C C . THR A 1 665 ? -53.530 15.998 73.681 1.00 85.06 665 THR A C 1
ATOM 5035 O O . THR A 1 665 ? -52.795 15.273 73.017 1.00 85.06 665 THR A O 1
ATOM 5038 N N . VAL A 1 666 ? -53.075 16.834 74.609 1.00 85.94 666 VAL A N 1
ATOM 5039 C CA . VAL A 1 666 ? -51.666 16.959 74.990 1.00 85.94 666 VAL A CA 1
ATOM 5040 C C . VAL A 1 666 ? -51.544 16.562 76.449 1.00 85.94 666 VAL A C 1
ATOM 5042 O O . VAL A 1 666 ? -52.133 17.210 77.310 1.00 85.94 666 VAL A O 1
ATOM 5045 N N . CYS A 1 667 ? -50.791 15.504 76.724 1.00 85.12 667 CYS A N 1
ATOM 5046 C CA . CYS A 1 667 ? -50.472 15.050 78.071 1.00 85.12 667 CYS A CA 1
ATOM 5047 C C . CYS A 1 667 ? -48.978 15.234 78.321 1.00 85.12 667 CYS A C 1
ATOM 5049 O O . CYS A 1 667 ? -48.147 14.640 77.629 1.00 85.12 667 CYS A O 1
ATOM 5051 N N . ILE A 1 668 ? -48.656 16.058 79.311 1.00 83.44 668 ILE A N 1
ATOM 5052 C CA . ILE A 1 668 ? -47.298 16.431 79.689 1.00 83.44 668 ILE A CA 1
ATOM 5053 C C . ILE A 1 668 ? -46.980 15.737 81.002 1.00 83.44 668 ILE A C 1
ATOM 5055 O O . ILE A 1 668 ? -47.690 15.927 81.991 1.00 83.44 668 ILE A O 1
ATOM 5059 N N . ASN A 1 669 ? -45.910 14.947 81.010 1.00 82.69 669 ASN A N 1
ATOM 5060 C CA . ASN A 1 669 ? -45.295 14.556 82.263 1.00 82.69 669 ASN A CA 1
ATOM 5061 C C . ASN A 1 669 ? -44.471 15.745 82.787 1.00 82.69 669 ASN A C 1
ATOM 5063 O O . ASN A 1 669 ? -43.629 16.254 82.059 1.00 82.69 669 ASN A O 1
ATOM 5067 N N . TYR A 1 670 ? -44.720 16.233 83.997 1.00 78.75 670 TYR A N 1
ATOM 5068 C CA . TYR A 1 670 ? -44.025 17.390 84.570 1.00 78.75 670 TYR A CA 1
ATOM 5069 C C . TYR A 1 670 ? -42.937 17.005 85.585 1.00 78.75 670 TYR A C 1
ATOM 5071 O O . TYR A 1 670 ? -42.425 17.874 86.295 1.00 78.75 670 TYR A O 1
ATOM 5079 N N . SER A 1 671 ? -42.532 15.730 85.632 1.00 74.06 671 SER A N 1
ATOM 5080 C CA . SER A 1 671 ? -41.470 15.249 86.518 1.00 74.06 671 SER A CA 1
ATOM 5081 C C . SER A 1 671 ? -40.185 16.071 86.335 1.00 74.06 671 SER A C 1
ATOM 5083 O O . SER A 1 671 ? -39.612 16.108 85.244 1.00 74.06 671 SER A O 1
ATOM 5085 N N . GLY A 1 672 ? -39.713 16.723 87.399 1.00 69.88 672 GLY A N 1
ATOM 5086 C CA . GLY A 1 672 ? -38.496 17.545 87.375 1.00 69.88 672 GLY A CA 1
ATOM 5087 C C . GLY A 1 672 ? -38.716 19.057 87.246 1.00 69.88 672 GLY A C 1
ATOM 5088 O O . GLY A 1 672 ? -37.732 19.797 87.269 1.00 69.88 672 GLY A O 1
ATOM 5089 N N . VAL A 1 673 ? -39.965 19.530 87.170 1.00 73.38 673 VAL A N 1
ATOM 5090 C CA . VAL A 1 673 ? -40.316 20.950 87.335 1.00 73.38 673 VAL A CA 1
ATOM 5091 C C . VAL A 1 673 ? -40.896 21.160 88.736 1.00 73.38 673 VAL A C 1
ATOM 5093 O O . VAL A 1 673 ? -41.830 20.469 89.124 1.00 73.38 673 VAL A O 1
ATOM 5096 N N . SER A 1 674 ? -40.343 22.103 89.506 1.00 74.19 674 SER A N 1
ATOM 5097 C CA . SER A 1 674 ? -40.803 22.379 90.878 1.00 74.19 674 SER A CA 1
ATOM 5098 C C . SER A 1 674 ? -41.919 23.425 90.901 1.00 74.19 674 SER A C 1
ATOM 5100 O O . SER A 1 674 ? -41.786 24.476 90.265 1.00 74.19 674 SER A O 1
ATOM 5102 N N . PHE A 1 675 ? -42.949 23.158 91.705 1.00 78.19 675 PHE A N 1
ATOM 5103 C CA . PHE A 1 675 ? -44.093 24.033 91.991 1.00 78.19 675 PHE A CA 1
ATOM 5104 C C . PHE A 1 675 ? -44.358 24.091 93.508 1.00 78.19 675 PHE A C 1
ATOM 5106 O O . PHE A 1 675 ? -43.876 23.226 94.242 1.00 78.19 675 PHE A O 1
ATOM 5113 N N . ASP A 1 676 ? -45.071 25.114 93.983 1.00 75.88 676 ASP A N 1
ATOM 5114 C CA . ASP A 1 676 ? -45.339 25.326 95.414 1.00 75.88 676 ASP A CA 1
ATOM 5115 C C . ASP A 1 676 ? -46.497 24.427 95.915 1.00 75.88 676 ASP A C 1
ATOM 5117 O O . ASP A 1 676 ? -46.438 23.908 97.033 1.00 75.88 676 ASP A O 1
ATOM 5121 N N . ASP A 1 677 ? -47.523 24.197 95.087 1.00 76.69 677 ASP A N 1
ATOM 5122 C CA . ASP A 1 677 ? -48.662 23.301 95.333 1.00 76.69 677 ASP A CA 1
ATOM 5123 C C . ASP A 1 677 ? -49.120 22.589 94.046 1.00 76.69 677 ASP A C 1
ATOM 5125 O O . ASP A 1 677 ? -49.921 23.092 93.249 1.00 76.69 677 ASP A O 1
ATOM 5129 N N . GLU A 1 678 ? -48.654 21.351 93.874 1.00 75.00 678 GLU A N 1
ATOM 5130 C CA . GLU A 1 678 ? -48.947 20.522 92.700 1.00 75.00 678 GLU A CA 1
ATOM 5131 C C . GLU A 1 678 ? -50.445 20.224 92.509 1.00 75.00 678 GLU A C 1
ATOM 5133 O O . GLU A 1 678 ? -50.901 19.988 91.389 1.00 75.00 678 GLU A O 1
ATOM 5138 N N . SER A 1 679 ? -51.251 20.279 93.576 1.00 73.69 679 SER A N 1
ATOM 5139 C CA . SER A 1 679 ? -52.691 19.998 93.494 1.00 73.69 679 SER A CA 1
ATOM 5140 C C . SER A 1 679 ? -53.485 21.100 92.780 1.00 73.69 679 SER A C 1
ATOM 5142 O O . SER A 1 679 ? -54.595 20.867 92.286 1.00 73.69 679 SER A O 1
ATOM 5144 N N . ASN A 1 680 ? -52.902 22.297 92.680 1.00 77.94 680 ASN A N 1
ATOM 5145 C CA . ASN A 1 680 ? -53.496 23.453 92.024 1.00 77.94 680 ASN A CA 1
ATOM 5146 C C . ASN A 1 680 ? -52.961 23.687 90.605 1.00 77.94 680 ASN A C 1
ATOM 5148 O O . ASN A 1 680 ? -53.355 24.667 89.968 1.00 77.94 680 ASN A O 1
ATOM 5152 N N . LEU A 1 681 ? -52.133 22.777 90.077 1.00 85.12 681 LEU A N 1
ATOM 5153 C CA . LEU A 1 681 ? -51.598 22.889 88.723 1.00 85.12 681 LEU A CA 1
ATOM 5154 C C . LEU A 1 681 ? -52.697 22.865 87.667 1.00 85.12 681 LEU A C 1
ATOM 5156 O O . LEU A 1 681 ? -53.698 22.140 87.753 1.00 85.12 681 LEU A O 1
ATOM 5160 N N . ARG A 1 682 ? -52.482 23.689 86.646 1.00 86.56 682 ARG A N 1
ATOM 5161 C CA . ARG A 1 682 ? -53.332 23.800 85.466 1.00 86.56 682 ARG A CA 1
ATOM 5162 C C . ARG A 1 682 ? -52.459 23.903 84.217 1.00 86.56 682 ARG A C 1
ATOM 5164 O O . ARG A 1 682 ? -51.459 24.619 84.215 1.00 86.56 682 ARG A O 1
ATOM 5171 N N . LEU A 1 683 ? -52.843 23.193 83.161 1.00 88.50 683 LEU A N 1
ATOM 5172 C CA . LEU A 1 683 ? -52.223 23.242 81.842 1.00 88.50 683 LEU A CA 1
ATOM 5173 C C . LEU A 1 683 ? -52.983 24.245 80.973 1.00 88.50 683 LEU A C 1
ATOM 5175 O O . LEU A 1 683 ? -54.163 24.066 80.663 1.00 88.50 683 LEU A O 1
ATOM 5179 N N . TYR A 1 684 ? -52.286 25.305 80.583 1.00 87.69 684 TYR A N 1
ATOM 5180 C CA . TYR A 1 684 ? -52.813 26.378 79.759 1.00 87.69 684 TYR A CA 1
ATOM 5181 C C . TYR A 1 684 ? -52.346 26.245 78.315 1.00 87.69 684 TYR A C 1
ATOM 5183 O O . TYR A 1 684 ? -51.221 25.829 78.033 1.00 87.69 684 TYR A O 1
ATOM 5191 N N . HIS A 1 685 ? -53.213 26.673 77.408 1.00 88.81 685 HIS A N 1
ATOM 5192 C CA . HIS A 1 685 ? -52.953 26.772 75.979 1.00 88.81 685 HIS A CA 1
ATOM 5193 C C . HIS A 1 685 ? -53.061 28.239 75.551 1.00 88.81 685 HIS A C 1
ATOM 5195 O O . HIS A 1 685 ? -53.975 28.954 75.980 1.00 88.81 685 HIS A O 1
ATOM 5201 N N . LEU A 1 686 ? -52.106 28.717 74.752 1.00 86.62 686 LEU A N 1
ATOM 5202 C CA . LEU A 1 686 ? -52.093 30.103 74.291 1.00 86.62 686 LEU A CA 1
ATOM 5203 C C . LEU A 1 686 ? -53.029 30.282 73.090 1.00 86.62 686 LEU A C 1
ATOM 5205 O O . LEU A 1 686 ? -52.702 29.896 71.971 1.00 86.62 686 LEU A O 1
ATOM 5209 N N . GLU A 1 687 ? -54.160 30.953 73.295 1.00 83.81 687 GLU A N 1
ATOM 5210 C CA . GLU A 1 687 ? -55.154 31.209 72.252 1.00 83.81 687 GLU A CA 1
ATOM 5211 C C . GLU A 1 687 ? -55.253 32.711 71.979 1.00 83.81 687 GLU A C 1
ATOM 5213 O O . GLU A 1 687 ? -55.584 33.507 72.856 1.00 83.81 687 GLU A O 1
ATOM 5218 N N . SER A 1 688 ? -54.942 33.127 70.746 1.00 82.31 688 SER A N 1
ATOM 5219 C CA . SER A 1 688 ? -54.991 34.540 70.323 1.00 82.31 688 SER A CA 1
ATOM 5220 C C . SER A 1 688 ? -54.229 35.510 71.251 1.00 82.31 688 SER A C 1
ATOM 5222 O O . SER A 1 688 ? -54.630 36.659 71.427 1.00 82.31 688 SER A O 1
ATOM 5224 N N . GLY A 1 689 ? -53.123 35.048 71.849 1.00 80.75 689 GLY A N 1
ATOM 5225 C CA . GLY A 1 689 ? -52.273 35.839 72.749 1.00 80.75 689 GLY A CA 1
ATOM 5226 C C . GLY A 1 689 ? -52.714 35.864 74.218 1.00 80.75 689 GLY A C 1
ATOM 5227 O O . GLY A 1 689 ? -52.112 36.591 75.007 1.00 80.75 689 GLY A O 1
ATOM 5228 N N . VAL A 1 690 ? -53.728 35.081 74.600 1.00 81.31 690 VAL A N 1
ATOM 5229 C CA . VAL A 1 690 ? -54.212 34.952 75.983 1.00 81.31 690 VAL A CA 1
ATOM 5230 C C . VAL A 1 690 ? -54.096 33.497 76.435 1.00 81.31 690 VAL A C 1
ATOM 5232 O O . VAL A 1 690 ? -54.402 32.578 75.681 1.00 81.31 690 VAL A O 1
ATOM 5235 N N . TRP A 1 691 ? -53.648 33.277 77.670 1.00 85.88 691 TRP A N 1
ATOM 5236 C CA . TRP A 1 691 ? -53.583 31.942 78.263 1.00 85.88 691 TRP A CA 1
ATOM 5237 C C . TRP A 1 691 ? -54.969 31.481 78.715 1.00 85.88 691 TRP A C 1
ATOM 5239 O O . TRP A 1 691 ? -55.606 32.145 79.536 1.00 85.88 691 TRP A O 1
ATOM 5249 N N . VAL A 1 692 ? -55.414 30.335 78.201 1.00 85.25 692 VAL A N 1
ATOM 5250 C CA . VAL A 1 692 ? -56.706 29.716 78.531 1.00 85.25 692 VAL A CA 1
ATOM 5251 C C . VAL A 1 692 ? -56.458 28.401 79.264 1.00 85.25 692 VAL A C 1
ATOM 5253 O O . VAL A 1 692 ? -55.647 27.598 78.808 1.00 85.25 692 VAL A O 1
ATOM 5256 N N . ASP A 1 693 ? -57.115 28.196 80.409 1.00 87.56 693 ASP A N 1
ATOM 5257 C CA . ASP A 1 693 ? -57.034 26.934 81.158 1.00 87.56 693 ASP A CA 1
ATOM 5258 C C . ASP A 1 693 ? -57.739 25.844 80.350 1.00 87.56 693 ASP A C 1
ATOM 5260 O O . ASP A 1 693 ? -58.940 25.939 80.095 1.00 87.56 693 ASP A O 1
ATOM 5264 N N . GLN A 1 694 ? -56.982 24.835 79.932 1.00 86.38 694 GLN A N 1
ATOM 5265 C CA . GLN A 1 694 ? -57.483 23.709 79.148 1.00 86.38 694 GLN A CA 1
ATOM 5266 C C . GLN A 1 694 ? -57.301 22.385 79.896 1.00 86.38 694 GLN A C 1
ATOM 5268 O O . GLN A 1 694 ? -57.343 21.322 79.280 1.00 86.38 694 GLN A O 1
ATOM 5273 N N . THR A 1 695 ? -57.081 22.424 81.213 1.00 84.56 695 THR A N 1
ATOM 5274 C CA . THR A 1 695 ? -56.816 21.227 82.019 1.00 84.56 695 THR A CA 1
ATOM 5275 C C . THR A 1 695 ? -58.016 20.284 82.004 1.00 84.56 695 THR A C 1
ATOM 5277 O O . THR A 1 695 ? -59.094 20.625 82.486 1.00 84.56 695 THR A O 1
ATOM 5280 N N . VAL A 1 696 ? -57.820 19.069 81.492 1.00 81.19 696 VAL A N 1
ATOM 5281 C CA . VAL A 1 696 ? -58.856 18.025 81.425 1.00 81.19 696 VAL A CA 1
ATOM 5282 C C . VAL A 1 696 ? -58.633 16.948 82.487 1.00 81.19 696 VAL A C 1
ATOM 5284 O O . VAL A 1 696 ? -59.598 16.428 83.045 1.00 81.19 696 VAL A O 1
ATOM 5287 N N . SER A 1 697 ? -57.378 16.626 82.811 1.00 84.31 697 SER A N 1
ATOM 5288 C CA . SER A 1 697 ? -57.047 15.685 83.887 1.00 84.31 697 SER A CA 1
ATOM 5289 C C . SER A 1 697 ? -55.678 15.968 84.500 1.00 84.31 697 SER A C 1
ATOM 5291 O O . SER A 1 697 ? -54.754 16.362 83.791 1.00 84.31 697 SER A O 1
ATOM 5293 N N . LEU A 1 698 ? -55.549 15.707 85.802 1.00 83.81 698 LEU A N 1
ATOM 5294 C CA . LEU A 1 698 ? -54.300 15.774 86.559 1.00 83.81 698 LEU A CA 1
ATOM 5295 C C . LEU A 1 698 ? -54.125 14.463 87.337 1.00 83.81 698 LEU A C 1
ATOM 5297 O O . LEU A 1 698 ? -54.990 14.097 88.134 1.00 83.81 698 LEU A O 1
ATOM 5301 N N . ASP A 1 699 ? -53.019 13.769 87.091 1.00 82.56 699 ASP A N 1
ATOM 5302 C CA . ASP A 1 699 ? -52.576 12.581 87.814 1.00 82.56 699 ASP A CA 1
ATOM 5303 C C . ASP A 1 699 ? -51.266 12.897 88.538 1.00 82.56 699 ASP A C 1
ATOM 5305 O O . ASP A 1 699 ? -50.171 12.741 87.996 1.00 82.56 699 ASP A O 1
ATOM 5309 N N . THR A 1 700 ? -51.396 13.327 89.791 1.00 76.88 700 THR A N 1
ATOM 5310 C CA . THR A 1 700 ? -50.266 13.663 90.667 1.00 76.88 700 THR A CA 1
ATOM 5311 C C . THR A 1 700 ? -49.471 12.441 91.132 1.00 76.88 700 THR A C 1
ATOM 5313 O O . THR A 1 700 ? -48.492 12.595 91.845 1.00 76.88 700 THR A O 1
ATOM 5316 N N . THR A 1 701 ? -49.902 11.212 90.816 1.00 80.75 701 THR A N 1
ATOM 5317 C CA . THR A 1 701 ? -49.156 9.994 91.190 1.00 80.75 701 THR A CA 1
ATOM 5318 C C . THR A 1 701 ? -48.067 9.679 90.168 1.00 80.75 701 THR A C 1
ATOM 5320 O O . THR A 1 701 ? -47.048 9.089 90.518 1.00 80.75 701 THR A O 1
ATOM 5323 N N . ASN A 1 702 ? -48.296 10.054 88.908 1.00 75.88 702 ASN A N 1
ATOM 5324 C CA . ASN A 1 702 ? -47.394 9.799 87.784 1.00 75.88 702 ASN A CA 1
ATOM 5325 C C . ASN A 1 702 ? -46.821 11.091 87.175 1.00 75.88 702 ASN A C 1
ATOM 5327 O O . ASN A 1 702 ? -46.194 11.032 86.116 1.00 75.88 702 ASN A O 1
ATOM 5331 N N . ASP A 1 703 ? -47.055 12.234 87.825 1.00 85.00 703 ASP A N 1
ATOM 5332 C CA . ASP A 1 703 ? -46.701 13.582 87.376 1.00 85.00 703 ASP A CA 1
ATOM 5333 C C . ASP A 1 703 ? -47.252 13.928 85.984 1.00 85.00 703 ASP A C 1
ATOM 5335 O O . ASP A 1 703 ? -46.548 14.509 85.167 1.00 85.00 703 ASP A O 1
ATOM 5339 N N . ILE A 1 704 ? -48.498 13.554 85.664 1.00 84.31 704 ILE A N 1
ATOM 5340 C CA . ILE A 1 704 ? -49.090 13.784 84.331 1.00 84.31 704 ILE A CA 1
ATOM 5341 C C . ILE A 1 704 ? -50.226 14.802 84.408 1.00 84.31 704 ILE A C 1
ATOM 5343 O O . ILE A 1 704 ? -51.183 14.633 85.162 1.00 84.31 704 ILE A O 1
ATOM 5347 N N . ILE A 1 705 ? -50.179 15.817 83.546 1.00 87.25 705 ILE A N 1
ATOM 5348 C CA . ILE A 1 705 ? -51.287 16.749 83.317 1.00 87.25 705 ILE A CA 1
ATOM 5349 C C . ILE A 1 705 ? -51.680 16.746 81.840 1.00 87.25 705 ILE A C 1
ATOM 5351 O O . ILE A 1 705 ? -50.823 16.813 80.960 1.00 87.25 705 ILE A O 1
ATOM 5355 N N . CYS A 1 706 ? -52.979 16.658 81.557 1.00 87.19 706 CYS A N 1
ATOM 5356 C CA . CYS A 1 706 ? -53.500 16.605 80.194 1.00 87.19 706 CYS A CA 1
ATOM 5357 C C . CYS A 1 706 ? -54.450 17.761 79.898 1.00 87.19 706 CYS A C 1
ATOM 5359 O O . CYS A 1 706 ? -55.276 18.129 80.737 1.00 87.19 706 CYS A O 1
ATOM 5361 N N . ALA A 1 707 ? -54.384 18.267 78.669 1.00 87.12 707 ALA A N 1
ATOM 5362 C CA . ALA A 1 707 ? -55.272 19.287 78.133 1.00 87.12 707 ALA A CA 1
ATOM 5363 C C . ALA A 1 707 ? -55.814 18.899 76.758 1.00 87.12 707 ALA A C 1
ATOM 5365 O O . ALA A 1 707 ? -55.184 18.142 76.018 1.00 87.12 707 ALA A O 1
ATOM 5366 N N . SER A 1 708 ? -56.979 19.444 76.407 1.00 84.88 708 SER A N 1
ATOM 5367 C CA . SER A 1 708 ? -57.554 19.328 75.066 1.00 84.88 708 SER A CA 1
ATOM 5368 C C . SER A 1 708 ? -57.599 20.701 74.405 1.00 84.88 708 SER A C 1
ATOM 5370 O O . SER A 1 708 ? -58.158 21.635 74.968 1.00 84.88 708 SER A O 1
ATOM 5372 N N . ALA A 1 709 ? -57.063 20.815 73.194 1.00 84.00 709 ALA A N 1
ATOM 5373 C CA . ALA A 1 709 ? -57.005 22.058 72.430 1.00 84.00 709 ALA A CA 1
ATOM 5374 C C . ALA A 1 709 ? -57.466 21.857 70.982 1.00 84.00 709 ALA A C 1
ATOM 5376 O O . ALA A 1 709 ? -57.640 20.734 70.509 1.00 84.00 709 ALA A O 1
ATOM 5377 N N . SER A 1 710 ? -57.672 22.963 70.267 1.00 78.50 710 SER A N 1
ATOM 5378 C CA . SER A 1 710 ? -58.030 22.960 68.839 1.00 78.50 710 SER A CA 1
ATOM 5379 C C . SER A 1 710 ? -56.880 23.382 67.913 1.00 78.50 710 SER A C 1
ATOM 5381 O O . SER A 1 710 ? -57.017 23.305 66.693 1.00 78.50 710 SER A O 1
ATOM 5383 N N . SER A 1 711 ? -55.733 23.782 68.468 1.00 80.31 711 SER A N 1
ATOM 5384 C CA . SER A 1 711 ? -54.533 24.171 67.722 1.00 80.31 711 SER A CA 1
ATOM 5385 C C . SER A 1 711 ? -53.255 23.736 68.443 1.00 80.31 711 SER A C 1
ATOM 5387 O O . SER A 1 711 ? -53.294 23.290 69.586 1.00 80.31 711 SER A O 1
ATOM 5389 N N . LEU A 1 712 ? -52.127 23.844 67.736 1.00 78.31 712 LEU A N 1
ATOM 5390 C CA . LEU A 1 712 ? -50.785 23.466 68.204 1.00 78.31 712 LEU A CA 1
ATOM 5391 C C . LEU A 1 712 ? -49.987 24.651 68.773 1.00 78.31 712 LEU A C 1
ATOM 5393 O O . LEU A 1 712 ? -48.761 24.614 68.851 1.00 78.31 712 LEU A O 1
ATOM 5397 N N . SER A 1 713 ? -50.677 25.731 69.131 1.00 78.12 713 SER A N 1
ATOM 5398 C CA . SER A 1 713 ? -50.068 26.894 69.777 1.00 78.12 713 SER A CA 1
ATOM 5399 C C . SER A 1 713 ? -49.477 26.515 71.147 1.00 78.12 713 SER A C 1
ATOM 5401 O O . SER A 1 713 ? -49.851 25.486 71.706 1.00 78.12 713 SER A O 1
ATOM 5403 N N . PRO A 1 714 ? -48.533 27.304 71.691 1.00 85.44 714 PRO A N 1
ATOM 5404 C CA . PRO A 1 714 ? -47.736 26.875 72.837 1.00 85.44 714 PRO A CA 1
ATOM 5405 C C . PRO A 1 714 ? -48.569 26.498 74.070 1.00 85.44 714 PRO A C 1
ATOM 5407 O O . PRO A 1 714 ? -49.577 27.144 74.380 1.00 85.44 714 PRO A O 1
ATOM 5410 N N . PHE A 1 715 ? -48.091 25.495 74.807 1.00 88.12 715 PHE A N 1
ATOM 5411 C CA . PHE A 1 715 ? -48.650 25.054 76.086 1.00 88.12 715 PHE A CA 1
ATOM 5412 C C . PHE A 1 715 ? -47.709 25.393 77.248 1.00 88.12 715 PHE A C 1
ATOM 5414 O O . PHE A 1 715 ? -46.487 25.368 77.091 1.00 88.12 715 PHE A O 1
ATOM 5421 N N . ALA A 1 716 ? -48.269 25.686 78.423 1.00 86.56 716 ALA A N 1
ATOM 5422 C CA . ALA A 1 716 ? -47.508 25.925 79.651 1.00 86.56 716 ALA A CA 1
ATOM 5423 C C . ALA A 1 716 ? -48.300 25.503 80.895 1.00 86.56 716 ALA A C 1
ATOM 5425 O O . ALA A 1 716 ? -49.524 25.610 80.928 1.00 86.56 716 ALA A O 1
ATOM 5426 N N . ILE A 1 717 ? -47.601 25.050 81.935 1.00 87.25 717 ILE A N 1
ATOM 5427 C CA . ILE A 1 717 ? -48.209 24.675 83.218 1.00 87.25 717 ILE A CA 1
ATOM 5428 C C . ILE A 1 717 ? -48.065 25.851 84.191 1.00 87.25 717 ILE A C 1
ATOM 5430 O O . ILE A 1 717 ? -46.949 26.330 84.414 1.00 87.25 717 ILE A O 1
ATOM 5434 N N . PHE A 1 718 ? -49.179 26.311 84.770 1.00 84.81 718 PHE A N 1
ATOM 5435 C CA . PHE A 1 718 ? -49.198 27.367 85.787 1.00 84.81 718 PHE A CA 1
ATOM 5436 C C . PHE A 1 718 ? -49.799 26.893 87.109 1.00 84.81 718 PHE A C 1
ATOM 5438 O O . PHE A 1 718 ? -50.683 26.035 87.144 1.00 84.81 718 PHE A O 1
ATOM 5445 N N . GLU A 1 719 ? -49.384 27.565 88.180 1.00 82.88 719 GLU A N 1
ATOM 5446 C CA . GLU A 1 719 ? -49.945 27.446 89.521 1.00 82.88 719 GLU A CA 1
ATOM 5447 C C . GLU A 1 719 ? -50.565 28.790 89.974 1.00 82.88 719 GLU A C 1
ATOM 5449 O O . GLU A 1 719 ? -49.908 29.831 89.862 1.00 82.88 719 GLU A O 1
ATOM 5454 N N . PRO A 1 720 ? -51.818 28.826 90.470 1.00 72.44 720 PRO A N 1
ATOM 5455 C CA . PRO A 1 720 ? -52.422 30.023 91.050 1.00 72.44 720 PRO A CA 1
ATOM 5456 C C . PRO A 1 720 ? -51.756 30.411 92.376 1.00 72.44 720 PRO A C 1
ATOM 5458 O O . PRO A 1 720 ? -51.661 29.604 93.294 1.00 72.44 720 PRO A O 1
ATOM 5461 N N . ILE A 1 721 ? -51.396 31.684 92.530 1.00 63.12 721 ILE A N 1
ATOM 5462 C CA . ILE A 1 721 ? -50.863 32.229 93.783 1.00 63.12 721 ILE A CA 1
ATOM 5463 C C . ILE A 1 721 ? -51.996 32.910 94.557 1.00 63.12 721 ILE A C 1
ATOM 5465 O O . ILE A 1 721 ? -52.693 33.765 93.997 1.00 63.12 721 ILE A O 1
ATOM 5469 N N . PRO A 1 722 ? -52.153 32.650 95.865 1.00 50.56 722 PRO A N 1
ATOM 5470 C CA . PRO A 1 722 ? -53.050 33.431 96.708 1.00 50.56 722 PRO A CA 1
ATOM 5471 C C . PRO A 1 722 ? -52.653 34.920 96.710 1.00 50.56 722 PRO A C 1
ATOM 5473 O O . PRO A 1 722 ? -51.572 35.288 97.172 1.00 50.56 722 PRO A O 1
ATOM 5476 N N . ILE A 1 723 ? -53.525 35.805 96.211 1.00 44.72 723 ILE A N 1
ATOM 5477 C CA . ILE A 1 723 ? -53.302 37.261 96.234 1.00 44.72 723 ILE A CA 1
ATOM 5478 C C . ILE A 1 723 ? -53.457 37.763 97.688 1.00 44.72 723 ILE A C 1
ATOM 5480 O O . ILE A 1 723 ? -54.548 37.632 98.250 1.00 44.72 723 ILE A O 1
ATOM 5484 N N . PRO A 1 724 ? -52.435 38.369 98.327 1.00 38.44 724 PRO A N 1
ATOM 5485 C CA . PRO A 1 724 ? -52.558 38.838 99.706 1.00 38.44 724 PRO A CA 1
ATOM 5486 C C . PRO A 1 724 ? -53.413 40.115 99.799 1.00 38.44 724 PRO A C 1
ATOM 5488 O O . PRO A 1 724 ? -53.064 41.153 99.233 1.00 38.44 724 PRO A O 1
ATOM 5491 N N . VAL A 1 725 ? -54.507 40.078 100.567 1.00 34.62 725 VAL A N 1
ATOM 5492 C CA . VAL A 1 725 ? -55.278 41.274 100.957 1.00 34.62 725 VAL A CA 1
ATOM 5493 C C . VAL A 1 725 ? -54.549 41.979 102.105 1.00 34.62 725 VAL A C 1
ATOM 5495 O O . VAL A 1 725 ? -54.293 41.383 103.148 1.00 34.62 725 VAL A O 1
ATOM 5498 N N . THR A 1 726 ? -54.199 43.254 101.924 1.00 32.00 726 THR A N 1
ATOM 5499 C CA . THR A 1 726 ? -53.484 44.048 102.939 1.00 32.00 726 THR A CA 1
ATOM 5500 C C . THR A 1 726 ? -54.483 44.706 103.893 1.00 32.00 726 THR A C 1
ATOM 5502 O O . THR A 1 726 ? -55.350 45.454 103.447 1.00 32.00 726 THR A O 1
ATOM 5505 N N . ILE A 1 727 ? -54.363 44.453 105.200 1.00 34.12 727 ILE A N 1
ATOM 5506 C CA . ILE A 1 727 ? -55.146 45.133 106.244 1.00 34.12 727 ILE A CA 1
ATOM 5507 C C . ILE A 1 727 ? -54.193 45.985 107.082 1.00 34.12 727 ILE A C 1
ATOM 5509 O O . ILE A 1 727 ? -53.248 45.479 107.681 1.00 34.12 727 ILE A O 1
ATOM 5513 N N . ASP A 1 728 ? -54.460 47.286 107.113 1.00 34.47 728 ASP A N 1
ATOM 5514 C CA . ASP A 1 728 ? -53.640 48.295 107.777 1.00 34.47 728 ASP A CA 1
ATOM 5515 C C . ASP A 1 728 ? -54.121 48.474 109.231 1.00 34.47 728 ASP A C 1
ATOM 5517 O O . ASP A 1 728 ? -55.195 49.029 109.479 1.00 34.47 728 ASP A O 1
ATOM 5521 N N . ILE A 1 729 ? -53.370 47.962 110.213 1.00 34.56 729 ILE A N 1
ATOM 5522 C CA . ILE A 1 729 ? -53.690 48.117 111.643 1.00 34.56 729 ILE A CA 1
ATOM 5523 C C . ILE A 1 729 ? -52.661 49.060 112.268 1.00 34.56 729 ILE A C 1
ATOM 5525 O O . ILE A 1 729 ? -51.491 48.718 112.431 1.00 34.56 729 ILE A O 1
ATOM 5529 N N . LYS A 1 730 ? -53.103 50.266 112.639 1.00 34.97 730 LYS A N 1
ATOM 5530 C CA . LYS A 1 730 ? -52.264 51.238 113.354 1.00 34.97 730 LYS A CA 1
ATOM 5531 C C . LYS A 1 730 ? -51.853 50.690 114.733 1.00 34.97 730 LYS A C 1
ATOM 5533 O O . LYS A 1 730 ? -52.669 50.032 115.384 1.00 34.97 730 LYS A O 1
ATOM 5538 N N . PRO A 1 731 ? -50.633 50.991 115.221 1.00 30.69 731 PRO A N 1
ATOM 5539 C CA . PRO A 1 731 ? -50.146 50.466 116.494 1.00 30.69 731 PRO A CA 1
ATOM 5540 C C . PRO A 1 731 ? -51.091 50.826 117.648 1.00 30.69 731 PRO A C 1
ATOM 5542 O O . PRO A 1 731 ? -51.316 52.003 117.921 1.00 30.69 731 PRO A O 1
ATOM 5545 N N . GLY A 1 732 ? -51.626 49.813 118.335 1.00 38.09 732 GLY A N 1
ATOM 5546 C CA . GLY A 1 732 ? -52.334 49.990 119.608 1.00 38.09 732 GLY A CA 1
ATOM 5547 C C . GLY A 1 732 ? -53.852 49.777 119.621 1.00 38.09 732 GLY A C 1
ATOM 5548 O O . GLY A 1 732 ? -54.457 50.019 120.661 1.00 38.09 732 GLY A O 1
ATOM 5549 N N . SER A 1 733 ? -54.493 49.287 118.554 1.00 35.88 733 SER A N 1
ATOM 5550 C CA . SER A 1 733 ? -55.920 48.913 118.635 1.00 35.88 733 SER A CA 1
ATOM 5551 C C . SER A 1 733 ? -56.309 47.828 117.630 1.00 35.88 733 SER A C 1
ATOM 5553 O O . SER A 1 733 ? -56.211 48.042 116.427 1.00 35.88 733 SER A O 1
ATOM 5555 N N . PHE A 1 734 ? -56.777 46.685 118.145 1.00 36.66 734 PHE A N 1
ATOM 5556 C CA . PHE A 1 734 ? -57.364 45.574 117.388 1.00 36.66 734 PHE A CA 1
ATOM 5557 C C . PHE A 1 734 ? -58.898 45.639 117.497 1.00 36.66 734 PHE A C 1
ATOM 5559 O O . PHE A 1 734 ? -59.422 45.481 118.601 1.00 36.66 734 PHE A O 1
ATOM 5566 N N . PRO A 1 735 ? -59.643 45.887 116.407 1.00 38.41 735 PRO A N 1
ATOM 5567 C CA . PRO A 1 735 ? -61.100 45.790 116.416 1.00 38.41 735 PRO A CA 1
ATOM 5568 C C . PRO A 1 735 ? -61.576 44.334 116.280 1.00 38.41 735 PRO A C 1
ATOM 5570 O O . PRO A 1 735 ? -61.062 43.574 115.464 1.00 38.41 735 PRO A O 1
ATOM 5573 N N . ASN A 1 736 ? -62.619 43.977 117.035 1.00 36.28 736 ASN A N 1
ATOM 5574 C CA . ASN A 1 736 ? -63.170 42.619 117.190 1.00 36.28 736 ASN A CA 1
ATOM 5575 C C . ASN A 1 736 ? -64.046 42.113 116.011 1.00 36.28 736 ASN A C 1
ATOM 5577 O O . ASN A 1 736 ? -64.788 41.147 116.174 1.00 36.28 736 ASN A O 1
ATOM 5581 N N . SER A 1 737 ? -63.990 42.750 114.834 1.00 37.06 737 SER A N 1
ATOM 5582 C CA . SER A 1 737 ? -64.564 42.261 113.561 1.00 37.06 737 SER A CA 1
ATOM 5583 C C . SER A 1 737 ? -64.129 43.155 112.387 1.00 37.06 737 SER A C 1
ATOM 5585 O O . SER A 1 737 ? -64.160 44.378 112.535 1.00 37.06 737 SER A O 1
ATOM 5587 N N . ILE A 1 738 ? -63.806 42.581 111.219 1.00 41.38 738 ILE A N 1
ATOM 5588 C CA . ILE A 1 738 ? -63.548 43.305 109.955 1.00 41.38 738 ILE A CA 1
ATOM 5589 C C . ILE A 1 738 ? -64.534 42.812 108.882 1.00 41.38 738 ILE A C 1
ATOM 5591 O O . ILE A 1 738 ? -64.791 41.617 108.766 1.00 41.38 738 ILE A O 1
ATOM 5595 N N . ASN A 1 739 ? -65.122 43.750 108.137 1.00 37.47 739 ASN A N 1
ATOM 5596 C CA . ASN A 1 739 ? -66.171 43.532 107.138 1.00 37.47 739 ASN A CA 1
ATOM 5597 C C . ASN A 1 739 ? -65.544 43.476 105.727 1.00 37.47 739 ASN A C 1
ATOM 5599 O O . ASN A 1 739 ? -64.894 44.439 105.330 1.00 37.47 739 ASN A O 1
ATOM 5603 N N . LEU A 1 740 ? -65.708 42.371 104.987 1.00 42.38 740 LEU A N 1
ATOM 5604 C CA . LEU A 1 740 ? -65.011 42.103 103.711 1.00 42.38 740 LEU A CA 1
ATOM 5605 C C . LEU A 1 740 ? -65.821 42.451 102.446 1.00 42.38 740 LEU A C 1
ATOM 5607 O O . LEU A 1 740 ? -65.458 42.049 101.344 1.00 42.38 740 LEU A O 1
ATOM 5611 N N . GLY A 1 741 ? -66.921 43.196 102.564 1.00 48.78 741 GLY A N 1
ATOM 5612 C CA . GLY A 1 741 ? -67.822 43.388 101.423 1.00 48.78 741 GLY A CA 1
ATOM 5613 C C . GLY A 1 741 ? -68.568 42.096 101.064 1.00 48.78 741 GLY A C 1
ATOM 5614 O O . GLY A 1 741 ? -68.708 41.208 101.904 1.00 48.78 741 GLY A O 1
ATOM 5615 N N . SER A 1 742 ? -69.139 42.021 99.857 1.00 37.53 742 SER A N 1
ATOM 5616 C CA . SER A 1 742 ? -70.187 41.054 99.488 1.00 37.53 742 SER A CA 1
ATOM 5617 C C . SER A 1 742 ? -69.724 39.587 99.531 1.00 37.53 742 SER A C 1
ATOM 5619 O O . SER A 1 742 ? -69.340 39.036 98.502 1.00 37.53 742 SER A O 1
ATOM 5621 N N . GLY A 1 743 ? -69.787 38.944 100.706 1.00 36.94 743 GLY A N 1
ATOM 5622 C CA . GLY A 1 743 ? -69.527 37.505 100.834 1.00 36.94 743 GLY A CA 1
ATOM 5623 C C . GLY A 1 743 ? -69.559 36.846 102.224 1.00 36.94 743 GLY A C 1
ATOM 5624 O O . GLY A 1 743 ? -69.916 35.676 102.276 1.00 36.94 743 GLY A O 1
ATOM 5625 N N . GLY A 1 744 ? -69.260 37.528 103.345 1.00 32.97 744 GLY A N 1
ATOM 5626 C CA . GLY A 1 744 ? -69.439 36.958 104.706 1.00 32.97 744 GLY A CA 1
ATOM 5627 C C . GLY A 1 744 ? -68.382 37.338 105.766 1.00 32.97 744 GLY A C 1
ATOM 5628 O O . GLY A 1 744 ? -67.268 37.727 105.432 1.00 32.97 744 GLY A O 1
ATOM 5629 N N . THR A 1 745 ? -68.750 37.248 107.054 1.00 29.88 745 THR A N 1
ATOM 5630 C CA . THR A 1 745 ? -67.975 37.655 108.256 1.00 29.88 745 THR A CA 1
ATOM 5631 C C . THR A 1 745 ? -67.293 36.468 108.967 1.00 29.88 745 THR A C 1
ATOM 5633 O O . THR A 1 745 ? -67.920 35.424 109.121 1.00 29.88 745 THR A O 1
ATOM 5636 N N . VAL A 1 746 ? -66.070 36.643 109.507 1.00 31.66 746 VAL A N 1
ATOM 5637 C CA . VAL A 1 746 ? -65.372 35.662 110.385 1.00 31.66 746 VAL A CA 1
ATOM 5638 C C . VAL A 1 746 ? -64.798 36.370 111.641 1.00 31.66 746 VAL A C 1
ATOM 5640 O O . VAL A 1 746 ? -64.207 37.440 111.488 1.00 31.66 746 VAL A O 1
ATOM 5643 N N . PRO A 1 747 ? -64.959 35.847 112.881 1.00 28.61 747 PRO A N 1
ATOM 5644 C CA . PRO A 1 747 ? -64.441 36.472 114.110 1.00 28.61 747 PRO A CA 1
ATOM 5645 C C . PRO A 1 747 ? -62.978 36.095 114.439 1.00 28.61 747 PRO A C 1
ATOM 5647 O O . PRO A 1 747 ? -62.551 34.975 114.172 1.00 28.61 747 PRO A O 1
ATOM 5650 N N . VAL A 1 748 ? -62.231 37.009 115.082 1.00 30.19 748 VAL A N 1
ATOM 5651 C CA . VAL A 1 748 ? -60.817 36.852 115.513 1.00 30.19 748 VAL A CA 1
ATOM 5652 C C . VAL A 1 748 ? -60.678 37.099 117.027 1.00 30.19 748 VAL A C 1
ATOM 5654 O O . VAL A 1 748 ? -61.330 37.997 117.557 1.00 30.19 748 VAL A O 1
ATOM 5657 N N . ALA A 1 749 ? -59.794 36.358 117.714 1.00 24.62 749 ALA A N 1
ATOM 5658 C CA . ALA A 1 749 ? -59.346 36.627 119.091 1.00 24.62 749 ALA A CA 1
ATOM 5659 C C . ALA A 1 749 ? -57.805 36.528 119.211 1.00 24.62 749 ALA A C 1
ATOM 5661 O O . ALA A 1 749 ? -57.217 35.605 118.652 1.00 24.62 749 ALA A O 1
ATOM 5662 N N . ILE A 1 750 ? -57.156 37.454 119.943 1.00 29.80 750 ILE A N 1
ATOM 5663 C CA . ILE A 1 750 ? -55.695 37.495 120.211 1.00 29.80 750 ILE A CA 1
ATOM 5664 C C . ILE A 1 750 ? -55.411 37.852 121.688 1.00 29.80 750 ILE A C 1
ATOM 5666 O O . ILE A 1 750 ? -56.012 38.783 122.219 1.00 29.80 750 ILE A O 1
ATOM 5670 N N . PHE A 1 751 ? -54.422 37.181 122.297 1.00 25.00 751 PHE A N 1
ATOM 5671 C CA . PHE A 1 751 ? -53.620 37.565 123.485 1.00 25.00 751 PHE A CA 1
ATOM 5672 C C . PHE A 1 751 ? -52.200 36.965 123.272 1.00 25.00 751 PHE A C 1
ATOM 5674 O O . PHE A 1 751 ? -52.123 35.910 122.656 1.00 25.00 751 PHE A O 1
ATOM 5681 N N . SER A 1 752 ? -51.027 37.454 123.704 1.00 30.88 752 SER A N 1
ATOM 5682 C CA . SER A 1 752 ? -50.532 38.560 124.549 1.00 30.88 752 SER A CA 1
ATOM 5683 C C . SER A 1 752 ? -48.985 38.672 124.298 1.00 30.88 752 SER A C 1
ATOM 5685 O O . SER A 1 752 ? -48.380 37.700 123.861 1.00 30.88 752 SER A O 1
ATOM 5687 N N . THR A 1 753 ? -48.334 39.850 124.253 1.00 30.31 753 THR A N 1
ATOM 5688 C CA . THR A 1 753 ? -47.634 40.673 125.292 1.00 30.31 753 THR A CA 1
ATOM 5689 C C . THR A 1 753 ? -46.263 40.229 125.882 1.00 30.31 753 THR A C 1
ATOM 5691 O O . THR A 1 753 ? -46.084 40.368 127.092 1.00 30.31 753 THR A O 1
ATOM 5694 N N . GLN A 1 754 ? -45.253 39.813 125.095 1.00 30.11 754 GLN A N 1
ATOM 5695 C CA . GLN A 1 754 ? -43.834 39.821 125.548 1.00 30.11 754 GLN A CA 1
ATOM 5696 C C . GLN A 1 754 ? -42.827 40.224 124.445 1.00 30.11 754 GLN A C 1
ATOM 5698 O O . GLN A 1 754 ? -42.957 39.810 123.297 1.00 30.11 754 GLN A O 1
ATOM 5703 N N . THR A 1 755 ? -41.818 41.027 124.810 1.00 29.67 755 THR A N 1
ATOM 5704 C CA . THR A 1 755 ? -40.641 41.420 124.004 1.00 29.67 755 THR A CA 1
ATOM 5705 C C . THR A 1 755 ? -39.519 40.384 124.195 1.00 29.67 755 THR A C 1
ATOM 5707 O O . THR A 1 755 ? -39.162 40.123 125.342 1.00 29.67 755 THR A O 1
ATOM 5710 N N . PHE A 1 756 ? -38.934 39.818 123.127 1.00 34.75 756 PHE A N 1
ATOM 5711 C CA . PHE A 1 756 ? -37.838 38.828 123.216 1.00 34.75 756 PHE A CA 1
ATOM 5712 C C . PHE A 1 756 ? -36.517 39.342 122.611 1.00 34.75 756 PHE A C 1
ATOM 5714 O O . PHE A 1 756 ? -36.505 39.930 121.531 1.00 34.75 756 PHE A O 1
ATOM 5721 N N . ASP A 1 757 ? -35.409 39.115 123.328 1.00 33.31 757 ASP A N 1
ATOM 5722 C CA . ASP A 1 757 ? -34.020 39.384 122.917 1.00 33.31 757 ASP A CA 1
ATOM 5723 C C . ASP A 1 757 ? -33.525 38.269 121.975 1.00 33.31 757 ASP A C 1
ATOM 5725 O O . ASP A 1 757 ? -33.625 37.082 122.288 1.00 33.31 757 ASP A O 1
ATOM 5729 N N . ALA A 1 758 ? -32.986 38.642 120.811 1.00 35.66 758 ALA A N 1
ATOM 5730 C CA . ALA A 1 758 ? -32.633 37.723 119.725 1.00 35.66 758 ALA A CA 1
ATOM 5731 C C . ALA A 1 758 ? -31.424 36.808 120.017 1.00 35.66 758 ALA A C 1
ATOM 5733 O O . ALA A 1 758 ? -31.093 35.955 119.198 1.00 35.66 758 ALA A O 1
ATOM 5734 N N . ARG A 1 759 ? -30.757 36.954 121.170 1.00 37.72 759 ARG A N 1
ATOM 5735 C CA . ARG A 1 759 ? -29.607 36.116 121.564 1.00 37.72 759 ARG A CA 1
ATOM 5736 C C . ARG A 1 759 ? -29.964 34.830 122.320 1.00 37.72 759 ARG A C 1
ATOM 5738 O O . ARG A 1 759 ? -29.058 34.065 122.636 1.00 37.72 759 ARG A O 1
ATOM 5745 N N . THR A 1 760 ? -31.242 34.564 122.603 1.00 35.44 760 THR A N 1
ATOM 5746 C CA . THR A 1 760 ? -31.673 33.373 123.371 1.00 35.44 760 THR A CA 1
ATOM 5747 C C . THR A 1 760 ? -32.769 32.534 122.702 1.00 35.44 760 THR A C 1
ATOM 5749 O O . THR A 1 760 ? -33.339 31.648 123.339 1.00 35.44 760 THR A O 1
ATOM 5752 N N . LEU A 1 761 ? -33.038 32.740 121.408 1.00 32.38 761 LEU A N 1
ATOM 5753 C CA . LEU A 1 761 ? -33.968 31.903 120.643 1.00 32.38 761 LEU A CA 1
ATOM 5754 C C . LEU A 1 761 ? -33.253 30.650 120.114 1.00 32.38 761 LEU A C 1
ATOM 5756 O O . LEU A 1 761 ? -32.431 30.719 119.205 1.00 32.38 761 LEU A O 1
ATOM 5760 N N . THR A 1 762 ? -33.574 29.497 120.700 1.00 31.84 762 THR A N 1
ATOM 5761 C CA . THR A 1 762 ? -33.228 28.178 120.152 1.00 31.84 762 THR A CA 1
ATOM 5762 C C . THR A 1 762 ? -34.278 27.782 119.097 1.00 31.84 762 THR A C 1
ATOM 5764 O O . THR A 1 762 ? -35.462 28.037 119.321 1.00 31.84 762 THR A O 1
ATOM 5767 N N . PRO A 1 763 ? -33.915 27.181 117.944 1.00 33.03 763 PRO A N 1
ATOM 5768 C CA . PRO A 1 763 ? -34.824 27.077 116.789 1.00 33.03 763 PRO A CA 1
ATOM 5769 C C . PRO A 1 763 ? -36.002 26.097 116.915 1.00 33.03 763 PRO A C 1
ATOM 5771 O O . PRO A 1 763 ? -36.696 25.867 115.930 1.00 33.03 763 PRO A O 1
ATOM 5774 N N . SER A 1 764 ? -36.249 25.471 118.066 1.00 34.22 764 SER A N 1
ATOM 5775 C CA . SER A 1 764 ? -37.138 24.304 118.118 1.00 34.22 764 SER A CA 1
ATOM 5776 C C . SER A 1 764 ? -38.617 24.567 118.421 1.00 34.22 764 SER A C 1
ATOM 5778 O O . SER A 1 764 ? -39.376 23.608 118.395 1.00 34.22 764 SER A O 1
ATOM 5780 N N . THR A 1 765 ? -39.093 25.793 118.658 1.00 29.59 765 THR A N 1
ATOM 5781 C CA . THR A 1 765 ? -40.542 26.001 118.895 1.00 29.59 765 THR A CA 1
ATOM 5782 C C . THR A 1 765 ? -40.949 27.463 118.755 1.00 29.59 765 THR A C 1
ATOM 5784 O O . THR A 1 765 ? -40.758 28.188 119.721 1.00 29.59 765 THR A O 1
ATOM 5787 N N . ILE A 1 766 ? -41.522 27.872 117.609 1.00 27.41 766 ILE A N 1
ATOM 5788 C CA . ILE A 1 766 ? -42.876 28.467 117.475 1.00 27.41 766 ILE A CA 1
ATOM 5789 C C . ILE A 1 766 ? -43.314 28.312 116.006 1.00 27.41 766 ILE A C 1
ATOM 5791 O O . ILE A 1 766 ? -42.754 28.940 115.113 1.00 27.41 766 ILE A O 1
ATOM 5795 N N . THR A 1 767 ? -44.356 27.514 115.778 1.00 26.55 767 THR A N 1
ATOM 5796 C CA . THR A 1 767 ? -45.069 27.409 114.499 1.00 26.55 767 THR A CA 1
ATOM 5797 C C . THR A 1 767 ? -46.359 28.217 114.607 1.00 26.55 767 THR A C 1
ATOM 5799 O O . THR A 1 767 ? -47.235 27.870 115.397 1.00 26.55 767 THR A O 1
ATOM 5802 N N . LEU A 1 768 ? -46.497 29.277 113.809 1.00 26.77 768 LEU A N 1
ATOM 5803 C CA . LEU A 1 768 ? -47.792 29.853 113.451 1.00 26.77 768 LEU A CA 1
ATOM 5804 C C . LEU A 1 768 ? -47.818 30.039 111.936 1.00 26.77 768 LEU A C 1
ATOM 5806 O O . LEU A 1 768 ? -46.883 30.570 111.341 1.00 26.77 768 LEU A O 1
ATOM 5810 N N . ALA A 1 769 ? -48.875 29.494 111.342 1.00 27.91 769 ALA A N 1
ATOM 5811 C CA . ALA A 1 769 ? -49.089 29.385 109.913 1.00 27.91 769 ALA A CA 1
ATOM 5812 C C . ALA A 1 769 ? -49.083 30.748 109.204 1.00 27.9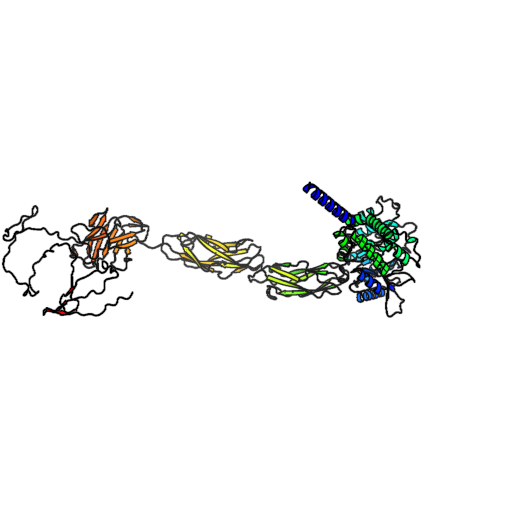1 769 ALA A C 1
ATOM 5814 O O . ALA A 1 769 ? -49.478 31.768 109.767 1.00 27.91 769 ALA A O 1
ATOM 5815 N N . SER A 1 770 ? -48.696 30.696 107.927 1.00 29.78 770 SER A N 1
ATOM 5816 C CA . SER A 1 770 ? -48.769 31.758 106.917 1.00 29.78 770 SER A CA 1
ATOM 5817 C C . SER A 1 770 ? -47.969 33.039 107.208 1.00 29.78 770 SER A C 1
ATOM 5819 O O . SER A 1 770 ? -48.498 34.008 107.732 1.00 29.78 770 SER A O 1
ATOM 5821 N N . ALA A 1 771 ? -46.716 33.014 106.730 1.00 28.22 771 ALA A N 1
ATOM 5822 C CA . ALA A 1 771 ? -45.865 34.127 106.279 1.00 28.22 771 ALA A CA 1
ATOM 5823 C C . ALA A 1 771 ? -45.538 35.293 107.242 1.00 28.22 771 ALA A C 1
ATOM 5825 O O . ALA A 1 771 ? -46.412 35.914 107.840 1.00 28.22 771 ALA A O 1
ATOM 5826 N N . PRO A 1 772 ? -44.270 35.750 107.219 1.00 25.69 772 PRO A N 1
ATOM 5827 C CA . PRO A 1 772 ? -43.994 37.182 107.311 1.00 25.69 772 PRO A CA 1
ATOM 5828 C C . PRO A 1 772 ? -43.198 37.704 106.104 1.00 25.69 772 PRO A C 1
ATOM 5830 O O . PRO A 1 772 ? -42.000 37.484 105.960 1.00 25.69 772 PRO A O 1
ATOM 5833 N N . VAL A 1 773 ? -43.925 38.433 105.254 1.00 26.27 773 VAL A N 1
ATOM 5834 C CA . VAL A 1 773 ? -43.604 39.774 104.729 1.00 26.27 773 VAL A CA 1
ATOM 5835 C C . VAL A 1 773 ? -42.153 40.021 104.275 1.00 26.27 773 VAL A C 1
ATOM 5837 O O . VAL A 1 773 ? -41.282 40.396 105.058 1.00 26.27 773 VAL A O 1
ATOM 5840 N N . LYS A 1 774 ? -41.934 39.973 102.951 1.00 25.22 774 LYS A N 1
ATOM 5841 C CA . LYS A 1 774 ? -40.792 40.636 102.299 1.00 25.22 774 LYS A CA 1
ATOM 5842 C C . LYS A 1 774 ? -40.939 42.156 102.433 1.00 25.22 774 LYS A C 1
ATOM 5844 O O . LYS A 1 774 ? -41.851 42.749 101.858 1.00 25.22 774 LYS A O 1
ATOM 5849 N N . LEU A 1 775 ? -40.004 42.795 103.134 1.00 26.02 775 LEU A N 1
ATOM 5850 C CA . LEU A 1 775 ? -39.772 44.233 103.003 1.00 26.02 775 LEU A CA 1
ATOM 5851 C C . LEU A 1 775 ? -39.222 44.500 101.596 1.00 26.02 775 LEU A C 1
ATOM 5853 O O . LEU A 1 775 ? -38.160 44.007 101.221 1.00 26.02 775 LEU A O 1
ATOM 5857 N N . LYS A 1 776 ? -39.981 45.244 100.792 1.00 25.52 776 LYS A N 1
ATOM 5858 C CA . LYS A 1 776 ? -39.626 45.594 99.417 1.00 25.52 776 LYS A CA 1
ATOM 5859 C C . LYS A 1 776 ? -38.674 46.793 99.442 1.00 25.52 776 LYS A C 1
ATOM 5861 O O . LYS A 1 776 ? -39.087 47.902 99.769 1.00 25.52 776 LYS A O 1
ATOM 5866 N N . GLY A 1 777 ? -37.417 46.569 99.077 1.00 30.41 777 GLY A N 1
ATOM 5867 C CA . GLY A 1 777 ? -36.446 47.614 98.758 1.00 30.41 777 GLY A CA 1
ATOM 5868 C C . GLY A 1 777 ? -35.734 47.246 97.461 1.00 30.41 777 GLY A C 1
ATOM 5869 O O . GLY A 1 777 ? -35.298 46.110 97.307 1.00 30.41 777 GLY A O 1
ATOM 5870 N N . GLN A 1 778 ? -35.678 48.168 96.500 1.00 31.44 778 GLN A N 1
ATOM 5871 C CA . GLN A 1 778 ? -34.929 47.977 95.260 1.00 31.44 778 GLN A CA 1
ATOM 5872 C C . GLN A 1 778 ? -33.420 48.005 95.538 1.00 31.44 778 GLN A C 1
ATOM 5874 O O . GLN A 1 778 ? -32.920 48.983 96.088 1.00 31.44 778 GLN A O 1
ATOM 5879 N N . GLY A 1 779 ? -32.707 46.950 95.139 1.00 39.41 779 GLY A N 1
ATOM 5880 C CA . GLY A 1 779 ? -31.246 46.868 95.194 1.00 39.41 779 GLY A CA 1
ATOM 5881 C C . GLY A 1 779 ? -30.758 45.421 95.268 1.00 39.41 779 GLY A C 1
ATOM 5882 O O . GLY A 1 779 ? -31.276 44.631 96.053 1.00 39.41 779 GLY A O 1
ATOM 5883 N N . THR A 1 780 ? -29.786 45.062 94.430 1.00 37.09 780 THR A N 1
ATOM 5884 C CA . THR A 1 780 ? -29.118 43.751 94.400 1.00 37.09 780 THR A CA 1
ATOM 5885 C C . THR A 1 780 ? -28.563 43.408 95.791 1.00 37.09 780 THR A C 1
ATOM 5887 O O . THR A 1 780 ? -27.870 44.254 96.364 1.00 37.09 780 THR A O 1
ATOM 5890 N N . PRO A 1 781 ? -28.807 42.214 96.368 1.00 38.31 781 PRO A N 1
ATOM 5891 C CA . PRO A 1 781 ? -28.167 41.855 97.626 1.00 38.31 781 PRO A CA 1
ATOM 5892 C C . PRO A 1 781 ? -26.663 41.716 97.379 1.00 38.31 781 PRO A C 1
ATOM 5894 O O . PRO A 1 781 ? -26.222 40.831 96.654 1.00 38.31 781 PRO A O 1
ATOM 5897 N N . MET A 1 782 ? -25.869 42.604 97.977 1.00 39.28 782 MET A N 1
ATOM 5898 C CA . MET A 1 782 ? -24.403 42.573 97.908 1.00 39.28 782 MET A CA 1
ATOM 5899 C C . MET A 1 782 ? -23.795 41.419 98.719 1.00 39.28 782 MET A C 1
ATOM 5901 O O . MET A 1 782 ? -22.581 41.283 98.755 1.00 39.28 782 MET A O 1
ATOM 5905 N N . ALA A 1 783 ? -24.608 40.590 99.375 1.00 38.94 783 ALA A N 1
ATOM 5906 C CA . ALA A 1 783 ? -24.155 39.386 100.047 1.00 38.94 783 ALA A CA 1
ATOM 5907 C C . ALA A 1 783 ? -25.266 38.331 100.126 1.00 38.94 783 ALA A C 1
ATOM 5909 O O . ALA A 1 783 ? -26.434 38.671 100.328 1.00 38.94 783 ALA A O 1
ATOM 5910 N N . SER A 1 784 ? -24.884 37.066 99.994 1.00 43.41 784 SER A N 1
ATOM 5911 C CA . SER A 1 784 ? -25.664 35.882 100.342 1.00 43.41 784 SER A CA 1
ATOM 5912 C C . SER A 1 784 ? -25.116 35.270 101.634 1.00 43.41 784 SER A C 1
ATOM 5914 O O . SER A 1 784 ? -24.065 35.678 102.127 1.00 43.41 784 SER A O 1
ATOM 5916 N N . PHE A 1 785 ? -25.838 34.310 102.207 1.00 43.16 785 PHE A N 1
ATOM 5917 C CA . PHE A 1 785 ? -25.349 33.511 103.324 1.00 43.16 785 PHE A CA 1
ATOM 5918 C C . PHE A 1 785 ? -25.269 32.057 102.859 1.00 43.16 785 PHE A C 1
ATOM 5920 O O . PHE A 1 785 ? -26.266 31.525 102.375 1.00 43.16 785 PHE A O 1
ATOM 5927 N N . GLN A 1 786 ? -24.103 31.434 102.975 1.00 48.34 786 GLN A N 1
ATOM 5928 C CA . GLN A 1 786 ? -23.858 30.029 102.639 1.00 48.34 786 GLN A CA 1
ATOM 5929 C C . GLN A 1 786 ? -22.780 29.466 103.573 1.00 48.34 786 GLN A C 1
ATOM 5931 O O . GLN A 1 786 ? -21.841 30.173 103.911 1.00 48.34 786 GLN A O 1
ATOM 5936 N N . ASP A 1 787 ? -22.906 28.214 104.007 1.00 52.66 787 ASP A N 1
ATOM 5937 C CA . ASP A 1 787 ? -21.840 27.526 104.748 1.00 52.66 787 ASP A CA 1
ATOM 5938 C C . ASP A 1 787 ? -20.784 27.046 103.751 1.00 52.66 787 ASP A C 1
ATOM 5940 O O . ASP A 1 787 ? -20.989 26.078 103.019 1.00 52.66 787 ASP A O 1
ATOM 5944 N N . VAL A 1 788 ? -19.678 27.779 103.663 1.00 50.31 788 VAL A N 1
ATOM 5945 C CA . VAL A 1 788 ? -18.661 27.538 102.631 1.00 50.31 788 VAL A CA 1
ATOM 5946 C C . VAL A 1 788 ? -17.652 26.474 103.069 1.00 50.31 788 VAL A C 1
ATOM 5948 O O . VAL A 1 788 ? -16.945 25.917 102.231 1.00 50.31 788 VAL A O 1
ATOM 5951 N N . ASN A 1 789 ? -17.596 26.158 104.365 1.00 45.94 789 ASN A N 1
ATOM 5952 C CA . ASN A 1 789 ? -16.548 25.312 104.939 1.00 45.94 789 ASN A CA 1
ATOM 5953 C C . ASN A 1 789 ? -17.087 23.950 105.408 1.00 45.94 789 ASN A C 1
ATOM 5955 O O . ASN A 1 789 ? -16.297 23.065 105.740 1.00 45.94 789 ASN A O 1
ATOM 5959 N N . GLY A 1 790 ? -18.411 23.768 105.393 1.00 44.94 790 GLY A N 1
ATOM 5960 C CA . GLY A 1 790 ? -19.093 22.518 105.713 1.00 44.94 790 GLY A CA 1
ATOM 5961 C C . GLY A 1 790 ? -19.136 22.211 107.209 1.00 44.94 790 GLY A C 1
ATOM 5962 O O . GLY A 1 790 ? -19.142 21.037 107.584 1.00 44.94 790 GLY A O 1
ATOM 5963 N N . ASP A 1 791 ? -19.126 23.239 108.062 1.00 48.25 791 ASP A N 1
ATOM 5964 C CA . ASP A 1 791 ? -19.157 23.102 109.525 1.00 48.25 791 ASP A CA 1
ATOM 5965 C C . ASP A 1 791 ? -20.565 23.249 110.139 1.00 48.25 791 ASP A C 1
ATOM 5967 O O . ASP A 1 791 ? -20.753 23.053 111.343 1.00 48.25 791 ASP A O 1
ATOM 5971 N N . GLY A 1 792 ? -21.570 23.520 109.306 1.00 41.06 792 GLY A N 1
ATOM 5972 C CA . GLY A 1 792 ? -22.969 23.704 109.666 1.00 41.06 792 GLY A CA 1
ATOM 5973 C C . GLY A 1 792 ? -23.357 25.145 110.015 1.00 41.06 792 GLY A C 1
ATOM 5974 O O . GLY A 1 792 ? -24.496 25.351 110.447 1.00 41.06 792 GLY A O 1
ATOM 5975 N N . LEU A 1 793 ? -22.470 26.138 109.855 1.00 39.50 793 LEU A N 1
ATOM 5976 C CA . LEU A 1 793 ? -22.769 27.560 110.069 1.00 39.50 793 LEU A CA 1
ATOM 5977 C C . LEU A 1 793 ? -22.754 28.354 108.754 1.00 39.50 793 LEU A C 1
ATOM 5979 O O . LEU A 1 793 ? -21.849 28.258 107.939 1.00 39.50 793 LEU A O 1
ATOM 5983 N N . LEU A 1 794 ? -23.775 29.190 108.557 1.00 38.19 794 LEU A N 1
ATOM 5984 C CA . LEU A 1 794 ? -23.910 30.050 107.378 1.00 38.19 794 LEU A CA 1
ATOM 5985 C C . LEU A 1 794 ? -22.924 31.238 107.433 1.00 38.19 794 LEU A C 1
ATOM 5987 O O . LEU A 1 794 ? -23.114 32.155 108.235 1.00 38.19 794 LEU A O 1
ATOM 5991 N N . ASP A 1 795 ? -21.928 31.258 106.543 1.00 44.09 795 ASP A N 1
ATOM 5992 C CA . ASP A 1 795 ? -21.021 32.391 106.316 1.00 44.09 795 ASP A CA 1
ATOM 5993 C C . ASP A 1 795 ? -21.632 33.418 105.355 1.00 44.09 795 ASP A C 1
ATOM 5995 O O . ASP A 1 795 ? -22.434 33.093 104.485 1.00 44.09 795 ASP A O 1
ATOM 5999 N N . VAL A 1 796 ? -21.222 34.683 105.470 1.00 44.53 796 VAL A N 1
ATOM 6000 C CA . VAL A 1 796 ? -21.671 35.759 104.570 1.00 44.53 796 VAL A CA 1
ATOM 6001 C C . VAL A 1 796 ? -20.768 35.828 103.338 1.00 44.53 796 VAL A C 1
ATOM 6003 O O . VAL A 1 796 ? -19.585 36.146 103.458 1.00 44.53 796 VAL A O 1
ATOM 6006 N N . VAL A 1 797 ? -21.319 35.606 102.145 1.00 45.03 797 VAL A N 1
ATOM 6007 C CA . VAL A 1 797 ? -20.594 35.626 100.869 1.00 45.03 797 VAL A CA 1
ATOM 6008 C C . VAL A 1 797 ? -21.004 36.825 100.027 1.00 45.03 797 VAL A C 1
ATOM 6010 O O . VAL A 1 797 ? -22.138 36.953 99.584 1.00 45.03 797 VAL A O 1
ATOM 6013 N N . VAL A 1 798 ? -20.052 37.723 99.790 1.00 44.34 798 VAL A N 1
ATOM 6014 C CA . VAL A 1 798 ? -20.225 38.918 98.955 1.00 44.34 798 VAL A CA 1
ATOM 6015 C C . VAL A 1 798 ? -19.854 38.573 97.515 1.00 44.34 798 VAL A C 1
ATOM 6017 O O . VAL A 1 798 ? -18.694 38.278 97.232 1.00 44.34 798 VAL A O 1
ATOM 6020 N N . HIS A 1 799 ? -20.820 38.624 96.597 1.00 44.28 799 HIS A N 1
ATOM 6021 C CA . HIS A 1 799 ? -20.577 38.385 95.173 1.00 44.28 799 HIS A CA 1
ATOM 6022 C C . HIS A 1 799 ? -20.224 39.697 94.453 1.00 44.28 799 HIS A C 1
ATOM 6024 O O . HIS A 1 799 ? -20.978 40.669 94.513 1.00 44.28 799 HIS A O 1
ATOM 6030 N N . VAL A 1 800 ? -19.088 39.713 93.745 1.00 43.72 800 VAL A N 1
ATOM 6031 C CA . VAL A 1 800 ? -18.639 40.815 92.874 1.00 43.72 800 VAL A CA 1
ATOM 6032 C C . VAL A 1 800 ? -18.532 40.273 91.443 1.00 43.72 800 VAL A C 1
ATOM 6034 O O . VAL A 1 800 ? -17.827 39.295 91.219 1.00 43.72 800 VAL A O 1
ATOM 6037 N N . SER A 1 801 ? -19.247 40.872 90.485 1.00 41.41 801 SER A N 1
ATOM 6038 C CA . SER A 1 801 ? -19.242 40.466 89.066 1.00 41.41 801 SER A CA 1
ATOM 6039 C C . SER A 1 801 ? -18.153 41.215 88.281 1.00 41.41 801 SER A C 1
ATOM 6041 O O . SER A 1 801 ? -18.055 42.441 88.360 1.00 41.41 801 SER A O 1
ATOM 6043 N N . THR A 1 802 ? -17.320 40.473 87.544 1.00 39.59 802 THR A N 1
ATOM 6044 C CA . THR A 1 802 ? -16.042 40.902 86.942 1.00 39.59 802 THR A CA 1
ATOM 6045 C C . THR A 1 802 ? -16.124 41.528 85.543 1.00 39.59 802 THR A C 1
ATOM 6047 O O . THR A 1 802 ? -15.084 41.809 84.963 1.00 39.59 802 THR A O 1
ATOM 6050 N N . GLU A 1 803 ? -17.306 41.848 85.012 1.00 36.47 803 GLU A N 1
ATOM 6051 C CA . GLU A 1 803 ? -17.448 42.539 83.708 1.00 36.47 803 GLU A CA 1
ATOM 6052 C C . GLU A 1 803 ? -17.929 44.004 83.797 1.00 36.47 803 GLU A C 1
ATOM 6054 O O . GLU A 1 803 ? -18.194 44.648 82.787 1.00 36.47 803 GLU A O 1
ATOM 6059 N N . THR A 1 804 ? -17.896 44.607 84.992 1.00 39.12 804 THR A N 1
ATOM 6060 C CA . THR A 1 804 ? -17.662 46.065 85.148 1.00 39.12 804 THR A CA 1
ATOM 6061 C C . THR A 1 804 ? -16.250 46.385 85.650 1.00 39.12 804 THR A C 1
ATOM 6063 O O . THR A 1 804 ? -16.000 47.475 86.158 1.00 39.12 804 THR A O 1
ATOM 6066 N N . LEU A 1 805 ? -15.300 45.458 85.500 1.00 38.28 805 LEU A N 1
ATOM 6067 C CA . LEU A 1 805 ? -13.887 45.698 85.795 1.00 38.28 805 LEU A CA 1
ATOM 6068 C C . LEU A 1 805 ? -13.087 45.793 84.490 1.00 38.28 805 LEU A C 1
ATOM 6070 O O . LEU A 1 805 ? -12.428 44.851 84.065 1.00 38.28 805 LEU A O 1
ATOM 6074 N N . GLN A 1 806 ? -13.140 46.973 83.863 1.00 39.19 806 GLN A N 1
ATOM 6075 C CA . GLN A 1 806 ? -12.089 47.413 82.948 1.00 39.19 806 GLN A CA 1
ATOM 6076 C C . GLN A 1 806 ? -10.929 47.960 83.782 1.00 39.19 806 GLN A C 1
ATOM 6078 O O . GLN A 1 806 ? -11.065 48.991 84.438 1.00 39.19 806 GLN A O 1
ATOM 6083 N N . LEU A 1 807 ? -9.799 47.257 83.781 1.00 45.25 807 LEU A N 1
ATOM 6084 C CA . LEU A 1 807 ? -8.560 47.742 84.382 1.00 45.25 807 LEU A CA 1
ATOM 6085 C C . LEU A 1 807 ? -7.807 48.577 83.337 1.00 45.25 807 LEU A C 1
ATOM 6087 O O . LEU A 1 807 ? -7.487 48.079 82.261 1.00 45.25 807 LEU A O 1
ATOM 6091 N N . SER A 1 808 ? -7.553 49.850 83.648 1.00 42.53 808 SER A N 1
ATOM 6092 C CA . SER A 1 808 ? -6.667 50.733 82.873 1.00 42.53 808 SER A CA 1
ATOM 6093 C C . SER A 1 808 ? -5.209 50.588 83.330 1.00 42.53 808 SER A C 1
ATOM 6095 O O . SER A 1 808 ? -4.979 50.268 84.497 1.00 42.53 808 SER A O 1
ATOM 6097 N N . ASP A 1 809 ? -4.244 50.877 82.447 1.00 46.50 809 ASP A N 1
ATOM 6098 C CA . ASP A 1 809 ? -2.784 50.640 82.565 1.00 46.50 809 ASP A CA 1
ATOM 6099 C C . ASP A 1 809 ? -2.030 51.313 83.749 1.00 46.50 809 ASP A C 1
ATOM 6101 O O . ASP A 1 809 ? -0.809 51.474 83.709 1.00 46.50 809 ASP A O 1
ATOM 6105 N N . THR A 1 810 ? -2.701 51.691 84.839 1.00 45.81 810 THR A N 1
ATOM 6106 C CA . THR A 1 810 ? -2.074 52.270 86.043 1.00 45.81 810 THR A CA 1
ATOM 6107 C C . THR A 1 810 ? -2.494 51.653 87.383 1.00 45.81 810 THR A C 1
ATOM 6109 O O . THR A 1 810 ? -1.972 52.085 88.410 1.00 45.81 810 THR A O 1
ATOM 6112 N N . ASP A 1 811 ? -3.346 50.622 87.429 1.00 43.38 811 ASP A N 1
ATOM 6113 C CA . ASP A 1 811 ? -3.792 50.043 88.709 1.00 43.38 811 ASP A CA 1
ATOM 6114 C C . ASP A 1 811 ? -3.030 48.770 89.104 1.00 43.38 811 ASP A C 1
ATOM 6116 O O . ASP A 1 811 ? -3.251 47.672 88.594 1.00 43.38 811 ASP A O 1
ATOM 6120 N N . THR A 1 812 ? -2.133 48.920 90.081 1.00 41.88 812 THR A N 1
ATOM 6121 C CA . THR A 1 812 ? -1.417 47.823 90.740 1.00 41.88 812 THR A CA 1
ATOM 6122 C C . THR A 1 812 ? -1.911 47.670 92.184 1.00 41.88 812 THR A C 1
ATOM 6124 O O . THR A 1 812 ? -1.775 48.578 92.997 1.00 41.88 812 THR A O 1
ATOM 6127 N N . ALA A 1 813 ? -2.428 46.475 92.500 1.00 38.03 813 ALA A N 1
ATOM 6128 C CA . ALA A 1 813 ? -2.720 45.926 93.836 1.00 38.03 813 ALA A CA 1
ATOM 6129 C C . ALA A 1 813 ? -4.064 46.282 94.522 1.00 38.03 813 ALA A C 1
ATOM 6131 O O . ALA A 1 813 ? -4.194 47.279 95.231 1.00 38.03 813 ALA A O 1
ATOM 6132 N N . ALA A 1 814 ? -5.022 45.345 94.473 1.00 41.47 814 ALA A N 1
ATOM 6133 C CA . ALA A 1 814 ? -6.113 45.242 95.449 1.00 41.47 814 ALA A CA 1
ATOM 6134 C C . ALA A 1 814 ? -5.687 44.348 96.638 1.00 41.47 814 ALA A C 1
ATOM 6136 O O . ALA A 1 814 ? -5.170 43.251 96.440 1.00 41.47 814 ALA A O 1
ATOM 6137 N N . VAL A 1 815 ? -5.898 44.807 97.882 1.00 40.06 815 VAL A N 1
ATOM 6138 C CA . VAL A 1 815 ? -5.545 44.093 99.131 1.00 40.06 815 VAL A CA 1
ATOM 6139 C C . VAL A 1 815 ? -6.796 43.897 99.995 1.00 40.06 815 VAL A C 1
ATOM 6141 O O . VAL A 1 815 ? -7.380 44.878 100.457 1.00 40.06 815 VAL A O 1
ATOM 6144 N N . LEU A 1 816 ? -7.172 42.645 100.281 1.00 37.47 816 LEU A N 1
ATOM 6145 C CA . LEU A 1 816 ? -8.240 42.293 101.231 1.00 37.47 816 LEU A CA 1
ATOM 6146 C C . LEU A 1 816 ? -7.785 42.494 102.692 1.00 37.47 816 LEU A C 1
ATOM 6148 O O . LEU A 1 816 ? -6.635 42.222 103.047 1.00 37.47 816 LEU A O 1
ATOM 6152 N N . ARG A 1 817 ? -8.684 42.975 103.565 1.00 37.53 817 ARG A N 1
ATOM 6153 C CA . ARG A 1 817 ? -8.456 43.107 105.020 1.00 37.53 817 ARG A CA 1
ATOM 6154 C C . ARG A 1 817 ? -9.667 42.586 105.801 1.00 37.53 817 ARG A C 1
ATOM 6156 O O . ARG A 1 817 ? -10.761 43.105 105.616 1.00 37.53 817 ARG A O 1
ATOM 6163 N N . GLY A 1 818 ? -9.452 41.641 106.719 1.00 42.06 818 GLY A N 1
ATOM 6164 C CA . GLY A 1 818 ? -10.458 41.146 107.674 1.00 42.06 818 GLY A CA 1
ATOM 6165 C C . GLY A 1 818 ? -9.977 41.240 109.130 1.00 42.06 818 GLY A C 1
ATOM 6166 O O . GLY A 1 818 ? -8.775 41.371 109.372 1.00 42.06 818 GLY A O 1
ATOM 6167 N N . LYS A 1 819 ? -10.907 41.201 110.099 1.00 35.19 819 LYS A N 1
ATOM 6168 C CA . LYS A 1 819 ? -10.632 41.146 111.552 1.00 35.19 819 LYS A CA 1
ATOM 6169 C C . LYS A 1 819 ? -11.112 39.823 112.150 1.00 35.19 819 LYS A C 1
ATOM 6171 O O . LYS A 1 819 ? -12.202 39.378 111.812 1.00 35.19 819 LYS A O 1
ATOM 6176 N N . THR A 1 820 ? -10.346 39.250 113.075 1.00 41.25 820 THR A N 1
ATOM 6177 C CA . THR A 1 820 ? -10.781 38.128 113.924 1.00 41.25 820 THR A CA 1
ATOM 6178 C C . THR A 1 820 ? -11.731 38.603 115.029 1.00 41.25 820 THR A C 1
ATOM 6180 O O . THR A 1 820 ? -11.825 39.801 115.314 1.00 41.25 820 THR A O 1
ATOM 6183 N N . SER A 1 821 ? -12.437 37.666 115.666 1.00 37.28 821 SER A N 1
ATOM 6184 C CA . SER A 1 821 ? -13.460 37.908 116.698 1.00 37.28 821 SER A CA 1
ATOM 6185 C C . SER A 1 821 ? -12.957 38.594 117.985 1.00 37.28 821 SER A C 1
ATOM 6187 O O . SER A 1 821 ? -13.772 39.062 118.775 1.00 37.28 821 SER A O 1
ATOM 6189 N N . ASP A 1 822 ? -11.642 38.746 118.175 1.00 40.62 822 ASP A N 1
ATOM 6190 C CA . ASP A 1 822 ? -10.994 39.536 119.238 1.00 40.62 822 ASP A CA 1
ATOM 6191 C C . ASP A 1 822 ? -10.472 40.916 118.759 1.00 40.62 822 ASP A C 1
ATOM 6193 O O . ASP A 1 822 ? -9.828 41.653 119.508 1.00 40.62 822 ASP A O 1
ATOM 6197 N N . GLY A 1 823 ? -10.774 41.307 117.515 1.00 42.88 823 GLY A N 1
ATOM 6198 C CA . GLY A 1 823 ? -10.570 42.659 116.990 1.00 42.88 823 GLY A CA 1
ATOM 6199 C C . GLY A 1 823 ? -9.234 42.932 116.285 1.00 42.88 823 GLY A C 1
ATOM 6200 O O . GLY A 1 823 ? -8.982 44.089 115.922 1.00 42.88 823 GLY A O 1
ATOM 6201 N N . ARG A 1 824 ? -8.389 41.921 116.035 1.00 37.69 824 ARG A N 1
ATOM 6202 C CA . ARG A 1 824 ? -7.107 42.076 115.314 1.00 37.69 824 ARG A CA 1
ATOM 6203 C C . ARG A 1 824 ? -7.237 41.817 113.808 1.00 37.69 824 ARG A C 1
ATOM 6205 O O . ARG A 1 824 ? -7.955 40.924 113.383 1.00 37.69 824 ARG A O 1
ATOM 6212 N N . VAL A 1 825 ? -6.553 42.631 112.994 1.00 41.16 825 VAL A N 1
ATOM 6213 C CA . VAL A 1 825 ? -6.589 42.572 111.516 1.00 41.16 825 VAL A CA 1
ATOM 6214 C C . VAL A 1 825 ? -5.501 41.628 111.005 1.00 41.16 825 VAL A C 1
ATOM 6216 O O . VAL A 1 825 ? -4.326 41.868 111.283 1.00 41.16 825 VAL A O 1
ATOM 6219 N N . VAL A 1 826 ? -5.867 40.620 110.211 1.00 38.06 826 VAL A N 1
ATOM 6220 C CA . VAL A 1 826 ? -4.913 39.742 109.507 1.00 38.06 826 VAL A CA 1
ATOM 6221 C C . VAL A 1 826 ? -4.828 40.168 108.036 1.00 38.06 826 VAL A C 1
ATOM 6223 O O . VAL A 1 826 ? -5.845 40.442 107.398 1.00 38.06 826 VAL A O 1
ATOM 6226 N N . LYS A 1 827 ? -3.600 40.263 107.508 1.00 37.28 827 LYS A N 1
ATOM 6227 C CA . LYS A 1 827 ? -3.285 40.518 106.093 1.00 37.28 827 LYS A CA 1
ATOM 6228 C C . LYS A 1 827 ? -2.541 39.300 105.546 1.00 37.28 827 LYS A C 1
ATOM 6230 O O . LYS A 1 827 ? -1.398 39.083 105.933 1.00 37.28 827 LYS A O 1
ATOM 6235 N N . GLY A 1 828 ? -3.191 38.521 104.687 1.00 36.28 828 GLY A N 1
ATOM 6236 C CA . GLY A 1 828 ? -2.568 37.420 103.955 1.00 36.28 828 GLY A CA 1
ATOM 6237 C C . GLY A 1 828 ? -2.356 37.819 102.502 1.00 36.28 828 GLY A C 1
ATOM 6238 O O . GLY A 1 828 ? -3.319 38.005 101.765 1.00 36.28 828 GLY A O 1
ATOM 6239 N N . THR A 1 829 ? -1.097 38.004 102.128 1.00 33.00 829 THR A N 1
ATOM 6240 C CA . THR A 1 829 ? -0.597 38.057 100.754 1.00 33.00 829 THR A CA 1
ATOM 6241 C C . THR A 1 829 ? -0.287 36.631 100.319 1.00 33.00 829 THR A C 1
ATOM 6243 O O . THR A 1 829 ? 0.544 36.014 100.970 1.00 33.00 829 THR A O 1
ATOM 6246 N N . ASP A 1 830 ? -0.926 36.120 99.266 1.00 35.03 830 ASP A N 1
ATOM 6247 C CA . ASP A 1 830 ? -0.234 35.347 98.230 1.00 35.03 830 ASP A CA 1
ATOM 6248 C C . ASP A 1 830 ? -1.119 35.144 96.988 1.00 35.03 830 ASP A C 1
ATOM 6250 O O . ASP A 1 830 ? -2.344 35.089 97.040 1.00 35.03 830 ASP A O 1
ATOM 6254 N N . SER A 1 831 ? -0.425 35.163 95.857 1.00 32.03 831 SER A N 1
ATOM 6255 C CA . SER A 1 831 ? -0.814 35.317 94.452 1.00 32.03 831 SER A CA 1
ATOM 6256 C C . SER A 1 831 ? -1.991 34.486 93.919 1.00 32.03 831 SER A C 1
ATOM 6258 O O . SER A 1 831 ? -1.972 33.261 93.990 1.00 32.03 831 SER A O 1
ATOM 6260 N N . VAL A 1 832 ? -2.908 35.145 93.196 1.00 32.59 832 VAL A N 1
ATOM 6261 C CA . VAL A 1 832 ? -3.748 34.512 92.163 1.00 32.59 832 VAL A CA 1
ATOM 6262 C C . VAL A 1 832 ? -3.104 34.793 90.806 1.00 32.59 832 VAL A C 1
ATOM 6264 O O . VAL A 1 832 ? -2.967 35.944 90.394 1.00 32.59 832 VAL A O 1
ATOM 6267 N N . ARG A 1 833 ? -2.650 33.732 90.136 1.00 30.08 833 ARG A N 1
ATOM 6268 C CA . ARG A 1 833 ? -2.078 33.774 88.789 1.00 30.08 833 ARG A CA 1
ATOM 6269 C C . ARG A 1 833 ? -3.216 33.584 87.790 1.00 30.08 833 ARG A C 1
ATOM 6271 O O . ARG A 1 833 ? -3.845 32.533 87.791 1.00 30.08 833 ARG A O 1
ATOM 6278 N N . VAL A 1 834 ? -3.457 34.582 86.948 1.00 33.59 834 VAL A N 1
ATOM 6279 C CA . VAL A 1 834 ? -4.271 34.432 85.735 1.00 33.59 834 VAL A CA 1
ATOM 6280 C C . VAL A 1 834 ? -3.308 34.070 84.605 1.00 33.59 834 VAL A C 1
ATOM 6282 O O . VAL A 1 834 ? -2.311 34.763 84.400 1.00 33.59 834 VAL A O 1
ATOM 6285 N N . VAL A 1 835 ? -3.556 32.954 83.926 1.00 28.72 835 VAL A N 1
ATOM 6286 C CA . VAL A 1 835 ? -2.888 32.573 82.672 1.00 28.72 835 VAL A CA 1
ATOM 6287 C C . VAL A 1 835 ? -3.951 32.686 81.573 1.00 28.72 835 VAL A C 1
ATOM 6289 O O . VAL A 1 835 ? -5.106 32.384 81.879 1.00 28.72 835 VAL A O 1
ATOM 6292 N N . PRO A 1 836 ? -3.607 33.152 80.358 1.00 36.72 836 PRO A N 1
ATOM 6293 C CA . PRO A 1 836 ? -4.491 33.038 79.200 1.00 36.72 836 PRO A CA 1
ATOM 6294 C C . PRO A 1 836 ? -4.962 31.605 78.950 1.00 36.72 836 PRO A C 1
ATOM 6296 O O . PRO A 1 836 ? -4.157 30.674 79.200 1.00 36.72 836 PRO A O 1
#

Radius of gyration: 62.82 Å; chains: 1; bounding box: 110×88×182 Å